Protein AF-A0A5Q4GFN0-F1 (afdb_monomer)

pLDDT: mean 84.77, std 15.65, range [33.22, 98.25]

Sequence (847 aa):
MNRRSSLGALFWKETRQILPLVWLQLVLGIVLQLLIMLNRHSPFTPQLLVIMVMPSLFALGVGAILVGQEREQRTLDWLRWMPVAPRDILRMKLVVGLVSLVVVWCLNLLIMVVFVLPQQSWRGMTAMDSLGFFDTGWEYHWPLQSLFLLAAGFATAWLFRSSLVSVLALIPLASLHTLLILMILGLLERTTSDGLQRIHWAPWIIGGTMVAFTLVLVVIGWRVGLQRLGAEAHGQPQRAWRLFLRNPWDDTPVWTGPAHSVGSMLVWQFLRQHRTPLLGIAAMMAGALVLIAAGGPVAAARGYGTFMAATSLILLVTSWLGVLAFQGDALHERIRFLAERGVSPGKVWATRHVVPLSLLTVVLVAVLALLGRTSGSLDVAPNFSSSPPVVLMMVFVLFFTYGISQFVGQIFRSATIAAIAAPVVAWTLLFYSVFLFTQVRAPYWLLAIFVFMPWLATWIMMRRWMDGRLGWGFWGTHTSLLAVGMLLPLGPAVMVIVSQPTMPAEVRRQLTLEAERYRSEYGTWAFSEPQELVPWTRDPDSDEPLPENRLIEGQIIRERWRNLLGSELEPLAMPASRRPVRFTPQWPRFLFGEATLARQALARDADSELQLQRYRETMDLIDTLIDRLRRSWRLFEQDGADLIEIWLVRELMHPEARQHLGDELYERLVRSLGDDAGRNAARRRALVMSWARYRNSLRTRSPANQLGGYWWIGEGGSGVYAVSPYSRRRAADYLVWLMLQRLEKHEGWNREARIRELAKYWDVPEMVYGVGLGGEFLRADDVHRFAMPVEGRWSRAPGSQWHAGWERLAEELADGKGSGVVFGQRPTTWNTLSPKTTPDPLRWSSR

Radius of gyration: 38.05 Å; Cα contacts (8 Å, |Δi|>4): 918; chains: 1; bounding box: 93×66×116 Å

Foldseek 3Di:
DPLVVVLVVLLVVLLVQLVVLLVLLLVLLLLLLVLVVLVVPPLDPCNLVSLLVSLLLSLLQLQLRNQQLCLLVVVLVVVLPDPDALLSNLVSSLVSSVVSSVVSNVSSVVVCVVRPVVVVCPVSCVSVVVVVCVLLVVSVCSSLSSLLSNLQLLLLSLVDSHSLLSSLVSVVVVVVLVVVLVVVLVVVVVVDPDPVVSSVCSNVSNSVSSVVSSVVSNVNSSVSSNVVSPDPPPPPPCPVVVVVVVPPDPCPPPCPDPPDDPLVVLLVVLCVLCVSVVVSLVVLLVVLLVLLLVCFPVCVVVDPVSVVVSVLSLLLSLLLLLLSLAQSCLSPLVLLVCVVVVPDLLSSNVSSVVVSVVVNVVSLVSSLVSLVVRLVPDPPDNCPSPPPVVSVVVVLLSLLLSLQLNLLSLLDSDSSSSSSSSSSRSVSVVSLLVCLCPQFVQDPVLLVQLSCLSVVLCSVCSSCSSNVNCDPVNVVSSVVSNVCSSCSSCVVLVVCLVPQAFFPPVVVVVLVVVLVVCCVVCPPQLPPDFAEPDDPPPPVPDPDDDPPDVVVVLVVVLVVLCCQCPPQPDPDPDRSVQTAHDDDLVVLVSLLVQLVVLVVVCVVPVPPVVSLVSNLSSLVSLLSNLNNLLSDLFLNSLVSSVLSLLSVLVQLLPLCNCVSNDVVSSLVSLVSLLPLVSSLVSNSSSLSSLLVVQVVCLVVPNRPCDRRQFRAQWQVPGSSSVSDSSSVNRLSRVLSVLVVCLSVVDPPDPPLVSLVVNCRGLVHDSLCLLPDPVVPQNEVLPSVSPDSDSDPPNSRHGPSHPPHNSSVSSNCVNVVVSNPPPVPDDPPPPPDPDDDDDDDPDDDDDD

Structure (mmCIF, N/CA/C/O backbone):
data_AF-A0A5Q4GFN0-F1
#
_entry.id   AF-A0A5Q4GFN0-F1
#
loop_
_atom_site.group_PDB
_atom_site.id
_atom_site.type_symbol
_atom_site.label_atom_id
_atom_site.label_alt_id
_atom_site.label_comp_id
_atom_site.label_asym_id
_atom_site.label_entity_id
_atom_site.label_seq_id
_atom_site.pdbx_PDB_ins_code
_atom_site.Cartn_x
_atom_site.Cartn_y
_atom_site.Cartn_z
_atom_site.occupancy
_atom_site.B_iso_or_equiv
_atom_site.auth_seq_id
_atom_site.auth_comp_id
_atom_site.auth_asym_id
_atom_site.auth_atom_id
_atom_site.pdbx_PDB_model_num
ATOM 1 N N . MET A 1 1 ? -23.616 -29.172 45.648 1.00 63.59 1 MET A N 1
ATOM 2 C CA . MET A 1 1 ? -23.195 -29.110 44.226 1.00 63.59 1 MET A CA 1
ATOM 3 C C . MET A 1 1 ? -21.747 -29.565 44.121 1.00 63.59 1 MET A C 1
ATOM 5 O O . MET A 1 1 ? -20.944 -29.143 44.943 1.00 63.59 1 MET A O 1
ATOM 9 N N . ASN A 1 2 ? -21.409 -30.435 43.167 1.00 89.44 2 ASN A N 1
ATOM 10 C CA . ASN A 1 2 ? -20.032 -30.898 42.985 1.00 89.44 2 ASN A CA 1
ATOM 11 C C . ASN A 1 2 ? -19.165 -29.724 42.491 1.00 89.44 2 ASN A C 1
ATOM 13 O O . ASN A 1 2 ? -19.463 -29.135 41.455 1.00 89.44 2 ASN A O 1
ATOM 17 N N . ARG A 1 3 ? -18.099 -29.363 43.216 1.00 89.81 3 ARG A N 1
ATOM 18 C CA . ARG A 1 3 ? -17.233 -28.215 42.871 1.00 89.81 3 ARG A CA 1
ATOM 19 C C . ARG A 1 3 ? -16.702 -28.296 41.434 1.00 89.81 3 ARG A C 1
ATOM 21 O O . ARG A 1 3 ? -16.509 -27.277 40.785 1.00 89.81 3 ARG A O 1
ATOM 28 N N . ARG A 1 4 ? -16.497 -29.509 40.911 1.00 90.44 4 ARG A N 1
ATOM 29 C CA . ARG A 1 4 ? -16.051 -29.716 39.526 1.00 90.44 4 ARG A CA 1
ATOM 30 C C . ARG A 1 4 ? -17.090 -29.266 38.496 1.00 90.44 4 ARG A C 1
ATOM 32 O O . ARG A 1 4 ? -16.717 -28.647 37.505 1.00 90.44 4 ARG A O 1
ATOM 39 N N . SER A 1 5 ? -18.379 -29.524 38.734 1.00 90.88 5 SER A N 1
ATOM 40 C CA . SER A 1 5 ? -19.430 -29.160 37.778 1.00 90.88 5 SER A CA 1
ATOM 41 C C . SER A 1 5 ? -19.683 -27.651 37.750 1.00 90.88 5 SER A C 1
ATOM 43 O O . SER A 1 5 ? -19.882 -27.092 36.673 1.00 90.88 5 SER A O 1
ATOM 45 N N . SER A 1 6 ? -19.602 -26.968 38.900 1.00 91.06 6 SER A N 1
ATOM 46 C CA . SER A 1 6 ? -19.737 -25.506 38.955 1.00 91.06 6 SER A CA 1
ATOM 47 C C . SER A 1 6 ? -18.573 -24.787 38.272 1.00 91.06 6 SER A C 1
ATOM 49 O O . SER A 1 6 ? -18.797 -23.827 37.537 1.00 91.06 6 SER A O 1
ATOM 51 N N . LEU A 1 7 ? -17.341 -25.277 38.451 1.00 93.75 7 LEU A N 1
ATOM 52 C CA . LEU A 1 7 ? -16.167 -24.736 37.763 1.00 93.75 7 LEU A CA 1
ATOM 53 C C . LEU A 1 7 ? -16.237 -24.960 36.247 1.00 93.75 7 LEU A C 1
ATOM 55 O O . LEU A 1 7 ? -15.930 -24.039 35.498 1.00 93.75 7 LEU A O 1
ATOM 59 N N . GLY A 1 8 ? -16.690 -26.130 35.788 1.00 95.19 8 GLY A N 1
ATOM 60 C CA . GLY A 1 8 ? -16.880 -26.395 34.357 1.00 95.19 8 GLY A CA 1
ATOM 61 C C . GLY A 1 8 ? -17.921 -25.471 33.714 1.00 95.19 8 GLY A C 1
ATOM 62 O O . GLY A 1 8 ? -17.674 -24.906 32.649 1.00 95.19 8 GLY A O 1
ATOM 63 N N . ALA A 1 9 ? -19.052 -25.248 34.391 1.00 94.25 9 ALA A N 1
ATOM 64 C CA . ALA A 1 9 ? -20.082 -24.322 33.922 1.00 94.25 9 ALA A CA 1
ATOM 65 C C . ALA A 1 9 ? -19.582 -22.867 33.877 1.00 94.25 9 ALA A C 1
ATOM 67 O O . ALA A 1 9 ? -19.861 -22.151 32.913 1.00 94.25 9 ALA A O 1
ATOM 68 N N . LEU A 1 10 ? -18.810 -22.442 34.887 1.00 95.12 10 LEU A N 1
ATOM 69 C CA . LEU A 1 10 ? -18.195 -21.116 34.903 1.00 95.12 10 LEU A CA 1
ATOM 70 C C . LEU A 1 10 ? -17.177 -20.971 33.766 1.00 95.12 10 LEU A C 1
ATOM 72 O O . LEU A 1 10 ? -17.254 -19.999 33.026 1.00 95.12 10 LEU A O 1
ATOM 76 N N . PHE A 1 11 ? -16.285 -21.947 33.573 1.00 96.94 11 PHE A N 1
ATOM 77 C CA . PHE A 1 11 ? -15.323 -21.945 32.468 1.00 96.94 11 PHE A CA 1
ATOM 78 C C . PHE A 1 11 ? -16.030 -21.769 31.120 1.00 96.94 11 PHE A C 1
ATOM 80 O O . PHE A 1 11 ? -15.726 -20.832 30.387 1.00 96.94 11 PHE A O 1
ATOM 87 N N . TRP A 1 12 ? -17.041 -22.598 30.837 1.00 97.25 12 TRP A N 1
ATOM 88 C CA . TRP A 1 12 ? -17.803 -22.532 29.588 1.00 97.25 12 TRP A CA 1
ATOM 89 C C . TRP A 1 12 ? -18.474 -21.172 29.365 1.00 97.25 12 TRP A C 1
ATOM 91 O O . TRP A 1 12 ? -18.435 -20.626 28.259 1.00 97.25 12 TRP A O 1
ATOM 101 N N . LYS A 1 13 ? -19.064 -20.600 30.420 1.00 96.00 13 LYS A N 1
ATOM 102 C CA . LYS A 1 13 ? -19.670 -19.267 30.377 1.00 96.00 13 LYS A CA 1
ATOM 103 C C . LYS A 1 13 ? -18.639 -18.200 29.988 1.00 96.00 13 LYS A C 1
ATOM 105 O O . LYS A 1 13 ? -18.887 -17.438 29.055 1.00 96.00 13 LYS A O 1
ATOM 110 N N . GLU A 1 14 ? -17.498 -18.152 30.674 1.00 97.12 14 GLU A N 1
ATOM 111 C CA . GLU A 1 14 ? -16.448 -17.154 30.418 1.00 97.12 14 GLU A CA 1
ATOM 112 C C . GLU A 1 14 ? -15.833 -17.338 29.015 1.00 97.12 14 GLU A C 1
ATOM 114 O O . GLU A 1 14 ? -15.613 -16.361 28.296 1.00 97.12 14 GLU A O 1
ATOM 119 N N . THR A 1 15 ? -15.641 -18.585 28.565 1.00 97.44 15 THR A N 1
ATOM 120 C CA . THR A 1 15 ? -15.193 -18.894 27.197 1.00 97.44 15 THR A CA 1
ATOM 121 C C . THR A 1 15 ? -16.176 -18.365 26.153 1.00 97.44 15 THR A C 1
ATOM 123 O O . THR A 1 15 ? -15.764 -17.700 25.200 1.00 97.44 15 THR A O 1
ATOM 126 N N . ARG A 1 16 ? -17.485 -18.596 26.335 1.00 96.94 16 ARG A N 1
ATOM 127 C CA . ARG A 1 16 ? -18.524 -18.101 25.415 1.00 96.94 16 ARG A CA 1
ATOM 128 C C . ARG A 1 16 ? -18.539 -16.573 25.328 1.00 96.94 16 ARG A C 1
ATOM 130 O O . ARG A 1 16 ? -18.854 -16.033 24.270 1.00 96.94 16 ARG A O 1
ATOM 137 N N . GLN A 1 17 ? -18.188 -15.884 26.411 1.00 95.31 17 GLN A N 1
ATOM 138 C CA . GLN A 1 17 ? -18.142 -14.424 26.466 1.00 95.31 17 GLN A CA 1
ATOM 139 C C . GLN A 1 17 ? -16.936 -13.830 25.720 1.00 95.31 17 GLN A C 1
ATOM 141 O O . GLN A 1 17 ? -17.069 -12.774 25.106 1.00 95.31 17 GLN A O 1
ATOM 146 N N . ILE A 1 18 ? -15.781 -14.506 25.728 1.00 96.69 18 ILE A N 1
ATOM 147 C CA . ILE A 1 18 ? -14.576 -14.079 24.990 1.00 96.69 18 ILE A CA 1
ATOM 148 C C . ILE A 1 18 ? -14.624 -14.456 23.506 1.00 96.69 18 ILE A C 1
ATOM 150 O O . ILE A 1 18 ? -14.015 -13.771 22.685 1.00 96.69 18 ILE A O 1
ATOM 154 N N . LEU A 1 19 ? -15.346 -15.517 23.140 1.00 95.75 19 LEU A N 1
ATOM 155 C CA . LEU A 1 19 ? -15.354 -16.060 21.779 1.00 95.75 19 LEU A CA 1
ATOM 156 C C . LEU A 1 19 ? -15.583 -15.010 20.665 1.00 95.75 19 LEU A C 1
ATOM 158 O O . LEU A 1 19 ? -14.861 -15.058 19.668 1.00 95.75 19 LEU A O 1
ATOM 162 N N . PRO A 1 20 ? -16.496 -14.023 20.800 1.00 93.81 20 PRO A N 1
ATOM 163 C CA . PRO A 1 20 ? -16.650 -12.968 19.796 1.00 93.81 20 PRO A CA 1
ATOM 164 C C . PRO A 1 20 ? -15.383 -12.130 19.579 1.00 93.81 20 PRO A C 1
ATOM 166 O O . PRO A 1 20 ? -15.120 -11.716 18.454 1.00 93.81 20 PRO A O 1
ATOM 169 N N . LEU A 1 21 ? -14.586 -11.898 20.628 1.00 94.19 21 LEU A N 1
ATOM 170 C CA . LEU A 1 21 ? -13.326 -11.158 20.533 1.00 94.19 21 LEU A CA 1
ATOM 171 C C . LEU A 1 21 ? -12.261 -11.968 19.776 1.00 94.19 21 LEU A C 1
ATOM 173 O O . LEU A 1 21 ? -11.548 -11.402 18.951 1.00 94.19 21 LEU A O 1
ATOM 177 N N . VAL A 1 22 ? -12.199 -13.288 19.998 1.00 95.56 22 VAL A N 1
ATOM 178 C CA . VAL A 1 22 ? -11.303 -14.196 19.252 1.00 95.56 22 VAL A CA 1
ATOM 179 C C . VAL A 1 22 ? -11.658 -14.199 17.764 1.00 95.56 22 VAL A C 1
ATOM 181 O O . VAL A 1 22 ? -10.779 -14.036 16.919 1.00 95.56 22 VAL A O 1
ATOM 184 N N . TRP A 1 23 ? -12.947 -14.322 17.429 1.00 94.56 23 TRP A N 1
ATOM 185 C CA . TRP A 1 23 ? -13.404 -14.278 16.035 1.00 94.56 23 TRP A CA 1
ATOM 186 C C . TRP A 1 23 ? -13.145 -12.933 15.374 1.00 94.56 23 TRP A C 1
ATOM 188 O O . TRP A 1 23 ? -12.665 -12.898 14.242 1.00 94.56 23 TRP A O 1
ATOM 198 N N . LEU A 1 24 ? -13.434 -11.835 16.077 1.00 91.56 24 LEU A N 1
ATOM 199 C CA . LEU A 1 24 ? -13.159 -10.491 15.586 1.00 91.56 24 LEU A CA 1
ATOM 200 C C . LEU A 1 24 ? -11.682 -10.351 15.212 1.00 91.56 24 LEU A C 1
ATOM 202 O O . LEU A 1 24 ? -11.371 -9.895 14.116 1.00 91.56 24 LEU A O 1
ATOM 206 N N . GLN A 1 25 ? -10.785 -10.777 16.099 1.00 92.62 25 GLN A N 1
ATOM 207 C CA . GLN A 1 25 ? -9.353 -10.714 15.856 1.00 92.62 25 GLN A CA 1
ATOM 208 C C . GLN A 1 25 ? -8.929 -11.588 14.671 1.00 92.62 25 GLN A C 1
ATOM 210 O O . GLN A 1 25 ? -8.156 -11.130 13.835 1.00 92.62 25 GLN A O 1
ATOM 215 N N . LEU A 1 26 ? -9.433 -12.822 14.577 1.00 93.69 26 LEU A N 1
ATOM 216 C CA . LEU A 1 26 ? -9.102 -13.727 13.477 1.00 93.69 26 LEU A CA 1
ATOM 217 C C . LEU A 1 26 ? -9.516 -13.134 12.125 1.00 93.69 26 LEU A C 1
ATOM 219 O O . LEU A 1 26 ? -8.703 -13.055 11.207 1.00 93.69 26 LEU A O 1
ATOM 223 N N . VAL A 1 27 ? -10.769 -12.682 12.015 1.00 92.44 27 VAL A N 1
ATOM 224 C CA . VAL A 1 27 ? -11.302 -12.080 10.785 1.00 92.44 27 VAL A CA 1
ATOM 225 C C . VAL A 1 27 ? -10.492 -10.845 10.407 1.00 92.44 27 VAL A C 1
ATOM 227 O O . VAL A 1 27 ? -10.096 -10.689 9.255 1.00 92.44 27 VAL A O 1
ATOM 230 N N . LEU A 1 28 ? -10.200 -9.986 11.378 1.00 89.69 28 LEU A N 1
ATOM 231 C CA . LEU A 1 28 ? -9.477 -8.744 11.148 1.00 89.69 28 LEU A CA 1
ATOM 232 C C . LEU A 1 28 ? -8.011 -8.973 10.773 1.00 89.69 28 LEU A C 1
ATOM 234 O O . LEU A 1 28 ? -7.513 -8.313 9.864 1.00 89.69 28 LEU A O 1
ATOM 238 N N . GLY A 1 29 ? -7.350 -9.942 11.408 1.00 90.94 29 GLY A N 1
ATOM 239 C CA . GLY A 1 29 ? -6.000 -10.376 11.056 1.00 90.94 29 GLY A CA 1
ATOM 240 C C . GLY A 1 29 ? -5.926 -10.911 9.625 1.00 90.94 29 GLY A C 1
ATOM 241 O O . GLY A 1 29 ? -5.039 -10.512 8.873 1.00 90.94 29 GLY A O 1
ATOM 242 N N . ILE A 1 30 ? -6.899 -11.733 9.208 1.00 93.00 30 ILE A N 1
ATOM 243 C CA . ILE A 1 30 ? -6.996 -12.229 7.825 1.00 93.00 30 ILE A CA 1
ATOM 244 C C . ILE A 1 30 ? -7.214 -11.069 6.846 1.00 93.00 30 ILE A C 1
ATOM 246 O O . ILE A 1 30 ? -6.500 -10.969 5.851 1.00 93.00 30 ILE A O 1
ATOM 250 N N . VAL A 1 31 ? -8.165 -10.172 7.120 1.00 90.31 31 VAL A N 1
ATOM 251 C CA . VAL A 1 31 ? -8.469 -9.032 6.237 1.00 90.31 31 VAL A CA 1
ATOM 252 C C . VAL A 1 31 ? -7.261 -8.108 6.082 1.00 90.31 31 VAL A C 1
ATOM 254 O O . VAL A 1 31 ? -6.925 -7.729 4.960 1.00 90.31 31 VAL A O 1
ATOM 257 N N . LEU A 1 32 ? -6.575 -7.776 7.177 1.00 88.31 32 LEU A N 1
ATOM 258 C CA . LEU A 1 32 ? -5.362 -6.959 7.136 1.00 88.31 32 LEU A CA 1
ATOM 259 C C . LEU A 1 32 ? -4.252 -7.635 6.337 1.00 88.31 32 LEU A C 1
ATOM 261 O O . LEU A 1 32 ? -3.632 -6.990 5.495 1.00 88.31 32 LEU A O 1
ATOM 265 N N . GLN A 1 33 ? -4.037 -8.933 6.542 1.00 89.12 33 GLN A N 1
ATOM 266 C CA . GLN A 1 33 ? -3.026 -9.675 5.799 1.00 89.12 33 GLN A CA 1
ATOM 267 C C . GLN A 1 33 ? -3.342 -9.714 4.297 1.00 89.12 33 GLN A C 1
ATOM 269 O O . GLN A 1 33 ? -2.450 -9.485 3.480 1.00 89.12 33 GLN A O 1
ATOM 274 N N . LEU A 1 34 ? -4.607 -9.921 3.921 1.00 87.81 34 LEU A N 1
ATOM 275 C CA . LEU A 1 34 ? -5.049 -9.864 2.526 1.00 87.81 34 LEU A CA 1
ATOM 276 C C . LEU A 1 34 ? -4.834 -8.472 1.915 1.00 87.81 34 LEU A C 1
ATOM 278 O O . LEU A 1 34 ? -4.331 -8.368 0.800 1.00 87.81 34 LEU A O 1
ATOM 282 N N . LEU A 1 35 ? -5.149 -7.397 2.643 1.00 84.06 35 LEU A N 1
ATOM 283 C CA . LEU A 1 35 ? -4.915 -6.025 2.177 1.00 84.06 35 LEU A CA 1
ATOM 284 C C . LEU A 1 35 ? -3.429 -5.716 1.999 1.00 84.06 35 LEU A C 1
ATOM 286 O O . LEU A 1 35 ? -3.039 -5.083 1.019 1.00 84.06 35 LEU A O 1
ATOM 290 N N . ILE A 1 36 ? -2.585 -6.192 2.910 1.00 83.25 36 ILE A N 1
ATOM 291 C CA . ILE A 1 36 ? -1.135 -6.047 2.791 1.00 83.25 36 ILE A CA 1
ATOM 292 C C . ILE A 1 36 ? -0.614 -6.816 1.572 1.00 83.25 36 ILE A C 1
ATOM 294 O O . ILE A 1 36 ? 0.244 -6.310 0.853 1.00 83.25 36 ILE A O 1
ATOM 298 N N . MET A 1 37 ? -1.159 -8.003 1.289 1.00 82.06 37 MET A N 1
ATOM 299 C CA . MET A 1 37 ? -0.813 -8.763 0.083 1.00 82.06 37 MET A CA 1
ATOM 300 C C . MET A 1 37 ? -1.180 -8.033 -1.213 1.00 82.06 37 MET A C 1
ATOM 302 O O . MET A 1 37 ? -0.486 -8.210 -2.216 1.00 82.06 37 MET A O 1
ATOM 306 N N . LEU A 1 38 ? -2.221 -7.194 -1.200 1.00 79.62 38 LEU A N 1
ATOM 307 C CA . LEU A 1 38 ? -2.558 -6.337 -2.340 1.00 79.62 38 LEU A CA 1
ATOM 308 C C . LEU A 1 38 ? -1.523 -5.218 -2.551 1.00 79.62 38 LEU A C 1
ATOM 310 O O . LEU A 1 38 ? -1.306 -4.803 -3.687 1.00 79.62 38 LEU A O 1
ATOM 314 N N . ASN A 1 39 ? -0.834 -4.767 -1.497 1.00 74.12 39 ASN A N 1
ATOM 315 C CA . ASN A 1 39 ? 0.167 -3.697 -1.554 1.00 74.12 39 ASN A CA 1
ATOM 316 C C . ASN A 1 39 ? 1.616 -4.229 -1.582 1.00 74.12 39 ASN A C 1
ATOM 318 O O . ASN A 1 39 ? 2.464 -3.843 -0.778 1.00 74.12 39 ASN A O 1
ATOM 322 N N . ARG A 1 40 ? 1.911 -5.130 -2.528 1.00 66.44 40 ARG A N 1
ATOM 323 C CA . ARG A 1 40 ? 3.196 -5.854 -2.618 1.00 66.44 40 ARG A CA 1
ATOM 324 C C . ARG A 1 40 ? 4.432 -4.965 -2.838 1.00 66.44 40 ARG A C 1
ATOM 326 O O . ARG A 1 40 ? 5.547 -5.423 -2.620 1.00 66.44 40 ARG A O 1
ATOM 333 N N . HIS A 1 41 ? 4.246 -3.730 -3.297 1.00 63.50 41 HIS A N 1
ATOM 334 C CA . HIS A 1 41 ? 5.333 -2.797 -3.606 1.00 63.50 41 HIS A CA 1
ATOM 335 C C . HIS A 1 41 ? 5.624 -1.789 -2.491 1.00 63.50 41 HIS A C 1
ATOM 337 O O . HIS A 1 41 ? 6.515 -0.957 -2.655 1.00 63.50 41 HIS A O 1
ATOM 343 N N . SER A 1 42 ? 4.909 -1.845 -1.363 1.00 60.94 42 SER A N 1
ATOM 344 C CA . SER A 1 42 ? 5.280 -1.018 -0.220 1.00 60.94 42 SER A CA 1
ATOM 345 C C . SER A 1 42 ? 6.602 -1.526 0.374 1.00 60.94 42 SER A C 1
ATOM 347 O O . SER A 1 42 ? 6.700 -2.715 0.675 1.00 60.94 42 SER A O 1
ATOM 349 N N . PRO A 1 43 ? 7.614 -0.658 0.559 1.00 53.25 43 PRO A N 1
ATOM 350 C CA . PRO A 1 43 ? 8.885 -1.034 1.185 1.00 53.25 43 PRO A CA 1
ATOM 351 C C . PRO A 1 43 ? 8.732 -1.383 2.673 1.00 53.25 43 PRO A C 1
ATOM 353 O O . PRO A 1 43 ? 9.643 -1.942 3.275 1.00 53.25 43 PRO A O 1
ATOM 356 N N . PHE A 1 44 ? 7.585 -1.066 3.278 1.00 56.56 44 PHE A N 1
ATOM 357 C CA . PHE A 1 44 ? 7.248 -1.509 4.622 1.00 56.56 44 PHE A CA 1
ATOM 358 C C . PHE A 1 44 ? 6.719 -2.934 4.570 1.00 56.56 44 PHE A C 1
ATOM 360 O O . PHE A 1 44 ? 5.774 -3.184 3.832 1.00 56.56 44 PHE A O 1
ATOM 367 N N . THR A 1 45 ? 7.268 -3.832 5.393 1.00 58.69 45 THR A N 1
ATOM 368 C CA . THR A 1 45 ? 6.793 -5.215 5.572 1.00 58.69 45 THR A CA 1
ATOM 369 C C . THR A 1 45 ? 5.779 -5.264 6.727 1.00 58.69 45 THR A C 1
ATOM 371 O O . THR A 1 45 ? 6.115 -5.686 7.835 1.00 58.69 45 THR A O 1
ATOM 374 N N . PRO A 1 46 ? 4.510 -4.850 6.542 1.00 66.44 46 PRO A N 1
ATOM 375 C CA . PRO A 1 46 ? 3.555 -4.644 7.630 1.00 66.44 46 PRO A CA 1
ATOM 376 C C . PRO A 1 46 ? 2.989 -5.984 8.139 1.00 66.44 46 PRO A C 1
ATOM 378 O O . PRO A 1 46 ? 2.239 -6.024 9.108 1.00 66.44 46 PRO A O 1
ATOM 381 N N . GLN A 1 47 ? 3.345 -7.094 7.483 1.00 76.38 47 GLN A N 1
ATOM 382 C CA . GLN A 1 47 ? 2.822 -8.435 7.741 1.00 76.38 47 GLN A CA 1
ATOM 383 C C . GLN A 1 47 ? 3.183 -8.920 9.152 1.00 76.38 47 GLN A C 1
ATOM 385 O O . GLN A 1 47 ? 2.333 -9.456 9.858 1.00 76.38 47 GLN A O 1
ATOM 390 N N . LEU A 1 48 ? 4.420 -8.670 9.600 1.00 75.19 48 LEU A N 1
ATOM 391 C CA . LEU A 1 48 ? 4.858 -9.024 10.954 1.00 75.19 48 LEU A CA 1
ATOM 392 C C . LEU A 1 48 ? 4.147 -8.186 12.022 1.00 75.19 48 LEU A C 1
ATOM 394 O O . LEU A 1 48 ? 3.784 -8.713 13.072 1.00 75.19 48 LEU A O 1
ATOM 398 N N . LEU A 1 49 ? 3.862 -6.913 11.730 1.00 80.38 49 LEU A N 1
ATOM 399 C CA . LEU A 1 49 ? 3.123 -6.048 12.651 1.00 80.38 49 LEU A CA 1
ATOM 400 C C . LEU A 1 49 ? 1.715 -6.584 12.913 1.00 80.38 49 LEU A C 1
ATOM 402 O O . LEU A 1 49 ? 1.277 -6.561 14.057 1.00 80.38 49 LEU A O 1
ATOM 406 N N . VAL A 1 50 ? 1.017 -7.121 11.904 1.00 85.00 50 VAL A N 1
ATOM 407 C CA . VAL A 1 50 ? -0.311 -7.731 12.111 1.00 85.00 50 VAL A CA 1
ATOM 408 C C . VAL A 1 50 ? -0.225 -8.885 13.110 1.00 85.00 50 VAL A C 1
ATOM 410 O O . VAL A 1 50 ? -1.010 -8.936 14.055 1.00 85.00 50 VAL A O 1
ATOM 413 N N . ILE A 1 51 ? 0.768 -9.762 12.957 1.00 85.06 51 ILE A N 1
ATOM 414 C CA . ILE A 1 51 ? 0.967 -10.927 13.832 1.00 85.06 51 ILE A CA 1
ATOM 415 C C . ILE A 1 51 ? 1.239 -10.501 15.282 1.00 85.06 51 ILE A C 1
ATOM 417 O O . ILE A 1 51 ? 0.752 -11.146 16.207 1.00 85.06 51 ILE A O 1
ATOM 421 N N . MET A 1 52 ? 1.962 -9.398 15.488 1.00 86.56 52 MET A N 1
ATOM 422 C CA . MET A 1 52 ? 2.325 -8.888 16.818 1.00 86.56 52 MET A CA 1
ATOM 423 C C . MET A 1 52 ? 1.206 -8.060 17.474 1.00 86.56 52 MET A C 1
ATOM 425 O O . MET A 1 52 ? 0.937 -8.170 18.676 1.00 86.56 52 MET A O 1
ATOM 429 N N . VAL A 1 53 ? 0.531 -7.217 16.690 1.00 89.75 53 VAL A N 1
ATOM 430 C CA . VAL A 1 53 ? -0.489 -6.278 17.175 1.00 89.75 53 VAL A CA 1
ATOM 431 C C . VAL A 1 53 ? -1.780 -7.010 17.532 1.00 89.75 53 VAL A C 1
ATOM 433 O O . VAL A 1 53 ? -2.420 -6.667 18.526 1.00 89.75 53 VAL A O 1
ATOM 436 N N . MET A 1 54 ? -2.157 -8.045 16.777 1.00 93.38 54 MET A N 1
ATOM 437 C CA . MET A 1 54 ? -3.425 -8.748 16.985 1.00 93.38 54 MET A CA 1
ATOM 438 C C . MET A 1 54 ? -3.536 -9.372 18.395 1.00 93.38 54 MET A C 1
ATOM 440 O O . MET A 1 54 ? -4.514 -9.073 19.087 1.00 93.38 54 MET A O 1
ATOM 444 N N . PRO A 1 55 ? -2.572 -10.178 18.889 1.00 95.69 55 PRO A N 1
ATOM 445 C CA . PRO A 1 55 ? -2.598 -10.696 20.260 1.00 95.69 55 PRO A CA 1
ATOM 446 C C . PRO A 1 55 ? -2.625 -9.608 21.333 1.00 95.69 55 PRO A C 1
ATOM 448 O O . PRO A 1 55 ? -3.291 -9.757 22.356 1.00 95.69 55 PRO A O 1
ATOM 451 N N . SER A 1 56 ? -1.929 -8.499 21.086 1.00 94.81 56 SER A N 1
ATOM 452 C CA . SER A 1 56 ? -1.878 -7.354 21.996 1.00 94.81 56 SER A CA 1
ATOM 453 C C . SER A 1 56 ? -3.243 -6.664 22.117 1.00 94.81 56 SER A C 1
ATOM 455 O O . SER A 1 56 ? -3.690 -6.357 23.222 1.00 94.81 56 SER A O 1
ATOM 457 N N . LEU A 1 57 ? -3.950 -6.486 20.996 1.00 92.81 57 LEU A N 1
ATOM 458 C CA . LEU A 1 57 ? -5.315 -5.946 20.967 1.00 92.81 57 LEU A CA 1
ATOM 459 C C . LEU A 1 57 ? -6.314 -6.862 21.677 1.00 92.81 57 LEU A C 1
ATOM 461 O O . LEU A 1 57 ? -7.190 -6.384 22.399 1.00 92.81 57 LEU A O 1
ATOM 465 N N . PHE A 1 58 ? -6.171 -8.175 21.494 1.00 96.50 58 PHE A N 1
ATOM 466 C CA . PHE A 1 58 ? -6.978 -9.155 22.208 1.00 96.50 58 PHE A CA 1
ATOM 467 C C . PHE A 1 58 ? -6.765 -9.051 23.713 1.00 96.50 58 PHE A C 1
ATOM 469 O O . PHE A 1 58 ? -7.728 -8.837 24.450 1.00 96.50 58 PHE A O 1
ATOM 476 N N . ALA A 1 59 ? -5.509 -9.123 24.158 1.00 96.94 59 ALA A N 1
ATOM 477 C CA . ALA A 1 59 ? -5.131 -9.041 25.563 1.00 96.94 59 ALA A CA 1
ATOM 478 C C . ALA A 1 59 ? -5.684 -7.783 26.253 1.00 96.94 59 ALA A C 1
ATOM 480 O O . ALA A 1 59 ? -6.228 -7.871 27.356 1.00 96.94 59 ALA A O 1
ATOM 481 N N . LEU A 1 60 ? -5.628 -6.639 25.564 1.00 94.44 60 LEU A N 1
ATOM 482 C CA . LEU A 1 60 ? -6.183 -5.362 26.016 1.00 94.44 60 LEU A CA 1
ATOM 483 C C . LEU A 1 60 ? -7.703 -5.425 26.270 1.00 94.44 60 LEU A C 1
ATOM 485 O O . LEU A 1 60 ? -8.208 -4.770 27.182 1.00 94.44 60 LEU A O 1
ATOM 489 N N . GLY A 1 61 ? -8.440 -6.230 25.500 1.00 94.19 61 GLY A N 1
ATOM 490 C CA . GLY A 1 61 ? -9.891 -6.371 25.623 1.00 94.19 61 GLY A CA 1
ATOM 491 C C . GLY A 1 61 ? -10.385 -7.402 26.624 1.00 94.19 61 GLY A C 1
ATOM 492 O O . GLY A 1 61 ? -11.476 -7.229 27.171 1.00 94.19 61 GLY A O 1
ATOM 493 N N . VAL A 1 62 ? -9.612 -8.460 26.885 1.00 97.19 62 VAL A N 1
ATOM 494 C CA . VAL A 1 62 ? -10.078 -9.603 27.689 1.00 97.19 62 VAL A CA 1
ATOM 495 C C . VAL A 1 62 ? -10.563 -9.173 29.072 1.00 97.19 62 VAL A C 1
ATOM 497 O O . VAL A 1 62 ? -11.678 -9.519 29.463 1.00 97.19 62 VAL A O 1
ATOM 500 N N . GLY A 1 63 ? -9.760 -8.399 29.810 1.00 96.44 63 GLY A N 1
ATOM 501 C CA . GLY A 1 63 ? -10.124 -7.954 31.159 1.00 96.44 63 GLY A CA 1
ATOM 502 C C . GLY A 1 63 ? -11.363 -7.054 31.164 1.00 96.44 63 GLY A C 1
ATOM 503 O O . GLY A 1 63 ? -12.264 -7.226 31.988 1.00 96.44 63 GLY A O 1
ATOM 504 N N . ALA A 1 64 ? -11.458 -6.145 30.193 1.00 95.25 64 ALA A N 1
ATOM 505 C CA . ALA A 1 64 ? -12.597 -5.248 30.051 1.00 95.25 64 ALA A CA 1
ATOM 506 C C . ALA A 1 64 ? -13.897 -6.000 29.711 1.00 95.25 64 ALA A C 1
ATOM 508 O O . ALA A 1 64 ? -14.947 -5.647 30.244 1.00 95.25 64 ALA A O 1
ATOM 509 N N . ILE A 1 65 ? -13.840 -7.067 28.906 1.00 95.88 65 ILE A N 1
ATOM 510 C CA . ILE A 1 65 ? -15.009 -7.904 28.596 1.00 95.88 65 ILE A CA 1
ATOM 511 C C . ILE A 1 65 ? -15.366 -8.816 29.774 1.00 95.88 65 ILE A C 1
ATOM 513 O O . ILE A 1 65 ? -16.521 -8.830 30.193 1.00 95.88 65 ILE A O 1
ATOM 517 N N . LEU A 1 66 ? -14.410 -9.574 30.319 1.00 96.94 66 LEU A N 1
ATOM 518 C CA . LEU A 1 66 ? -14.697 -10.566 31.361 1.00 96.94 66 LEU A CA 1
ATOM 519 C C . LEU A 1 66 ? -15.075 -9.950 32.707 1.00 96.94 66 LEU A C 1
ATOM 521 O O . LEU A 1 66 ? -15.823 -10.560 33.466 1.00 96.94 66 LEU A O 1
ATOM 525 N N . VAL A 1 67 ? -14.522 -8.787 33.044 1.00 96.94 67 VAL A N 1
ATOM 526 C CA . VAL A 1 67 ? -14.736 -8.145 34.348 1.00 96.94 67 VAL A CA 1
ATOM 527 C C . VAL A 1 67 ? -15.492 -6.836 34.177 1.00 96.94 67 VAL A C 1
ATOM 529 O O . VAL A 1 67 ? -16.519 -6.635 34.822 1.00 96.94 67 VAL A O 1
ATOM 532 N N . GLY A 1 68 ? -15.011 -5.951 33.301 1.00 94.06 68 GLY A N 1
ATOM 533 C CA . GLY A 1 68 ? -15.581 -4.613 33.131 1.00 94.06 68 GLY A CA 1
ATOM 534 C C . GLY A 1 68 ? -17.044 -4.644 32.684 1.00 94.06 68 GLY A C 1
ATOM 535 O O . GLY A 1 68 ? -17.887 -3.997 33.301 1.00 94.06 68 GLY A O 1
ATOM 536 N N . GLN A 1 69 ? -17.362 -5.434 31.656 1.00 93.19 69 GLN A N 1
ATOM 537 C CA . GLN A 1 69 ? -18.718 -5.534 31.117 1.00 93.19 69 GLN A CA 1
ATOM 538 C C . GLN A 1 69 ? -19.684 -6.175 32.121 1.00 93.19 69 GLN A C 1
ATOM 540 O O . GLN A 1 69 ? -20.793 -5.683 32.301 1.00 93.19 69 GLN A O 1
ATOM 545 N N . GLU A 1 70 ? -19.267 -7.235 32.819 1.00 94.56 70 GLU A N 1
ATOM 546 C CA . GLU A 1 70 ? -20.106 -7.867 33.848 1.00 94.56 70 GLU A CA 1
ATOM 547 C C . GLU A 1 70 ? -20.398 -6.936 35.019 1.00 94.56 70 GLU A C 1
ATOM 549 O O . GLU A 1 70 ? -21.485 -6.948 35.598 1.00 94.56 70 GLU A O 1
ATOM 554 N N . ARG A 1 71 ? -19.414 -6.114 35.378 1.00 93.31 71 ARG A N 1
ATOM 555 C CA . ARG A 1 71 ? -19.551 -5.127 36.439 1.00 93.31 71 ARG A CA 1
ATOM 556 C C . ARG A 1 71 ? -20.488 -3.996 36.036 1.00 93.31 71 ARG A C 1
ATOM 558 O O . ARG A 1 71 ? -21.302 -3.563 36.846 1.00 93.31 71 ARG A O 1
ATOM 565 N N . GLU A 1 72 ? -20.398 -3.547 34.790 1.00 89.50 72 GLU A N 1
ATOM 566 C CA . GLU A 1 72 ? -21.287 -2.536 34.220 1.00 89.50 72 GLU A CA 1
ATOM 567 C C . GLU A 1 72 ? -22.732 -3.050 34.118 1.00 89.50 72 GLU A C 1
ATOM 569 O O . GLU A 1 72 ? -23.667 -2.333 34.466 1.00 89.50 72 GLU A O 1
ATOM 574 N N . GLN A 1 73 ? -22.909 -4.327 33.768 1.00 90.19 73 GLN A N 1
ATOM 575 C CA . GLN A 1 73 ? -24.209 -5.009 33.707 1.00 90.19 73 GLN A CA 1
ATOM 576 C C . GLN A 1 73 ? -24.704 -5.536 35.066 1.00 90.19 73 GLN A C 1
ATOM 578 O O . GLN A 1 73 ? -25.785 -6.118 35.136 1.00 90.19 73 GLN A O 1
ATOM 583 N N . ARG A 1 74 ? -23.930 -5.357 36.147 1.00 90.25 74 ARG A N 1
ATOM 584 C CA . ARG A 1 74 ? -24.191 -5.895 37.501 1.00 90.25 74 ARG A CA 1
ATOM 585 C C . ARG A 1 74 ? -24.351 -7.422 37.574 1.00 90.25 74 ARG A C 1
ATOM 587 O O . ARG A 1 74 ? -24.770 -7.953 38.599 1.00 90.25 74 ARG A O 1
ATOM 594 N N . THR A 1 75 ? -23.964 -8.161 36.537 1.00 92.00 75 THR A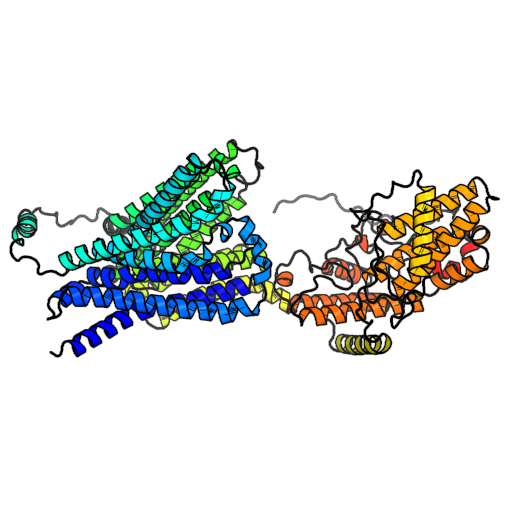 N 1
ATOM 595 C CA . THR A 1 75 ? -23.980 -9.633 36.552 1.00 92.00 75 THR A CA 1
ATOM 596 C C . THR A 1 75 ? -22.895 -10.196 37.468 1.00 92.00 75 THR A C 1
ATOM 598 O O . THR A 1 75 ? -23.049 -11.284 38.020 1.00 92.00 75 THR A O 1
ATOM 601 N N . LEU A 1 76 ? -21.829 -9.427 37.709 1.00 91.94 76 LEU A N 1
ATOM 602 C CA . LEU A 1 76 ? -20.789 -9.778 38.673 1.00 91.94 76 LEU A CA 1
ATOM 603 C C . LEU A 1 76 ? -21.330 -9.812 40.108 1.00 91.94 76 LEU A C 1
ATOM 605 O O . LEU A 1 76 ? -20.903 -10.650 40.897 1.00 91.94 76 LEU A O 1
ATOM 609 N N . ASP A 1 77 ? -22.303 -8.959 40.439 1.00 90.50 77 ASP A N 1
ATOM 610 C CA . ASP A 1 77 ? -22.945 -8.974 41.755 1.00 90.50 77 ASP A CA 1
ATOM 611 C C . ASP A 1 77 ? -23.779 -10.248 41.932 1.00 90.50 77 ASP A C 1
ATOM 613 O O . ASP A 1 77 ? -23.760 -10.839 43.005 1.00 90.50 77 ASP A O 1
ATOM 617 N N . TRP A 1 78 ? -24.402 -10.753 40.861 1.00 90.38 78 TRP A N 1
ATOM 618 C CA . TRP A 1 78 ? -25.080 -12.053 40.866 1.00 90.38 78 TRP A CA 1
ATOM 619 C C . TRP A 1 78 ? -24.115 -13.219 41.128 1.00 90.38 78 TRP A C 1
ATOM 621 O O . TRP A 1 78 ? -24.421 -14.106 41.924 1.00 90.38 78 TRP A O 1
ATOM 631 N N . LEU A 1 79 ? -22.909 -13.186 40.543 1.00 90.69 79 LEU A N 1
ATOM 632 C CA . LEU A 1 79 ? -21.871 -14.192 40.810 1.00 90.69 79 LEU A CA 1
ATOM 633 C C . LEU A 1 79 ? -21.463 -14.245 42.292 1.00 90.69 79 LEU A C 1
ATOM 635 O O . LEU A 1 79 ? -21.081 -15.315 42.762 1.00 90.69 79 LEU A O 1
ATOM 639 N N . ARG A 1 80 ? -21.551 -13.126 43.030 1.00 89.06 80 ARG A N 1
ATOM 640 C CA . ARG A 1 80 ? -21.218 -13.086 44.467 1.00 89.06 80 ARG A CA 1
ATOM 641 C C . ARG A 1 80 ? -22.206 -13.865 45.333 1.00 89.06 80 ARG A C 1
ATOM 643 O O . ARG A 1 80 ? -21.824 -14.316 46.406 1.00 89.06 80 ARG A O 1
ATOM 650 N N . TRP A 1 81 ? -23.449 -14.024 44.880 1.00 89.12 81 TRP A N 1
ATOM 651 C CA . TRP A 1 81 ? -24.481 -14.774 45.603 1.00 89.12 81 TRP A CA 1
ATOM 652 C C . TRP A 1 81 ? -24.409 -16.283 45.355 1.00 89.12 81 TRP A C 1
ATOM 654 O O . TRP A 1 81 ? -25.036 -17.057 46.076 1.00 89.12 81 TRP A O 1
ATOM 664 N N . MET A 1 82 ? -23.650 -16.726 44.348 1.00 89.50 82 MET A N 1
ATOM 665 C CA . MET A 1 82 ? -23.463 -18.151 44.102 1.00 89.50 82 MET A CA 1
ATOM 666 C C . MET A 1 82 ? -22.512 -18.780 45.132 1.00 89.50 82 MET A C 1
ATOM 668 O O . MET A 1 82 ? -21.567 -18.127 45.575 1.00 89.50 82 MET A O 1
ATOM 672 N N . PRO A 1 83 ? -22.688 -20.074 45.472 1.00 91.12 83 PRO A N 1
ATOM 673 C CA . PRO A 1 83 ? -21.827 -20.805 46.406 1.00 91.12 83 PRO A CA 1
ATOM 674 C C . PRO A 1 83 ? -20.477 -21.181 45.759 1.00 91.12 83 PRO A C 1
ATOM 676 O O . PRO A 1 83 ? -20.085 -22.348 45.707 1.00 91.12 83 PRO A O 1
ATOM 679 N N . VAL A 1 84 ? -19.772 -20.190 45.212 1.00 93.06 84 VAL A N 1
ATOM 680 C CA . VAL A 1 84 ? -18.454 -20.316 44.587 1.00 93.06 84 VAL A CA 1
ATOM 681 C C . VAL A 1 84 ? -17.511 -19.347 45.287 1.00 93.06 84 VAL A C 1
ATOM 683 O O . VAL A 1 84 ? -17.805 -18.163 45.426 1.00 93.06 84 VAL A O 1
ATOM 686 N N . ALA A 1 85 ? -16.355 -19.839 45.732 1.00 94.44 85 ALA A N 1
ATOM 687 C CA . ALA A 1 85 ? -15.386 -18.995 46.416 1.00 94.44 85 ALA A CA 1
ATOM 688 C C . ALA A 1 85 ? -14.894 -17.857 45.488 1.00 94.44 85 ALA A C 1
ATOM 690 O O . ALA A 1 85 ? -14.526 -18.134 44.343 1.00 94.44 85 ALA A O 1
ATOM 691 N N . PRO A 1 86 ? -14.764 -16.603 45.968 1.00 95.38 86 PRO A N 1
ATOM 692 C CA . PRO A 1 86 ? -14.247 -15.477 45.176 1.00 95.38 86 PRO A CA 1
ATOM 693 C C . PRO A 1 86 ? -12.914 -15.755 44.468 1.00 95.38 86 PRO A C 1
ATOM 695 O O . PRO A 1 86 ? -12.692 -15.336 43.332 1.00 95.38 86 PRO A O 1
ATOM 698 N N . ARG A 1 87 ? -12.031 -16.517 45.129 1.00 96.69 87 ARG A N 1
ATOM 699 C CA . ARG A 1 87 ? -10.737 -16.953 44.579 1.00 96.69 87 ARG A CA 1
ATOM 700 C C . ARG A 1 87 ? -10.899 -17.820 43.333 1.00 96.69 87 ARG A C 1
ATOM 702 O O . ARG A 1 87 ? -10.098 -17.698 42.412 1.00 96.69 87 ARG A O 1
ATOM 709 N N . ASP A 1 88 ? -11.911 -18.681 43.306 1.00 96.50 88 ASP A N 1
ATOM 710 C CA . ASP A 1 88 ? -12.167 -19.576 42.180 1.00 96.50 88 ASP A CA 1
ATOM 711 C C . ASP A 1 88 ? -12.714 -18.791 40.978 1.00 96.50 88 ASP A C 1
ATOM 713 O O . ASP A 1 88 ? -12.296 -19.048 39.852 1.00 96.50 88 ASP A O 1
ATOM 717 N N . ILE A 1 89 ? -13.545 -17.765 41.209 1.00 96.25 89 ILE A N 1
ATOM 718 C CA . ILE A 1 89 ? -14.037 -16.862 40.151 1.00 96.25 89 ILE A CA 1
ATOM 719 C C . ILE A 1 89 ? -12.874 -16.091 39.512 1.00 96.25 89 ILE A C 1
ATOM 721 O O . ILE A 1 89 ? -12.736 -16.072 38.288 1.00 96.25 89 ILE A O 1
ATOM 725 N N . LEU A 1 90 ? -12.004 -15.489 40.332 1.00 96.81 90 LEU A N 1
ATOM 726 C CA . LEU A 1 90 ? -10.824 -14.758 39.851 1.00 96.81 90 LEU A CA 1
ATOM 727 C C . LEU A 1 90 ? -9.863 -15.658 39.075 1.00 96.81 90 LEU A C 1
ATOM 729 O O . LEU A 1 90 ? -9.429 -15.288 37.984 1.00 96.81 90 LEU A O 1
ATOM 733 N N . ARG A 1 91 ? -9.555 -16.845 39.620 1.00 97.56 91 ARG A N 1
ATOM 734 C CA . ARG A 1 91 ? -8.727 -17.853 38.940 1.00 97.56 91 ARG A CA 1
ATOM 735 C C . ARG A 1 91 ? -9.322 -18.219 37.596 1.00 97.56 91 ARG A C 1
ATOM 737 O O . ARG A 1 91 ? -8.591 -18.221 36.616 1.00 97.56 91 ARG A O 1
ATOM 744 N N . MET A 1 92 ? -10.625 -18.487 37.543 1.00 97.19 92 MET A N 1
ATOM 745 C CA . MET A 1 92 ? -11.271 -18.907 36.307 1.00 97.19 92 MET A CA 1
ATOM 746 C C . MET A 1 92 ? -11.166 -17.834 35.223 1.00 97.19 92 MET A C 1
ATOM 748 O O . MET A 1 92 ? -10.763 -18.142 34.107 1.00 97.19 92 MET A O 1
ATOM 752 N N . LYS A 1 93 ? -11.428 -16.565 35.555 1.00 97.50 93 LYS A N 1
ATOM 753 C CA . LYS A 1 93 ? -11.304 -15.458 34.594 1.00 97.50 93 LYS A CA 1
ATOM 754 C C . LYS A 1 93 ? -9.871 -15.289 34.082 1.00 97.50 93 LYS A C 1
ATOM 756 O O . LYS A 1 93 ? -9.671 -15.148 32.878 1.00 97.50 93 LYS A O 1
ATOM 761 N N . LEU A 1 94 ? -8.879 -15.357 34.974 1.00 97.50 94 LEU A N 1
ATOM 762 C CA . LEU A 1 94 ? -7.467 -15.262 34.594 1.00 97.50 94 LEU A CA 1
ATOM 763 C C . LEU A 1 94 ? -7.038 -16.442 33.706 1.00 97.50 94 LEU A C 1
ATOM 765 O O . LEU A 1 94 ? -6.408 -16.229 32.674 1.00 97.50 94 LEU A O 1
ATOM 769 N N . VAL A 1 95 ? -7.412 -17.672 34.079 1.00 97.88 95 VAL A N 1
ATOM 770 C CA . VAL A 1 95 ? -7.096 -18.896 33.324 1.00 97.88 95 VAL A CA 1
ATOM 771 C C . VAL A 1 95 ? -7.746 -18.866 31.946 1.00 97.88 95 VAL A C 1
ATOM 773 O O . VAL A 1 95 ? -7.060 -19.098 30.957 1.00 97.88 95 VAL A O 1
ATOM 776 N N . VAL A 1 96 ? -9.036 -18.531 31.852 1.00 98.06 96 VAL A N 1
ATOM 777 C CA . VAL A 1 96 ? -9.738 -18.427 30.563 1.00 98.06 96 VAL A CA 1
ATOM 778 C C . VAL A 1 96 ? -9.093 -17.350 29.689 1.00 98.06 96 VAL A C 1
ATOM 780 O O . VAL A 1 96 ? -8.885 -17.585 28.499 1.00 98.06 96 VAL A O 1
ATOM 783 N N . GLY A 1 97 ? -8.723 -16.199 30.261 1.00 97.81 97 GLY A N 1
ATOM 784 C CA . GLY A 1 97 ? -8.018 -15.144 29.534 1.00 97.81 97 GLY A CA 1
ATOM 785 C C . GLY A 1 97 ? -6.658 -15.590 28.991 1.00 97.81 97 GLY A C 1
ATOM 786 O O . GLY A 1 97 ? -6.363 -15.354 27.822 1.00 97.81 97 GLY A O 1
ATOM 787 N N . LEU A 1 98 ? -5.862 -16.288 29.807 1.00 98.19 98 LEU A N 1
ATOM 788 C CA . LEU A 1 98 ? -4.540 -16.791 29.423 1.00 98.19 98 LEU A CA 1
ATOM 789 C C . LEU A 1 98 ? -4.629 -17.905 28.371 1.00 98.19 98 LEU A C 1
ATOM 791 O O . LEU A 1 98 ? -3.931 -17.845 27.364 1.00 98.19 98 LEU A O 1
ATOM 795 N N . VAL A 1 99 ? -5.525 -18.880 28.552 1.00 98.00 99 VAL A N 1
ATOM 796 C CA . VAL A 1 99 ? -5.758 -19.953 27.567 1.00 98.00 99 VAL A CA 1
ATOM 797 C C . VAL A 1 99 ? -6.226 -19.367 26.236 1.00 98.00 99 VAL A C 1
ATOM 799 O O . VAL A 1 99 ? -5.722 -19.752 25.184 1.00 98.00 99 VAL A O 1
ATOM 802 N N . SER A 1 100 ? -7.143 -18.398 26.265 1.00 97.75 100 SER A N 1
ATOM 803 C CA . SER A 1 100 ? -7.625 -17.750 25.041 1.00 97.75 100 SER A CA 1
ATOM 804 C C . SER A 1 100 ? -6.521 -16.953 24.339 1.00 97.75 100 SER A C 1
ATOM 806 O O . SER A 1 100 ? -6.460 -16.967 23.113 1.00 97.75 100 SER A O 1
ATOM 808 N N . LEU A 1 101 ? -5.615 -16.312 25.090 1.00 97.88 101 LEU A N 1
ATOM 809 C CA . LEU A 1 101 ? -4.450 -15.627 24.523 1.00 97.88 101 LEU A CA 1
ATOM 810 C C . LEU A 1 101 ? -3.498 -16.611 23.822 1.00 97.88 101 LEU A C 1
ATOM 812 O O . LEU A 1 101 ? -3.036 -16.322 22.721 1.00 97.88 101 LEU A O 1
ATOM 816 N N . VAL A 1 102 ? -3.262 -17.791 24.402 1.00 97.94 102 VAL A N 1
ATOM 817 C CA . VAL A 1 102 ? -2.458 -18.851 23.764 1.00 97.94 102 VAL A CA 1
ATOM 818 C C . VAL A 1 102 ? -3.117 -19.344 22.473 1.00 97.94 102 VAL A C 1
ATOM 820 O O . VAL A 1 102 ? -2.447 -19.447 21.448 1.00 97.94 102 VAL A O 1
ATOM 823 N N . VAL A 1 103 ? -4.434 -19.583 22.479 1.00 97.38 103 VAL A N 1
ATOM 824 C CA . VAL A 1 103 ? -5.183 -19.944 21.258 1.00 97.38 103 VAL A CA 1
ATOM 825 C C . VAL A 1 103 ? -5.002 -18.873 20.183 1.00 97.38 103 VAL A C 1
ATOM 827 O O . VAL A 1 103 ? -4.728 -19.176 19.024 1.00 97.38 103 VAL A O 1
ATOM 830 N N . VAL A 1 104 ? -5.098 -17.609 20.579 1.00 96.94 104 VAL A N 1
ATOM 831 C CA . VAL A 1 104 ? -4.876 -16.460 19.709 1.00 96.94 104 VAL A CA 1
ATOM 832 C C . VAL A 1 104 ? -3.446 -16.418 19.150 1.00 96.94 104 VAL A C 1
ATOM 834 O O . VAL A 1 104 ? -3.271 -16.118 17.967 1.00 96.94 104 VAL A O 1
ATOM 837 N N . TRP A 1 105 ? -2.421 -16.735 19.943 1.00 96.81 105 TRP A N 1
ATOM 838 C CA . TRP A 1 105 ? -1.048 -16.866 19.444 1.00 96.81 105 TRP A CA 1
ATOM 839 C C . TRP A 1 105 ? -0.953 -17.943 18.366 1.00 96.81 105 TRP A C 1
ATOM 841 O O . TRP A 1 105 ? -0.448 -17.668 17.279 1.00 96.81 105 TRP A O 1
ATOM 851 N N . CYS A 1 106 ? -1.511 -19.130 18.617 1.00 97.00 106 CYS A N 1
ATOM 852 C CA . CYS A 1 106 ? -1.532 -20.221 17.643 1.00 97.00 106 CYS A CA 1
ATOM 853 C C . CYS A 1 106 ? -2.239 -19.822 16.338 1.00 97.00 106 CYS A C 1
ATOM 855 O O . CYS A 1 106 ? -1.738 -20.123 15.257 1.00 97.00 106 CYS A O 1
ATOM 857 N N . LEU A 1 107 ? -3.363 -19.104 16.418 1.00 95.56 107 LEU A N 1
ATOM 858 C CA . LEU A 1 107 ? -4.085 -18.622 15.236 1.00 95.56 107 LEU A CA 1
ATOM 859 C C . LEU A 1 107 ? -3.276 -17.594 14.432 1.00 95.56 107 LEU A C 1
ATOM 861 O O . LEU A 1 107 ? -3.247 -17.672 13.206 1.00 95.56 107 LEU A O 1
ATOM 865 N N . ASN A 1 108 ? -2.585 -16.656 15.087 1.00 93.69 108 ASN A N 1
ATOM 866 C CA . ASN A 1 108 ? -1.739 -15.687 14.376 1.00 93.69 108 ASN A CA 1
ATOM 867 C C . ASN A 1 108 ? -0.496 -16.345 13.764 1.00 93.69 108 ASN A C 1
ATOM 869 O O . ASN A 1 108 ? -0.115 -15.994 12.648 1.00 93.69 108 ASN A O 1
ATOM 873 N N . LEU A 1 109 ? 0.094 -17.336 14.437 1.00 93.12 109 LEU A N 1
ATOM 874 C CA . LEU A 1 109 ? 1.163 -18.153 13.860 1.00 93.12 109 LEU A CA 1
ATOM 875 C C . LEU A 1 109 ? 0.665 -18.945 12.645 1.00 93.12 109 LEU A C 1
ATOM 877 O O . LEU A 1 109 ? 1.365 -19.020 11.640 1.00 93.12 109 LEU A O 1
ATOM 881 N N . LEU A 1 110 ? -0.564 -19.467 12.678 1.00 94.75 110 LEU A N 1
ATOM 882 C CA . LEU A 1 110 ? -1.168 -20.110 11.511 1.00 94.75 110 LEU A CA 1
ATOM 883 C C . LEU A 1 110 ? -1.350 -19.119 10.348 1.00 94.75 110 LEU A C 1
ATOM 885 O O . LEU A 1 110 ? -0.985 -19.440 9.219 1.00 94.75 110 LEU A O 1
ATOM 889 N N . ILE A 1 111 ? -1.843 -17.901 10.610 1.00 92.31 111 ILE A N 1
ATOM 890 C CA . ILE A 1 111 ? -1.921 -16.829 9.598 1.00 92.31 111 ILE A CA 1
ATOM 891 C C . ILE A 1 111 ? -0.527 -16.544 9.017 1.00 92.31 111 ILE A C 1
ATOM 893 O O . ILE A 1 111 ? -0.375 -16.446 7.800 1.00 92.31 111 ILE A O 1
ATOM 897 N N . MET A 1 112 ? 0.503 -16.461 9.860 1.00 89.38 112 MET A N 1
ATOM 898 C CA . MET A 1 112 ? 1.885 -16.263 9.423 1.00 89.38 112 MET A CA 1
ATOM 899 C C . MET A 1 112 ? 2.360 -17.385 8.493 1.00 89.38 112 MET A C 1
ATOM 901 O O . MET A 1 112 ? 2.899 -17.114 7.418 1.00 89.38 112 MET A O 1
ATOM 905 N N . VAL A 1 113 ? 2.131 -18.641 8.875 1.00 91.56 113 VAL A N 1
ATOM 906 C CA . VAL A 1 113 ? 2.523 -19.811 8.080 1.00 91.56 113 VAL A CA 1
ATOM 907 C C . VAL A 1 113 ? 1.820 -19.821 6.724 1.00 91.56 113 VAL A C 1
ATOM 909 O O . VAL A 1 113 ? 2.455 -20.096 5.710 1.00 91.56 113 VAL A O 1
ATOM 912 N N . VAL A 1 114 ? 0.531 -19.480 6.685 1.00 92.19 114 VAL A N 1
ATOM 913 C CA . VAL A 1 114 ? -0.274 -19.517 5.456 1.00 92.19 114 VAL A CA 1
ATOM 914 C C . VAL A 1 114 ? 0.040 -18.347 4.523 1.00 92.19 114 VAL A C 1
ATOM 916 O O . VAL A 1 114 ? 0.137 -18.540 3.312 1.00 92.19 114 VAL A O 1
ATOM 919 N N . PHE A 1 115 ? 0.193 -17.133 5.052 1.00 87.69 115 PHE A N 1
ATOM 920 C CA . PHE A 1 115 ? 0.252 -15.929 4.220 1.00 87.69 115 PHE A CA 1
ATOM 921 C C . PHE A 1 115 ? 1.646 -15.319 4.079 1.00 87.69 115 PHE A C 1
ATOM 923 O O . PHE A 1 115 ? 1.909 -14.687 3.055 1.00 87.69 115 PHE A O 1
ATOM 930 N N . VAL A 1 116 ? 2.524 -15.471 5.076 1.00 83.62 116 VAL A N 1
ATOM 931 C CA . VAL A 1 116 ? 3.831 -14.792 5.123 1.00 83.62 116 VAL A CA 1
ATOM 932 C C . VAL A 1 116 ? 4.945 -15.706 4.618 1.00 83.62 116 VAL A C 1
ATOM 934 O O . VAL A 1 116 ? 5.671 -15.330 3.698 1.00 83.62 116 VAL A O 1
ATOM 937 N N . LEU A 1 117 ? 5.065 -16.922 5.164 1.00 84.06 117 LEU A N 1
ATOM 938 C CA . LEU A 1 117 ? 6.158 -17.844 4.812 1.00 84.06 117 LEU A CA 1
ATOM 939 C C . LEU A 1 117 ? 6.259 -18.165 3.304 1.00 84.06 117 LEU A C 1
ATOM 941 O O . LEU A 1 117 ? 7.375 -18.156 2.777 1.00 84.06 117 LEU A O 1
ATOM 945 N N . PRO A 1 118 ? 5.157 -18.371 2.551 1.00 84.75 118 PRO A N 1
ATOM 946 C CA . PRO A 1 118 ? 5.244 -18.716 1.129 1.00 84.75 118 PRO A CA 1
ATOM 947 C C . PRO A 1 118 ? 5.781 -17.596 0.229 1.00 84.75 118 PRO A C 1
ATOM 949 O O . PRO A 1 118 ? 6.045 -17.833 -0.951 1.00 84.75 118 PRO A O 1
ATOM 952 N N . GLN A 1 119 ? 5.898 -16.365 0.734 1.00 72.69 119 GLN A N 1
ATOM 953 C CA . GLN A 1 119 ? 6.269 -15.214 -0.088 1.00 72.69 119 GLN A CA 1
ATOM 954 C C . GLN A 1 119 ? 7.780 -15.072 -0.306 1.00 72.69 119 GLN A C 1
ATOM 956 O O . GLN A 1 119 ? 8.169 -14.238 -1.119 1.00 72.69 119 GLN A O 1
ATOM 961 N N . GLN A 1 120 ? 8.627 -15.852 0.388 1.00 65.94 120 GLN A N 1
ATOM 962 C CA . GLN A 1 120 ? 10.104 -15.737 0.386 1.00 65.94 120 GLN A CA 1
ATOM 963 C C . GLN A 1 120 ? 10.645 -14.311 0.661 1.00 65.94 120 GLN A C 1
ATOM 965 O O . GLN A 1 120 ? 11.848 -14.069 0.592 1.00 65.94 120 GLN A O 1
ATOM 970 N N . SER A 1 121 ? 9.775 -13.369 1.038 1.00 58.91 121 SER A N 1
ATOM 971 C CA . SER A 1 121 ? 10.069 -11.955 1.290 1.00 58.91 121 SER A CA 1
ATOM 972 C C . SER A 1 121 ? 10.807 -11.714 2.606 1.00 58.91 121 SER A C 1
ATOM 974 O O . SER A 1 121 ? 11.192 -10.585 2.891 1.00 58.91 121 SER A O 1
ATOM 976 N N . TRP A 1 122 ? 11.070 -12.770 3.380 1.00 57.91 122 TRP A N 1
ATOM 977 C CA . TRP A 1 122 ? 11.878 -12.713 4.600 1.00 57.91 122 TRP A CA 1
ATOM 978 C C . TRP A 1 122 ? 13.282 -12.151 4.360 1.00 57.91 122 TRP A C 1
ATOM 980 O O . TRP A 1 122 ? 13.836 -11.509 5.241 1.00 57.91 122 TRP A O 1
ATOM 990 N N . ARG A 1 123 ? 13.839 -12.317 3.152 1.00 54.34 123 ARG A N 1
ATOM 991 C CA . ARG A 1 123 ? 15.162 -11.774 2.802 1.00 54.34 123 ARG A CA 1
ATOM 992 C C . ARG A 1 123 ? 15.195 -10.243 2.662 1.00 54.34 123 ARG A C 1
ATOM 994 O O . ARG A 1 123 ? 16.278 -9.680 2.612 1.00 54.34 123 ARG A O 1
ATOM 1001 N N . GLY A 1 124 ? 14.041 -9.571 2.612 1.00 52.44 124 GLY A N 1
ATOM 1002 C CA . GLY A 1 124 ? 13.936 -8.109 2.518 1.00 52.44 124 GLY A CA 1
ATOM 1003 C C . GLY A 1 124 ? 13.858 -7.372 3.864 1.00 52.44 124 GLY A C 1
ATOM 1004 O O . GLY A 1 124 ? 13.467 -6.209 3.873 1.00 52.44 124 GLY A O 1
ATOM 1005 N N . MET A 1 125 ? 14.171 -8.020 4.997 1.00 53.00 125 MET A N 1
ATOM 1006 C CA . MET A 1 125 ? 14.088 -7.409 6.342 1.00 53.00 125 MET A CA 1
ATOM 1007 C C . MET A 1 125 ? 14.988 -6.176 6.547 1.00 53.00 125 MET A C 1
ATOM 1009 O O . MET A 1 125 ? 14.718 -5.388 7.450 1.00 53.00 125 MET A O 1
ATOM 1013 N N . THR A 1 126 ? 15.943 -5.927 5.646 1.00 53.03 126 THR A N 1
ATOM 1014 C CA . THR A 1 126 ? 16.869 -4.783 5.688 1.00 53.03 126 THR A CA 1
ATOM 1015 C C . THR A 1 126 ? 16.182 -3.413 5.770 1.00 53.03 126 THR A C 1
ATOM 1017 O O . THR A 1 126 ? 16.749 -2.460 6.299 1.00 53.03 126 THR A O 1
ATOM 1020 N N . ALA A 1 127 ? 14.939 -3.282 5.291 1.00 50.88 127 ALA A N 1
ATOM 1021 C CA . ALA A 1 127 ? 14.198 -2.023 5.379 1.00 50.88 127 ALA A CA 1
ATOM 1022 C C . ALA A 1 127 ? 13.731 -1.688 6.809 1.00 50.88 127 ALA A C 1
ATOM 1024 O O . ALA A 1 127 ? 13.655 -0.514 7.161 1.00 50.88 127 ALA A O 1
ATOM 1025 N N . MET A 1 128 ? 13.435 -2.680 7.653 1.00 49.84 128 MET A N 1
ATOM 1026 C CA . MET A 1 128 ? 13.070 -2.418 9.052 1.00 49.84 128 MET A CA 1
ATOM 1027 C C . MET A 1 128 ? 14.288 -2.285 9.972 1.00 49.84 128 MET A C 1
ATOM 1029 O O . MET A 1 128 ? 14.175 -1.612 10.998 1.00 49.84 128 MET A O 1
ATOM 1033 N N . ASP A 1 129 ? 15.445 -2.825 9.578 1.00 53.69 129 ASP A N 1
ATOM 1034 C CA . ASP A 1 129 ? 16.731 -2.517 10.221 1.00 53.69 129 ASP A CA 1
ATOM 1035 C C . ASP A 1 129 ? 17.000 -1.004 10.173 1.00 53.69 129 ASP A C 1
ATOM 1037 O O . ASP A 1 129 ? 17.415 -0.409 11.161 1.00 53.69 129 ASP A O 1
ATOM 1041 N N . SER A 1 130 ? 16.610 -0.328 9.082 1.00 50.75 130 SER A N 1
ATOM 1042 C CA . SER A 1 130 ? 16.737 1.136 8.968 1.00 50.75 130 SER A CA 1
ATOM 1043 C C . SER A 1 130 ? 15.879 1.940 9.963 1.00 50.75 130 SER A C 1
ATOM 1045 O O . SER A 1 130 ? 16.170 3.106 10.225 1.00 50.75 130 SER A O 1
ATOM 1047 N N . LEU A 1 131 ? 14.834 1.332 10.541 1.00 53.66 131 LEU A N 1
ATOM 1048 C CA . LEU A 1 131 ? 14.012 1.941 11.594 1.00 53.66 131 LEU A CA 1
ATOM 1049 C C . LEU A 1 131 ? 14.503 1.577 13.006 1.00 53.66 131 LEU A C 1
ATOM 1051 O O . LEU A 1 131 ? 13.898 2.022 13.981 1.00 53.66 131 LEU A O 1
ATOM 1055 N N . GLY A 1 132 ? 15.556 0.757 13.127 1.00 55.66 132 GLY A N 1
ATOM 1056 C CA . GLY A 1 132 ? 16.145 0.330 14.399 1.00 55.66 132 GLY A CA 1
ATOM 1057 C C . GLY A 1 132 ? 15.249 -0.578 15.250 1.00 55.66 132 GLY A C 1
ATOM 1058 O O . GLY A 1 132 ? 15.543 -0.795 16.423 1.00 55.66 132 GLY A O 1
ATOM 1059 N N . PHE A 1 133 ? 14.139 -1.098 14.708 1.00 55.41 133 PHE A N 1
ATOM 1060 C CA . PHE A 1 133 ? 13.215 -1.945 15.476 1.00 55.41 133 PHE A CA 1
ATOM 1061 C C . PHE A 1 133 ? 13.804 -3.332 15.771 1.00 55.41 133 PHE A C 1
ATOM 1063 O O . PHE A 1 133 ? 13.641 -3.829 16.885 1.00 55.41 133 PHE A O 1
ATOM 1070 N N . PHE A 1 134 ? 14.505 -3.937 14.809 1.00 54.56 134 PHE A N 1
ATOM 1071 C CA . PHE A 1 134 ? 15.058 -5.292 14.942 1.00 54.56 134 PHE A CA 1
ATOM 1072 C C . PHE A 1 134 ? 16.355 -5.337 15.761 1.00 54.56 134 PHE A C 1
ATOM 1074 O O . PHE A 1 134 ? 16.546 -6.269 16.538 1.00 54.56 134 PHE A O 1
ATOM 1081 N N . ASP A 1 135 ? 17.167 -4.274 15.741 1.00 57.66 135 ASP A N 1
ATOM 1082 C CA . ASP A 1 135 ? 18.363 -4.171 16.597 1.00 57.66 135 ASP A CA 1
ATOM 1083 C C . ASP A 1 135 ? 18.037 -4.236 18.102 1.00 57.66 135 ASP A C 1
ATOM 1085 O O . ASP A 1 135 ? 18.899 -4.540 18.924 1.00 57.66 135 ASP A O 1
ATOM 1089 N N . THR A 1 136 ? 16.779 -3.983 18.486 1.00 60.66 136 THR A N 1
ATOM 1090 C CA . THR A 1 136 ? 16.318 -4.059 19.883 1.00 60.66 136 THR A CA 1
ATOM 1091 C C . THR A 1 136 ? 15.730 -5.415 20.288 1.00 60.66 136 THR A C 1
ATOM 1093 O O . THR A 1 136 ? 15.231 -5.540 21.408 1.00 60.66 136 THR A O 1
ATOM 1096 N N . GLY A 1 137 ? 15.764 -6.435 19.416 1.00 65.94 137 GLY A N 1
ATOM 1097 C CA . GLY A 1 137 ? 15.235 -7.778 19.704 1.00 65.94 137 GLY A CA 1
ATOM 1098 C C . GLY A 1 137 ? 13.725 -7.806 19.978 1.00 65.94 137 GLY A C 1
ATOM 1099 O O . GLY A 1 137 ? 13.215 -8.706 20.654 1.00 65.94 137 GLY A O 1
ATOM 1100 N N . TRP A 1 138 ? 12.993 -6.802 19.490 1.00 67.81 138 TRP A N 1
ATOM 1101 C CA . TRP A 1 138 ? 11.569 -6.618 19.770 1.00 67.81 138 TRP A CA 1
ATOM 1102 C C . TRP A 1 138 ? 10.710 -7.794 19.278 1.00 67.81 138 TRP A C 1
ATOM 1104 O O . TRP A 1 138 ? 9.678 -8.111 19.880 1.00 67.81 138 TRP A O 1
ATOM 1114 N N . GLU A 1 139 ? 11.147 -8.499 18.231 1.00 71.06 139 GLU A N 1
ATOM 1115 C CA . GLU A 1 139 ? 10.479 -9.688 17.695 1.00 71.06 139 GLU A CA 1
ATOM 1116 C C . GLU A 1 139 ? 10.331 -10.833 18.709 1.00 71.06 139 GLU A C 1
ATOM 1118 O O . GLU A 1 139 ? 9.448 -11.676 18.543 1.00 71.06 139 GLU A O 1
ATOM 1123 N N . TYR A 1 140 ? 11.112 -10.842 19.791 1.00 79.19 140 TYR A N 1
ATOM 1124 C CA . TYR A 1 140 ? 11.002 -11.839 20.860 1.00 79.19 140 TYR A CA 1
ATOM 1125 C C . TYR A 1 140 ? 10.093 -11.390 22.014 1.00 79.19 140 TYR A C 1
ATOM 1127 O O . TYR A 1 140 ? 9.721 -12.198 22.867 1.00 79.19 140 TYR A O 1
ATOM 1135 N N . HIS A 1 141 ? 9.707 -10.112 22.066 1.00 87.25 141 HIS A N 1
ATOM 1136 C CA . HIS A 1 141 ? 9.008 -9.528 23.216 1.00 87.25 141 HIS A CA 1
ATOM 1137 C C . HIS A 1 141 ? 7.495 -9.405 23.041 1.00 87.25 141 HIS A C 1
ATOM 1139 O O . HIS A 1 141 ? 6.791 -9.193 24.028 1.00 87.25 141 HIS A O 1
ATOM 1145 N N . TRP A 1 142 ? 6.954 -9.603 21.837 1.00 90.06 142 TRP A N 1
ATOM 1146 C CA . TRP A 1 142 ? 5.508 -9.492 21.608 1.00 90.06 142 TRP A CA 1
ATOM 1147 C C . TRP A 1 142 ? 4.647 -10.433 22.490 1.00 90.06 142 TRP A C 1
ATOM 1149 O O . TRP A 1 142 ? 3.586 -9.982 22.943 1.00 90.06 142 TRP A O 1
ATOM 1159 N N . PRO A 1 143 ? 5.053 -11.679 22.846 1.00 94.31 143 PRO A N 1
ATOM 1160 C CA . PRO A 1 143 ? 4.265 -12.500 23.766 1.00 94.31 143 PRO A CA 1
ATOM 1161 C C . PRO A 1 143 ? 4.251 -11.892 25.171 1.00 94.31 143 PRO A C 1
ATOM 1163 O O . PRO A 1 143 ? 3.186 -11.786 25.781 1.00 94.31 143 PRO A O 1
ATOM 1166 N N . LEU A 1 144 ? 5.406 -11.412 25.651 1.00 94.56 144 LEU A N 1
ATOM 1167 C CA . LEU A 1 144 ? 5.538 -10.733 26.946 1.00 94.56 144 LEU A CA 1
ATOM 1168 C C . LEU A 1 144 ? 4.709 -9.448 26.992 1.00 94.56 144 LEU A C 1
ATOM 1170 O O . LEU A 1 144 ? 4.003 -9.215 27.971 1.00 94.56 144 LEU A O 1
ATOM 1174 N N . GLN A 1 145 ? 4.717 -8.659 25.916 1.00 93.56 145 GLN A N 1
ATOM 1175 C CA . GLN A 1 145 ? 3.891 -7.462 25.797 1.00 93.56 145 GLN A CA 1
ATOM 1176 C C . GLN A 1 145 ? 2.398 -7.804 25.876 1.00 93.56 145 GLN A C 1
ATOM 1178 O O . GLN A 1 145 ? 1.652 -7.147 26.603 1.00 93.56 145 GLN A O 1
ATOM 1183 N N . SER A 1 146 ? 1.945 -8.847 25.174 1.00 96.31 146 SER A N 1
ATOM 1184 C CA . SER A 1 146 ? 0.540 -9.266 25.240 1.00 96.31 146 SER A CA 1
ATOM 1185 C C . SER A 1 146 ? 0.154 -9.819 26.624 1.00 96.31 146 SER A C 1
ATOM 1187 O O . SER A 1 146 ? -0.943 -9.540 27.100 1.00 96.31 146 SER A O 1
ATOM 1189 N N . LEU A 1 147 ? 1.061 -10.500 27.337 1.00 97.44 147 LEU A N 1
ATOM 1190 C CA . LEU A 1 147 ? 0.849 -10.908 28.734 1.00 97.44 147 LEU A CA 1
ATOM 1191 C C . LEU A 1 147 ? 0.765 -9.707 29.685 1.00 97.44 147 LEU A C 1
ATOM 1193 O O . LEU A 1 147 ? -0.126 -9.658 30.537 1.00 97.44 147 LEU A O 1
ATOM 1197 N N . PHE A 1 148 ? 1.649 -8.723 29.513 1.00 97.06 148 PHE A N 1
ATOM 1198 C CA . PHE A 1 148 ? 1.607 -7.464 30.250 1.00 97.06 148 PHE A CA 1
ATOM 1199 C C . PHE A 1 148 ? 0.267 -6.751 30.041 1.00 97.06 148 PHE A C 1
ATOM 1201 O O . PHE A 1 148 ? -0.391 -6.383 31.015 1.00 97.06 148 PHE A O 1
ATOM 1208 N N . LEU A 1 149 ? -0.185 -6.622 28.789 1.00 96.62 149 LEU A N 1
ATOM 1209 C CA . LEU A 1 149 ? -1.469 -6.000 28.457 1.00 96.62 149 LEU A CA 1
ATOM 1210 C C . LEU A 1 149 ? -2.663 -6.784 29.013 1.00 96.62 149 LEU A C 1
ATOM 1212 O O . LEU A 1 149 ? -3.631 -6.167 29.452 1.00 96.62 149 LEU A O 1
ATOM 1216 N N . LEU A 1 150 ? -2.590 -8.118 29.056 1.00 97.88 150 LEU A N 1
ATOM 1217 C CA . LEU A 1 150 ? -3.621 -8.960 29.664 1.00 97.88 150 LEU A CA 1
ATOM 1218 C C . LEU A 1 150 ? -3.731 -8.682 31.171 1.00 97.88 150 LEU A C 1
ATOM 1220 O O . LEU A 1 150 ? -4.825 -8.437 31.685 1.00 97.88 150 LEU A O 1
ATOM 1224 N N . ALA A 1 151 ? -2.597 -8.685 31.878 1.00 97.94 151 ALA A N 1
ATOM 1225 C CA . ALA A 1 151 ? -2.540 -8.398 33.310 1.00 97.94 151 ALA A CA 1
ATOM 1226 C C . ALA A 1 151 ? -3.004 -6.969 33.625 1.00 97.94 151 ALA A C 1
ATOM 1228 O O . ALA A 1 151 ? -3.813 -6.765 34.534 1.00 97.94 151 ALA A O 1
ATOM 1229 N N . ALA A 1 152 ? -2.543 -5.996 32.837 1.00 97.25 152 ALA A N 1
ATOM 1230 C CA . ALA A 1 152 ? -2.985 -4.611 32.904 1.00 97.25 152 ALA A CA 1
ATOM 1231 C C . ALA A 1 152 ? -4.503 -4.508 32.705 1.00 97.25 152 ALA A C 1
ATOM 1233 O O . ALA A 1 152 ? -5.178 -3.889 33.526 1.00 97.25 152 ALA A O 1
ATOM 1234 N N . GLY A 1 153 ? -5.044 -5.169 31.675 1.00 96.56 153 GLY A N 1
ATOM 1235 C CA . GLY A 1 153 ? -6.472 -5.207 31.350 1.00 96.56 153 GLY A CA 1
ATOM 1236 C C . GLY A 1 153 ? -7.327 -5.722 32.502 1.00 96.56 153 GLY A C 1
ATOM 1237 O O . GLY A 1 153 ? -8.354 -5.128 32.834 1.00 96.56 153 GLY A O 1
ATOM 1238 N N . PHE A 1 154 ? -6.899 -6.800 33.162 1.00 97.88 154 PHE A N 1
ATOM 1239 C CA . PHE A 1 154 ? -7.578 -7.289 34.362 1.00 97.88 154 PHE A CA 1
ATOM 1240 C C . PHE A 1 154 ? -7.466 -6.308 35.529 1.00 97.88 154 PHE A C 1
ATOM 1242 O O . PHE A 1 154 ? -8.469 -6.033 36.190 1.00 97.88 154 PHE A O 1
ATOM 1249 N N . ALA A 1 155 ? -6.274 -5.767 35.791 1.00 97.38 155 ALA A N 1
ATOM 1250 C CA . ALA A 1 155 ? -6.061 -4.832 36.889 1.00 97.38 155 ALA A CA 1
ATOM 1251 C C . ALA A 1 155 ? -6.945 -3.582 36.745 1.00 97.38 155 ALA A C 1
ATOM 1253 O O . ALA A 1 155 ? -7.660 -3.223 37.685 1.00 97.38 155 ALA A O 1
ATOM 1254 N N . THR A 1 156 ? -6.974 -2.955 35.565 1.00 96.81 156 THR A N 1
ATOM 1255 C CA . THR A 1 156 ? -7.809 -1.770 35.321 1.00 96.81 156 THR A CA 1
ATOM 1256 C C . THR A 1 156 ? -9.300 -2.105 35.357 1.00 96.81 156 THR A C 1
ATOM 1258 O O . THR A 1 156 ? -10.074 -1.332 35.925 1.00 96.81 156 THR A O 1
ATOM 1261 N N . ALA A 1 157 ? -9.726 -3.265 34.849 1.00 96.81 157 ALA A N 1
ATOM 1262 C CA . ALA A 1 157 ? -11.129 -3.683 34.910 1.00 96.81 157 ALA A CA 1
ATOM 1263 C C . ALA A 1 157 ? -11.624 -3.929 36.350 1.00 96.81 157 ALA A C 1
ATOM 1265 O O . ALA A 1 157 ? -12.778 -3.640 36.675 1.00 96.81 157 ALA A O 1
ATOM 1266 N N . TRP A 1 158 ? -10.754 -4.391 37.256 1.00 96.81 158 TRP A N 1
ATOM 1267 C CA . TRP A 1 158 ? -11.081 -4.496 38.684 1.00 96.81 158 TRP A CA 1
ATOM 1268 C C . TRP A 1 158 ? -11.085 -3.142 39.404 1.00 96.81 158 TRP A C 1
ATOM 1270 O O . TRP A 1 158 ? -11.881 -2.926 40.329 1.00 96.81 158 TRP A O 1
ATOM 1280 N N . LEU A 1 159 ? -10.251 -2.196 38.971 1.00 95.88 159 LEU A N 1
ATOM 1281 C CA . LEU A 1 159 ? -10.205 -0.847 39.537 1.00 95.88 159 LEU A CA 1
ATOM 1282 C C . LEU A 1 159 ? -11.445 -0.026 39.151 1.00 95.88 159 LEU A C 1
ATOM 1284 O O . LEU A 1 159 ? -12.108 0.536 40.031 1.00 95.88 159 LEU A O 1
ATOM 1288 N N . PHE A 1 160 ? -11.820 -0.019 37.871 1.00 94.69 160 PHE A N 1
ATOM 1289 C CA . PHE A 1 160 ? -12.882 0.837 37.337 1.00 94.69 160 PHE A CA 1
ATOM 1290 C C . PHE A 1 160 ? -14.220 0.109 37.162 1.00 94.69 160 PHE A C 1
ATOM 1292 O O . PHE A 1 160 ? -14.279 -1.077 36.859 1.00 94.69 160 PHE A O 1
ATOM 1299 N N . ARG A 1 161 ? -15.333 0.827 37.373 1.00 90.06 161 ARG A N 1
ATOM 1300 C CA . ARG A 1 161 ? -16.691 0.268 37.212 1.00 90.06 161 ARG A CA 1
ATOM 1301 C C . ARG A 1 161 ? -17.138 0.158 35.753 1.00 90.06 161 ARG A C 1
ATOM 1303 O O . ARG A 1 161 ? -17.912 -0.736 35.450 1.00 90.06 161 ARG A O 1
ATOM 1310 N N . SER A 1 162 ? -16.689 1.072 34.894 1.00 90.31 162 SER A N 1
ATOM 1311 C CA . SER A 1 162 ? -17.056 1.105 33.475 1.00 90.31 162 SER A CA 1
ATOM 1312 C C . SER A 1 162 ? -15.998 0.400 32.638 1.00 90.31 162 SER A C 1
ATOM 1314 O O . SER A 1 162 ? -14.799 0.655 32.801 1.00 90.31 162 SER A O 1
ATOM 1316 N N . SER A 1 163 ? -16.454 -0.447 31.718 1.00 91.25 163 SER A N 1
ATOM 1317 C CA . SER A 1 163 ? -15.590 -1.193 30.807 1.00 91.25 163 SER A CA 1
ATOM 1318 C C . SER A 1 163 ? -14.760 -0.264 29.909 1.00 91.25 163 SER A C 1
ATOM 1320 O O . SER A 1 163 ? -13.546 -0.431 29.797 1.00 91.25 163 SER A O 1
ATOM 1322 N N . LEU A 1 164 ? -15.364 0.791 29.358 1.00 89.12 164 LEU A N 1
ATOM 1323 C CA . LEU A 1 164 ? -14.670 1.765 28.512 1.00 89.12 164 LEU A CA 1
ATOM 1324 C C . LEU A 1 164 ? -13.584 2.529 29.283 1.00 89.12 164 LEU A C 1
ATOM 1326 O O . LEU A 1 164 ? -12.473 2.700 28.787 1.00 89.12 164 LEU A O 1
ATOM 1330 N N . VAL A 1 165 ? -13.882 2.952 30.516 1.00 90.69 165 VAL A N 1
ATOM 1331 C CA . VAL A 1 165 ? -12.905 3.645 31.375 1.00 90.69 165 VAL A CA 1
ATOM 1332 C C . VAL A 1 165 ? -11.731 2.726 31.714 1.00 90.69 165 VAL A C 1
ATOM 1334 O O . VAL A 1 165 ? -10.595 3.189 31.754 1.00 90.69 165 VAL A O 1
ATOM 1337 N N . SER A 1 166 ? -11.980 1.425 31.906 1.00 93.31 166 SER A N 1
ATOM 1338 C CA . SER A 1 166 ? -10.902 0.459 32.140 1.00 93.31 166 SER A CA 1
ATOM 1339 C C . SER A 1 166 ? -9.945 0.346 30.952 1.00 93.31 166 SER A C 1
ATOM 1341 O O . SER A 1 166 ? -8.737 0.296 31.168 1.00 93.31 166 SER A O 1
ATOM 1343 N N . VAL A 1 167 ? -10.464 0.398 29.718 1.00 91.75 167 VAL A N 1
ATOM 1344 C CA . VAL A 1 167 ? -9.654 0.399 28.490 1.00 91.75 167 VAL A CA 1
ATOM 1345 C C . VAL A 1 167 ? -8.887 1.714 28.336 1.00 91.75 167 VAL A C 1
ATOM 1347 O O . VAL A 1 167 ? -7.688 1.695 28.077 1.00 91.75 167 VAL A O 1
ATOM 1350 N N . LEU A 1 168 ? -9.541 2.858 28.566 1.00 90.00 168 LEU A N 1
ATOM 1351 C CA . LEU A 1 168 ? -8.898 4.180 28.566 1.00 90.00 168 LEU A CA 1
ATOM 1352 C C . LEU A 1 168 ? -7.727 4.247 29.556 1.00 90.00 168 LEU A C 1
ATOM 1354 O O . LEU A 1 168 ? -6.671 4.780 29.228 1.00 90.00 168 LEU A O 1
ATOM 1358 N N . ALA A 1 169 ? -7.895 3.672 30.749 1.00 92.44 169 ALA A N 1
ATOM 1359 C CA . ALA A 1 169 ? -6.870 3.647 31.788 1.00 92.44 169 ALA A CA 1
ATOM 1360 C C . ALA A 1 169 ? -5.662 2.751 31.453 1.00 92.44 169 ALA A C 1
ATOM 1362 O O . ALA A 1 169 ? -4.623 2.880 32.101 1.00 92.44 169 ALA A O 1
ATOM 1363 N N . LEU A 1 170 ? -5.756 1.877 30.443 1.00 92.56 170 LEU A N 1
ATOM 1364 C CA . LEU A 1 170 ? -4.619 1.059 30.011 1.00 92.56 170 LEU A CA 1
ATOM 1365 C C . LEU A 1 170 ? -3.542 1.873 29.315 1.00 92.56 170 LEU A C 1
ATOM 1367 O O . LEU A 1 170 ? -2.371 1.543 29.446 1.00 92.56 170 LEU A O 1
ATOM 1371 N N . ILE A 1 171 ? -3.910 2.940 28.611 1.00 89.31 171 ILE A N 1
ATOM 1372 C CA . ILE A 1 171 ? -2.941 3.770 27.893 1.00 89.31 171 ILE A CA 1
ATOM 1373 C C . ILE A 1 171 ? -1.971 4.467 28.839 1.00 89.31 171 ILE A C 1
ATOM 1375 O O . ILE A 1 171 ? -0.778 4.260 28.662 1.00 89.31 171 ILE A O 1
ATOM 1379 N N . PRO A 1 172 ? -2.401 5.241 29.856 1.00 89.12 172 PRO A N 1
ATOM 1380 C CA . PRO A 1 172 ? -1.447 5.854 30.773 1.00 89.12 172 PRO A CA 1
ATOM 1381 C C . PRO A 1 172 ? -0.616 4.803 31.518 1.00 89.12 172 PRO A C 1
ATOM 1383 O O . PRO A 1 172 ? 0.550 5.053 31.801 1.00 89.12 172 PRO A O 1
ATOM 1386 N N . LEU A 1 173 ? -1.171 3.615 31.783 1.00 91.75 173 LEU A N 1
ATOM 1387 C CA . LEU A 1 173 ? -0.433 2.515 32.403 1.00 91.75 173 LEU A CA 1
ATOM 1388 C C . LEU A 1 173 ? 0.641 1.926 31.469 1.00 91.75 173 LEU A C 1
ATOM 1390 O O . LEU A 1 173 ? 1.764 1.677 31.906 1.00 91.75 173 LEU A O 1
ATOM 1394 N N . ALA A 1 174 ? 0.324 1.740 30.188 1.00 89.69 174 ALA A N 1
ATOM 1395 C CA . ALA A 1 174 ? 1.279 1.308 29.172 1.00 89.69 174 ALA A CA 1
ATOM 1396 C C . ALA A 1 174 ? 2.348 2.385 28.921 1.00 89.69 174 ALA A C 1
ATOM 1398 O O . ALA A 1 174 ? 3.536 2.076 28.912 1.00 89.69 174 ALA A O 1
ATOM 1399 N N . SER A 1 175 ? 1.946 3.655 28.819 1.00 85.38 175 SER A N 1
ATOM 1400 C CA . SER A 1 175 ? 2.860 4.791 28.687 1.00 85.38 175 SER A CA 1
ATOM 1401 C C . SER A 1 175 ? 3.793 4.916 29.887 1.00 85.38 175 SER A C 1
ATOM 1403 O O . SER A 1 175 ? 4.968 5.200 29.699 1.00 85.38 175 SER A O 1
ATOM 1405 N N . LEU A 1 176 ? 3.313 4.673 31.112 1.00 89.06 176 LEU A N 1
ATOM 1406 C CA . LEU A 1 176 ? 4.152 4.669 32.313 1.00 89.06 176 LEU A CA 1
ATOM 1407 C C . LEU A 1 176 ? 5.252 3.607 32.220 1.00 89.06 176 LEU A C 1
ATOM 1409 O O . LEU A 1 176 ? 6.404 3.886 32.543 1.00 89.06 176 LEU A O 1
ATOM 1413 N N . HIS A 1 177 ? 4.908 2.409 31.748 1.00 90.88 177 HIS A N 1
ATOM 1414 C CA . HIS A 1 177 ? 5.882 1.349 31.518 1.00 90.88 177 HIS A CA 1
ATOM 1415 C C . HIS A 1 177 ? 6.912 1.747 30.446 1.00 90.88 177 HIS A C 1
ATOM 1417 O O . HIS A 1 177 ? 8.114 1.613 30.671 1.00 90.88 177 HIS A O 1
ATOM 1423 N N . THR A 1 178 ? 6.471 2.322 29.323 1.00 85.50 178 THR A N 1
ATOM 1424 C CA . THR A 1 178 ? 7.381 2.829 28.283 1.00 85.50 178 THR A CA 1
ATOM 1425 C C . THR A 1 178 ? 8.282 3.954 28.798 1.00 85.50 178 THR A C 1
ATOM 1427 O O . THR A 1 178 ? 9.480 3.940 28.537 1.00 85.50 178 THR A O 1
ATOM 1430 N N . LEU A 1 179 ? 7.747 4.907 29.567 1.00 85.25 179 LEU A N 1
ATOM 1431 C CA . LEU A 1 179 ? 8.527 5.988 30.178 1.00 85.25 179 LEU A CA 1
ATOM 1432 C C . LEU A 1 179 ? 9.578 5.446 31.144 1.00 85.25 179 LEU A C 1
ATOM 1434 O O . LEU A 1 179 ? 10.700 5.944 31.157 1.00 85.25 179 LEU A O 1
ATOM 1438 N N . LEU A 1 180 ? 9.243 4.410 31.916 1.00 88.50 180 LEU A N 1
ATOM 1439 C CA . LEU A 1 180 ? 10.198 3.745 32.794 1.00 88.50 180 LEU A CA 1
ATOM 1440 C C . LEU A 1 180 ? 11.330 3.086 31.997 1.00 88.50 180 LEU A C 1
ATOM 1442 O O . LEU A 1 180 ? 12.490 3.259 32.359 1.00 88.50 180 LEU A O 1
ATOM 1446 N N . ILE A 1 181 ? 11.013 2.383 30.905 1.00 86.12 181 ILE A N 1
ATOM 1447 C CA . ILE A 1 181 ? 12.027 1.811 30.006 1.00 86.12 181 ILE A CA 1
ATOM 1448 C C . ILE A 1 181 ? 12.938 2.916 29.470 1.00 86.12 181 ILE A C 1
ATOM 1450 O O . ILE A 1 181 ? 14.157 2.807 29.577 1.00 86.12 181 ILE A O 1
ATOM 1454 N N . LEU A 1 182 ? 12.363 4.000 28.942 1.00 84.12 182 LEU A N 1
ATOM 1455 C CA . LEU A 1 182 ? 13.130 5.128 28.409 1.00 84.12 182 LEU A CA 1
ATOM 1456 C C . LEU A 1 182 ? 14.006 5.784 29.483 1.00 84.12 182 LEU A C 1
ATOM 1458 O O . LEU A 1 182 ? 15.142 6.153 29.200 1.00 84.12 182 LEU A O 1
ATOM 1462 N N . MET A 1 183 ? 13.511 5.894 30.717 1.00 87.06 183 MET A N 1
ATOM 1463 C CA . MET A 1 183 ? 14.280 6.416 31.844 1.00 87.06 183 MET A CA 1
ATOM 1464 C C . MET A 1 183 ? 15.448 5.492 32.206 1.00 87.06 183 MET A C 1
ATOM 1466 O O . MET A 1 183 ? 16.558 5.981 32.381 1.00 87.06 183 MET A O 1
ATOM 1470 N N . ILE A 1 184 ? 15.231 4.174 32.285 1.00 88.06 184 ILE A N 1
ATOM 1471 C CA . ILE A 1 184 ? 16.289 3.196 32.592 1.00 88.06 184 ILE A CA 1
ATOM 1472 C C . ILE A 1 184 ? 17.350 3.193 31.490 1.00 88.06 184 ILE A C 1
ATOM 1474 O O . ILE A 1 184 ? 18.538 3.279 31.790 1.00 88.06 184 ILE A O 1
ATOM 1478 N N . LEU A 1 185 ? 16.932 3.150 30.223 1.00 85.00 185 LEU A N 1
ATOM 1479 C CA . LEU A 1 185 ? 17.849 3.198 29.085 1.00 85.00 185 LEU A CA 1
ATOM 1480 C C . LEU A 1 185 ? 18.627 4.517 29.048 1.00 85.00 185 LEU A C 1
ATOM 1482 O O . LEU A 1 185 ? 19.833 4.501 28.830 1.00 85.00 185 LEU A O 1
ATOM 1486 N N . GLY A 1 186 ? 17.970 5.646 29.326 1.00 84.56 186 GLY A N 1
ATOM 1487 C CA . GLY A 1 186 ? 18.625 6.951 29.398 1.00 84.56 186 GLY A CA 1
ATOM 1488 C C . GLY A 1 186 ? 19.595 7.087 30.577 1.00 84.56 186 GLY A C 1
ATOM 1489 O O . GLY A 1 186 ? 20.616 7.760 30.453 1.00 84.56 186 GLY A O 1
ATOM 1490 N N . LEU A 1 187 ? 19.312 6.446 31.716 1.00 88.19 187 LEU A N 1
ATOM 1491 C CA . LEU A 1 187 ? 20.244 6.373 32.845 1.00 88.19 187 LEU A CA 1
ATOM 1492 C C . LEU A 1 187 ? 21.467 5.522 32.493 1.00 88.19 187 LEU A C 1
ATOM 1494 O O . LEU A 1 187 ? 22.587 5.956 32.742 1.00 88.19 187 LEU A O 1
ATOM 1498 N N . LEU A 1 188 ? 21.262 4.366 31.857 1.00 85.62 188 LEU A N 1
ATOM 1499 C CA . LEU A 1 188 ? 22.350 3.489 31.417 1.00 85.62 188 LEU A CA 1
ATOM 1500 C C . LEU A 1 188 ? 23.241 4.152 30.364 1.00 85.62 188 LEU A C 1
ATOM 1502 O O . LEU A 1 188 ? 24.466 4.051 30.448 1.00 85.62 188 LEU A O 1
ATOM 1506 N N . GLU A 1 189 ? 22.636 4.887 29.428 1.00 82.88 189 GLU A N 1
ATOM 1507 C CA . GLU A 1 189 ? 23.338 5.672 28.406 1.00 82.88 189 GLU A CA 1
ATOM 1508 C C . GLU A 1 189 ? 24.237 6.748 29.027 1.00 82.88 189 GLU A C 1
ATOM 1510 O O . GLU A 1 189 ? 25.319 7.013 28.521 1.00 82.88 189 GLU A O 1
ATOM 1515 N N . ARG A 1 190 ? 23.843 7.337 30.162 1.00 85.31 190 ARG A N 1
ATOM 1516 C CA . ARG A 1 190 ? 24.706 8.285 30.886 1.00 85.31 190 ARG A CA 1
ATOM 1517 C C . ARG A 1 190 ? 25.864 7.610 31.618 1.00 85.31 190 ARG A C 1
ATOM 1519 O O . ARG A 1 190 ? 26.852 8.277 31.902 1.00 85.31 190 ARG A O 1
ATOM 1526 N N . THR A 1 191 ? 25.732 6.331 31.961 1.00 85.19 191 THR A N 1
ATOM 1527 C CA . THR A 1 191 ? 26.732 5.596 32.752 1.00 85.19 191 THR A CA 1
ATOM 1528 C C . THR A 1 191 ? 27.713 4.775 31.920 1.00 85.19 19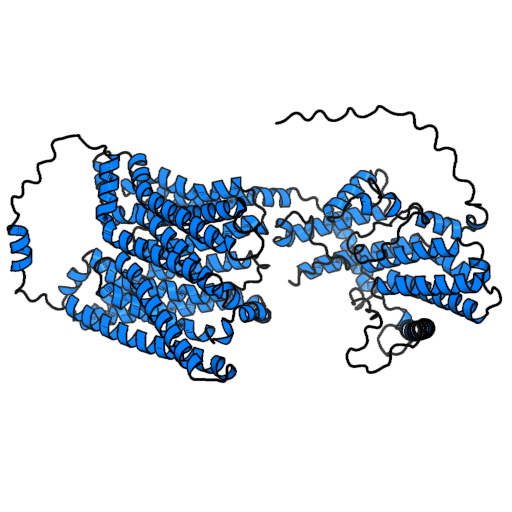1 THR A C 1
ATOM 1530 O O . THR A 1 191 ? 28.774 4.428 32.425 1.00 85.19 191 THR A O 1
ATOM 1533 N N . THR A 1 192 ? 27.383 4.451 30.668 1.00 81.38 192 THR A N 1
ATOM 1534 C CA . THR A 1 192 ? 28.215 3.613 29.791 1.00 81.38 192 THR A CA 1
ATOM 1535 C C . THR A 1 192 ? 28.760 4.452 28.636 1.00 81.38 192 THR A C 1
ATOM 1537 O O . THR A 1 192 ? 27.995 4.986 27.841 1.00 81.38 192 THR A O 1
ATOM 1540 N N . SER A 1 193 ? 30.087 4.602 28.550 1.00 77.44 193 SER A N 1
ATOM 1541 C CA . SER A 1 193 ? 30.752 5.365 27.478 1.00 77.44 193 SER A CA 1
ATOM 1542 C C . SER A 1 193 ? 30.725 4.651 26.123 1.00 77.44 193 SER A C 1
ATOM 1544 O O . SER A 1 193 ? 30.881 5.292 25.085 1.00 77.44 193 SER A O 1
ATOM 1546 N N . ASP A 1 194 ? 30.499 3.335 26.122 1.00 75.88 194 ASP A N 1
ATOM 1547 C CA . ASP A 1 194 ? 30.623 2.498 24.932 1.00 75.88 194 ASP A CA 1
ATOM 1548 C C . ASP A 1 194 ? 29.258 2.253 24.283 1.00 75.88 194 ASP A C 1
ATOM 1550 O O . ASP A 1 194 ? 28.484 1.384 24.695 1.00 75.88 194 ASP A O 1
ATOM 1554 N N . GLY A 1 195 ? 28.981 2.985 23.200 1.00 64.50 195 GLY A N 1
ATOM 1555 C CA . GLY A 1 195 ? 27.742 2.866 22.421 1.00 64.50 195 GLY A CA 1
ATOM 1556 C C . GLY A 1 195 ? 27.460 1.461 21.863 1.00 64.50 195 GLY A C 1
ATOM 1557 O O . GLY A 1 195 ? 26.305 1.143 21.595 1.00 64.50 195 GLY A O 1
ATOM 1558 N N . LEU A 1 196 ? 28.474 0.594 21.748 1.00 60.97 196 LEU A N 1
ATOM 1559 C CA . LEU A 1 196 ? 28.326 -0.800 21.308 1.00 60.97 196 LEU A CA 1
ATOM 1560 C C . LEU A 1 196 ? 27.683 -1.703 22.371 1.00 60.97 196 LEU A C 1
ATOM 1562 O O . LEU A 1 196 ? 26.932 -2.613 22.025 1.00 60.97 196 LEU A O 1
ATOM 1566 N N . GLN A 1 197 ? 27.889 -1.434 23.666 1.00 61.69 197 GLN A N 1
ATOM 1567 C CA . GLN A 1 197 ? 27.217 -2.215 24.711 1.00 61.69 197 GLN A CA 1
ATOM 1568 C C . GLN A 1 197 ? 25.702 -1.942 24.734 1.00 61.69 197 GLN A C 1
ATOM 1570 O O . GLN A 1 197 ? 24.927 -2.824 25.099 1.00 61.69 197 GLN A O 1
ATOM 1575 N N . ARG A 1 198 ? 25.253 -0.768 24.267 1.00 61.16 198 ARG A N 1
ATOM 1576 C CA . ARG A 1 198 ? 23.839 -0.344 24.237 1.00 61.16 198 ARG A CA 1
ATOM 1577 C C . ARG A 1 198 ? 22.907 -1.361 23.572 1.00 61.16 198 ARG A C 1
ATOM 1579 O O . ARG A 1 198 ? 21.804 -1.590 24.068 1.00 61.16 198 ARG A O 1
ATOM 1586 N N . ILE A 1 199 ? 23.345 -1.950 22.461 1.00 65.25 199 ILE A N 1
ATOM 1587 C CA . ILE A 1 199 ? 22.517 -2.818 21.613 1.00 65.25 199 ILE A CA 1
ATOM 1588 C C . ILE A 1 199 ? 22.213 -4.147 22.327 1.00 65.25 199 ILE A C 1
ATOM 1590 O O . ILE A 1 199 ? 21.113 -4.679 22.215 1.00 65.25 199 ILE A O 1
ATOM 1594 N N . HIS A 1 200 ? 23.131 -4.642 23.162 1.00 76.81 200 HIS A N 1
ATOM 1595 C CA . HIS A 1 200 ? 22.989 -5.961 23.781 1.00 76.81 200 HIS A CA 1
ATOM 1596 C C . HIS A 1 200 ? 22.086 -5.996 25.027 1.00 76.81 200 HIS A C 1
ATOM 1598 O O . HIS A 1 200 ? 21.447 -7.018 25.276 1.00 76.81 200 HIS A O 1
ATOM 1604 N N . TRP A 1 201 ? 21.999 -4.916 25.817 1.00 82.12 201 TRP A N 1
ATOM 1605 C CA . TRP A 1 201 ? 21.246 -4.923 27.089 1.00 82.12 201 TRP A CA 1
ATOM 1606 C C . TRP A 1 201 ? 19.782 -4.489 26.960 1.00 82.12 201 TRP A C 1
ATOM 1608 O O . TRP A 1 201 ? 18.952 -4.885 27.783 1.00 82.12 201 TRP A O 1
ATOM 1618 N N . ALA A 1 202 ? 19.445 -3.688 25.945 1.00 83.00 202 ALA A N 1
ATOM 1619 C CA . ALA A 1 202 ? 18.098 -3.140 25.781 1.00 83.00 202 ALA A CA 1
ATOM 1620 C C . ALA A 1 202 ? 16.978 -4.208 25.753 1.00 83.00 202 ALA A C 1
ATOM 1622 O O . ALA A 1 202 ? 16.008 -4.030 26.499 1.00 83.00 202 ALA A O 1
ATOM 1623 N N . PRO A 1 203 ? 17.104 -5.336 25.021 1.00 85.94 203 PRO A N 1
ATOM 1624 C CA . PRO A 1 203 ? 16.064 -6.369 24.998 1.00 85.94 203 PRO A CA 1
ATOM 1625 C C . PRO A 1 203 ? 15.806 -6.969 26.392 1.00 85.94 203 PRO A C 1
ATOM 1627 O O . PRO A 1 203 ? 14.667 -7.126 26.834 1.00 85.94 203 PRO A O 1
ATOM 1630 N N . TRP A 1 204 ? 16.869 -7.241 27.155 1.00 88.44 204 TRP A N 1
ATOM 1631 C CA . TRP A 1 204 ? 16.762 -7.822 28.498 1.00 88.44 204 TRP A CA 1
ATOM 1632 C C . TRP A 1 204 ? 16.103 -6.876 29.498 1.00 88.44 204 TRP A C 1
ATOM 1634 O O . TRP A 1 204 ? 15.308 -7.315 30.329 1.00 88.44 204 TRP A O 1
ATOM 1644 N N . ILE A 1 205 ? 16.387 -5.576 29.405 1.00 89.56 205 ILE A N 1
ATOM 1645 C CA . ILE A 1 205 ? 15.755 -4.555 30.249 1.00 89.56 205 ILE A CA 1
ATOM 1646 C C . ILE A 1 205 ? 14.268 -4.439 29.916 1.00 89.56 205 ILE A C 1
ATOM 1648 O O . ILE A 1 205 ? 13.433 -4.405 30.823 1.00 89.56 205 ILE A O 1
ATOM 1652 N N . ILE A 1 206 ? 13.921 -4.416 28.627 1.00 89.31 206 ILE A N 1
ATOM 1653 C CA . ILE A 1 206 ? 12.526 -4.379 28.173 1.00 89.31 206 ILE A CA 1
ATOM 1654 C C . ILE A 1 206 ? 11.789 -5.627 28.673 1.00 89.31 206 ILE A C 1
ATOM 1656 O O . ILE A 1 206 ? 10.785 -5.509 29.377 1.00 89.31 206 ILE A O 1
ATOM 1660 N N . GLY A 1 207 ? 12.321 -6.822 28.407 1.00 91.69 207 GLY A N 1
ATOM 1661 C CA . GLY A 1 207 ? 11.734 -8.082 28.864 1.00 91.69 207 GLY A CA 1
ATOM 1662 C C . GLY A 1 207 ? 11.614 -8.167 30.390 1.00 91.69 207 GLY A C 1
ATOM 1663 O O . GLY A 1 207 ? 10.547 -8.495 30.913 1.00 91.69 207 GLY A O 1
ATOM 1664 N N . GLY A 1 208 ? 12.671 -7.809 31.123 1.00 94.12 208 GLY A N 1
ATOM 1665 C CA . GLY A 1 208 ? 12.700 -7.836 32.587 1.00 94.12 208 GLY A CA 1
ATOM 1666 C C . GLY A 1 208 ? 11.694 -6.874 33.219 1.00 94.12 208 GLY A C 1
ATOM 1667 O O . GLY A 1 208 ? 10.941 -7.259 34.118 1.00 94.12 208 GLY A O 1
ATOM 1668 N N . THR A 1 209 ? 11.612 -5.639 32.716 1.00 93.69 209 THR A N 1
ATOM 1669 C CA . THR A 1 209 ? 10.627 -4.654 33.194 1.00 93.69 209 THR A CA 1
ATOM 1670 C C . THR A 1 209 ? 9.195 -5.065 32.849 1.00 93.69 209 THR A C 1
ATOM 1672 O O . THR A 1 209 ? 8.311 -4.891 33.690 1.00 93.69 209 THR A O 1
ATOM 1675 N N . MET A 1 210 ? 8.950 -5.661 31.673 1.00 94.00 210 MET A N 1
ATOM 1676 C CA . MET A 1 210 ? 7.635 -6.202 31.298 1.00 94.00 210 MET A CA 1
ATOM 1677 C C . MET A 1 210 ? 7.192 -7.317 32.249 1.00 94.00 210 MET A C 1
ATOM 1679 O O . MET A 1 210 ? 6.060 -7.289 32.741 1.00 94.00 210 MET A O 1
ATOM 1683 N N . VAL A 1 211 ? 8.074 -8.272 32.562 1.00 96.06 211 VAL A N 1
ATOM 1684 C CA . VAL A 1 211 ? 7.782 -9.357 33.516 1.00 96.06 211 VAL A CA 1
ATOM 1685 C C . VAL A 1 211 ? 7.490 -8.790 34.906 1.00 96.06 211 VAL A C 1
ATOM 1687 O O . VAL A 1 211 ? 6.464 -9.130 35.501 1.00 96.06 211 VAL A O 1
ATOM 1690 N N . ALA A 1 212 ? 8.328 -7.875 35.403 1.00 96.44 212 ALA A N 1
ATOM 1691 C CA . ALA A 1 212 ? 8.138 -7.250 36.711 1.00 96.44 212 ALA A CA 1
ATOM 1692 C C . ALA A 1 212 ? 6.791 -6.508 36.809 1.00 96.44 212 ALA A C 1
ATOM 1694 O O . ALA A 1 212 ? 6.029 -6.726 37.754 1.00 96.44 212 ALA A O 1
ATOM 1695 N N . PHE A 1 213 ? 6.448 -5.688 35.809 1.00 95.56 213 PHE A N 1
ATOM 1696 C CA . PHE A 1 213 ? 5.164 -4.981 35.765 1.00 95.56 213 PHE A CA 1
ATOM 1697 C C . PHE A 1 213 ? 3.976 -5.937 35.678 1.00 95.56 213 PHE A C 1
ATOM 1699 O O . PHE A 1 213 ? 2.974 -5.734 36.364 1.00 95.56 213 PHE A O 1
ATOM 1706 N N . THR A 1 214 ? 4.091 -6.994 34.873 1.00 97.12 214 THR A N 1
ATOM 1707 C CA . THR A 1 214 ? 3.056 -8.029 34.756 1.00 97.12 214 THR A CA 1
ATOM 1708 C C . THR A 1 214 ? 2.765 -8.651 36.121 1.00 97.12 214 THR A C 1
ATOM 1710 O O . THR A 1 214 ? 1.604 -8.711 36.528 1.00 97.12 214 THR A O 1
ATOM 1713 N N . LEU A 1 215 ? 3.799 -9.041 36.876 1.00 97.69 215 LEU A N 1
ATOM 1714 C CA . LEU A 1 215 ? 3.645 -9.620 38.216 1.00 97.69 215 LEU A CA 1
ATOM 1715 C C . LEU A 1 215 ? 2.975 -8.643 39.190 1.00 97.69 215 LEU A C 1
ATOM 1717 O O . LEU A 1 215 ? 2.022 -9.016 39.880 1.00 97.69 215 LEU A O 1
ATOM 1721 N N . VAL A 1 216 ? 3.419 -7.383 39.211 1.00 97.44 216 VAL A N 1
ATOM 1722 C CA . VAL A 1 216 ? 2.827 -6.335 40.058 1.00 97.44 216 VAL A CA 1
ATOM 1723 C C . VAL A 1 216 ? 1.344 -6.138 39.730 1.00 97.44 216 VAL A C 1
ATOM 1725 O O . VAL A 1 216 ? 0.509 -6.111 40.636 1.00 97.44 216 VAL A O 1
ATOM 1728 N N . LEU A 1 217 ? 0.988 -6.062 38.447 1.00 97.19 217 LEU A N 1
ATOM 1729 C CA . LEU A 1 217 ? -0.393 -5.860 38.005 1.00 97.19 217 LEU A CA 1
ATOM 1730 C C . LEU A 1 217 ? -1.291 -7.062 38.301 1.00 97.19 217 LEU A C 1
ATOM 1732 O O . LEU A 1 217 ? -2.428 -6.865 38.731 1.00 97.19 217 LEU A O 1
ATOM 1736 N N . VAL A 1 218 ? -0.785 -8.291 38.159 1.00 97.81 218 VAL A N 1
ATOM 1737 C CA . VAL A 1 218 ? -1.512 -9.499 38.581 1.00 97.81 218 VAL A CA 1
ATOM 1738 C C . VAL A 1 218 ? -1.793 -9.452 40.082 1.00 97.81 218 VAL A C 1
ATOM 1740 O O . VAL A 1 218 ? -2.928 -9.694 40.491 1.00 97.81 218 VAL A O 1
ATOM 1743 N N . VAL A 1 219 ? -0.809 -9.086 40.912 1.00 97.94 219 VAL A N 1
ATOM 1744 C CA . VAL A 1 219 ? -0.992 -8.978 42.371 1.00 97.94 219 VAL A CA 1
ATOM 1745 C C . VAL A 1 219 ? -2.008 -7.891 42.730 1.00 97.94 219 VAL A C 1
ATOM 1747 O O . VAL A 1 219 ? -2.893 -8.135 43.555 1.00 97.94 219 VAL A O 1
ATOM 1750 N N . ILE A 1 220 ? -1.923 -6.711 42.107 1.00 97.38 220 ILE A N 1
ATOM 1751 C CA . ILE A 1 220 ? -2.874 -5.610 42.325 1.00 97.38 220 ILE A CA 1
ATOM 1752 C C . ILE A 1 220 ? -4.283 -6.038 41.904 1.00 97.38 220 ILE A C 1
ATOM 1754 O O . ILE A 1 220 ? -5.213 -5.948 42.707 1.00 97.38 220 ILE A O 1
ATOM 1758 N N . GLY A 1 221 ? -4.443 -6.551 40.681 1.00 96.56 221 GLY A N 1
ATOM 1759 C CA . GLY A 1 221 ? -5.727 -7.012 40.155 1.00 96.56 221 GLY A CA 1
ATOM 1760 C C . GLY A 1 221 ? -6.338 -8.124 41.007 1.00 96.56 221 GLY A C 1
ATOM 1761 O O . GLY A 1 221 ? -7.529 -8.087 41.306 1.00 96.56 221 GLY A O 1
ATOM 1762 N N . TRP A 1 222 ? -5.517 -9.061 41.486 1.00 97.75 222 TRP A N 1
ATOM 1763 C CA . TRP A 1 222 ? -5.938 -10.134 42.384 1.00 97.75 222 TRP A CA 1
ATOM 1764 C C . TRP A 1 222 ? -6.432 -9.605 43.737 1.00 97.75 222 TRP A C 1
ATOM 1766 O O . TRP A 1 222 ? -7.514 -9.983 44.193 1.00 97.75 222 TRP A O 1
ATOM 1776 N N . ARG A 1 223 ? -5.675 -8.700 44.376 1.00 97.25 223 ARG A N 1
ATOM 1777 C CA . ARG A 1 223 ? -6.052 -8.097 45.668 1.00 97.25 223 ARG A CA 1
ATOM 1778 C C . ARG A 1 223 ? -7.330 -7.271 45.554 1.00 97.25 223 ARG A C 1
ATOM 1780 O O . ARG A 1 223 ? -8.249 -7.470 46.346 1.00 97.25 223 ARG A O 1
ATOM 1787 N N . VAL A 1 224 ? -7.409 -6.387 44.558 1.00 96.25 224 VAL A N 1
ATOM 1788 C CA . VAL A 1 224 ? -8.596 -5.551 44.322 1.00 96.25 224 VAL A CA 1
ATOM 1789 C C . VAL A 1 224 ? -9.796 -6.425 43.963 1.00 96.25 224 VAL A C 1
ATOM 1791 O O . VAL A 1 224 ? -10.882 -6.217 44.494 1.00 96.25 224 VAL A O 1
ATOM 1794 N N . GLY A 1 225 ? -9.609 -7.443 43.123 1.00 95.81 225 GLY A N 1
ATOM 1795 C CA . GLY A 1 225 ? -10.661 -8.389 42.764 1.00 95.81 225 GLY A CA 1
ATOM 1796 C C . GLY A 1 225 ? -11.234 -9.131 43.971 1.00 95.81 225 GLY A C 1
ATOM 1797 O O . GLY A 1 225 ? -12.452 -9.198 44.122 1.00 95.81 225 GLY A O 1
ATOM 1798 N N . LEU A 1 226 ? -10.380 -9.618 44.881 1.00 95.81 226 LEU A N 1
ATOM 1799 C CA . LEU A 1 226 ? -10.828 -10.272 46.117 1.00 95.81 226 LEU A CA 1
ATOM 1800 C C . LEU A 1 226 ? -11.580 -9.317 47.039 1.00 95.81 226 LEU A C 1
ATOM 1802 O O . LEU A 1 226 ? -12.600 -9.704 47.601 1.00 95.81 226 LEU A O 1
ATOM 1806 N N . GLN A 1 227 ? -11.111 -8.075 47.174 1.00 93.38 227 GLN A N 1
ATOM 1807 C CA . GLN A 1 227 ? -11.808 -7.054 47.961 1.00 93.38 227 GLN A CA 1
ATOM 1808 C C . GLN A 1 227 ? -13.185 -6.724 47.377 1.00 93.38 227 GLN A C 1
ATOM 1810 O O . GLN A 1 227 ? -14.129 -6.492 48.124 1.00 93.38 227 GLN A O 1
ATOM 1815 N N . ARG A 1 228 ? -13.315 -6.707 46.044 1.00 91.44 228 ARG A N 1
ATOM 1816 C CA . ARG A 1 228 ? -14.581 -6.410 45.359 1.00 91.44 228 ARG A CA 1
ATOM 1817 C C . ARG A 1 228 ? -15.557 -7.581 45.369 1.00 91.44 228 ARG A C 1
ATOM 1819 O O . ARG A 1 228 ? -16.751 -7.333 45.408 1.00 91.44 228 ARG A O 1
ATOM 1826 N N . LEU A 1 229 ? -15.071 -8.819 45.299 1.00 92.00 229 LEU A N 1
ATOM 1827 C CA . LEU A 1 229 ? -15.901 -10.029 45.348 1.00 92.00 229 LEU A CA 1
ATOM 1828 C C . LEU A 1 229 ? -16.185 -10.515 46.774 1.00 92.00 229 LEU A C 1
ATOM 1830 O O . LEU A 1 229 ? -17.065 -11.353 46.957 1.00 92.00 229 LEU A O 1
ATOM 1834 N N . GLY A 1 230 ? -15.429 -10.044 47.768 1.00 87.56 230 GLY A N 1
ATOM 1835 C CA . GLY A 1 230 ? -15.671 -10.345 49.173 1.00 87.56 230 GLY A CA 1
ATOM 1836 C C . GLY A 1 230 ? -17.063 -9.895 49.612 1.00 87.56 230 GLY A C 1
ATOM 1837 O O . GLY A 1 230 ? -17.652 -8.994 49.011 1.00 87.56 230 GLY A O 1
ATOM 1838 N N . ALA A 1 231 ? -17.590 -10.535 50.660 1.00 73.00 231 ALA A N 1
ATOM 1839 C CA . ALA A 1 231 ? -18.861 -10.142 51.249 1.00 73.00 231 ALA A CA 1
ATOM 1840 C C . ALA A 1 231 ? -18.806 -8.648 51.587 1.00 73.00 231 ALA A C 1
ATOM 1842 O O . ALA A 1 231 ? -17.916 -8.212 52.322 1.00 73.00 231 ALA A O 1
ATOM 1843 N N . GLU A 1 232 ? -19.727 -7.860 51.025 1.00 66.38 232 GLU A N 1
ATOM 1844 C CA . GLU A 1 232 ? -19.900 -6.480 51.460 1.00 66.38 232 GLU A CA 1
ATOM 1845 C C . GLU A 1 232 ? -20.224 -6.548 52.948 1.00 66.38 232 GLU A C 1
ATOM 1847 O O . GLU A 1 232 ? -21.270 -7.074 53.343 1.00 66.38 232 GLU A O 1
ATOM 1852 N N . ALA A 1 233 ? -19.271 -6.108 53.777 1.00 56.03 233 ALA A N 1
ATOM 1853 C CA . ALA A 1 233 ? -19.458 -6.049 55.212 1.00 56.03 233 ALA A CA 1
ATOM 1854 C C . ALA A 1 233 ? -20.766 -5.289 55.441 1.00 56.03 233 ALA A C 1
ATOM 1856 O O . ALA A 1 233 ? -20.862 -4.107 55.106 1.00 56.03 233 ALA A O 1
ATOM 1857 N N . HIS A 1 234 ? -21.779 -5.982 55.967 1.00 50.09 234 HIS A N 1
ATOM 1858 C CA . HIS A 1 234 ? -23.159 -5.508 56.132 1.00 50.09 234 HIS A CA 1
ATOM 1859 C C . HIS A 1 234 ? -23.295 -4.257 57.039 1.00 50.09 234 HIS A C 1
ATOM 1861 O O . HIS A 1 234 ? -24.396 -3.864 57.404 1.00 50.09 234 HIS A O 1
ATOM 1867 N N . GLY A 1 235 ? -22.192 -3.590 57.393 1.00 49.81 235 GLY A N 1
ATOM 1868 C CA . GLY A 1 235 ? -22.129 -2.437 58.286 1.00 49.81 235 GLY A CA 1
ATOM 1869 C C . GLY A 1 235 ? -22.050 -1.054 57.625 1.00 49.81 235 GLY A C 1
ATOM 1870 O O . GLY A 1 235 ? -22.002 -0.070 58.354 1.00 49.81 235 GLY A O 1
ATOM 1871 N N . GLN A 1 236 ? -22.042 -0.913 56.289 1.00 49.16 236 GLN A N 1
ATOM 1872 C CA . GLN A 1 236 ? -22.004 0.416 55.635 1.00 49.16 236 GLN A CA 1
ATOM 1873 C C . GLN A 1 236 ? -23.226 0.864 54.796 1.00 49.16 236 GLN A C 1
ATOM 1875 O O . GLN A 1 236 ? -23.072 1.806 54.011 1.00 49.16 236 GLN A O 1
ATOM 1880 N N . PRO A 1 237 ? -24.469 0.362 54.974 1.00 49.44 237 PRO A N 1
ATOM 1881 C CA . PRO A 1 237 ? -25.595 0.942 54.240 1.00 49.44 237 PRO A CA 1
ATOM 1882 C C . PRO A 1 237 ? -25.920 2.377 54.696 1.00 49.44 237 PRO A C 1
ATOM 1884 O O . PRO A 1 237 ? -26.593 3.110 53.986 1.00 49.44 237 PRO A O 1
ATOM 1887 N N . GLN A 1 238 ? -25.413 2.856 55.835 1.00 51.59 238 GLN A N 1
ATOM 1888 C CA . GLN A 1 238 ? -25.909 4.110 56.400 1.00 51.59 238 GLN A CA 1
ATOM 1889 C C . GLN A 1 238 ? -25.303 5.400 55.830 1.00 51.59 238 GLN A C 1
ATOM 1891 O O . GLN A 1 238 ? -25.993 6.405 55.875 1.00 51.59 238 GLN A O 1
ATOM 1896 N N . ARG A 1 239 ? -24.089 5.461 55.261 1.00 54.12 239 ARG A N 1
ATOM 1897 C CA . ARG A 1 239 ? -23.555 6.766 54.785 1.00 54.12 239 ARG A CA 1
ATOM 1898 C C . ARG A 1 239 ? -24.101 7.191 53.424 1.00 54.12 239 ARG A C 1
ATOM 1900 O O . ARG A 1 239 ? -24.467 8.350 53.263 1.00 54.12 239 ARG A O 1
ATOM 1907 N N . ALA A 1 240 ? -24.197 6.262 52.474 1.00 53.91 240 ALA A N 1
ATOM 1908 C CA . ALA A 1 240 ? -24.782 6.546 51.167 1.00 53.91 240 ALA A CA 1
ATOM 1909 C C . ALA A 1 240 ? -26.299 6.731 51.275 1.00 53.91 240 ALA A C 1
ATOM 1911 O O . ALA A 1 240 ? -26.819 7.679 50.705 1.00 53.91 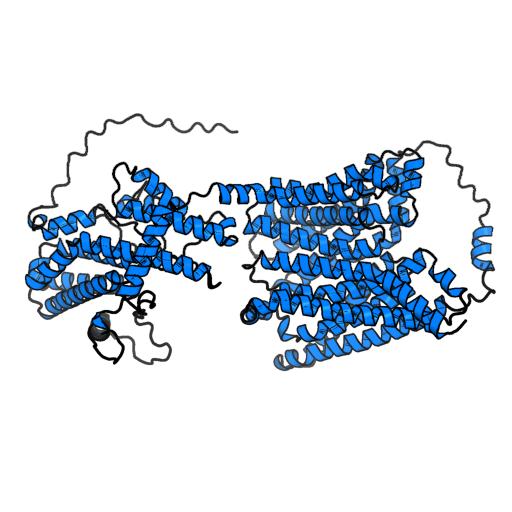240 ALA A O 1
ATOM 1912 N N . TRP A 1 241 ? -26.984 5.906 52.077 1.00 51.97 241 TRP A N 1
ATOM 1913 C CA . TRP A 1 241 ? -28.417 6.066 52.324 1.00 51.97 241 TRP A CA 1
ATOM 1914 C C . TRP A 1 241 ? -28.724 7.293 53.180 1.00 51.97 241 TRP A C 1
ATOM 1916 O O . TRP A 1 241 ? -29.676 7.981 52.862 1.00 51.97 241 TRP A O 1
ATOM 1926 N N . ARG A 1 242 ? -27.891 7.685 54.160 1.00 54.53 242 ARG A N 1
ATOM 1927 C CA . ARG A 1 242 ? -28.052 8.986 54.844 1.00 54.53 242 ARG A CA 1
ATOM 1928 C C . ARG A 1 242 ? -27.734 10.177 53.943 1.00 54.53 242 ARG A C 1
ATOM 1930 O O . ARG A 1 242 ? -28.339 11.204 54.163 1.00 54.53 242 ARG A O 1
ATOM 1937 N N . LEU A 1 243 ? -26.843 10.087 52.950 1.00 57.53 243 LEU A N 1
ATOM 1938 C CA . LEU A 1 243 ? -26.647 11.168 51.964 1.00 57.53 243 LEU A CA 1
ATOM 1939 C C . LEU A 1 243 ? -27.787 11.229 50.936 1.00 57.53 243 LEU A C 1
ATOM 1941 O O . LEU A 1 243 ? -28.201 12.322 50.571 1.00 57.53 243 LEU A O 1
ATOM 1945 N N . PHE A 1 244 ? -28.337 10.081 50.529 1.00 49.59 244 PHE A N 1
ATOM 1946 C CA . PHE A 1 244 ? -29.531 10.003 49.678 1.00 49.59 244 PHE A CA 1
ATOM 1947 C C . PHE A 1 244 ? -30.797 10.468 50.422 1.00 49.59 244 PHE A C 1
ATOM 1949 O O . PHE A 1 244 ? -31.624 11.170 49.857 1.00 49.59 244 PHE A O 1
ATOM 1956 N N . LEU A 1 245 ? -30.914 10.148 51.715 1.00 53.75 245 LEU A N 1
ATOM 1957 C CA . LEU A 1 245 ? -31.988 10.593 52.613 1.00 53.75 245 LEU A CA 1
ATOM 1958 C C . LEU A 1 245 ? -31.760 12.003 53.180 1.00 53.75 245 LEU A C 1
ATOM 1960 O O . LEU A 1 245 ? -32.663 12.538 53.810 1.00 53.75 245 LEU A O 1
ATOM 1964 N N . ARG A 1 246 ? -30.587 12.624 52.982 1.00 49.66 246 ARG A N 1
ATOM 1965 C CA . ARG A 1 246 ? -30.354 14.038 53.340 1.00 49.66 246 ARG A CA 1
ATOM 1966 C C . ARG A 1 246 ? -30.748 14.996 52.217 1.00 49.66 246 ARG A C 1
ATOM 1968 O O . ARG A 1 246 ? -30.669 16.194 52.428 1.00 49.66 246 ARG A O 1
ATOM 1975 N N . ASN A 1 247 ? -31.214 14.476 51.080 1.00 47.50 247 ASN A N 1
ATOM 1976 C CA . ASN A 1 247 ? -31.891 15.267 50.057 1.00 47.50 247 ASN A CA 1
ATOM 1977 C C . ASN A 1 247 ? -33.126 14.533 49.493 1.00 47.50 247 ASN A C 1
ATOM 1979 O O . ASN A 1 247 ? -33.161 14.212 48.307 1.00 47.50 247 ASN A O 1
ATOM 1983 N N . PRO A 1 248 ? -34.156 14.225 50.309 1.00 44.72 248 PRO A N 1
ATOM 1984 C CA . PRO A 1 248 ? -35.388 13.656 49.776 1.00 44.72 248 PRO A CA 1
ATOM 1985 C C . PRO A 1 248 ? -36.293 14.723 49.127 1.00 44.72 248 PRO A C 1
ATOM 1987 O O . PRO A 1 248 ? -37.269 14.353 48.487 1.00 44.72 248 PRO A O 1
ATOM 1990 N N . TRP A 1 249 ? -35.964 16.016 49.278 1.00 43.78 249 TRP A N 1
ATOM 1991 C CA . TRP A 1 249 ? -36.802 17.160 48.897 1.00 43.78 249 TRP A CA 1
ATOM 1992 C C . TRP A 1 249 ? -35.979 18.426 48.595 1.00 43.78 249 TRP A C 1
ATOM 1994 O O . TRP A 1 249 ? -36.391 19.524 48.952 1.00 43.78 249 TRP A O 1
ATOM 2004 N N . ASP A 1 250 ? -34.812 18.313 47.953 1.00 42.16 250 ASP A N 1
ATOM 2005 C CA . ASP A 1 250 ? -34.450 19.436 47.080 1.00 42.16 250 ASP A CA 1
ATOM 2006 C C . ASP A 1 250 ? -35.419 19.293 45.916 1.00 42.16 250 ASP A C 1
ATOM 2008 O O . ASP A 1 250 ? -35.249 18.402 45.077 1.00 42.16 250 ASP A O 1
ATOM 2012 N N . ASP A 1 251 ? -36.486 20.090 45.952 1.00 45.03 251 ASP A N 1
ATOM 2013 C CA . ASP A 1 251 ? -37.356 20.364 44.824 1.00 45.03 251 ASP A CA 1
ATOM 2014 C C . ASP A 1 251 ? -36.452 20.670 43.628 1.00 45.03 251 ASP A C 1
ATOM 2016 O O . ASP A 1 251 ? -36.089 21.816 43.375 1.00 45.03 251 ASP A O 1
ATOM 2020 N N . THR A 1 252 ? -36.040 19.654 42.864 1.00 51.72 252 THR A N 1
ATOM 2021 C CA . THR A 1 252 ? -35.728 19.888 41.465 1.00 51.72 252 THR A CA 1
ATOM 2022 C C . THR A 1 252 ? -37.055 20.387 40.940 1.00 51.72 252 THR A C 1
ATOM 2024 O O . THR A 1 252 ? -37.977 19.563 40.883 1.00 51.72 252 THR A O 1
ATOM 2027 N N . PRO A 1 253 ? -37.207 21.700 40.662 1.00 52.09 253 PRO A N 1
ATOM 2028 C CA . PRO A 1 253 ? -38.475 22.214 40.194 1.00 52.09 253 PRO A CA 1
ATOM 2029 C C . PRO A 1 253 ? -38.850 21.303 39.043 1.00 52.09 253 PRO A C 1
ATOM 2031 O O . PRO A 1 253 ? -38.016 21.064 38.161 1.00 52.09 253 PRO A O 1
ATOM 2034 N N . VAL A 1 254 ? -40.037 20.696 39.108 1.00 49.50 254 VAL A N 1
ATOM 2035 C CA . VAL A 1 254 ? -40.612 20.040 37.940 1.00 49.50 254 VAL A CA 1
ATOM 2036 C C . VAL A 1 254 ? -40.487 21.099 36.858 1.00 49.50 254 VAL A C 1
ATOM 2038 O O . VAL A 1 254 ? -41.099 22.158 36.969 1.00 49.50 254 VAL A O 1
ATOM 2041 N N . TRP A 1 255 ? -39.543 20.898 35.934 1.00 51.62 255 TRP A N 1
ATOM 2042 C CA . TRP A 1 255 ? -39.124 21.899 34.960 1.00 51.62 255 TRP A CA 1
ATOM 2043 C C . TRP A 1 255 ? -40.303 22.054 33.997 1.00 51.62 255 TRP A C 1
ATOM 2045 O O . TRP A 1 255 ? -40.387 21.383 32.974 1.00 51.62 255 TRP A O 1
ATOM 2055 N N . THR A 1 256 ? -41.279 22.869 34.389 1.00 51.94 256 THR A N 1
ATOM 2056 C CA . THR A 1 256 ? -42.539 23.106 33.676 1.00 51.94 256 THR A CA 1
ATOM 2057 C C . THR A 1 256 ? -42.378 24.157 32.577 1.00 51.94 256 THR A C 1
ATOM 2059 O O . THR A 1 256 ? -43.326 24.442 31.854 1.00 51.94 256 THR A O 1
ATOM 2062 N N . GLY A 1 257 ? -41.172 24.707 32.395 1.00 51.69 257 GLY A N 1
ATOM 2063 C CA . GLY A 1 257 ? -40.871 25.696 31.363 1.00 51.69 257 GLY A CA 1
ATOM 2064 C C . GLY A 1 257 ? -40.267 25.089 30.086 1.00 51.69 257 GLY A C 1
ATOM 2065 O O . GLY A 1 257 ? -39.206 24.460 30.155 1.00 51.69 257 GLY A O 1
ATOM 2066 N N . PRO A 1 258 ? -40.839 25.340 28.893 1.00 56.78 258 PRO A N 1
ATOM 2067 C CA . PRO A 1 258 ? -40.235 24.995 27.610 1.00 56.78 258 PRO A CA 1
ATOM 2068 C C . PRO A 1 258 ? -39.205 26.065 27.201 1.00 56.78 258 PRO A C 1
ATOM 2070 O O . PRO A 1 258 ? -39.374 26.746 26.197 1.00 56.78 258 PRO A O 1
ATOM 2073 N N . ALA A 1 259 ? -38.139 26.265 27.982 1.00 60.91 259 ALA A N 1
ATOM 2074 C CA . ALA A 1 259 ? -37.148 27.316 27.691 1.00 60.91 259 ALA A CA 1
ATOM 2075 C C . ALA A 1 259 ? -35.936 26.830 26.873 1.00 60.91 259 ALA A C 1
ATOM 2077 O O . ALA A 1 259 ? -35.112 27.632 26.431 1.00 60.91 259 ALA A O 1
ATOM 2078 N N . HIS A 1 260 ? -35.780 25.520 26.664 1.00 73.69 260 HIS A N 1
ATOM 2079 C CA . HIS A 1 260 ? -34.621 24.973 25.961 1.00 73.69 260 HIS A CA 1
ATOM 2080 C C . HIS A 1 260 ? -35.025 24.135 24.759 1.00 73.69 260 HIS A C 1
ATOM 2082 O O . HIS A 1 260 ? -35.899 23.273 24.829 1.00 73.69 260 HIS A O 1
ATOM 2088 N N . SER A 1 261 ? -34.334 24.368 23.643 1.00 89.88 261 SER A N 1
ATOM 2089 C CA . SER A 1 261 ? -34.463 23.524 22.464 1.00 89.88 261 SER A CA 1
ATOM 2090 C C . SER A 1 261 ? -34.137 22.068 22.831 1.00 89.88 261 SER A C 1
ATOM 2092 O O . SER A 1 261 ? -33.160 21.790 23.524 1.00 89.88 261 SER A O 1
ATOM 2094 N N . VAL A 1 262 ? -34.903 21.106 22.312 1.00 90.31 262 VAL A N 1
ATOM 2095 C CA . VAL A 1 262 ? -34.612 19.671 22.522 1.00 90.31 262 VAL A CA 1
ATOM 2096 C C . VAL A 1 262 ? -33.167 19.320 22.121 1.00 90.31 262 VAL A C 1
ATOM 2098 O O . VAL A 1 262 ? -32.550 18.443 22.712 1.00 90.31 262 VAL A O 1
ATOM 2101 N N . GLY A 1 263 ? -32.594 20.035 21.143 1.00 93.88 263 GLY A N 1
ATOM 2102 C CA . GLY A 1 263 ? -31.210 19.829 20.714 1.00 93.88 263 GLY A CA 1
ATOM 2103 C C . GLY A 1 263 ? -30.186 20.158 21.804 1.00 93.88 263 GLY A C 1
ATOM 2104 O O . GLY A 1 263 ? -29.306 19.343 22.074 1.00 93.88 263 GLY A O 1
ATOM 2105 N N . SER A 1 264 ? -30.324 21.306 22.475 1.00 93.00 264 SER A N 1
ATOM 2106 C CA . SER A 1 264 ? -29.407 21.706 23.550 1.00 93.00 264 SER A CA 1
ATOM 2107 C C . SER A 1 264 ? -29.502 20.780 24.764 1.00 93.00 264 SER A C 1
ATOM 2109 O O . SER A 1 264 ? -28.471 20.427 25.336 1.00 93.00 264 SER A O 1
ATOM 2111 N N . MET A 1 265 ? -30.706 20.303 25.104 1.00 91.62 265 MET A N 1
ATOM 2112 C CA . MET A 1 265 ? -30.886 19.299 26.160 1.00 91.62 265 MET A CA 1
ATOM 2113 C C . MET A 1 265 ? -30.168 17.982 25.833 1.00 91.62 265 MET A C 1
ATOM 2115 O O . MET A 1 265 ? -29.481 17.430 26.691 1.00 91.62 265 MET A O 1
ATOM 2119 N N . LEU A 1 266 ? -30.269 17.495 24.590 1.00 94.62 266 LEU A N 1
ATOM 2120 C CA . LEU A 1 266 ? -29.594 16.265 24.160 1.00 94.62 266 LEU A CA 1
ATOM 2121 C C . LEU A 1 266 ? -28.066 16.403 24.177 1.00 94.62 266 LEU A C 1
ATOM 2123 O O . LEU A 1 266 ? -27.379 15.470 24.601 1.00 94.62 266 LEU A O 1
ATOM 2127 N N . VAL A 1 267 ? -27.534 17.558 23.764 1.00 96.44 267 VAL A N 1
ATOM 2128 C CA . VAL A 1 267 ? -26.092 17.863 23.827 1.00 96.44 267 VAL A CA 1
ATOM 2129 C C . VAL A 1 267 ? -25.609 17.924 25.277 1.00 96.44 267 VAL A C 1
ATOM 2131 O O . VAL A 1 267 ? -24.608 17.296 25.624 1.00 96.44 267 VAL A O 1
ATOM 2134 N N . TRP A 1 268 ? -26.343 18.615 26.152 1.00 94.69 268 TRP A N 1
ATOM 2135 C CA . TRP A 1 268 ? -26.029 18.665 27.581 1.00 94.69 268 TRP A CA 1
ATOM 2136 C C . TRP A 1 268 ? -26.064 17.270 28.217 1.00 94.69 268 TRP A C 1
ATOM 2138 O O . TRP A 1 268 ? -25.159 16.893 28.967 1.00 94.69 268 TRP A O 1
ATOM 2148 N N . GLN A 1 269 ? -27.073 16.470 27.867 1.00 93.12 269 GLN A N 1
ATOM 2149 C CA . GLN A 1 269 ? -27.195 15.091 28.321 1.00 93.12 269 GLN A CA 1
ATOM 2150 C C . GLN A 1 269 ? -25.976 14.270 27.888 1.00 93.12 269 GLN A C 1
ATOM 2152 O O . GLN A 1 269 ? -25.420 13.548 28.716 1.00 93.12 269 GLN A O 1
ATOM 2157 N N . PHE A 1 270 ? -25.530 14.404 26.635 1.00 95.00 270 PHE A N 1
ATOM 2158 C CA . PHE A 1 270 ? -24.331 13.726 26.137 1.00 95.00 270 PHE A CA 1
ATOM 2159 C C . PHE A 1 270 ? -23.096 14.081 26.973 1.00 95.00 270 PHE A C 1
ATOM 2161 O O . PHE A 1 270 ? -22.418 13.192 27.488 1.00 95.00 270 PHE A O 1
ATOM 2168 N N . LEU A 1 271 ? -22.843 15.379 27.176 1.00 95.25 271 LEU A N 1
A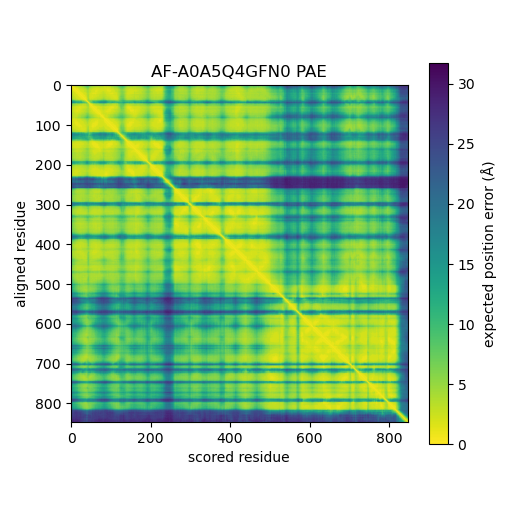TOM 2169 C CA . LEU A 1 271 ? -21.700 15.871 27.954 1.00 95.25 271 LEU A CA 1
ATOM 2170 C C . LEU A 1 271 ? -21.691 15.311 29.375 1.00 95.25 271 LEU A C 1
ATOM 2172 O O . LEU A 1 271 ? -20.664 14.821 29.848 1.00 95.25 271 LEU A O 1
ATOM 2176 N N . ARG A 1 272 ? -22.839 15.353 30.060 1.00 93.81 272 ARG A N 1
ATOM 2177 C CA . ARG A 1 272 ? -22.936 14.877 31.443 1.00 93.81 272 ARG A CA 1
ATOM 2178 C C . ARG A 1 272 ? -22.740 13.366 31.533 1.00 93.81 272 ARG A C 1
ATOM 2180 O O . ARG A 1 272 ? -22.071 12.898 32.452 1.00 93.81 272 ARG A O 1
ATOM 2187 N N . GLN A 1 273 ? -23.300 12.613 30.588 1.00 90.44 273 GLN A N 1
ATOM 2188 C CA . GLN A 1 273 ? -23.194 11.153 30.564 1.00 90.44 273 GLN A CA 1
ATOM 2189 C C . GLN A 1 273 ? -21.775 10.680 30.241 1.00 90.44 273 GLN A C 1
ATOM 2191 O O . GLN A 1 273 ? -21.321 9.685 30.802 1.00 90.44 273 GLN A O 1
ATOM 2196 N N . HIS A 1 274 ? -21.056 11.426 29.404 1.00 92.94 274 HIS A N 1
ATOM 2197 C CA . HIS A 1 274 ? -19.717 11.074 28.940 1.00 92.94 274 HIS A CA 1
ATOM 2198 C C . HIS A 1 274 ? -18.592 11.870 29.593 1.00 92.94 274 HIS A C 1
ATOM 2200 O O . HIS A 1 274 ? -17.466 11.836 29.107 1.00 92.94 274 HIS A O 1
ATOM 2206 N N . ARG A 1 275 ? -18.840 12.553 30.715 1.00 94.06 275 ARG A N 1
ATOM 2207 C CA . ARG A 1 275 ? -17.831 13.415 31.347 1.00 94.06 275 ARG A CA 1
ATOM 2208 C C . ARG A 1 275 ? -16.504 12.693 31.599 1.00 94.06 275 ARG A C 1
ATOM 2210 O O . ARG A 1 275 ? -15.450 13.242 31.308 1.00 94.06 275 ARG A O 1
ATOM 2217 N N . THR A 1 276 ? -16.542 11.470 32.127 1.00 91.75 276 THR A N 1
ATOM 2218 C CA . THR A 1 276 ? -15.325 10.710 32.447 1.00 91.75 276 THR A CA 1
ATOM 2219 C C . THR A 1 276 ? -14.549 10.246 31.208 1.00 91.75 276 THR A C 1
ATOM 2221 O O . THR A 1 276 ? -13.354 10.542 31.154 1.00 91.75 276 THR A O 1
ATOM 2224 N N . PRO A 1 277 ? -15.147 9.589 30.189 1.00 91.94 277 PRO A N 1
ATOM 2225 C CA . PRO A 1 277 ? -14.401 9.238 28.985 1.00 91.94 277 PRO A CA 1
ATOM 2226 C C . PRO A 1 277 ? -13.965 10.468 28.179 1.00 91.94 277 PRO A C 1
ATOM 2228 O O . PRO A 1 277 ? -12.866 10.449 27.634 1.00 91.94 277 PRO A O 1
ATOM 2231 N N . LEU A 1 278 ? -14.751 11.554 28.153 1.00 94.06 278 LEU A N 1
ATOM 2232 C CA . LEU A 1 278 ? -14.358 12.802 27.487 1.00 94.06 278 LEU A CA 1
ATOM 2233 C C . LEU A 1 278 ? -13.140 13.452 28.153 1.00 94.06 278 LEU A C 1
ATOM 2235 O O . LEU A 1 278 ? -12.246 13.901 27.446 1.00 94.06 278 LEU A O 1
ATOM 2239 N N . LEU A 1 279 ? -13.063 13.461 29.489 1.00 93.31 279 LEU A N 1
ATOM 2240 C CA . LEU A 1 279 ? -11.874 13.940 30.205 1.00 93.31 279 LEU A CA 1
ATOM 2241 C C . LEU A 1 279 ? -10.643 13.075 29.910 1.00 93.31 279 LEU A C 1
ATOM 2243 O O . LEU A 1 279 ? -9.564 13.615 29.682 1.00 93.31 279 LEU A O 1
ATOM 2247 N N . GLY A 1 280 ? -10.804 11.747 29.872 1.00 91.44 280 GLY A N 1
ATOM 2248 C CA . GLY A 1 280 ? -9.720 10.832 29.498 1.00 91.44 280 GLY A CA 1
ATOM 2249 C C . GLY A 1 280 ? -9.219 11.080 28.073 1.00 91.44 280 GLY A C 1
ATOM 2250 O O . GLY A 1 280 ? -8.017 11.194 27.847 1.00 91.44 280 GLY A O 1
ATOM 2251 N N . ILE A 1 281 ? -10.143 11.253 27.128 1.00 93.25 281 ILE A N 1
ATOM 2252 C CA . ILE A 1 281 ? -9.840 11.612 25.740 1.00 93.25 281 ILE A CA 1
ATOM 2253 C C . ILE A 1 281 ? -9.130 12.966 25.655 1.00 93.25 281 ILE A C 1
ATOM 2255 O O . ILE A 1 281 ? -8.097 13.060 24.998 1.00 93.25 281 ILE A O 1
ATOM 2259 N N . ALA A 1 282 ? -9.628 13.995 26.342 1.00 93.38 282 ALA A N 1
ATOM 2260 C CA . ALA A 1 282 ? -9.004 15.315 26.351 1.00 93.38 282 ALA A CA 1
ATOM 2261 C C . ALA A 1 282 ? -7.574 15.267 26.919 1.00 93.38 282 ALA A C 1
ATOM 2263 O O . ALA A 1 282 ? -6.673 15.897 26.368 1.00 93.38 282 ALA A O 1
ATOM 2264 N N . ALA A 1 283 ? -7.336 14.469 27.967 1.00 92.75 283 ALA A N 1
ATOM 2265 C CA . ALA A 1 283 ? -5.998 14.258 28.516 1.00 92.75 283 ALA A CA 1
ATOM 2266 C C . ALA A 1 283 ? -5.060 13.560 27.514 1.00 92.75 283 ALA A C 1
ATOM 2268 O O . ALA A 1 283 ? -3.908 13.965 27.368 1.00 92.75 283 ALA A O 1
ATOM 2269 N N . MET A 1 284 ? -5.548 12.556 26.777 1.00 92.44 284 MET A N 1
ATOM 2270 C CA . MET A 1 284 ? -4.775 11.905 25.712 1.00 92.44 284 MET A CA 1
ATOM 2271 C C . MET A 1 284 ? -4.460 12.861 24.555 1.00 92.44 284 MET A C 1
ATOM 2273 O O . MET A 1 284 ? -3.341 12.847 24.050 1.00 92.44 284 MET A O 1
ATOM 2277 N N . MET A 1 285 ? -5.413 13.713 24.160 1.00 92.44 285 MET A N 1
ATOM 2278 C CA . MET A 1 285 ? -5.187 14.757 23.152 1.00 92.44 285 MET A CA 1
ATOM 2279 C C . MET A 1 285 ? -4.102 15.727 23.604 1.00 92.44 285 MET A C 1
ATOM 2281 O O . MET A 1 285 ? -3.170 15.988 22.851 1.00 92.44 285 MET A O 1
ATOM 2285 N N . ALA A 1 286 ? -4.191 16.219 24.842 1.00 93.19 286 ALA A N 1
ATOM 2286 C CA . ALA A 1 286 ? -3.174 17.089 25.417 1.00 93.19 286 ALA A CA 1
ATOM 2287 C C . ALA A 1 286 ? -1.799 16.403 25.426 1.00 93.19 286 ALA A C 1
ATOM 2289 O O . ALA A 1 286 ? -0.820 17.005 25.000 1.00 93.19 286 ALA A O 1
ATOM 2290 N N . GLY A 1 287 ? -1.733 15.124 25.813 1.00 91.38 287 GLY A N 1
ATOM 2291 C CA . GLY A 1 287 ? -0.509 14.324 25.738 1.00 91.38 287 GLY A CA 1
ATOM 2292 C C . GLY A 1 287 ? 0.061 14.228 24.320 1.00 91.38 287 GLY A C 1
ATOM 2293 O O . GLY A 1 287 ? 1.259 14.417 24.132 1.00 91.38 287 GLY A O 1
ATOM 2294 N N . ALA A 1 288 ? -0.782 14.008 23.307 1.00 91.88 288 ALA A N 1
ATOM 2295 C CA . ALA A 1 288 ? -0.344 13.979 21.911 1.00 91.88 288 ALA A CA 1
ATOM 2296 C C . ALA A 1 288 ? 0.184 15.341 21.434 1.00 91.88 288 ALA A C 1
ATOM 2298 O O . ALA A 1 288 ? 1.219 15.402 20.775 1.00 91.88 288 ALA A O 1
ATOM 2299 N N . LEU A 1 289 ? -0.489 16.436 21.801 1.00 92.44 289 LEU A N 1
ATOM 2300 C CA . LEU A 1 289 ? -0.043 17.796 21.486 1.00 92.44 289 LEU A CA 1
ATOM 2301 C C . LEU A 1 289 ? 1.293 18.119 22.168 1.00 92.44 289 LEU A C 1
ATOM 2303 O O . LEU A 1 289 ? 2.166 18.710 21.537 1.00 92.44 289 LEU A O 1
ATOM 2307 N N . VAL A 1 290 ? 1.487 17.679 23.417 1.00 91.38 290 VAL A N 1
ATOM 2308 C CA . VAL A 1 290 ? 2.772 17.790 24.125 1.00 91.38 290 VAL A CA 1
ATOM 2309 C C . VAL A 1 290 ? 3.856 16.987 23.411 1.00 91.38 290 VAL A C 1
ATOM 2311 O O . VAL A 1 290 ? 4.955 17.502 23.249 1.00 91.38 290 VAL A O 1
ATOM 2314 N N . LEU A 1 291 ? 3.566 15.773 22.931 1.00 87.62 291 LEU A N 1
ATOM 2315 C CA . LEU A 1 291 ? 4.528 14.980 22.157 1.00 87.62 291 LEU A CA 1
ATOM 2316 C C . LEU A 1 291 ? 4.925 15.665 20.840 1.00 87.62 291 LEU A C 1
ATOM 2318 O O . LEU A 1 291 ? 6.103 15.647 20.494 1.00 87.62 291 LEU A O 1
ATOM 2322 N N . ILE A 1 292 ? 3.982 16.299 20.132 1.00 87.31 292 ILE A N 1
ATOM 2323 C CA . ILE A 1 292 ? 4.275 17.080 18.915 1.00 87.31 292 ILE A CA 1
ATOM 2324 C C . ILE A 1 292 ? 5.127 18.305 19.259 1.00 87.31 292 ILE A C 1
ATOM 2326 O O . ILE A 1 292 ? 6.134 18.553 18.604 1.00 87.31 292 ILE A O 1
ATOM 2330 N N . ALA A 1 293 ? 4.753 19.051 20.301 1.00 88.06 293 ALA A N 1
ATOM 2331 C CA . ALA A 1 293 ? 5.474 20.250 20.719 1.00 88.06 293 ALA A CA 1
ATOM 2332 C C . ALA A 1 293 ? 6.893 19.935 21.231 1.00 88.06 293 ALA A C 1
ATOM 2334 O O . ALA A 1 293 ? 7.836 20.662 20.924 1.00 88.06 293 ALA A O 1
ATOM 2335 N N . ALA A 1 294 ? 7.053 18.846 21.990 1.00 84.25 294 ALA A N 1
ATOM 2336 C CA . ALA A 1 294 ? 8.341 18.379 22.501 1.00 84.25 294 ALA A CA 1
ATOM 2337 C C . ALA A 1 294 ? 9.208 17.747 21.401 1.00 84.25 294 ALA A C 1
ATOM 2339 O O . ALA A 1 294 ? 10.433 17.836 21.448 1.00 84.25 294 ALA A O 1
ATOM 2340 N N . GLY A 1 295 ? 8.580 17.138 20.393 1.00 74.56 295 GLY A N 1
ATOM 2341 C CA . GLY A 1 295 ? 9.226 16.529 19.234 1.00 74.56 295 GLY A CA 1
ATOM 2342 C C . GLY A 1 295 ? 9.710 17.520 18.172 1.00 74.56 295 GLY A C 1
ATOM 2343 O O . GLY A 1 295 ? 9.766 17.132 17.016 1.00 74.56 295 GLY A O 1
ATOM 2344 N N . GLY A 1 296 ? 10.025 18.772 18.530 1.00 68.12 296 GLY A N 1
ATOM 2345 C CA . GLY A 1 296 ? 10.529 19.815 17.624 1.00 68.12 296 GLY A CA 1
ATOM 2346 C C . GLY A 1 296 ? 11.914 19.509 17.003 1.00 68.12 296 GLY A C 1
ATOM 2347 O O . GLY A 1 296 ? 12.190 18.363 16.662 1.00 68.12 296 GLY A O 1
ATOM 2348 N N . PRO A 1 297 ? 12.836 20.485 16.856 1.00 57.66 297 PRO A N 1
ATOM 2349 C CA . PRO A 1 297 ? 14.103 20.318 16.113 1.00 57.66 297 PRO A CA 1
ATOM 2350 C C . PRO A 1 297 ? 14.948 19.091 16.509 1.00 57.66 297 PRO A C 1
ATOM 2352 O O . PRO A 1 297 ? 15.678 18.536 15.695 1.00 57.66 297 PRO A O 1
ATOM 2355 N N . VAL A 1 298 ? 14.804 18.614 17.749 1.00 51.41 298 VAL A N 1
ATOM 2356 C CA . VAL A 1 298 ? 15.487 17.422 18.277 1.00 51.41 298 VAL A CA 1
ATOM 2357 C C . VAL A 1 298 ? 15.026 16.116 17.599 1.00 51.41 298 VAL A C 1
ATOM 2359 O O . VAL A 1 298 ? 15.798 15.160 17.529 1.00 51.41 298 VAL A O 1
ATOM 2362 N N . ALA A 1 299 ? 13.807 16.051 17.049 1.00 51.22 299 ALA A N 1
ATOM 2363 C CA . ALA A 1 299 ? 13.292 14.867 16.353 1.00 51.22 299 ALA A CA 1
ATOM 2364 C C . ALA A 1 299 ? 13.920 14.650 14.967 1.00 51.22 299 ALA A C 1
ATOM 2366 O O . ALA A 1 299 ? 14.035 13.502 14.540 1.00 51.22 299 ALA A O 1
ATOM 2367 N N . ALA A 1 300 ? 14.412 15.708 14.309 1.00 55.19 300 ALA A N 1
ATOM 2368 C CA . ALA A 1 300 ? 15.196 15.560 13.080 1.00 55.19 300 ALA A CA 1
ATOM 2369 C C . ALA A 1 300 ? 16.482 14.745 13.325 1.00 55.19 300 ALA A C 1
ATOM 2371 O O . ALA A 1 300 ? 16.932 14.027 12.439 1.00 55.19 300 ALA A O 1
ATOM 2372 N N . ALA A 1 301 ? 17.024 14.797 14.550 1.00 53.34 301 ALA A N 1
ATOM 2373 C CA . ALA A 1 301 ? 18.225 14.067 14.951 1.00 53.34 301 ALA A CA 1
ATOM 2374 C C . ALA A 1 301 ? 17.950 12.707 15.628 1.00 53.34 301 ALA A C 1
ATOM 2376 O O . ALA A 1 301 ? 18.828 11.850 15.634 1.00 53.34 301 ALA A O 1
ATOM 2377 N N . ARG A 1 302 ? 16.766 12.494 16.228 1.00 53.72 302 ARG A N 1
ATOM 2378 C CA . ARG A 1 302 ? 16.443 11.285 17.027 1.00 53.72 302 ARG A CA 1
ATOM 2379 C C . ARG A 1 302 ? 15.334 10.390 16.452 1.00 53.72 302 ARG A C 1
ATOM 2381 O O . ARG A 1 302 ? 14.931 9.431 17.105 1.00 53.72 302 ARG A O 1
ATOM 2388 N N . GLY A 1 303 ? 14.881 10.659 15.228 1.00 56.97 303 GLY A N 1
ATOM 2389 C CA . GLY A 1 303 ? 14.046 9.750 14.442 1.00 56.97 303 GLY A CA 1
ATOM 2390 C C . GLY A 1 303 ? 12.538 10.018 14.508 1.00 56.97 303 GLY A C 1
ATOM 2391 O O . GLY A 1 303 ? 12.006 10.621 15.438 1.00 56.97 303 GLY A O 1
ATOM 2392 N N . TYR A 1 304 ? 11.830 9.508 13.497 1.00 70.25 304 TYR A N 1
ATOM 2393 C CA . TYR A 1 304 ? 10.391 9.687 13.243 1.00 70.25 304 TYR A CA 1
ATOM 2394 C C . TYR A 1 304 ? 9.447 9.120 14.331 1.00 70.25 304 TYR A C 1
ATOM 2396 O O . TYR A 1 304 ? 8.228 9.275 14.236 1.00 70.25 304 TYR A O 1
ATOM 2404 N N . GLY A 1 305 ? 9.972 8.469 15.373 1.00 73.88 305 GLY A N 1
ATOM 2405 C CA . GLY A 1 305 ? 9.187 7.713 16.354 1.00 73.88 305 GLY A CA 1
ATOM 2406 C C . GLY A 1 305 ? 8.223 8.553 17.201 1.00 73.88 305 GLY A C 1
ATOM 2407 O O . GLY A 1 305 ? 7.065 8.171 17.363 1.00 73.88 305 GLY A O 1
ATOM 2408 N N . THR A 1 306 ? 8.650 9.714 17.713 1.00 79.50 306 THR A N 1
ATOM 2409 C CA . THR A 1 306 ? 7.804 10.574 18.572 1.00 79.50 306 THR A CA 1
ATOM 2410 C C . THR A 1 306 ? 6.615 11.154 17.811 1.00 79.50 306 THR A C 1
ATOM 2412 O O . THR A 1 306 ? 5.487 11.130 18.308 1.00 79.50 306 THR A O 1
ATOM 2415 N N . PHE A 1 307 ? 6.843 11.608 16.578 1.00 80.94 307 PHE A N 1
ATOM 2416 C CA . PHE A 1 307 ? 5.793 12.103 15.691 1.00 80.94 307 PHE A CA 1
ATOM 2417 C C . PHE A 1 307 ? 4.797 10.996 15.315 1.00 80.94 307 PHE A C 1
ATOM 2419 O O . PHE A 1 307 ? 3.582 11.211 15.354 1.00 80.94 307 PHE A O 1
ATOM 2426 N N . MET A 1 308 ? 5.290 9.788 15.016 1.00 82.06 308 MET A N 1
ATOM 2427 C CA . MET A 1 308 ? 4.437 8.627 14.736 1.00 82.06 308 MET A CA 1
ATOM 2428 C C . MET A 1 308 ? 3.601 8.222 15.954 1.00 82.06 308 MET A C 1
ATOM 2430 O O . MET A 1 308 ? 2.411 7.934 15.807 1.00 82.06 308 MET A O 1
ATOM 2434 N N . ALA A 1 309 ? 4.175 8.261 17.160 1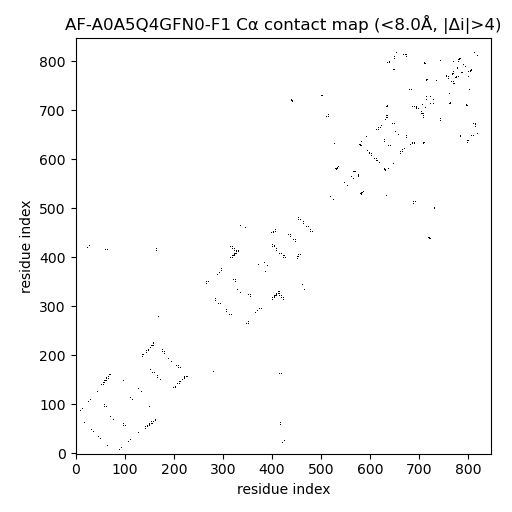.00 83.44 309 ALA A N 1
ATOM 2435 C CA . ALA A 1 309 ? 3.452 7.995 18.401 1.00 83.44 309 ALA A CA 1
ATOM 2436 C C . ALA A 1 309 ? 2.348 9.035 18.654 1.00 83.44 309 ALA A C 1
ATOM 2438 O O . ALA A 1 309 ? 1.210 8.664 18.945 1.00 83.44 309 ALA A O 1
ATOM 2439 N N . ALA A 1 310 ? 2.648 10.326 18.479 1.00 89.50 310 ALA A N 1
ATOM 2440 C CA . ALA A 1 310 ? 1.661 11.390 18.641 1.00 89.50 310 ALA A CA 1
ATOM 2441 C C . ALA A 1 310 ? 0.528 11.292 17.609 1.00 89.50 310 ALA A C 1
ATOM 2443 O O . ALA A 1 310 ? -0.647 11.379 17.966 1.00 89.50 310 ALA A O 1
ATOM 2444 N N . THR A 1 311 ? 0.867 11.033 16.344 1.00 89.69 311 THR A N 1
ATOM 2445 C CA . THR A 1 311 ? -0.113 10.834 15.266 1.00 89.69 311 THR A CA 1
ATOM 2446 C C . THR A 1 311 ? -0.997 9.618 15.548 1.00 89.69 311 THR A C 1
ATOM 2448 O O . THR A 1 311 ? -2.221 9.707 15.465 1.00 89.69 311 THR A O 1
ATOM 2451 N N . SER A 1 312 ? -0.402 8.500 15.973 1.00 89.69 312 SER A N 1
ATOM 2452 C CA . SER A 1 312 ? -1.139 7.289 16.353 1.00 89.69 312 SER A CA 1
ATOM 2453 C C . SER A 1 312 ? -2.087 7.541 17.526 1.00 89.69 312 SER A C 1
ATOM 2455 O O . SER A 1 312 ? -3.225 7.071 17.511 1.00 89.69 312 SER A O 1
ATOM 2457 N N . LEU A 1 313 ? -1.652 8.327 18.517 1.00 91.69 313 LEU A N 1
ATOM 2458 C CA . LEU A 1 313 ? -2.470 8.712 19.663 1.00 91.69 313 LEU A CA 1
ATOM 2459 C C . LEU A 1 313 ? -3.649 9.604 19.248 1.00 91.69 313 LEU A C 1
ATOM 2461 O O . LEU A 1 313 ? -4.772 9.354 19.682 1.00 91.69 313 LEU A O 1
ATOM 2465 N N . ILE A 1 314 ? -3.436 10.588 18.366 1.00 94.50 314 ILE A N 1
ATOM 2466 C CA . ILE A 1 314 ? -4.512 11.435 17.818 1.00 94.50 314 ILE A CA 1
ATOM 2467 C C . ILE A 1 314 ? -5.541 10.587 17.066 1.00 94.50 314 ILE A C 1
ATOM 2469 O O . ILE A 1 314 ? -6.747 10.771 17.253 1.00 94.50 314 ILE A O 1
ATOM 2473 N N . LEU A 1 315 ? -5.095 9.635 16.244 1.00 95.19 315 LEU A N 1
ATOM 2474 C CA . LEU A 1 315 ? -5.992 8.755 15.490 1.00 95.19 315 LEU A CA 1
ATOM 2475 C C . LEU A 1 315 ? -6.767 7.806 16.406 1.00 95.19 315 LEU A C 1
ATOM 2477 O O . LEU A 1 315 ? -7.970 7.618 16.219 1.00 95.19 315 LEU A O 1
ATOM 2481 N N . LEU A 1 316 ? -6.122 7.276 17.448 1.00 94.44 316 LEU A N 1
ATOM 2482 C CA . LEU A 1 316 ? -6.787 6.468 18.468 1.00 94.44 316 LEU A CA 1
ATOM 2483 C C . LEU A 1 316 ? -7.868 7.267 19.203 1.00 94.44 316 LEU A C 1
ATOM 2485 O O . LEU A 1 316 ? -9.000 6.802 19.332 1.00 94.44 316 LEU A O 1
ATOM 2489 N N . VAL A 1 317 ? -7.546 8.490 19.630 1.00 95.56 317 VAL A N 1
ATOM 2490 C CA . VAL A 1 317 ? -8.520 9.385 20.258 1.00 95.56 317 VAL A CA 1
ATOM 2491 C C . VAL A 1 317 ? -9.693 9.669 19.320 1.00 95.56 317 VAL A C 1
ATOM 2493 O O . VAL A 1 317 ? -10.851 9.588 19.729 1.00 95.56 317 VAL A O 1
ATOM 2496 N N . THR A 1 318 ? -9.397 10.009 18.068 1.00 97.12 318 THR A N 1
ATOM 2497 C CA . THR A 1 318 ? -10.406 10.330 17.053 1.00 97.12 318 THR A CA 1
ATOM 2498 C C . THR A 1 318 ? -11.346 9.149 16.835 1.00 97.12 318 THR A C 1
ATOM 2500 O O . THR A 1 318 ? -12.565 9.315 16.771 1.00 97.12 318 THR A O 1
ATOM 2503 N N . SER A 1 319 ? -10.791 7.938 16.817 1.00 97.31 319 SER A N 1
ATOM 2504 C CA . SER A 1 319 ? -11.567 6.708 16.754 1.00 97.31 319 SER A CA 1
ATOM 2505 C C . SER A 1 319 ? -12.493 6.551 17.967 1.00 97.31 319 SER A C 1
ATOM 2507 O O . SER A 1 319 ? -13.690 6.306 17.815 1.00 97.31 319 SER A O 1
ATOM 2509 N N . TRP A 1 320 ? -11.992 6.759 19.184 1.00 96.44 320 TRP A N 1
ATOM 2510 C CA . TRP A 1 320 ? -12.807 6.642 20.396 1.00 96.44 320 TRP A CA 1
ATOM 2511 C C . TRP A 1 320 ? -13.880 7.720 20.527 1.00 96.44 320 TRP A C 1
ATOM 2513 O O . TRP A 1 320 ? -14.978 7.422 20.997 1.00 96.44 320 TRP A O 1
ATOM 2523 N N . LEU A 1 321 ? -13.621 8.934 20.043 1.00 96.88 321 LEU A N 1
ATOM 2524 C CA . LEU A 1 321 ? -14.650 9.959 19.885 1.00 96.88 321 LEU A CA 1
ATOM 2525 C C . LEU A 1 321 ? -15.772 9.508 18.940 1.00 96.88 321 LEU A C 1
ATOM 2527 O O . LEU A 1 321 ? -16.941 9.767 19.227 1.00 96.88 321 LEU A O 1
ATOM 2531 N N . GLY A 1 322 ? -15.433 8.813 17.850 1.00 97.25 322 GLY A N 1
ATOM 2532 C CA . GLY A 1 322 ? -16.414 8.207 16.947 1.00 97.25 322 GLY A CA 1
ATOM 2533 C C . GLY A 1 322 ? -17.263 7.150 17.653 1.00 97.25 322 GLY A C 1
ATOM 2534 O O . GLY A 1 322 ? -18.489 7.222 17.628 1.00 97.25 322 GLY A O 1
ATOM 2535 N N . VAL A 1 323 ? -16.627 6.217 18.367 1.00 97.06 323 VAL A N 1
ATOM 2536 C CA . VAL A 1 323 ? -17.324 5.164 19.132 1.00 97.06 323 VAL A CA 1
ATOM 2537 C C . VAL A 1 323 ? -18.270 5.753 20.185 1.00 97.06 323 VAL A C 1
ATOM 2539 O O . VAL A 1 323 ? -19.403 5.290 20.345 1.00 97.06 323 VAL A O 1
ATOM 2542 N N . LEU A 1 324 ? -17.828 6.799 20.889 1.00 95.88 324 LEU A N 1
ATOM 2543 C CA . LEU A 1 324 ? -18.617 7.471 21.920 1.00 95.88 324 LEU A CA 1
ATOM 2544 C C . LEU A 1 324 ? -19.900 8.116 21.395 1.00 95.88 324 LEU A C 1
ATOM 2546 O O . LEU A 1 324 ? -20.831 8.261 22.183 1.00 95.88 324 LEU A O 1
ATOM 2550 N N . ALA A 1 325 ? -19.975 8.463 20.105 1.00 96.25 325 ALA A N 1
ATOM 2551 C CA . ALA A 1 325 ? -21.157 9.098 19.525 1.00 96.25 325 ALA A CA 1
ATOM 2552 C C . ALA A 1 325 ? -22.439 8.271 19.752 1.00 96.25 325 ALA A C 1
ATOM 2554 O O . ALA A 1 325 ? -23.497 8.847 19.994 1.00 96.25 325 ALA A O 1
ATOM 2555 N N . PHE A 1 326 ? -22.346 6.933 19.753 1.00 95.62 326 PHE A N 1
ATOM 2556 C CA . PHE A 1 326 ? -23.512 6.051 19.920 1.00 95.62 326 PHE A CA 1
ATOM 2557 C C . PHE A 1 326 ? -23.449 5.123 21.138 1.00 95.62 326 PHE A C 1
ATOM 2559 O O . PHE A 1 326 ? -24.491 4.787 21.705 1.00 95.62 326 PHE A O 1
ATOM 2566 N N . GLN A 1 327 ? -22.261 4.715 21.595 1.00 92.44 327 GLN A N 1
ATOM 2567 C CA . GLN A 1 327 ? -22.151 3.685 22.640 1.00 92.44 327 GLN A CA 1
ATOM 2568 C C . GLN A 1 327 ? -22.746 4.084 23.997 1.00 92.44 327 GLN A C 1
ATOM 2570 O O . GLN A 1 327 ? -23.233 3.224 24.731 1.00 92.44 327 GLN A O 1
ATOM 2575 N N . GLY A 1 328 ? -22.753 5.374 24.340 1.00 84.88 328 GLY A N 1
ATOM 2576 C CA . GLY A 1 328 ? -23.339 5.833 25.603 1.00 84.88 328 GLY A CA 1
ATOM 2577 C C . GLY A 1 328 ? -24.818 5.550 25.758 1.00 84.88 328 GLY A C 1
ATOM 2578 O O . GLY A 1 328 ? -25.274 5.177 26.841 1.00 84.88 328 GLY A O 1
ATOM 2579 N N . ASP A 1 329 ? -25.557 5.707 24.664 1.00 89.75 329 ASP A N 1
ATOM 2580 C CA . ASP A 1 329 ? -26.998 5.503 24.664 1.00 89.75 329 ASP A CA 1
ATOM 2581 C C . ASP A 1 329 ? -27.373 4.021 24.545 1.00 89.75 329 ASP A C 1
ATOM 2583 O O . ASP A 1 329 ? -28.445 3.626 25.013 1.00 89.75 329 ASP A O 1
ATOM 2587 N N . ALA A 1 330 ? -26.485 3.196 23.973 1.00 86.94 330 ALA A N 1
ATOM 2588 C CA . ALA A 1 330 ? -26.692 1.758 23.808 1.00 86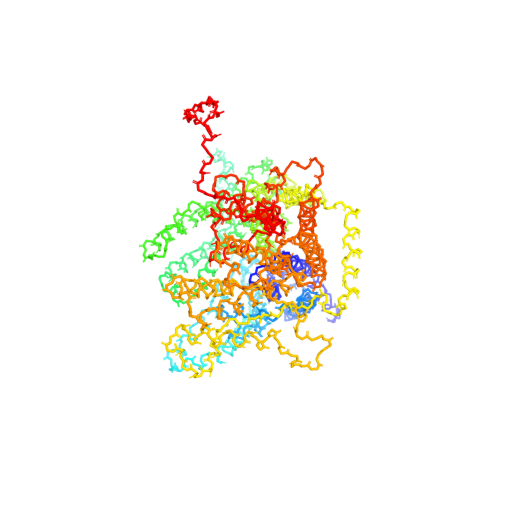.94 330 ALA A CA 1
ATOM 2589 C C . ALA A 1 330 ? -26.672 0.992 25.141 1.00 86.94 330 ALA A C 1
ATOM 2591 O O . ALA A 1 330 ? -27.492 0.100 25.348 1.00 86.94 330 ALA A O 1
ATOM 2592 N N . LEU A 1 331 ? -25.770 1.352 26.063 1.00 79.25 331 LEU A N 1
ATOM 2593 C CA . LEU A 1 331 ? -25.501 0.586 27.292 1.00 79.25 331 LEU A CA 1
ATOM 2594 C C . LEU A 1 331 ? -26.679 0.504 28.283 1.00 79.25 331 LEU A C 1
ATOM 2596 O O . LEU A 1 331 ? -26.659 -0.338 29.174 1.00 79.25 331 LEU A O 1
ATOM 2600 N N . HIS A 1 332 ? -27.689 1.365 28.152 1.00 80.62 332 HIS A N 1
ATOM 2601 C CA . HIS A 1 332 ? -28.800 1.468 29.109 1.00 80.62 332 HIS A CA 1
ATOM 2602 C C . HIS A 1 332 ? -30.175 1.559 28.433 1.00 80.62 332 HIS A C 1
ATOM 2604 O O . HIS A 1 332 ? -31.104 2.096 29.030 1.00 80.62 332 HIS A O 1
ATOM 2610 N N . GLU A 1 333 ? -30.284 1.145 27.165 1.00 85.19 333 GLU A N 1
ATOM 2611 C CA . GLU A 1 333 ? -31.509 1.278 26.353 1.00 85.19 333 GLU A CA 1
ATOM 2612 C C . GLU A 1 333 ? -32.086 2.711 26.317 1.00 85.19 333 GLU A C 1
ATOM 2614 O O . GLU A 1 333 ? -33.237 2.942 25.952 1.00 85.19 333 GLU A O 1
ATOM 2619 N N . ARG A 1 334 ? -31.267 3.719 26.641 1.00 87.25 334 ARG A N 1
ATOM 2620 C CA . ARG A 1 334 ? -31.679 5.133 26.691 1.00 87.25 334 ARG A CA 1
ATOM 2621 C C . ARG A 1 334 ? -32.075 5.639 25.317 1.00 87.25 334 ARG A C 1
ATOM 2623 O O . ARG A 1 334 ? -32.927 6.514 25.201 1.00 87.25 334 ARG A O 1
ATOM 2630 N N . ILE A 1 335 ? -31.467 5.070 24.281 1.00 90.88 335 ILE A N 1
ATOM 2631 C CA . ILE A 1 335 ? -31.826 5.383 22.907 1.00 90.88 335 ILE A CA 1
ATOM 2632 C C . ILE A 1 335 ? -33.290 5.034 22.605 1.00 90.88 335 ILE A C 1
ATOM 2634 O O . ILE A 1 335 ? -33.989 5.805 21.950 1.00 90.88 335 ILE A O 1
ATOM 2638 N N . ARG A 1 336 ? -33.774 3.916 23.156 1.00 93.31 336 ARG A N 1
ATOM 2639 C CA . ARG A 1 336 ? -35.155 3.466 22.998 1.00 93.31 336 ARG A CA 1
ATOM 2640 C C . ARG A 1 336 ? -36.112 4.388 23.739 1.00 93.31 336 ARG A C 1
ATOM 2642 O O . ARG A 1 336 ? -37.140 4.758 23.187 1.00 93.31 336 ARG A O 1
ATOM 2649 N N . PHE A 1 337 ? -35.722 4.858 24.923 1.00 93.31 337 PHE A N 1
ATOM 2650 C CA . PHE A 1 337 ? -36.478 5.882 25.644 1.00 93.31 337 PHE A CA 1
ATOM 2651 C C . PHE A 1 337 ? -36.668 7.165 24.810 1.00 93.31 337 PHE A C 1
ATOM 2653 O O . PHE A 1 337 ? -37.760 7.729 24.785 1.00 93.31 337 PHE A O 1
ATOM 2660 N N . LEU A 1 338 ? -35.641 7.620 24.079 1.00 93.56 338 LEU A N 1
ATOM 2661 C CA . LEU A 1 338 ? -35.771 8.775 23.176 1.00 93.56 338 LEU A CA 1
ATOM 2662 C C . LEU A 1 338 ? -36.714 8.490 21.995 1.00 93.56 338 LEU A C 1
ATOM 2664 O O . LEU A 1 338 ? -37.456 9.383 21.579 1.00 93.56 338 LEU A O 1
ATOM 2668 N N . ALA A 1 339 ? -36.708 7.258 21.480 1.00 94.88 339 ALA A N 1
ATOM 2669 C CA . ALA A 1 339 ? -37.617 6.813 20.424 1.00 94.88 339 ALA A CA 1
ATOM 2670 C C . ALA A 1 339 ? -39.080 6.809 20.893 1.00 94.88 339 ALA A C 1
ATOM 2672 O O . ALA A 1 339 ? -39.950 7.349 20.214 1.00 94.88 339 ALA A O 1
ATOM 2673 N N . GLU A 1 340 ? -39.336 6.277 22.092 1.00 95.62 340 GLU A N 1
ATOM 2674 C CA . GLU A 1 340 ? -40.665 6.216 22.718 1.00 95.62 340 GLU A CA 1
ATOM 2675 C C . GLU A 1 340 ? -41.237 7.611 23.016 1.00 95.62 340 GLU A C 1
ATOM 2677 O O . GLU A 1 340 ? -42.451 7.801 23.028 1.00 95.62 340 GLU A O 1
ATOM 2682 N N . ARG A 1 341 ? -40.370 8.616 23.189 1.00 94.06 341 ARG A N 1
ATOM 2683 C CA . ARG A 1 341 ? -40.751 10.031 23.345 1.00 94.06 341 ARG A CA 1
ATOM 2684 C C . ARG A 1 341 ? -40.891 10.788 22.021 1.00 94.06 341 ARG A C 1
ATOM 2686 O O . ARG A 1 341 ? -41.092 12.000 22.041 1.00 94.06 341 ARG A O 1
ATOM 2693 N N . GLY A 1 342 ? -40.786 10.104 20.881 1.00 95.31 342 GLY A N 1
ATOM 2694 C CA . GLY A 1 342 ? -41.003 10.693 19.559 1.00 95.31 342 GLY A CA 1
ATOM 2695 C C . GLY A 1 342 ? -39.908 11.665 19.107 1.00 95.31 342 GLY A C 1
ATOM 2696 O O . GLY A 1 342 ? -40.151 12.495 18.230 1.00 95.31 342 GLY A O 1
ATOM 2697 N N . VAL A 1 343 ? -38.700 11.598 19.682 1.00 96.31 343 VAL A N 1
ATOM 2698 C CA . VAL A 1 343 ? -37.584 12.445 19.233 1.00 96.31 343 VAL A CA 1
ATOM 2699 C C . VAL A 1 343 ? -37.145 11.998 17.839 1.00 96.31 343 VAL A C 1
ATOM 2701 O O . VAL A 1 343 ? -36.893 10.817 17.604 1.00 96.31 343 VAL A O 1
ATOM 2704 N N . SER A 1 344 ? -37.032 12.939 16.897 1.00 97.12 344 SER A N 1
ATOM 2705 C CA . SER A 1 344 ? -36.705 12.589 15.514 1.00 97.12 344 SER A CA 1
ATOM 2706 C C . SER A 1 344 ? -35.297 11.969 15.392 1.00 97.12 344 SER A C 1
ATOM 2708 O O . SER A 1 344 ? -34.332 12.523 15.931 1.00 97.12 344 SER A O 1
ATOM 2710 N N . PRO A 1 345 ? -35.133 10.861 14.638 1.00 97.62 345 PRO A N 1
ATOM 2711 C CA . PRO A 1 345 ? -33.848 10.172 14.504 1.00 97.62 345 PRO A CA 1
ATOM 2712 C C . PRO A 1 345 ? -32.713 11.060 13.992 1.00 97.62 345 PRO A C 1
ATOM 2714 O O . PRO A 1 345 ? -31.611 11.028 14.532 1.00 97.62 345 PRO A O 1
ATOM 2717 N N . GLY A 1 346 ? -32.990 11.910 12.997 1.00 97.81 346 GLY A N 1
ATOM 2718 C CA . GLY A 1 346 ? -31.995 12.840 12.455 1.00 97.81 346 GLY A CA 1
ATOM 2719 C C . GLY A 1 346 ? -31.510 13.866 13.484 1.00 97.81 346 GLY A C 1
ATOM 2720 O O . GLY A 1 346 ? -30.335 14.224 13.490 1.00 97.81 346 GLY A O 1
ATOM 2721 N N . LYS A 1 347 ? -32.380 14.293 14.410 1.00 97.31 347 LYS A N 1
ATOM 2722 C CA . LYS A 1 347 ? -32.007 15.224 15.481 1.00 97.31 347 LYS A CA 1
ATOM 2723 C C . LYS A 1 347 ? -31.141 14.542 16.533 1.00 97.31 347 LYS A C 1
ATOM 2725 O O . LYS A 1 347 ? -30.136 15.120 16.939 1.00 97.31 347 LYS A O 1
ATOM 2730 N N . VAL A 1 348 ? -31.484 13.312 16.931 1.00 97.25 348 VAL A N 1
ATOM 2731 C CA . VAL A 1 348 ? -30.625 12.507 17.817 1.00 97.25 348 VAL A CA 1
ATOM 2732 C C . VAL A 1 348 ? -29.254 12.325 17.171 1.00 97.25 348 VAL A C 1
ATOM 2734 O O . VAL A 1 348 ? -28.256 12.691 17.784 1.00 97.25 348 VAL A O 1
ATOM 2737 N N . TRP A 1 349 ? -29.208 11.887 15.910 1.00 97.88 349 TRP A N 1
ATOM 2738 C CA . TRP A 1 349 ? -27.966 11.708 15.152 1.00 97.88 349 TRP A CA 1
ATOM 2739 C C . TRP A 1 349 ? -27.113 12.981 15.141 1.00 97.88 349 TRP A C 1
ATOM 2741 O O . TRP A 1 349 ? -25.984 12.964 15.624 1.00 97.88 349 TRP A O 1
ATOM 2751 N N . ALA A 1 350 ? -27.680 14.117 14.726 1.00 97.88 350 ALA A N 1
ATOM 2752 C CA . ALA A 1 350 ? -26.948 15.380 14.665 1.00 97.88 350 ALA A CA 1
ATOM 2753 C C . ALA A 1 350 ? -26.400 15.801 16.040 1.00 97.88 350 ALA A C 1
ATOM 2755 O O . ALA A 1 350 ? -25.223 16.136 16.162 1.00 97.88 350 ALA A O 1
ATOM 2756 N N . THR A 1 351 ? -27.221 15.732 17.097 1.00 97.25 351 THR A N 1
ATOM 2757 C CA . THR A 1 351 ? -26.811 16.162 18.450 1.00 97.25 351 THR A CA 1
ATOM 2758 C C . THR A 1 351 ? -25.683 15.321 19.048 1.00 97.25 351 THR A C 1
ATOM 2760 O O . THR A 1 351 ? -24.905 15.840 19.849 1.00 97.25 351 THR A O 1
ATOM 2763 N N . ARG A 1 352 ? -25.547 14.050 18.650 1.00 96.50 352 ARG A N 1
ATOM 2764 C CA . ARG A 1 352 ? -24.461 13.165 19.102 1.00 96.50 352 ARG A CA 1
ATOM 2765 C C . ARG A 1 352 ? -23.118 13.440 18.435 1.00 96.50 352 ARG A C 1
ATOM 2767 O O . ARG A 1 352 ? -22.084 13.127 19.021 1.00 96.50 352 ARG A O 1
ATOM 2774 N N . HIS A 1 353 ? -23.116 14.088 17.274 1.00 97.31 353 HIS A N 1
ATOM 2775 C CA . HIS A 1 353 ? -21.887 14.466 16.578 1.00 97.31 353 HIS A CA 1
ATOM 2776 C C . HIS A 1 353 ? -21.345 15.840 16.987 1.00 97.31 353 HIS A C 1
ATOM 2778 O O . HIS A 1 353 ? -20.145 16.061 16.849 1.00 97.31 353 HIS A O 1
ATOM 2784 N N . VAL A 1 354 ? -22.175 16.733 17.547 1.00 97.06 354 VAL A N 1
ATOM 2785 C CA . VAL A 1 354 ? -21.762 18.105 17.916 1.00 97.06 354 VAL A CA 1
ATOM 2786 C C . VAL A 1 354 ? -20.525 18.102 18.817 1.00 97.06 354 VAL A C 1
ATOM 2788 O O . VAL A 1 354 ? -19.503 18.672 18.455 1.00 97.06 354 VAL A O 1
ATOM 2791 N N . VAL A 1 355 ? -20.586 17.427 19.969 1.00 96.50 355 VAL A N 1
ATOM 2792 C CA . VAL A 1 355 ? -19.494 17.457 20.959 1.00 96.50 355 VAL A CA 1
ATOM 2793 C C . VAL A 1 355 ? -18.208 16.810 20.426 1.00 96.50 355 VAL A C 1
ATOM 2795 O O . VAL A 1 355 ? -17.159 17.454 20.507 1.00 96.50 355 VAL A O 1
ATOM 2798 N N . PRO A 1 356 ? -18.235 15.584 19.861 1.00 96.50 356 PRO A N 1
ATOM 2799 C CA . PRO A 1 356 ? -17.024 14.979 19.316 1.00 96.50 356 PRO A CA 1
ATOM 2800 C C . PRO A 1 356 ? -16.400 15.781 18.169 1.00 96.50 356 PRO A C 1
ATOM 2802 O O . PRO A 1 356 ? -15.178 15.917 18.131 1.00 96.50 356 PRO A O 1
ATOM 2805 N N . LEU A 1 357 ? -17.210 16.343 17.262 1.00 96.12 357 LEU A N 1
ATOM 2806 C CA . LEU A 1 357 ? -16.697 17.143 16.149 1.00 96.12 357 LEU A CA 1
ATOM 2807 C C . LEU A 1 357 ? -16.106 18.470 16.620 1.00 96.12 357 LEU A C 1
ATOM 2809 O O . LEU A 1 357 ? -15.056 18.857 16.121 1.00 96.12 357 LEU A O 1
ATOM 2813 N N . SER A 1 358 ? -16.699 19.137 17.616 1.00 96.69 358 SER A N 1
ATOM 2814 C CA . SER A 1 358 ? -16.094 20.339 18.206 1.00 96.69 358 SER A CA 1
ATOM 2815 C C . SER A 1 358 ? -14.713 20.048 18.800 1.00 96.69 358 SER A C 1
ATOM 2817 O O . SER A 1 358 ? -13.775 20.800 18.547 1.00 96.69 358 SER A O 1
ATOM 2819 N N . LEU A 1 359 ? -14.561 18.942 19.539 1.00 95.25 359 LEU A N 1
ATOM 2820 C CA . LEU A 1 359 ? -13.260 18.529 20.082 1.00 95.25 359 LEU A CA 1
ATOM 2821 C C . 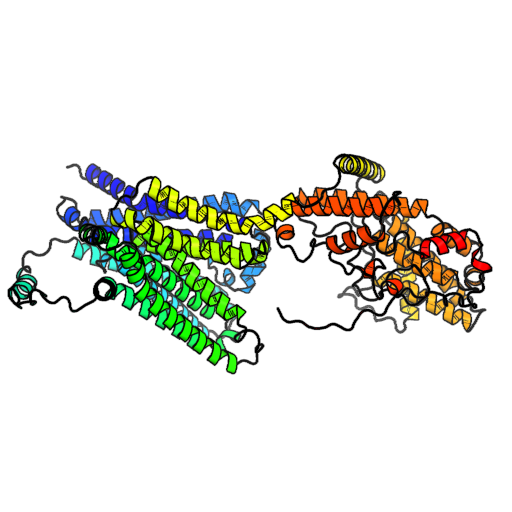LEU A 1 359 ? -12.253 18.205 18.972 1.00 95.25 359 LEU A C 1
ATOM 2823 O O . LEU A 1 359 ? -11.097 18.615 19.058 1.00 95.25 359 LEU A O 1
ATOM 2827 N N . LEU A 1 360 ? -12.689 17.512 17.917 1.00 94.75 360 LEU A N 1
ATOM 2828 C CA . LEU A 1 360 ? -11.836 17.186 16.776 1.00 94.75 360 LEU A CA 1
ATOM 2829 C C . LEU A 1 360 ? -11.349 18.447 16.049 1.00 94.75 360 LEU A C 1
ATOM 2831 O O . LEU A 1 360 ? -10.169 18.541 15.720 1.00 94.75 360 LEU A O 1
ATOM 2835 N N . THR A 1 361 ? -12.227 19.435 15.855 1.00 95.44 361 THR A N 1
ATOM 2836 C CA . THR A 1 361 ? -11.872 20.730 15.259 1.00 95.44 361 THR A CA 1
ATOM 2837 C C . THR A 1 361 ? -10.852 21.478 16.112 1.00 95.44 361 THR A C 1
ATOM 2839 O O . THR A 1 361 ? -9.876 21.991 15.571 1.00 95.44 361 THR A O 1
ATOM 2842 N N . VAL A 1 362 ? -11.020 21.502 17.440 1.00 95.31 362 VAL A N 1
ATOM 2843 C CA . VAL A 1 362 ? -10.042 22.123 18.353 1.00 95.31 362 VAL A CA 1
ATOM 2844 C C . VAL A 1 362 ? -8.673 21.452 18.228 1.00 95.31 362 VAL A C 1
ATOM 2846 O O . VAL A 1 362 ? -7.663 22.146 18.120 1.00 95.31 362 VAL A O 1
ATOM 2849 N N . VAL A 1 363 ? -8.625 20.117 18.189 1.00 91.38 363 VAL A N 1
ATOM 2850 C CA . VAL A 1 363 ? -7.367 19.376 18.005 1.00 91.38 363 VAL A CA 1
ATOM 2851 C C . VAL A 1 363 ? -6.737 19.677 16.656 1.00 91.38 363 VAL A C 1
ATOM 2853 O O . VAL A 1 363 ? -5.540 19.938 16.602 1.00 91.38 363 VAL A O 1
ATOM 2856 N N . LEU A 1 364 ? -7.519 19.673 15.579 1.00 92.31 364 LEU A N 1
ATOM 2857 C CA . LEU A 1 364 ? -7.018 19.985 14.246 1.00 92.31 364 LEU A CA 1
ATOM 2858 C C . LEU A 1 364 ? -6.388 21.383 14.209 1.00 92.31 364 LEU A C 1
ATOM 2860 O O . LEU A 1 364 ? -5.257 21.523 13.757 1.00 92.31 364 LEU A O 1
ATOM 2864 N N . VAL A 1 365 ? -7.078 22.399 14.735 1.00 94.44 365 VAL A N 1
ATOM 2865 C CA . VAL A 1 365 ? -6.552 23.772 14.807 1.00 94.44 365 VAL A CA 1
ATOM 2866 C C . VAL A 1 365 ? -5.270 23.827 15.642 1.00 94.44 365 VAL A C 1
ATOM 2868 O O . VAL A 1 365 ? -4.298 24.449 15.218 1.00 94.44 365 VAL A O 1
ATOM 2871 N N . ALA A 1 366 ? -5.224 23.140 16.788 1.00 93.06 366 ALA A N 1
ATOM 2872 C CA . ALA A 1 366 ? -4.034 23.090 17.635 1.00 93.06 366 ALA A CA 1
ATOM 2873 C C . ALA A 1 366 ? -2.844 22.410 16.937 1.00 93.06 366 ALA A C 1
ATOM 2875 O O . ALA A 1 366 ? -1.725 22.917 16.998 1.00 93.06 366 ALA A O 1
ATOM 2876 N N . VAL A 1 367 ? -3.076 21.295 16.240 1.00 90.31 367 VAL A N 1
ATOM 2877 C CA . VAL A 1 367 ? -2.043 20.593 15.468 1.00 90.31 367 VAL A CA 1
ATOM 2878 C C . VAL A 1 367 ? -1.531 21.473 14.329 1.00 90.31 367 VAL A C 1
ATOM 2880 O O . VAL A 1 367 ? -0.321 21.592 14.168 1.00 90.31 367 VAL A O 1
ATOM 2883 N N . LEU A 1 368 ? -2.417 22.137 13.582 1.00 90.31 368 LEU A N 1
ATOM 2884 C CA . LEU A 1 368 ? -2.023 23.055 12.509 1.00 90.31 368 LEU A CA 1
ATOM 2885 C C . LEU A 1 368 ? -1.215 24.246 13.041 1.00 90.31 368 LEU A C 1
ATOM 2887 O O . LEU A 1 368 ? -0.201 24.608 12.448 1.00 90.31 368 LEU A O 1
ATOM 2891 N N . ALA A 1 369 ? -1.608 24.814 14.184 1.00 90.69 369 ALA A N 1
ATOM 2892 C CA . ALA A 1 369 ? -0.865 25.892 14.832 1.00 90.69 369 ALA A CA 1
ATOM 2893 C C . ALA A 1 369 ? 0.534 25.441 15.294 1.00 90.69 369 ALA A C 1
ATOM 2895 O O . ALA A 1 369 ? 1.515 26.159 15.091 1.00 90.69 369 ALA A O 1
ATOM 2896 N N . LEU A 1 370 ? 0.646 24.241 15.879 1.00 88.69 370 LEU A N 1
ATOM 2897 C CA . LEU A 1 370 ? 1.931 23.662 16.287 1.00 88.69 370 LEU A CA 1
ATOM 2898 C C . LEU A 1 370 ? 2.828 23.369 15.081 1.00 88.69 370 LEU A C 1
ATOM 2900 O O . LEU A 1 370 ? 3.999 23.746 15.097 1.00 88.69 370 LEU A O 1
ATOM 2904 N N . LEU A 1 371 ? 2.277 22.761 14.026 1.00 84.00 371 LEU A N 1
ATOM 2905 C CA . LEU A 1 371 ? 3.011 22.472 12.794 1.00 84.00 371 LEU A CA 1
ATOM 2906 C C . LEU A 1 371 ? 3.517 23.758 12.134 1.00 84.00 371 LEU A C 1
ATOM 2908 O O . LEU A 1 371 ? 4.703 23.840 11.814 1.00 84.00 371 LEU A O 1
ATOM 2912 N N . GLY A 1 372 ? 2.664 24.782 12.022 1.00 84.44 372 GLY A N 1
ATOM 2913 C CA . GLY A 1 372 ? 3.038 26.093 11.486 1.00 84.44 372 GLY A CA 1
ATOM 2914 C C . GLY A 1 372 ? 4.177 26.749 12.271 1.00 84.44 372 GLY A C 1
ATOM 2915 O O . GLY A 1 372 ? 5.129 27.258 11.675 1.00 84.44 372 GLY A O 1
ATOM 2916 N N . ARG A 1 373 ? 4.143 26.656 13.609 1.00 85.81 373 ARG A N 1
ATOM 2917 C CA . ARG A 1 373 ? 5.226 27.147 14.475 1.00 85.81 373 ARG A CA 1
ATOM 2918 C C . ARG A 1 373 ? 6.534 26.390 14.248 1.00 85.81 373 ARG A C 1
ATOM 2920 O O . ARG A 1 373 ? 7.585 27.018 14.181 1.00 85.81 373 ARG A O 1
ATOM 2927 N N . THR A 1 374 ? 6.486 25.062 14.135 1.00 78.88 374 THR A N 1
ATOM 2928 C CA . THR A 1 374 ? 7.700 24.256 13.921 1.00 78.88 374 THR A CA 1
ATOM 2929 C C . THR A 1 374 ? 8.314 24.474 12.539 1.00 78.88 374 THR A C 1
ATOM 2931 O O . THR A 1 374 ? 9.538 24.541 12.429 1.00 78.88 374 THR A O 1
ATOM 2934 N N . SER A 1 375 ? 7.496 24.670 11.497 1.00 72.62 375 SER A N 1
ATOM 2935 C CA . SER A 1 375 ? 8.005 24.881 10.138 1.00 72.62 375 SER A CA 1
ATOM 2936 C C . SER A 1 375 ? 8.714 26.216 9.935 1.00 72.62 375 SER A C 1
ATOM 2938 O O . SER A 1 375 ? 9.589 26.295 9.089 1.00 72.62 375 SER A O 1
ATOM 2940 N N . GLY A 1 376 ? 8.404 27.247 10.728 1.00 70.19 376 GLY A N 1
ATOM 2941 C CA . GLY A 1 376 ? 9.128 28.523 10.658 1.00 70.19 376 GLY A CA 1
ATOM 2942 C C . GLY A 1 376 ? 10.570 28.456 11.180 1.00 70.19 376 GLY A C 1
ATOM 2943 O O . GLY A 1 376 ? 11.310 29.417 11.022 1.00 70.19 376 GLY A O 1
ATOM 2944 N N . SER A 1 377 ? 10.963 27.351 11.824 1.00 66.69 377 SER A N 1
ATOM 2945 C CA . SER A 1 377 ? 12.277 27.197 12.473 1.00 66.69 377 SER A CA 1
ATOM 2946 C C . SER A 1 377 ? 13.235 26.248 11.749 1.00 66.69 377 SER A C 1
ATOM 2948 O O . SER A 1 377 ? 14.409 26.181 12.100 1.00 66.69 377 SER A O 1
ATOM 2950 N N . LEU A 1 378 ? 12.741 25.498 10.761 1.00 60.53 378 LEU A N 1
ATOM 2951 C CA . LEU A 1 378 ? 13.506 24.506 10.016 1.00 60.53 378 LEU A CA 1
ATOM 2952 C C . LEU A 1 378 ? 13.509 24.926 8.542 1.00 60.53 378 LEU A C 1
ATOM 2954 O O . LEU A 1 378 ? 12.458 24.888 7.913 1.00 60.53 378 LEU A O 1
ATOM 2958 N N . ASP A 1 379 ? 14.680 25.218 7.964 1.00 61.88 379 ASP A N 1
ATOM 2959 C CA . ASP A 1 379 ? 14.897 25.416 6.508 1.00 61.88 379 ASP A CA 1
ATOM 2960 C C . ASP A 1 379 ? 14.561 24.165 5.656 1.00 61.88 379 ASP A C 1
ATOM 2962 O O . ASP A 1 379 ? 14.867 24.069 4.465 1.00 61.88 379 ASP A O 1
ATOM 2966 N N . VAL A 1 380 ? 13.914 23.165 6.256 1.00 56.75 380 VAL A N 1
ATOM 2967 C CA . VAL A 1 380 ? 13.426 21.955 5.606 1.00 56.75 380 VAL A CA 1
ATOM 2968 C C . VAL A 1 380 ? 12.218 22.332 4.748 1.00 56.75 380 VAL A C 1
ATOM 2970 O O . VAL A 1 380 ? 11.083 22.313 5.208 1.00 56.75 380 VAL A O 1
ATOM 2973 N N . ALA A 1 381 ? 12.502 22.687 3.493 1.00 53.66 381 ALA A N 1
ATOM 2974 C CA . ALA A 1 381 ? 11.574 22.864 2.377 1.00 53.66 381 ALA A CA 1
ATOM 2975 C C . ALA A 1 381 ? 10.247 23.582 2.747 1.00 53.66 381 ALA A C 1
ATOM 2977 O O . ALA A 1 381 ? 9.268 22.910 3.091 1.00 53.66 381 ALA A O 1
ATOM 2978 N N . PRO A 1 382 ? 10.139 24.917 2.569 1.00 56.59 382 PRO A N 1
ATOM 2979 C CA . PRO A 1 382 ? 8.942 25.715 2.902 1.00 56.59 382 PRO A CA 1
ATOM 2980 C C . PRO A 1 382 ? 7.623 25.253 2.241 1.00 56.59 382 PRO A C 1
ATOM 2982 O O . PRO A 1 382 ? 6.544 25.733 2.590 1.00 56.59 382 PRO A O 1
ATOM 2985 N N . ASN A 1 383 ? 7.689 24.287 1.322 1.00 57.66 383 ASN A N 1
ATOM 2986 C CA . ASN A 1 383 ? 6.556 23.734 0.591 1.00 57.66 383 ASN A CA 1
ATOM 2987 C C . ASN A 1 383 ? 5.791 22.629 1.341 1.00 57.66 383 ASN A C 1
ATOM 2989 O O . ASN A 1 383 ? 4.663 22.331 0.956 1.00 57.66 383 ASN A O 1
ATOM 2993 N N . PHE A 1 384 ? 6.350 21.981 2.375 1.00 61.81 384 PHE A N 1
ATOM 2994 C CA . PHE A 1 384 ? 5.689 20.798 2.952 1.00 61.81 384 PHE A CA 1
ATOM 2995 C C . PHE A 1 384 ? 4.537 21.154 3.909 1.00 61.81 384 PHE A C 1
ATOM 2997 O O . PHE A 1 384 ? 3.442 20.615 3.772 1.00 61.81 384 PHE A O 1
ATOM 3004 N N . SER A 1 385 ? 4.737 22.088 4.845 1.00 56.84 385 SER A N 1
ATOM 3005 C CA . SER A 1 385 ? 3.742 22.415 5.885 1.00 56.84 385 SER A CA 1
ATOM 3006 C C . SER A 1 385 ? 2.661 23.407 5.445 1.00 56.84 385 SER A C 1
ATOM 3008 O O . SER A 1 385 ? 1.577 23.423 6.026 1.00 56.84 385 SER A O 1
ATOM 3010 N N . SER A 1 386 ? 2.938 24.223 4.426 1.00 62.19 386 SER A N 1
ATOM 3011 C CA . SER A 1 386 ? 2.034 25.269 3.929 1.00 62.19 386 SER A CA 1
ATOM 3012 C C . SER A 1 386 ? 1.199 24.830 2.726 1.00 62.19 386 SER A C 1
ATOM 3014 O O . SER A 1 386 ? 0.283 25.546 2.320 1.00 62.19 386 SER A O 1
ATOM 3016 N N . SER A 1 387 ? 1.479 23.653 2.153 1.00 73.25 387 SER A N 1
ATOM 3017 C CA . SER A 1 387 ? 0.731 23.189 0.991 1.00 73.25 387 SER A CA 1
ATOM 3018 C C . SER A 1 387 ? -0.706 22.807 1.404 1.00 73.25 387 SER A C 1
ATOM 3020 O O . SER A 1 387 ? -0.900 21.932 2.257 1.00 73.25 387 SER A O 1
ATOM 3022 N N . PRO A 1 388 ? -1.746 23.407 0.785 1.00 79.94 388 PRO A N 1
ATOM 3023 C CA . PRO A 1 388 ? -3.145 23.025 1.007 1.00 79.94 388 PRO A CA 1
ATOM 3024 C C . PRO A 1 388 ? -3.433 21.505 0.960 1.00 79.94 388 PRO A C 1
ATOM 3026 O O . PRO A 1 388 ? -4.289 21.049 1.724 1.00 79.94 388 PRO A O 1
ATOM 3029 N N . PRO A 1 389 ? -2.724 20.685 0.148 1.00 82.25 389 PRO A N 1
ATOM 3030 C CA . PRO A 1 389 ? -2.891 19.232 0.138 1.00 82.25 389 PRO A CA 1
ATOM 3031 C C . PRO A 1 389 ? -2.613 18.531 1.472 1.00 82.25 389 PRO A C 1
ATOM 3033 O O . PRO A 1 389 ? -3.328 17.585 1.802 1.00 82.25 389 PRO A O 1
ATOM 3036 N N . VAL A 1 390 ? -1.620 18.966 2.259 1.00 81.44 390 VAL A N 1
ATOM 3037 C CA . VAL A 1 390 ? -1.280 18.291 3.528 1.00 81.44 390 VAL A CA 1
ATOM 3038 C C . VAL A 1 390 ? -2.371 18.519 4.567 1.00 81.44 390 VAL A C 1
ATOM 3040 O O . VAL A 1 390 ? -2.829 17.565 5.196 1.00 81.44 390 VAL A O 1
ATOM 3043 N N . VAL A 1 391 ? -2.854 19.758 4.692 1.00 85.25 391 VAL A N 1
ATOM 3044 C CA . VAL A 1 391 ? -3.977 20.092 5.580 1.00 85.25 391 VAL A CA 1
ATOM 3045 C C . VAL A 1 391 ? -5.223 19.308 5.178 1.00 85.25 391 VAL A C 1
ATOM 3047 O O . VAL A 1 391 ? -5.859 18.684 6.029 1.00 85.25 391 VAL A O 1
ATOM 3050 N N . LEU A 1 392 ? -5.539 19.275 3.880 1.00 86.75 392 LEU A N 1
ATOM 3051 C CA . LEU A 1 392 ? -6.674 18.516 3.361 1.00 86.75 392 LEU A CA 1
ATOM 3052 C C . LEU A 1 392 ? -6.536 17.014 3.655 1.00 86.75 392 LEU A C 1
ATOM 3054 O O . LEU A 1 392 ? -7.514 16.379 4.046 1.00 86.75 392 LEU A O 1
ATOM 3058 N N . MET A 1 393 ? -5.328 16.455 3.538 1.00 87.19 393 MET A N 1
ATOM 3059 C CA . MET A 1 393 ? -5.056 15.059 3.877 1.00 87.19 393 MET A CA 1
ATOM 3060 C C . MET A 1 393 ? -5.240 14.791 5.376 1.00 87.19 393 MET A C 1
ATOM 3062 O O . MET A 1 393 ? -5.861 13.795 5.735 1.00 87.19 393 MET A O 1
ATOM 3066 N N . MET A 1 394 ? -4.771 15.672 6.265 1.00 89.19 394 MET A N 1
ATOM 3067 C CA . MET A 1 394 ? -4.981 15.514 7.712 1.00 89.19 394 MET A CA 1
ATOM 3068 C C . MET A 1 394 ? -6.467 15.566 8.076 1.00 89.19 394 MET A C 1
ATOM 3070 O O . MET A 1 394 ? -6.949 14.702 8.810 1.00 89.19 394 MET A O 1
ATOM 3074 N N . VAL A 1 395 ? -7.207 16.533 7.521 1.00 91.38 395 VAL A N 1
ATOM 3075 C CA . VAL A 1 395 ? -8.667 16.631 7.682 1.00 91.38 395 VAL A CA 1
ATOM 3076 C C . VAL A 1 395 ? -9.340 15.349 7.205 1.00 91.38 395 VAL A C 1
ATOM 3078 O O . VAL A 1 395 ? -10.146 14.772 7.934 1.00 91.38 395 VAL A O 1
ATOM 3081 N N . PHE A 1 396 ? -8.970 14.874 6.014 1.00 91.38 396 PHE A N 1
ATOM 3082 C CA . PHE A 1 396 ? -9.486 13.638 5.440 1.00 91.38 396 PHE A CA 1
ATOM 3083 C C . PHE A 1 396 ? -9.242 12.446 6.367 1.00 91.38 396 PHE A C 1
ATOM 3085 O O . PHE A 1 396 ? -10.185 11.735 6.699 1.00 91.38 396 PHE A O 1
ATOM 3092 N N . VAL A 1 397 ? -8.008 12.249 6.839 1.00 93.56 397 VAL A N 1
ATOM 3093 C CA . VAL A 1 397 ? -7.637 11.118 7.701 1.00 93.56 397 VAL A CA 1
ATOM 3094 C C . VAL A 1 397 ? -8.411 11.146 9.023 1.00 93.56 397 VAL A C 1
ATOM 3096 O O . VAL A 1 397 ? -8.934 10.112 9.447 1.00 93.56 397 VAL A O 1
ATOM 3099 N N . LEU A 1 398 ? -8.519 12.310 9.672 1.00 94.81 398 LEU A N 1
ATOM 3100 C CA . LEU A 1 398 ? -9.250 12.452 10.935 1.00 94.81 398 LEU A CA 1
ATOM 3101 C C . LEU A 1 398 ? -10.751 12.210 10.748 1.00 94.81 398 LEU A C 1
ATOM 3103 O O . LEU A 1 398 ? -11.351 11.431 11.490 1.00 94.81 398 LEU A O 1
ATOM 3107 N N . PHE A 1 399 ? -11.354 12.835 9.737 1.00 94.69 399 PHE A N 1
ATOM 3108 C CA . PHE A 1 399 ? -12.785 12.710 9.471 1.00 94.69 399 PHE A CA 1
ATOM 3109 C C . PHE A 1 399 ? -13.163 11.295 9.017 1.00 94.69 399 PHE A C 1
ATOM 3111 O O . PHE A 1 399 ? -14.195 10.763 9.429 1.00 94.69 399 PHE A O 1
ATOM 3118 N N . PHE A 1 400 ? -12.293 10.653 8.235 1.00 95.88 400 PHE A N 1
ATOM 3119 C CA . PHE A 1 400 ? -12.420 9.254 7.846 1.00 95.88 400 PHE A CA 1
ATOM 3120 C C . PHE A 1 400 ? -12.344 8.326 9.056 1.00 95.88 400 PHE A C 1
ATOM 3122 O O . PHE A 1 400 ? -13.240 7.509 9.260 1.00 95.88 400 PHE A O 1
ATOM 3129 N N . THR A 1 401 ? -11.321 8.494 9.899 1.00 97.12 401 THR A N 1
ATOM 3130 C CA . THR A 1 401 ? -11.150 7.693 11.118 1.00 97.12 401 THR A CA 1
ATOM 3131 C C . THR A 1 401 ? -12.372 7.829 12.022 1.00 97.12 401 THR A C 1
ATOM 3133 O O . THR A 1 401 ? -12.946 6.826 12.436 1.00 97.12 401 THR A O 1
ATOM 3136 N N . TYR A 1 402 ? -12.838 9.056 12.262 1.00 98.00 402 TYR A N 1
ATOM 3137 C CA . TYR A 1 402 ? -14.052 9.309 13.036 1.00 98.00 402 TYR A CA 1
ATOM 3138 C C . TYR A 1 402 ? -15.297 8.663 12.399 1.00 98.00 402 TYR A C 1
ATOM 3140 O O . TYR A 1 402 ? -16.072 8.001 13.091 1.00 98.00 402 TYR A O 1
ATOM 3148 N N . GLY A 1 403 ? -15.477 8.828 11.084 1.00 97.19 403 GLY A N 1
ATOM 3149 C CA . GLY A 1 403 ? -16.614 8.310 10.320 1.00 97.19 403 GLY A CA 1
ATOM 3150 C C . GLY A 1 403 ? -16.716 6.785 10.318 1.00 97.19 403 GLY A C 1
ATOM 3151 O O . GLY A 1 403 ? -17.802 6.234 10.489 1.00 97.19 403 GLY A O 1
ATOM 3152 N N . ILE A 1 404 ? -15.587 6.087 10.195 1.00 97.88 404 ILE A N 1
ATOM 3153 C CA . ILE A 1 404 ? -15.546 4.628 10.335 1.00 97.88 404 ILE A CA 1
ATOM 3154 C C . ILE A 1 404 ? -15.815 4.217 11.781 1.00 97.88 404 ILE A C 1
ATOM 3156 O O . ILE A 1 404 ? -16.579 3.285 12.033 1.00 97.88 404 ILE A O 1
ATOM 3160 N N . SER A 1 405 ? -15.238 4.921 12.749 1.00 97.94 405 SER A N 1
ATOM 3161 C CA . SER A 1 405 ? -15.375 4.537 14.149 1.00 97.94 405 SER A CA 1
ATOM 3162 C C . SER A 1 405 ? -16.774 4.761 14.720 1.00 97.94 405 SER A C 1
ATOM 3164 O O . SER A 1 405 ? -17.226 3.941 15.518 1.00 97.94 405 SER A O 1
ATOM 3166 N N . GLN A 1 406 ? -17.501 5.801 14.293 1.00 97.38 406 GLN A N 1
ATOM 3167 C CA . GLN A 1 406 ? -18.919 5.963 14.652 1.00 97.38 406 GLN A CA 1
ATOM 3168 C C . GLN A 1 406 ? -19.806 4.898 13.994 1.00 97.38 406 GLN A C 1
ATOM 3170 O O . GLN A 1 406 ? -20.690 4.354 14.652 1.00 97.38 406 GLN A O 1
ATOM 3175 N N . PHE A 1 407 ? -19.504 4.494 12.758 1.00 97.75 407 PHE A N 1
ATOM 3176 C CA . PHE A 1 407 ? -20.154 3.353 12.107 1.00 97.75 407 PHE A CA 1
ATOM 3177 C C . PHE A 1 407 ? -19.951 2.044 12.882 1.00 97.75 407 PHE A C 1
ATOM 3179 O O . PHE A 1 407 ? -20.917 1.350 13.207 1.00 97.75 407 PHE A O 1
ATOM 3186 N N . VAL A 1 408 ? -18.714 1.747 13.287 1.00 97.12 408 VAL A N 1
ATOM 3187 C CA . VAL A 1 408 ? -18.405 0.603 14.162 1.00 97.12 408 VAL A CA 1
ATOM 3188 C C . VAL A 1 408 ? -19.121 0.733 15.515 1.00 97.12 408 VAL A C 1
ATOM 3190 O O . VAL A 1 408 ? -19.667 -0.245 16.032 1.00 97.12 408 VAL A O 1
ATOM 3193 N N . GLY A 1 409 ? -19.173 1.948 16.065 1.00 96.38 409 GLY A N 1
ATOM 3194 C CA . GLY A 1 409 ? -19.876 2.281 17.300 1.00 96.38 409 GLY A CA 1
ATOM 3195 C C . GLY A 1 409 ? -21.389 2.064 17.248 1.00 96.38 409 GLY A C 1
ATOM 3196 O O . GLY A 1 409 ? -21.980 1.818 18.292 1.00 96.38 409 GLY A O 1
ATOM 3197 N N . GLN A 1 410 ? -22.030 2.106 16.081 1.00 96.31 410 GLN A N 1
ATOM 3198 C CA . GLN A 1 410 ? -23.455 1.782 15.957 1.00 96.31 410 GLN A CA 1
ATOM 3199 C C . GLN A 1 410 ? -23.702 0.277 15.769 1.00 96.31 410 GLN A C 1
ATOM 3201 O O . GLN A 1 410 ? -24.717 -0.251 16.228 1.00 96.31 410 GLN A O 1
ATOM 3206 N N . ILE A 1 411 ? -22.766 -0.410 15.106 1.00 95.75 411 ILE A N 1
ATOM 3207 C CA . ILE A 1 411 ? -22.834 -1.842 14.796 1.00 95.75 411 ILE A CA 1
ATOM 3208 C C . ILE A 1 411 ? -22.724 -2.708 16.056 1.00 95.75 411 ILE A C 1
ATOM 3210 O O . ILE A 1 411 ? -23.534 -3.614 16.269 1.00 95.75 411 ILE A O 1
ATOM 3214 N N . PHE A 1 412 ? -21.717 -2.465 16.893 1.00 93.75 412 PHE A N 1
ATOM 3215 C CA . PHE A 1 412 ? -21.491 -3.295 18.073 1.00 93.75 412 PHE A CA 1
ATOM 3216 C C . PHE A 1 412 ? -22.344 -2.810 19.245 1.00 93.75 412 PHE A C 1
ATOM 3218 O O . PHE A 1 412 ? -22.397 -1.625 19.532 1.00 93.75 412 PHE A O 1
ATOM 3225 N N . ARG A 1 413 ? -22.988 -3.720 19.984 1.00 90.56 413 ARG A N 1
ATOM 3226 C CA . ARG A 1 413 ? -23.703 -3.354 21.226 1.00 90.56 413 ARG A CA 1
ATOM 3227 C C . ARG A 1 413 ? -22.776 -3.151 22.426 1.00 90.56 413 ARG A C 1
ATOM 3229 O O . ARG A 1 413 ? -23.144 -2.465 23.370 1.00 90.56 413 ARG A O 1
ATOM 3236 N N . SER A 1 414 ? -21.613 -3.804 22.421 1.00 90.75 414 SER A N 1
ATOM 3237 C CA . SER A 1 414 ? -20.635 -3.701 23.505 1.00 90.75 414 SER A CA 1
ATOM 3238 C C . SER A 1 414 ? -19.669 -2.555 23.225 1.00 90.75 414 SER A C 1
ATOM 3240 O O . SER A 1 414 ? -18.944 -2.583 22.228 1.00 90.75 414 SER A O 1
ATOM 3242 N N . ALA A 1 415 ? -19.617 -1.587 24.142 1.00 90.75 415 ALA A N 1
ATOM 3243 C CA . ALA A 1 415 ? -18.715 -0.442 24.058 1.00 90.75 415 ALA A CA 1
ATOM 3244 C C . ALA A 1 415 ? -17.242 -0.860 24.045 1.00 90.75 415 ALA A C 1
ATOM 3246 O O . ALA A 1 415 ? -16.432 -0.243 23.359 1.00 90.75 415 ALA A O 1
ATOM 3247 N N . THR A 1 416 ? -16.894 -1.937 24.755 1.00 90.69 416 THR A N 1
ATOM 3248 C CA . THR A 1 416 ? -15.534 -2.487 24.769 1.00 90.69 416 THR A CA 1
ATOM 3249 C C . THR A 1 416 ? -15.146 -3.045 23.409 1.00 90.69 416 THR A C 1
ATOM 3251 O O . THR A 1 416 ? -14.091 -2.701 22.882 1.00 90.69 416 THR A O 1
ATOM 3254 N N . ILE A 1 417 ? -16.017 -3.872 22.818 1.00 91.50 417 ILE A N 1
ATOM 3255 C CA . ILE A 1 417 ? -15.766 -4.452 21.494 1.00 91.50 417 ILE A CA 1
ATOM 3256 C C . ILE A 1 417 ? -15.653 -3.329 20.461 1.00 91.50 417 ILE A C 1
ATOM 3258 O O . ILE A 1 417 ? -14.709 -3.329 19.679 1.00 91.50 417 ILE A O 1
ATOM 3262 N N . ALA A 1 418 ? -16.545 -2.334 20.506 1.00 94.38 418 ALA A N 1
ATOM 3263 C CA . ALA A 1 418 ? -16.486 -1.181 19.614 1.00 94.38 418 ALA A CA 1
ATOM 3264 C C . ALA A 1 418 ? -15.185 -0.374 19.780 1.00 94.38 418 ALA A C 1
ATOM 3266 O O . ALA A 1 418 ? -14.548 -0.043 18.785 1.00 94.38 418 ALA A O 1
ATOM 3267 N N . ALA A 1 419 ? -14.753 -0.097 21.015 1.00 93.19 419 ALA A N 1
ATOM 3268 C CA . ALA A 1 419 ? -13.538 0.673 21.294 1.00 93.19 419 ALA A CA 1
ATOM 3269 C C . ALA A 1 419 ? -12.252 -0.014 20.805 1.00 93.19 419 ALA A C 1
ATOM 3271 O O . ALA A 1 419 ? -11.287 0.673 20.470 1.00 93.19 419 ALA A O 1
ATOM 3272 N N . ILE A 1 420 ? -12.239 -1.349 20.748 1.00 91.75 420 ILE A N 1
ATOM 3273 C CA . ILE A 1 420 ? -11.109 -2.143 20.243 1.00 91.75 420 ILE A CA 1
ATOM 3274 C C . ILE A 1 420 ? -11.202 -2.320 18.728 1.00 91.75 420 ILE A C 1
ATOM 3276 O O . ILE A 1 420 ? -10.208 -2.148 18.028 1.00 91.75 420 ILE A O 1
ATOM 3280 N N . ALA A 1 421 ? -12.389 -2.638 18.208 1.00 92.94 421 ALA A N 1
ATOM 3281 C CA . ALA A 1 421 ? -12.609 -2.867 16.784 1.00 92.94 421 ALA A CA 1
ATOM 3282 C C . ALA A 1 421 ? -12.418 -1.586 15.964 1.00 92.94 421 ALA A C 1
ATOM 3284 O O . ALA A 1 421 ? -11.812 -1.622 14.896 1.00 92.94 421 ALA A O 1
ATOM 3285 N N . ALA A 1 422 ? -12.922 -0.451 16.454 1.00 95.75 422 ALA A N 1
ATOM 3286 C CA . ALA A 1 422 ? -13.019 0.774 15.674 1.00 95.75 422 ALA A CA 1
ATOM 3287 C C . ALA A 1 422 ? -11.667 1.318 15.194 1.00 95.75 422 ALA A C 1
ATOM 3289 O O . ALA A 1 422 ? -11.551 1.547 13.992 1.00 95.75 422 ALA A O 1
ATOM 3290 N N . PRO A 1 423 ? -10.622 1.473 16.041 1.00 95.06 423 PRO A N 1
ATOM 3291 C CA . PRO A 1 423 ? -9.314 1.911 15.563 1.00 95.06 423 PRO A CA 1
ATOM 3292 C C . PRO A 1 423 ? -8.779 0.982 14.478 1.00 95.06 423 PRO A C 1
ATOM 3294 O O . PRO A 1 423 ? -8.316 1.442 13.444 1.00 95.06 423 PRO A O 1
ATOM 3297 N N . VAL A 1 424 ? -8.891 -0.328 14.677 1.00 91.56 424 VAL A N 1
ATOM 3298 C CA . VAL A 1 424 ? -8.301 -1.303 13.762 1.00 91.56 424 VAL A CA 1
ATOM 3299 C C . VAL A 1 424 ? -9.037 -1.323 12.425 1.00 91.56 424 VAL A C 1
ATOM 3301 O O . VAL A 1 424 ? -8.392 -1.309 11.381 1.00 91.56 424 VAL A O 1
ATOM 3304 N N . VAL A 1 425 ? -10.373 -1.284 12.430 1.00 94.00 425 VAL A N 1
ATOM 3305 C CA . VAL A 1 425 ? -11.182 -1.173 11.204 1.00 94.00 425 VAL A CA 1
ATOM 3306 C C . VAL A 1 425 ? -10.907 0.157 10.496 1.00 94.00 425 VAL A C 1
ATOM 3308 O O . VAL A 1 425 ? -10.725 0.163 9.280 1.00 94.00 425 VAL A O 1
ATOM 3311 N N . ALA A 1 426 ? -10.800 1.267 11.233 1.00 95.44 426 ALA A N 1
ATOM 3312 C CA . ALA A 1 426 ? -10.453 2.570 10.670 1.00 95.44 426 ALA A CA 1
ATOM 3313 C C . ALA A 1 426 ? -9.071 2.557 10.005 1.00 95.44 426 ALA A C 1
ATOM 3315 O O . ALA A 1 426 ? -8.955 2.967 8.855 1.00 95.44 426 ALA A O 1
ATOM 3316 N N . TRP A 1 427 ? -8.047 2.012 10.666 1.00 91.38 427 TRP A N 1
ATOM 3317 C CA . TRP A 1 427 ? -6.705 1.855 10.097 1.00 91.38 427 TRP A CA 1
ATOM 3318 C C . TRP A 1 427 ? -6.687 0.932 8.878 1.00 91.38 427 TRP A C 1
ATOM 3320 O O . TRP A 1 427 ? -6.050 1.247 7.877 1.00 91.38 427 TRP A O 1
ATOM 3330 N N . THR A 1 428 ? -7.424 -0.178 8.935 1.00 89.50 428 THR A N 1
ATOM 3331 C CA . THR A 1 428 ? -7.563 -1.135 7.827 1.00 89.50 428 THR A CA 1
ATOM 3332 C C . THR A 1 428 ? -8.134 -0.448 6.587 1.00 89.50 428 THR A C 1
ATOM 3334 O O . THR A 1 428 ? -7.578 -0.543 5.492 1.00 89.50 428 THR A O 1
ATOM 3337 N N . LEU A 1 429 ? -9.231 0.291 6.758 1.00 93.69 429 LEU A N 1
ATOM 3338 C CA . LEU A 1 429 ? -9.889 0.997 5.664 1.00 93.69 429 LEU A CA 1
ATOM 3339 C C . LEU A 1 429 ? -9.133 2.265 5.245 1.00 93.69 429 LEU A C 1
ATOM 3341 O O . LEU A 1 429 ? -9.234 2.679 4.093 1.00 93.69 429 LEU A O 1
ATOM 3345 N N . LEU A 1 430 ? -8.330 2.857 6.133 1.00 92.19 430 LEU A N 1
ATOM 3346 C CA . LEU A 1 430 ? -7.440 3.964 5.795 1.00 92.19 430 LEU A CA 1
ATOM 3347 C C . LEU A 1 430 ? -6.292 3.464 4.918 1.00 92.19 430 LEU A C 1
ATOM 3349 O O . LEU A 1 430 ? -6.007 4.070 3.890 1.00 92.19 430 LEU A O 1
ATOM 3353 N N . PHE A 1 431 ? -5.685 2.328 5.267 1.00 88.25 431 PHE A N 1
ATOM 3354 C CA . PHE A 1 431 ? -4.685 1.669 4.429 1.00 88.25 431 PHE A CA 1
ATOM 3355 C C . PHE A 1 431 ? -5.270 1.296 3.065 1.00 88.25 431 PHE A C 1
ATOM 3357 O O . PHE A 1 431 ? -4.638 1.533 2.037 1.00 88.25 431 PHE A O 1
ATOM 3364 N N . TYR A 1 432 ? -6.508 0.795 3.041 1.00 91.25 432 TYR A N 1
ATOM 3365 C CA . TYR A 1 432 ? -7.233 0.559 1.797 1.00 91.25 432 TYR A CA 1
ATOM 3366 C C . TYR A 1 432 ? -7.448 1.850 0.987 1.00 91.25 432 TYR A C 1
ATOM 3368 O O . TYR A 1 432 ? -7.172 1.856 -0.208 1.00 91.25 432 TYR A O 1
ATOM 3376 N N . SER A 1 433 ? -7.840 2.965 1.615 1.00 91.69 433 SER A N 1
ATOM 3377 C CA . SER A 1 433 ? -7.934 4.280 0.952 1.00 91.69 433 SER A CA 1
ATOM 3378 C C . SER A 1 433 ? -6.596 4.740 0.374 1.00 91.69 433 SER A C 1
ATOM 3380 O O . SER A 1 433 ? -6.545 5.215 -0.757 1.00 91.69 433 SER A O 1
ATOM 3382 N N . VAL A 1 434 ? -5.501 4.582 1.124 1.00 89.19 434 VAL A N 1
ATOM 3383 C CA . VAL A 1 434 ? -4.149 4.927 0.659 1.00 89.19 434 VAL A CA 1
ATOM 3384 C C . VAL A 1 434 ? -3.748 4.043 -0.517 1.00 89.19 434 VAL A C 1
ATOM 3386 O O . VAL A 1 434 ? -3.182 4.545 -1.483 1.00 89.19 434 VAL A O 1
ATOM 3389 N N . PHE A 1 435 ? -4.075 2.752 -0.487 1.00 87.69 435 PHE A N 1
ATOM 3390 C CA . PHE A 1 435 ? -3.889 1.851 -1.623 1.00 87.69 435 PHE A CA 1
ATOM 3391 C C . PHE A 1 435 ? -4.714 2.304 -2.838 1.00 87.69 435 PHE A C 1
ATOM 3393 O O . PHE A 1 435 ? -4.170 2.436 -3.933 1.00 87.69 435 PHE A O 1
ATOM 3400 N N . LEU A 1 436 ? -5.997 2.625 -2.658 1.00 90.19 436 LEU A N 1
ATOM 3401 C CA . LEU A 1 436 ? -6.839 3.154 -3.730 1.00 90.19 436 LEU A CA 1
ATOM 3402 C C . LEU A 1 436 ? -6.256 4.444 -4.325 1.00 90.19 436 LEU A C 1
ATOM 3404 O O . LEU A 1 436 ? -6.239 4.616 -5.539 1.00 90.19 436 LEU A O 1
ATOM 3408 N N . PHE A 1 437 ? -5.733 5.332 -3.487 1.00 88.81 437 PHE A N 1
ATOM 3409 C CA . PHE A 1 437 ? -5.144 6.591 -3.925 1.00 88.81 437 PHE A CA 1
ATOM 3410 C C . PHE A 1 437 ? -3.796 6.405 -4.638 1.00 88.81 437 PHE A C 1
ATOM 3412 O O . PHE A 1 437 ? -3.610 6.871 -5.757 1.00 88.81 437 PHE A O 1
ATOM 3419 N N . THR A 1 438 ? -2.852 5.705 -4.012 1.00 83.12 438 THR A N 1
ATOM 3420 C CA . THR A 1 438 ? -1.468 5.597 -4.504 1.00 83.12 438 THR A CA 1
ATOM 3421 C C . THR A 1 438 ? -1.316 4.556 -5.606 1.00 83.12 438 THR A C 1
ATOM 3423 O O . THR A 1 438 ? -0.605 4.785 -6.584 1.00 83.12 438 THR A O 1
ATOM 3426 N N . GLN A 1 439 ? -1.998 3.420 -5.463 1.00 82.88 439 GLN A N 1
ATOM 3427 C CA . GLN A 1 439 ? -1.846 2.267 -6.340 1.00 82.88 439 GLN A CA 1
ATOM 3428 C C . GLN A 1 439 ? -2.964 2.186 -7.374 1.00 82.88 439 GLN A C 1
ATOM 3430 O O . GLN A 1 439 ? -2.699 1.888 -8.526 1.00 82.88 439 GLN A O 1
ATOM 3435 N N . VAL A 1 440 ? -4.215 2.481 -7.021 1.00 86.31 440 VAL A N 1
ATOM 3436 C CA . VAL A 1 440 ? -5.315 2.457 -8.007 1.00 86.31 440 VAL A CA 1
ATOM 3437 C C . VAL A 1 440 ? -5.474 3.811 -8.711 1.00 86.31 440 VAL A C 1
ATOM 3439 O O . VAL A 1 440 ? -5.993 3.863 -9.823 1.00 86.31 440 VAL A O 1
ATOM 3442 N N . ARG A 1 441 ? -4.966 4.897 -8.107 1.00 87.62 441 ARG A N 1
ATOM 3443 C CA . ARG A 1 441 ? -5.177 6.291 -8.538 1.00 87.62 441 ARG A CA 1
ATOM 3444 C C . ARG A 1 441 ? -6.660 6.644 -8.641 1.00 87.62 441 ARG A C 1
ATOM 3446 O O . ARG A 1 441 ? -7.098 7.321 -9.568 1.00 87.62 441 ARG A O 1
ATOM 3453 N N . ALA A 1 442 ? -7.435 6.166 -7.667 1.00 90.12 442 ALA A N 1
ATOM 3454 C CA . ALA A 1 442 ? -8.847 6.479 -7.554 1.00 90.12 442 ALA A CA 1
ATOM 3455 C C . ALA A 1 442 ? -9.050 8.009 -7.455 1.00 90.12 442 ALA A C 1
ATOM 3457 O O . ALA A 1 442 ? -8.396 8.658 -6.633 1.00 90.12 442 ALA A O 1
ATOM 3458 N N . PRO A 1 443 ? -9.960 8.593 -8.256 1.00 91.00 443 PRO A N 1
ATOM 3459 C CA . PRO A 1 443 ? -10.323 10.003 -8.164 1.00 91.00 443 PRO A CA 1
ATOM 3460 C C . PRO A 1 443 ? -10.735 10.426 -6.746 1.00 91.00 443 PRO A C 1
ATOM 3462 O O . PRO A 1 443 ? -11.479 9.714 -6.069 1.00 91.00 443 PRO A O 1
ATOM 3465 N N . TYR A 1 444 ? -10.329 11.627 -6.318 1.00 90.31 444 TYR A N 1
ATOM 3466 C CA . TYR A 1 444 ? -10.606 12.139 -4.966 1.00 90.31 444 TYR A CA 1
ATOM 3467 C C . TYR A 1 444 ? -12.097 12.169 -4.608 1.00 90.31 444 TYR A C 1
ATOM 3469 O O . TYR A 1 444 ? -12.457 11.909 -3.465 1.00 90.31 444 TYR A O 1
ATOM 3477 N N . TRP A 1 445 ? -12.978 12.441 -5.575 1.00 93.31 445 TRP A N 1
ATOM 3478 C CA . TRP A 1 445 ? -14.423 12.464 -5.339 1.00 93.31 445 TRP A CA 1
ATOM 3479 C C . TRP A 1 445 ? -14.994 11.067 -5.037 1.00 93.31 445 TRP A C 1
ATOM 3481 O O . TRP A 1 445 ? -15.892 10.945 -4.209 1.00 93.31 445 TRP A O 1
ATOM 3491 N N . LEU A 1 446 ? -14.438 10.001 -5.629 1.00 94.06 446 LEU A N 1
ATOM 3492 C CA . LEU A 1 446 ? -14.814 8.618 -5.310 1.00 94.06 446 LEU A CA 1
ATOM 3493 C C . LEU A 1 446 ? -14.326 8.217 -3.918 1.00 94.06 446 LEU A C 1
ATOM 3495 O O . LEU A 1 446 ? -15.060 7.574 -3.168 1.00 94.06 446 LEU A O 1
ATOM 3499 N N . LEU A 1 447 ? -13.115 8.644 -3.548 1.00 92.31 447 LEU A N 1
ATOM 3500 C CA . LEU A 1 447 ? -12.604 8.472 -2.187 1.00 92.31 447 LEU A CA 1
ATOM 3501 C C . LEU A 1 447 ? -13.461 9.236 -1.171 1.00 92.31 447 LEU A C 1
ATOM 3503 O O . LEU A 1 447 ? -13.762 8.700 -0.110 1.00 92.31 447 LEU A O 1
ATOM 3507 N N . ALA A 1 448 ? -13.917 10.447 -1.502 1.00 91.69 448 ALA A N 1
ATOM 3508 C CA . ALA A 1 448 ? -14.845 11.195 -0.660 1.00 91.69 448 ALA A CA 1
ATOM 3509 C C . ALA A 1 448 ? -16.165 10.431 -0.468 1.00 91.69 448 ALA A C 1
ATOM 3511 O O . ALA A 1 448 ? -16.609 10.276 0.667 1.00 91.69 448 ALA A O 1
ATOM 3512 N N . ILE A 1 449 ? -16.755 9.873 -1.534 1.00 93.94 449 ILE A N 1
ATOM 3513 C CA . ILE A 1 449 ? -17.950 9.018 -1.415 1.00 93.94 449 ILE A CA 1
ATOM 3514 C C . ILE A 1 449 ? -17.682 7.847 -0.463 1.00 93.94 449 ILE A C 1
ATOM 3516 O O . ILE A 1 449 ? -18.488 7.604 0.434 1.00 93.94 449 ILE A O 1
ATOM 3520 N N . PHE A 1 450 ? -16.538 7.167 -0.592 1.00 94.75 450 PHE A N 1
ATOM 3521 C CA . PHE A 1 450 ? -16.152 6.094 0.327 1.00 94.75 450 PHE A CA 1
ATOM 3522 C C . PHE A 1 450 ? -16.113 6.562 1.794 1.00 94.75 450 PHE A C 1
ATOM 3524 O O . PHE A 1 450 ? -16.652 5.880 2.665 1.00 94.75 450 PHE A O 1
ATOM 3531 N N . VAL A 1 451 ? -15.560 7.748 2.066 1.00 92.69 451 VAL A N 1
ATOM 3532 C CA . VAL A 1 451 ? -15.505 8.351 3.413 1.00 92.69 451 VAL A CA 1
ATOM 3533 C C . VAL A 1 451 ? -16.891 8.669 3.973 1.00 92.69 451 VAL A C 1
ATOM 3535 O O . VAL A 1 451 ? -17.120 8.506 5.172 1.00 92.69 451 VAL A O 1
ATOM 3538 N N . PHE A 1 452 ? -17.818 9.126 3.130 1.00 95.56 452 PHE A N 1
ATOM 3539 C CA . PHE A 1 452 ? -19.161 9.530 3.552 1.00 95.56 452 PHE A CA 1
ATOM 3540 C C . PHE A 1 452 ? -20.156 8.364 3.650 1.00 95.56 452 PHE A C 1
ATOM 3542 O O . PHE A 1 452 ? -21.156 8.487 4.356 1.00 95.56 452 PHE A O 1
ATOM 3549 N N . MET A 1 453 ? -19.895 7.214 3.021 1.00 96.25 453 MET A N 1
ATOM 3550 C CA . MET A 1 453 ? -20.775 6.036 3.105 1.00 96.25 453 MET A CA 1
ATOM 3551 C C . MET A 1 453 ? -21.050 5.556 4.545 1.00 96.25 453 MET A C 1
ATOM 3553 O O . MET A 1 453 ? -22.216 5.327 4.868 1.00 96.25 453 MET A O 1
ATOM 3557 N N . PRO A 1 454 ? -20.054 5.462 5.446 1.00 96.75 454 PRO A N 1
ATOM 3558 C CA . PRO A 1 454 ? -20.279 5.180 6.865 1.00 96.75 454 PRO A CA 1
ATOM 3559 C C . PRO A 1 454 ? -21.235 6.173 7.538 1.00 96.75 454 PRO A C 1
ATOM 3561 O O . PRO A 1 454 ? -22.124 5.761 8.276 1.00 96.75 454 PRO A O 1
ATOM 3564 N N . TRP A 1 455 ? -21.103 7.471 7.242 1.00 97.44 455 TRP A N 1
ATOM 3565 C CA . TRP A 1 455 ? -21.979 8.518 7.781 1.00 97.44 455 TRP A CA 1
ATOM 3566 C C . TRP A 1 455 ? -23.416 8.379 7.290 1.00 97.44 455 TRP A C 1
ATOM 3568 O O . TRP A 1 455 ? -24.363 8.499 8.068 1.00 97.44 455 TRP A O 1
ATOM 3578 N N . LEU A 1 456 ? -23.577 8.102 5.997 1.00 97.75 456 LEU A N 1
ATOM 3579 C CA . LEU A 1 456 ? -24.880 7.861 5.398 1.00 97.75 456 LEU A CA 1
ATOM 3580 C C . LEU A 1 456 ? -25.530 6.609 5.998 1.00 97.75 456 LEU A C 1
ATOM 3582 O O . LEU A 1 456 ? -26.705 6.639 6.363 1.00 97.75 456 LEU A O 1
ATOM 3586 N N . ALA A 1 457 ? -24.760 5.531 6.157 1.00 97.62 457 ALA A N 1
ATOM 3587 C CA . ALA A 1 457 ? -25.233 4.302 6.777 1.00 97.62 457 ALA A CA 1
ATOM 3588 C C . ALA A 1 457 ? -25.737 4.554 8.200 1.00 97.62 457 ALA A C 1
ATOM 3590 O O . ALA A 1 457 ? -26.849 4.121 8.527 1.00 97.62 457 ALA A O 1
ATOM 3591 N N . THR A 1 458 ? -24.982 5.307 9.013 1.00 97.81 458 THR A N 1
ATOM 3592 C CA . THR A 1 458 ? -25.398 5.547 10.396 1.00 97.81 458 THR A CA 1
ATOM 3593 C C . THR A 1 458 ? -26.619 6.436 10.525 1.00 97.81 458 THR A C 1
ATOM 3595 O O . THR A 1 458 ? -27.472 6.188 11.384 1.00 97.81 458 THR A O 1
ATOM 3598 N N . TRP A 1 459 ? -26.764 7.414 9.630 1.00 98.25 459 TRP A N 1
ATOM 3599 C CA . TRP A 1 459 ? -27.965 8.237 9.543 1.00 98.25 459 TRP A CA 1
ATOM 3600 C C . TRP A 1 459 ? -29.185 7.392 9.154 1.00 98.25 459 TRP A C 1
ATOM 3602 O O . TRP A 1 459 ? -30.155 7.344 9.916 1.00 98.25 459 TRP A O 1
ATOM 3612 N N . ILE A 1 460 ? -29.158 6.688 8.014 1.00 98.00 460 ILE A N 1
ATOM 3613 C CA . ILE A 1 460 ? -30.329 5.933 7.519 1.00 98.00 460 ILE A CA 1
ATOM 3614 C C . ILE A 1 460 ? -30.764 4.881 8.550 1.00 98.00 460 ILE A C 1
ATOM 3616 O O . ILE A 1 460 ? -31.959 4.673 8.783 1.00 98.00 460 ILE A O 1
ATOM 3620 N N . MET A 1 461 ? -29.804 4.232 9.211 1.00 97.94 461 MET A N 1
ATOM 3621 C CA . MET A 1 461 ? -30.087 3.180 10.185 1.00 97.94 461 MET A CA 1
ATOM 3622 C C . MET A 1 461 ? -30.407 3.696 11.590 1.00 97.94 461 MET A C 1
ATOM 3624 O O . MET A 1 461 ? -30.815 2.896 12.437 1.00 97.94 461 MET A O 1
ATOM 3628 N N . MET A 1 462 ? -30.327 5.011 11.834 1.00 97.81 462 MET A N 1
ATOM 3629 C CA . MET A 1 462 ? -30.571 5.601 13.150 1.00 97.81 462 MET A CA 1
ATOM 3630 C C . MET A 1 462 ? -31.944 5.221 13.709 1.00 97.81 462 MET A C 1
ATOM 3632 O O . MET A 1 462 ? -32.032 4.782 14.848 1.00 97.81 462 MET A O 1
ATOM 3636 N N . ARG A 1 463 ? -33.016 5.284 12.907 1.00 97.12 463 ARG A N 1
ATOM 3637 C CA . ARG A 1 463 ? -34.366 4.914 13.375 1.00 97.12 463 ARG A CA 1
ATOM 3638 C C . ARG A 1 463 ? -34.432 3.464 13.867 1.00 97.12 463 ARG A C 1
ATOM 3640 O O . ARG A 1 463 ? -34.903 3.203 14.965 1.00 97.12 463 ARG A O 1
ATOM 3647 N N . ARG A 1 464 ? -33.916 2.518 13.074 1.00 96.75 464 ARG A N 1
ATOM 3648 C CA . ARG A 1 464 ? -33.913 1.087 13.432 1.00 96.75 464 ARG A CA 1
ATOM 3649 C C . ARG A 1 464 ? -33.048 0.806 14.657 1.00 96.75 464 ARG A C 1
ATOM 3651 O O . ARG A 1 464 ? -33.393 -0.060 15.456 1.00 96.75 464 ARG A O 1
ATOM 3658 N N . TRP A 1 465 ? -31.939 1.530 14.786 1.00 96.44 465 TRP A N 1
ATOM 3659 C CA . TRP A 1 465 ? -31.053 1.442 15.937 1.00 96.44 465 TRP A CA 1
ATOM 3660 C C . TRP A 1 465 ? -31.716 1.984 17.209 1.00 96.44 465 TRP A C 1
ATOM 3662 O O . TRP A 1 465 ? -31.693 1.301 18.230 1.00 96.44 465 TRP A O 1
ATOM 3672 N N . MET A 1 466 ? -32.387 3.140 17.124 1.00 96.38 466 MET A N 1
ATOM 3673 C CA . MET A 1 466 ? -33.185 3.713 18.213 1.00 96.38 466 MET A CA 1
ATOM 3674 C C . MET A 1 466 ? -34.293 2.758 18.678 1.00 96.38 466 MET A C 1
ATOM 3676 O O . MET A 1 466 ? -34.476 2.570 19.877 1.00 96.38 466 MET A O 1
ATOM 3680 N N . ASP A 1 467 ? -34.963 2.084 17.741 1.00 95.75 467 ASP A N 1
ATOM 3681 C CA . ASP A 1 467 ? -36.005 1.091 18.036 1.00 95.75 467 ASP A CA 1
ATOM 3682 C C . ASP A 1 467 ? -35.445 -0.252 18.564 1.00 95.75 467 ASP A C 1
ATOM 3684 O O . ASP A 1 467 ? -36.209 -1.172 18.861 1.00 95.75 467 ASP A O 1
ATOM 3688 N N . GLY A 1 468 ? -34.117 -0.429 18.617 1.00 93.19 468 GLY A N 1
ATOM 3689 C CA . GLY A 1 468 ? -33.463 -1.685 19.009 1.00 93.19 468 GLY A CA 1
ATOM 3690 C C . GLY A 1 468 ? -33.620 -2.840 18.005 1.00 93.19 468 GLY A C 1
ATOM 3691 O O . GLY A 1 468 ? -33.246 -3.980 18.303 1.00 93.19 468 GLY A O 1
ATOM 3692 N N . ARG A 1 469 ? -34.143 -2.571 16.800 1.00 94.12 469 ARG A N 1
ATOM 3693 C CA . ARG A 1 469 ? -34.469 -3.564 15.760 1.00 94.12 469 ARG A CA 1
ATOM 3694 C C . ARG A 1 469 ? -33.241 -3.927 14.917 1.00 94.12 469 ARG A C 1
ATOM 3696 O O . ARG A 1 469 ? -33.136 -3.555 13.748 1.00 94.12 469 ARG A O 1
ATOM 3703 N N . LEU A 1 470 ? -32.324 -4.700 15.495 1.00 93.69 470 LEU A N 1
ATOM 3704 C CA . LEU A 1 470 ? -31.077 -5.138 14.842 1.00 93.69 470 LEU A CA 1
ATOM 3705 C C . LEU A 1 470 ? -31.234 -6.433 14.017 1.00 93.69 470 LEU A C 1
ATOM 3707 O O . LEU A 1 470 ? -30.461 -7.378 14.172 1.00 93.69 470 LEU A O 1
ATOM 3711 N N . GLY A 1 471 ? -32.263 -6.500 13.167 1.00 95.12 471 GLY A N 1
ATOM 3712 C CA . GLY A 1 471 ? -32.509 -7.654 12.289 1.00 95.12 471 GLY A CA 1
ATOM 3713 C C . GLY A 1 471 ? -31.612 -7.682 11.044 1.00 95.12 471 GLY A C 1
ATOM 3714 O O . GLY A 1 471 ? -30.816 -6.774 10.815 1.00 95.12 471 GLY A O 1
ATOM 3715 N N . TRP A 1 472 ? -31.787 -8.684 10.178 1.00 95.94 472 TRP A N 1
ATOM 3716 C CA . TRP A 1 472 ? -31.029 -8.829 8.922 1.00 95.94 472 TRP A CA 1
ATOM 3717 C C . TRP A 1 472 ? -31.037 -7.578 8.040 1.00 95.94 472 TRP A C 1
ATOM 3719 O O . TRP A 1 472 ? -30.013 -7.234 7.461 1.00 95.94 472 TRP A O 1
ATOM 3729 N N . GLY A 1 473 ? -32.154 -6.845 7.992 1.00 95.75 473 GLY A N 1
ATOM 3730 C CA . GLY A 1 473 ? -32.228 -5.591 7.242 1.00 95.75 473 GLY A CA 1
ATOM 3731 C C . GLY A 1 473 ? -31.292 -4.498 7.773 1.00 95.75 473 GLY A C 1
ATOM 3732 O O . GLY A 1 473 ? -30.803 -3.694 6.985 1.00 95.75 473 GLY A O 1
ATOM 3733 N N . PHE A 1 474 ? -31.021 -4.452 9.082 1.00 96.06 474 PHE A N 1
ATOM 3734 C CA . PHE A 1 474 ? -30.058 -3.516 9.674 1.00 96.06 474 PHE A CA 1
ATOM 3735 C C . PHE A 1 474 ? -28.635 -3.865 9.229 1.00 96.06 474 PHE A C 1
ATOM 3737 O O . PHE A 1 474 ? -27.933 -3.016 8.680 1.00 96.06 474 PHE A O 1
ATOM 3744 N N . TRP A 1 475 ? -28.246 -5.131 9.394 1.00 94.88 475 TRP A N 1
ATOM 3745 C CA . TRP A 1 475 ? -26.920 -5.629 9.027 1.00 94.88 475 TRP A CA 1
ATOM 3746 C C . TRP A 1 475 ? -26.664 -5.529 7.524 1.00 94.88 475 TRP A C 1
ATOM 3748 O O . TRP A 1 475 ? -25.679 -4.928 7.108 1.00 94.88 475 TRP A O 1
ATOM 3758 N N . GLY A 1 476 ? -27.605 -6.009 6.707 1.00 96.50 476 GLY A N 1
ATOM 3759 C CA . GLY A 1 476 ? -27.516 -5.950 5.252 1.00 96.50 476 GLY A CA 1
ATOM 3760 C C . GLY A 1 476 ? -27.397 -4.523 4.716 1.00 96.50 476 GLY A C 1
ATOM 3761 O O . GLY A 1 476 ? -26.663 -4.307 3.757 1.00 96.50 476 GLY A O 1
ATOM 3762 N N . THR A 1 477 ? -28.031 -3.527 5.352 1.00 96.12 477 THR A N 1
ATOM 3763 C CA . THR A 1 477 ? -27.893 -2.123 4.914 1.00 96.12 477 THR A CA 1
ATOM 3764 C C . THR A 1 477 ? -26.508 -1.555 5.242 1.00 96.12 477 THR A C 1
ATOM 3766 O O . THR A 1 477 ? -25.898 -0.928 4.382 1.00 96.12 477 THR A O 1
ATOM 3769 N N . HIS A 1 478 ? -25.960 -1.821 6.434 1.00 95.75 478 HIS A N 1
ATOM 3770 C CA . HIS A 1 478 ? -24.589 -1.398 6.764 1.00 95.75 478 HIS A CA 1
ATOM 3771 C C . HIS A 1 478 ? -23.567 -2.057 5.835 1.00 95.75 478 HIS A C 1
ATOM 3773 O O . HIS A 1 478 ? -22.704 -1.379 5.281 1.00 95.75 478 HIS A O 1
ATOM 3779 N N . THR A 1 479 ? -23.685 -3.373 5.640 1.00 94.31 479 THR A N 1
ATOM 3780 C CA . THR A 1 479 ? -22.777 -4.137 4.783 1.00 94.31 479 THR A CA 1
ATOM 3781 C C . THR A 1 479 ? -22.870 -3.693 3.328 1.00 94.31 479 THR A C 1
ATOM 3783 O O . THR A 1 479 ? -21.833 -3.508 2.700 1.00 94.31 479 THR A O 1
ATOM 3786 N N . SER A 1 480 ? -24.075 -3.477 2.790 1.00 95.81 480 SER A N 1
ATOM 3787 C CA . SER A 1 480 ? -24.248 -3.038 1.398 1.00 95.81 480 SER A CA 1
ATOM 3788 C C . SER A 1 480 ? -23.699 -1.634 1.156 1.00 95.81 480 SER A C 1
ATOM 3790 O O . SER A 1 480 ? -22.960 -1.449 0.195 1.00 95.81 480 SER A O 1
ATOM 3792 N N . LEU A 1 481 ? -23.972 -0.662 2.034 1.00 96.31 481 LEU A N 1
ATOM 3793 C CA . LEU A 1 481 ? -23.436 0.697 1.888 1.00 96.31 481 LEU A CA 1
ATOM 3794 C C . LEU A 1 481 ? -21.909 0.730 2.005 1.00 96.31 481 LEU A C 1
ATOM 3796 O O . LEU A 1 481 ? -21.248 1.396 1.208 1.00 96.31 481 LEU A O 1
ATOM 3800 N N . LEU A 1 482 ? -21.335 -0.031 2.943 1.00 93.88 482 LEU A N 1
ATOM 3801 C CA . LEU A 1 482 ? -19.882 -0.154 3.054 1.00 93.88 482 LEU A CA 1
ATOM 3802 C C . LEU A 1 482 ? -19.280 -0.832 1.815 1.00 93.88 482 LEU A C 1
ATOM 3804 O O . LEU A 1 482 ? -18.290 -0.342 1.280 1.00 93.88 482 LEU A O 1
ATOM 3808 N N . ALA A 1 483 ? -19.889 -1.917 1.327 1.00 94.75 483 ALA A N 1
ATOM 3809 C CA . ALA A 1 483 ? -19.432 -2.621 0.131 1.00 94.75 483 ALA A CA 1
ATOM 3810 C C . ALA A 1 483 ? -19.490 -1.724 -1.113 1.00 94.75 483 ALA A C 1
ATOM 3812 O O . ALA A 1 483 ? -18.521 -1.673 -1.865 1.00 94.75 483 ALA A O 1
ATOM 3813 N N . VAL A 1 484 ? -20.573 -0.964 -1.302 1.00 95.88 484 VAL A N 1
ATOM 3814 C CA . VAL A 1 484 ? -20.676 0.035 -2.377 1.00 95.88 484 VAL A CA 1
ATOM 3815 C C . VAL A 1 484 ? -19.573 1.081 -2.235 1.00 95.88 484 VAL A C 1
ATOM 3817 O O . VAL A 1 484 ? -18.870 1.349 -3.206 1.00 95.88 484 VAL A O 1
ATOM 3820 N N . GLY A 1 485 ? -19.359 1.616 -1.029 1.00 95.12 485 GLY A N 1
ATOM 3821 C CA . GLY A 1 485 ? -18.279 2.565 -0.760 1.00 95.12 485 GLY A CA 1
ATOM 3822 C C . GLY A 1 485 ? -16.888 2.016 -1.086 1.00 95.12 485 GLY A C 1
ATOM 3823 O O . GLY A 1 485 ? -16.065 2.750 -1.619 1.00 95.12 485 GLY A O 1
ATOM 3824 N N . MET A 1 486 ? -16.627 0.736 -0.808 1.00 94.19 486 MET A N 1
ATOM 3825 C CA . MET A 1 486 ? -15.339 0.097 -1.103 1.00 94.19 486 MET A CA 1
ATOM 3826 C C . MET A 1 486 ? -15.168 -0.238 -2.590 1.00 94.19 486 MET A C 1
ATOM 3828 O O . MET A 1 486 ? -14.074 -0.096 -3.126 1.00 94.19 486 MET A O 1
ATOM 3832 N N . LEU A 1 487 ? -16.228 -0.677 -3.274 1.00 95.19 487 LEU A N 1
ATOM 3833 C CA . LEU A 1 487 ? -16.152 -1.122 -4.669 1.00 95.19 487 LEU A CA 1
ATOM 3834 C C . LEU A 1 487 ? -16.186 0.038 -5.671 1.00 95.19 487 LEU A C 1
ATOM 3836 O O . LEU A 1 487 ? -15.553 -0.051 -6.721 1.00 95.19 487 LEU A O 1
ATOM 3840 N N . LEU A 1 488 ? -16.891 1.130 -5.366 1.00 95.38 488 LEU A N 1
ATOM 3841 C CA . LEU A 1 488 ? -17.063 2.249 -6.296 1.00 95.38 488 LEU A CA 1
ATOM 3842 C C . LEU A 1 488 ? -15.724 2.896 -6.729 1.00 95.38 488 LEU A C 1
ATOM 3844 O O . LEU A 1 488 ? -15.543 3.104 -7.932 1.00 95.38 488 LEU A O 1
ATOM 3848 N N . PRO A 1 489 ? -14.739 3.139 -5.835 1.00 94.94 489 PRO A N 1
ATOM 3849 C CA . PRO A 1 489 ? -13.418 3.646 -6.220 1.00 94.94 489 PRO A CA 1
ATOM 3850 C C . PRO A 1 489 ? -12.616 2.723 -7.149 1.00 94.94 489 PRO A C 1
ATOM 3852 O O . PRO A 1 489 ? -11.698 3.192 -7.819 1.00 94.94 489 PRO A O 1
ATOM 3855 N N . LEU A 1 490 ? -12.950 1.428 -7.215 1.00 92.50 490 LEU A N 1
ATOM 3856 C CA . LEU A 1 490 ? -12.318 0.478 -8.137 1.00 92.50 490 LEU A CA 1
ATOM 3857 C C . LEU A 1 490 ? -12.879 0.578 -9.562 1.00 92.50 490 LEU A C 1
ATOM 3859 O O . LEU A 1 490 ? -12.239 0.093 -10.494 1.00 92.50 490 LEU A O 1
ATOM 3863 N N . GLY A 1 491 ? -14.041 1.214 -9.748 1.00 93.44 491 GLY A N 1
ATOM 3864 C CA . GLY A 1 491 ? -14.728 1.336 -11.035 1.00 93.44 491 GLY A CA 1
ATOM 3865 C C . GLY A 1 491 ? -13.832 1.838 -12.175 1.00 93.44 491 GLY A C 1
ATOM 3866 O O . GLY A 1 491 ? -13.723 1.137 -13.180 1.00 93.44 491 GLY A O 1
ATOM 3867 N N . PRO A 1 492 ? -13.126 2.980 -12.031 1.00 90.81 492 PRO A N 1
ATOM 3868 C CA . PRO A 1 492 ? -12.228 3.486 -13.071 1.00 90.81 492 PRO A CA 1
ATOM 3869 C C . PRO A 1 492 ? -11.115 2.502 -13.440 1.00 90.81 492 PRO A C 1
ATOM 3871 O O . PRO A 1 492 ? -10.820 2.317 -14.617 1.00 90.81 492 PRO A O 1
ATOM 3874 N N . ALA A 1 493 ? -10.530 1.819 -12.455 1.00 87.44 493 ALA A N 1
ATOM 3875 C CA . ALA A 1 493 ? -9.486 0.835 -12.710 1.00 87.44 493 ALA A CA 1
ATOM 3876 C C . ALA A 1 493 ? -10.027 -0.401 -13.429 1.00 87.44 493 ALA A C 1
ATOM 3878 O O . ALA A 1 493 ? -9.416 -0.859 -14.389 1.00 87.44 493 ALA A O 1
ATOM 3879 N N . VAL A 1 494 ? -11.192 -0.911 -13.021 1.00 90.19 494 VAL A N 1
ATOM 3880 C CA . VAL A 1 494 ? -11.877 -1.995 -13.739 1.00 90.19 494 VAL A CA 1
ATOM 3881 C C . VAL A 1 494 ? -12.187 -1.568 -15.172 1.00 90.19 494 VAL A C 1
ATOM 3883 O O . VAL A 1 494 ? -11.939 -2.338 -16.095 1.00 90.19 494 VAL A O 1
ATOM 3886 N N . MET A 1 495 ? -12.652 -0.333 -15.375 1.00 90.69 495 MET A N 1
ATOM 3887 C CA . MET A 1 495 ? -12.937 0.203 -16.703 1.00 90.69 495 MET A CA 1
ATOM 3888 C C . MET A 1 495 ? -11.677 0.231 -17.571 1.00 90.69 495 MET A C 1
ATOM 3890 O O . MET A 1 495 ? -11.720 -0.285 -18.679 1.00 90.69 495 MET A O 1
ATOM 3894 N N . VAL A 1 496 ? -10.546 0.710 -17.036 1.00 86.31 496 VAL A N 1
ATOM 3895 C CA . VAL A 1 496 ? -9.238 0.685 -17.714 1.00 86.31 496 VAL A CA 1
ATOM 3896 C C . VAL A 1 496 ? -8.812 -0.747 -18.056 1.00 86.31 496 VAL A C 1
ATOM 3898 O O . VAL A 1 496 ? -8.367 -1.006 -19.168 1.00 86.31 496 VAL A O 1
ATOM 3901 N N . ILE A 1 497 ? -8.974 -1.706 -17.139 1.00 86.69 497 ILE A N 1
ATOM 3902 C CA . ILE A 1 497 ? -8.626 -3.118 -17.378 1.00 86.69 497 ILE A CA 1
ATOM 3903 C C . ILE A 1 497 ? -9.482 -3.724 -18.499 1.00 86.69 497 ILE A C 1
ATOM 3905 O O . ILE A 1 497 ? -8.980 -4.499 -19.319 1.00 86.69 497 ILE A O 1
ATOM 3909 N N . VAL A 1 498 ? -10.775 -3.400 -18.519 1.00 89.81 498 VAL A N 1
ATOM 3910 C CA . VAL A 1 498 ? -11.733 -3.919 -19.500 1.00 89.81 498 VAL A CA 1
ATOM 3911 C C . VAL A 1 498 ? -11.554 -3.244 -20.860 1.00 89.81 498 VAL A C 1
ATOM 3913 O O . VAL A 1 498 ? -11.619 -3.934 -21.874 1.00 89.81 498 VAL A O 1
ATOM 3916 N N . SER A 1 499 ? -11.278 -1.937 -20.892 1.00 89.94 499 SER A N 1
ATOM 3917 C CA . SER A 1 499 ? -11.095 -1.155 -22.120 1.00 89.94 499 SER A CA 1
ATOM 3918 C C . SER A 1 499 ? -9.698 -1.280 -22.729 1.00 89.94 499 SER A C 1
ATOM 3920 O O . SER A 1 499 ? -9.468 -0.770 -23.823 1.00 89.94 499 SER A O 1
ATOM 3922 N N . GLN A 1 500 ? -8.752 -1.910 -22.028 1.00 88.00 500 GLN A N 1
ATOM 3923 C CA . GLN A 1 500 ? -7.400 -2.122 -22.534 1.00 88.00 500 GLN A CA 1
ATOM 3924 C C . GLN A 1 500 ? -7.435 -2.970 -23.810 1.00 88.00 500 GLN A C 1
ATOM 3926 O O . GLN A 1 500 ? -7.926 -4.107 -23.771 1.00 88.00 500 GLN A O 1
ATOM 3931 N N . PRO A 1 501 ? -6.880 -2.466 -24.923 1.00 91.19 501 PRO A N 1
ATOM 3932 C CA . PRO A 1 501 ? -6.760 -3.253 -26.131 1.00 91.19 501 PRO A CA 1
ATOM 3933 C C . PRO A 1 501 ? -5.777 -4.406 -25.903 1.00 91.19 501 PRO A C 1
ATOM 3935 O O . PRO A 1 501 ? -4.929 -4.383 -25.008 1.00 91.19 501 PRO A O 1
ATOM 3938 N N . THR A 1 502 ? -5.928 -5.467 -26.693 1.00 91.69 502 THR A N 1
ATOM 3939 C CA . THR A 1 502 ? -5.137 -6.692 -26.535 1.00 91.69 502 THR A CA 1
ATOM 3940 C C . THR A 1 502 ? -4.670 -7.209 -27.884 1.00 91.69 502 THR A C 1
ATOM 3942 O O . THR A 1 502 ? -5.342 -7.002 -28.892 1.00 91.69 502 THR A O 1
ATOM 3945 N N . MET A 1 503 ? -3.530 -7.904 -27.897 1.00 95.81 503 MET A N 1
ATOM 3946 C CA . MET A 1 503 ? -3.066 -8.639 -29.074 1.00 95.81 503 MET A CA 1
ATOM 3947 C C . MET A 1 503 ? -4.126 -9.667 -29.508 1.00 95.81 503 MET A C 1
ATOM 3949 O O . MET A 1 503 ? -4.576 -10.449 -28.656 1.00 95.81 503 MET A O 1
ATOM 3953 N N . PRO A 1 504 ? -4.489 -9.721 -30.805 1.00 96.94 504 PRO A N 1
ATOM 3954 C CA . PRO A 1 504 ? -5.371 -10.755 -31.335 1.00 96.94 504 PRO A CA 1
ATOM 3955 C C . PRO A 1 504 ? -4.880 -12.159 -30.969 1.00 96.94 504 PRO A C 1
ATOM 3957 O O . PRO A 1 504 ? -3.679 -12.439 -30.987 1.00 96.94 504 PRO A O 1
ATOM 3960 N N . ALA A 1 505 ? -5.808 -13.061 -30.643 1.00 96.44 505 ALA A N 1
ATOM 3961 C CA . ALA A 1 505 ? -5.464 -14.413 -30.197 1.00 96.44 505 ALA A CA 1
ATOM 3962 C C . ALA A 1 505 ? -4.648 -15.194 -31.242 1.00 96.44 505 ALA A C 1
ATOM 3964 O O . ALA A 1 505 ? -3.765 -15.964 -30.865 1.00 96.44 505 ALA A O 1
ATOM 3965 N N . GLU A 1 506 ? -4.899 -14.947 -32.530 1.00 97.62 506 GLU A N 1
ATOM 3966 C CA . GLU A 1 506 ? -4.164 -15.574 -33.627 1.00 97.62 506 GLU A CA 1
ATOM 3967 C C . GLU A 1 506 ? -2.699 -15.135 -33.662 1.00 97.62 506 GLU A C 1
ATOM 3969 O O . GLU A 1 506 ? -1.807 -15.978 -33.615 1.00 97.62 506 GLU A O 1
ATOM 3974 N N . VAL A 1 507 ? -2.437 -13.824 -33.618 1.00 96.88 507 VAL A N 1
ATOM 3975 C CA . VAL A 1 507 ? -1.066 -13.290 -33.559 1.00 96.88 507 VAL A CA 1
ATOM 3976 C C . VAL A 1 507 ? -0.347 -13.804 -32.312 1.00 96.88 507 VAL A C 1
ATOM 3978 O O . VAL A 1 507 ? 0.802 -14.233 -32.374 1.00 96.88 507 VAL A O 1
ATOM 3981 N N . ARG A 1 508 ? -1.045 -13.860 -31.170 1.00 97.12 508 ARG A N 1
ATOM 3982 C CA . ARG A 1 508 ? -0.494 -14.436 -29.936 1.00 97.12 508 ARG A CA 1
ATOM 3983 C C . ARG A 1 508 ? -0.084 -15.897 -30.123 1.00 97.12 508 ARG A C 1
ATOM 3985 O O . ARG A 1 508 ? 0.951 -16.305 -29.593 1.00 97.12 508 ARG A O 1
ATOM 3992 N N . ARG A 1 509 ? -0.898 -16.698 -30.814 1.00 97.56 509 ARG A N 1
ATOM 3993 C CA . ARG A 1 509 ? -0.594 -18.103 -31.113 1.00 97.56 509 ARG A CA 1
ATOM 3994 C C . ARG A 1 509 ? 0.627 -18.201 -32.025 1.00 97.56 509 ARG A C 1
ATOM 3996 O O . ARG A 1 509 ? 1.552 -18.934 -31.689 1.00 97.56 509 ARG A O 1
ATOM 4003 N N . GLN A 1 510 ? 0.666 -17.407 -33.092 1.00 97.75 510 GLN A N 1
ATOM 4004 C CA . GLN A 1 510 ? 1.784 -17.354 -34.037 1.00 97.75 510 GLN A CA 1
ATOM 4005 C C . GLN A 1 510 ? 3.104 -16.992 -33.347 1.00 97.75 510 GLN A C 1
ATOM 4007 O O . GLN A 1 510 ? 4.059 -17.755 -33.439 1.00 97.75 510 GLN A O 1
ATOM 4012 N N . LEU A 1 511 ? 3.137 -15.916 -32.552 1.00 97.31 511 LEU A N 1
ATOM 4013 C CA . LEU A 1 511 ? 4.336 -15.520 -31.802 1.00 97.31 511 LEU A CA 1
ATOM 4014 C C . LEU A 1 511 ? 4.773 -16.576 -30.781 1.00 97.31 511 LEU A C 1
ATOM 4016 O O . LEU A 1 511 ? 5.955 -16.688 -30.472 1.00 97.31 511 LEU A O 1
ATOM 4020 N N . THR A 1 512 ? 3.832 -17.352 -30.232 1.00 97.12 512 THR A N 1
ATOM 4021 C CA . THR A 1 512 ? 4.173 -18.447 -29.311 1.00 97.12 512 THR A CA 1
ATOM 4022 C C . THR A 1 512 ? 4.904 -19.564 -30.055 1.00 97.12 512 THR A C 1
ATOM 4024 O O . THR A 1 512 ? 5.960 -19.992 -29.596 1.00 97.12 512 THR A O 1
ATOM 4027 N N . LEU A 1 513 ? 4.385 -19.980 -31.215 1.00 97.75 513 LEU A N 1
ATOM 4028 C CA . LEU A 1 513 ? 5.021 -20.989 -32.070 1.00 97.75 513 LEU A CA 1
ATOM 4029 C C . LEU A 1 513 ? 6.385 -20.510 -32.581 1.00 97.75 513 LEU A C 1
ATOM 4031 O O . LEU A 1 513 ? 7.354 -21.264 -32.590 1.00 97.75 513 LEU A O 1
ATOM 4035 N N . GLU A 1 514 ? 6.482 -19.237 -32.955 1.00 97.56 514 GLU A N 1
ATOM 4036 C CA . GLU A 1 514 ? 7.724 -18.624 -33.419 1.00 97.56 514 GLU A CA 1
ATOM 4037 C C . GLU A 1 514 ? 8.782 -18.566 -32.303 1.00 97.56 514 GLU A C 1
ATOM 4039 O O . GLU A 1 514 ? 9.936 -18.935 -32.515 1.00 97.56 514 GLU A O 1
ATOM 4044 N N . ALA A 1 515 ? 8.386 -18.208 -31.077 1.00 96.81 515 ALA A N 1
ATOM 4045 C CA . ALA A 1 515 ? 9.276 -18.239 -29.917 1.00 96.81 515 ALA A CA 1
ATOM 4046 C C . ALA A 1 515 ? 9.752 -19.660 -29.572 1.00 96.81 515 ALA A C 1
ATOM 4048 O O . ALA A 1 515 ? 10.882 -19.844 -29.120 1.00 96.81 515 ALA A O 1
ATOM 4049 N N . GLU A 1 516 ? 8.897 -20.669 -29.747 1.00 96.25 516 GLU A N 1
ATOM 4050 C CA . GLU A 1 516 ? 9.263 -22.078 -29.563 1.00 96.25 516 GLU A CA 1
ATOM 4051 C C . GLU A 1 516 ? 10.239 -22.550 -30.639 1.00 96.25 516 GLU A C 1
ATOM 4053 O O . GLU A 1 516 ? 11.233 -23.195 -30.303 1.00 96.25 516 GLU A O 1
ATOM 4058 N N . ARG A 1 517 ? 10.024 -22.147 -31.897 1.00 96.75 517 ARG A N 1
ATOM 4059 C CA . ARG A 1 517 ? 10.962 -22.396 -32.995 1.00 96.75 517 ARG A CA 1
ATOM 4060 C C . ARG A 1 517 ? 12.336 -21.804 -32.689 1.00 96.75 517 ARG A C 1
ATOM 4062 O O . ARG A 1 517 ? 13.315 -22.547 -32.696 1.00 96.75 517 ARG A O 1
ATOM 4069 N N . TYR A 1 518 ? 12.417 -20.526 -32.319 1.00 95.06 518 TYR A N 1
ATOM 4070 C CA . TYR A 1 518 ? 13.693 -19.918 -31.928 1.00 95.06 518 TYR A CA 1
ATOM 4071 C C . TYR A 1 518 ? 14.311 -20.612 -30.713 1.00 95.06 518 TYR A C 1
ATOM 4073 O O . TYR A 1 518 ? 15.513 -20.856 -30.683 1.00 95.06 518 TYR A O 1
ATOM 4081 N N . ARG A 1 519 ? 13.510 -21.010 -29.719 1.00 92.50 519 ARG A N 1
ATOM 4082 C CA . ARG A 1 519 ? 14.033 -21.780 -28.583 1.00 92.50 519 ARG A CA 1
ATOM 4083 C C . ARG A 1 519 ? 14.639 -23.114 -29.018 1.00 92.50 519 ARG A C 1
ATOM 4085 O O . ARG A 1 519 ? 15.667 -23.496 -28.473 1.00 92.50 519 ARG A O 1
ATOM 4092 N N . SER A 1 520 ? 14.022 -23.808 -29.971 1.00 92.25 520 SER A N 1
ATOM 4093 C CA . SER A 1 520 ? 14.565 -25.060 -30.508 1.00 92.25 520 SER A CA 1
ATOM 4094 C C . SER A 1 520 ? 15.845 -24.842 -31.318 1.00 92.25 520 SER A C 1
ATOM 4096 O O . SER A 1 520 ? 16.775 -25.630 -31.194 1.00 92.25 520 SER A O 1
ATOM 4098 N N . GLU A 1 521 ? 15.925 -23.742 -32.070 1.00 91.31 521 GLU A N 1
ATOM 4099 C CA . GLU A 1 521 ? 17.078 -23.388 -32.905 1.00 91.31 521 GLU A CA 1
ATOM 4100 C C . GLU A 1 521 ? 18.301 -22.977 -32.070 1.00 91.31 521 GLU A C 1
ATOM 4102 O O . GLU A 1 521 ? 19.413 -23.423 -32.336 1.00 91.31 521 GLU A O 1
ATOM 4107 N N . TYR A 1 522 ? 18.099 -22.170 -31.022 1.00 86.62 522 TYR A N 1
ATOM 4108 C CA . TYR A 1 522 ? 19.180 -21.665 -30.161 1.00 86.62 522 TYR A CA 1
ATOM 4109 C C . TYR A 1 522 ? 19.431 -22.525 -28.905 1.00 86.62 522 TYR A C 1
ATOM 4111 O O . TYR A 1 522 ? 20.371 -22.263 -28.149 1.00 86.62 522 TYR A O 1
ATOM 4119 N N . GLY A 1 523 ? 18.601 -23.540 -28.645 1.00 87.19 523 GLY A N 1
ATOM 4120 C CA . GLY A 1 523 ? 18.733 -24.451 -27.505 1.00 87.19 523 GLY A CA 1
ATOM 4121 C C . GLY A 1 523 ? 18.659 -23.756 -26.137 1.00 87.19 523 GLY A C 1
ATOM 4122 O O . GLY A 1 523 ? 17.853 -22.851 -25.906 1.00 87.19 523 GLY A O 1
ATOM 4123 N N . THR A 1 524 ? 19.520 -24.167 -25.199 1.00 77.94 524 THR A N 1
ATOM 4124 C CA . THR A 1 524 ? 19.609 -23.596 -23.836 1.00 77.94 524 THR A CA 1
ATOM 4125 C C . THR A 1 524 ? 19.976 -22.109 -23.816 1.00 77.94 524 THR A C 1
ATOM 4127 O O . THR A 1 524 ? 19.724 -21.424 -22.826 1.00 77.94 524 THR A O 1
ATOM 4130 N N . TRP A 1 525 ? 20.529 -21.589 -24.913 1.00 74.81 525 TRP A N 1
ATOM 4131 C CA . TRP A 1 525 ? 21.012 -20.211 -25.049 1.00 74.81 525 TRP A CA 1
ATOM 4132 C C . TRP A 1 525 ? 19.936 -19.228 -25.499 1.00 74.81 525 TRP A C 1
ATOM 4134 O O . TRP A 1 525 ? 20.154 -18.020 -25.478 1.00 74.81 525 TRP A O 1
ATOM 4144 N N . ALA A 1 526 ? 18.747 -19.716 -25.850 1.00 80.88 526 ALA A N 1
ATOM 4145 C CA . ALA A 1 526 ? 17.648 -18.885 -26.331 1.00 80.88 526 ALA A CA 1
ATOM 4146 C C . ALA A 1 526 ? 17.285 -17.725 -25.374 1.00 80.88 526 ALA A C 1
ATOM 4148 O O . ALA A 1 526 ? 16.737 -16.714 -25.805 1.00 80.88 526 ALA A O 1
ATOM 4149 N N . PHE A 1 527 ? 17.609 -17.856 -24.080 1.00 82.50 527 PHE A N 1
ATOM 4150 C CA . PHE A 1 527 ? 17.447 -16.807 -23.070 1.00 82.50 527 PHE A CA 1
ATOM 4151 C C . PHE A 1 527 ? 18.707 -16.547 -22.233 1.00 82.50 527 PHE A C 1
ATOM 4153 O O . PHE A 1 527 ? 18.591 -15.946 -21.160 1.00 82.50 527 PHE A O 1
ATOM 4160 N N . SER A 1 528 ? 19.895 -16.982 -22.670 1.00 83.75 528 SER A N 1
ATOM 4161 C CA . SER A 1 528 ? 21.123 -16.622 -21.953 1.00 83.75 528 SER A CA 1
ATOM 4162 C C . SER A 1 528 ? 21.265 -15.104 -21.935 1.00 83.75 528 SER A C 1
ATOM 4164 O O . SER A 1 528 ? 21.003 -14.445 -22.946 1.00 83.75 528 SER A O 1
ATOM 4166 N N . GLU A 1 529 ? 21.621 -14.534 -20.784 1.00 84.88 529 GLU A N 1
ATOM 4167 C CA . GLU A 1 529 ? 21.914 -13.102 -20.728 1.00 84.88 529 GLU A CA 1
ATOM 4168 C C . GLU A 1 529 ? 23.049 -12.791 -21.708 1.00 84.88 529 GLU A C 1
ATOM 4170 O O . GLU A 1 529 ? 24.040 -13.530 -21.723 1.00 84.88 529 GLU A O 1
ATOM 4175 N N . PRO A 1 530 ? 22.912 -11.751 -22.550 1.00 84.94 530 PRO A N 1
ATOM 4176 C CA . PRO A 1 530 ? 24.014 -11.320 -23.388 1.00 84.94 530 PRO A CA 1
ATOM 4177 C C . PRO A 1 530 ? 25.223 -11.001 -22.519 1.00 84.94 530 PRO A C 1
ATOM 4179 O O . PRO A 1 530 ? 25.080 -10.455 -21.421 1.00 84.94 530 PRO A O 1
ATOM 4182 N N . GLN A 1 531 ? 26.407 -11.336 -23.018 1.00 83.88 531 GLN A N 1
ATOM 4183 C CA . GLN A 1 531 ? 27.637 -11.080 -22.291 1.00 83.88 531 GLN A CA 1
ATOM 4184 C C . GLN A 1 531 ? 27.782 -9.573 -22.099 1.00 83.88 531 GLN A C 1
ATOM 4186 O O . GLN A 1 531 ? 27.875 -8.816 -23.069 1.00 83.88 531 GLN A O 1
ATOM 4191 N N . GLU A 1 532 ? 27.772 -9.133 -20.845 1.00 81.44 532 GLU A N 1
ATOM 4192 C CA . GLU A 1 532 ? 28.135 -7.767 -20.525 1.00 81.44 532 GLU A CA 1
ATOM 4193 C C . GLU A 1 532 ? 29.625 -7.621 -20.771 1.00 81.44 532 GLU A C 1
ATOM 4195 O O . GLU A 1 532 ? 30.459 -8.149 -20.039 1.00 81.44 532 GLU A O 1
ATOM 4200 N N . LEU A 1 533 ? 29.952 -6.927 -21.855 1.00 77.19 533 LEU A N 1
ATOM 4201 C CA . LEU A 1 533 ? 31.281 -6.384 -22.006 1.00 77.19 533 LEU A CA 1
ATOM 4202 C C . LEU A 1 533 ? 31.343 -5.279 -20.965 1.00 77.19 533 LEU A C 1
ATOM 4204 O O . LEU A 1 533 ? 30.680 -4.252 -21.115 1.00 77.19 533 LEU A O 1
ATOM 4208 N N . VAL A 1 534 ? 32.061 -5.540 -19.881 1.00 67.81 534 VAL A N 1
ATOM 4209 C CA . VAL A 1 534 ? 32.314 -4.565 -18.828 1.00 67.81 534 VAL A CA 1
ATOM 4210 C C . VAL A 1 534 ? 33.263 -3.526 -19.434 1.00 67.81 534 VAL A C 1
ATOM 4212 O O . VAL A 1 534 ? 34.397 -3.884 -19.774 1.00 67.81 534 VAL A O 1
ATOM 4215 N N . PRO A 1 535 ? 32.807 -2.272 -19.661 1.00 62.22 535 PRO A N 1
ATOM 4216 C CA . PRO A 1 535 ? 33.706 -1.151 -19.935 1.00 62.22 535 PRO A CA 1
ATOM 4217 C C . PRO A 1 535 ? 34.721 -1.132 -18.827 1.00 62.22 535 PRO A C 1
ATOM 4219 O O . PRO A 1 535 ? 34.361 -1.547 -17.739 1.00 62.22 535 PRO A O 1
ATOM 4222 N N . TRP A 1 536 ? 35.955 -0.718 -19.095 1.00 60.66 536 TRP A N 1
ATOM 4223 C CA . TRP A 1 536 ? 37.018 -0.605 -18.101 1.00 60.66 536 TRP A CA 1
ATOM 4224 C C . TRP A 1 536 ? 36.563 0.235 -16.888 1.00 60.66 536 TRP A C 1
ATOM 4226 O O . TRP A 1 536 ? 36.858 1.410 -16.735 1.00 60.66 536 TRP A O 1
ATOM 4236 N N . THR A 1 537 ? 35.772 -0.367 -16.014 1.00 50.66 537 THR A N 1
ATOM 4237 C CA . THR A 1 537 ? 35.664 -0.072 -14.615 1.00 50.66 537 THR A CA 1
ATOM 4238 C C . THR A 1 537 ? 36.823 -0.867 -14.096 1.00 50.66 537 THR A C 1
ATOM 4240 O O . THR A 1 537 ? 36.741 -2.097 -14.035 1.00 50.66 537 THR A O 1
ATOM 4243 N N . ARG A 1 538 ? 37.931 -0.153 -13.871 1.00 54.56 538 ARG A N 1
ATOM 4244 C CA . ARG A 1 538 ? 38.958 -0.513 -12.900 1.00 54.56 538 ARG A CA 1
ATOM 4245 C C . ARG A 1 538 ? 38.356 -1.545 -11.960 1.00 54.56 538 ARG A C 1
ATOM 4247 O O . ARG A 1 538 ? 37.362 -1.223 -11.303 1.00 54.56 538 ARG A O 1
ATOM 4254 N N . ASP A 1 539 ? 38.877 -2.772 -11.977 1.00 57.22 539 ASP A N 1
ATOM 4255 C CA . ASP A 1 539 ? 38.625 -3.653 -10.844 1.00 57.22 539 ASP A CA 1
ATOM 4256 C C . ASP A 1 539 ? 38.975 -2.775 -9.643 1.00 57.22 539 ASP A C 1
ATOM 4258 O O . ASP A 1 539 ? 40.089 -2.237 -9.648 1.00 57.22 539 ASP A O 1
ATOM 4262 N N . PRO A 1 540 ? 38.029 -2.422 -8.757 1.00 58.72 540 PRO A N 1
ATOM 4263 C CA . PRO A 1 540 ? 38.301 -1.446 -7.707 1.00 58.72 540 PRO A CA 1
ATOM 4264 C C . PRO A 1 540 ? 39.542 -1.830 -6.888 1.00 58.72 540 PRO A C 1
ATOM 4266 O O . PRO A 1 540 ? 40.178 -0.947 -6.318 1.00 58.72 540 PRO A O 1
ATOM 4269 N N . ASP A 1 541 ? 39.919 -3.110 -6.946 1.00 67.06 541 ASP A N 1
ATOM 4270 C CA . ASP A 1 541 ? 41.076 -3.721 -6.308 1.00 67.06 541 ASP A CA 1
ATOM 4271 C C . ASP A 1 541 ? 42.338 -3.800 -7.207 1.00 67.06 541 ASP A C 1
ATOM 4273 O O . ASP A 1 541 ? 43.377 -4.285 -6.767 1.00 67.06 541 ASP A O 1
ATOM 4277 N N . SER A 1 542 ? 42.295 -3.323 -8.459 1.00 69.12 542 SER A N 1
ATOM 4278 C CA . SER A 1 542 ? 43.466 -3.250 -9.348 1.00 69.12 542 SER A CA 1
ATOM 4279 C C . SER A 1 542 ? 44.242 -1.940 -9.176 1.00 69.12 542 SER A C 1
ATOM 4281 O O . SER A 1 542 ? 43.720 -0.829 -9.349 1.00 69.12 542 SER A O 1
ATOM 4283 N N . ASP A 1 543 ? 45.532 -2.104 -8.886 1.00 72.31 543 ASP A N 1
ATOM 4284 C CA . ASP A 1 543 ? 46.543 -1.046 -8.757 1.00 72.31 543 ASP A CA 1
ATOM 4285 C C . ASP A 1 543 ? 47.169 -0.632 -10.102 1.00 72.31 543 ASP A C 1
ATOM 4287 O O . ASP A 1 543 ? 48.181 0.069 -10.134 1.00 72.31 543 ASP A O 1
ATOM 4291 N N . GLU A 1 544 ? 46.594 -1.049 -11.235 1.00 74.81 544 GLU A N 1
ATOM 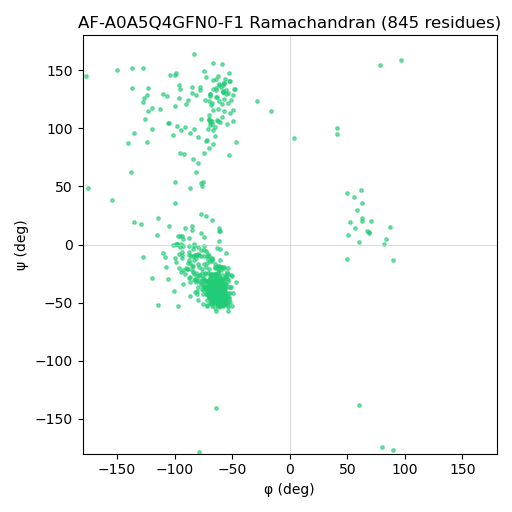4292 C CA . GLU A 1 544 ? 47.125 -0.665 -12.544 1.00 74.81 544 GLU A CA 1
ATOM 4293 C C . GLU A 1 544 ? 47.032 0.863 -12.739 1.00 74.81 544 GLU A C 1
ATOM 4295 O O . GLU A 1 544 ? 45.956 1.452 -12.562 1.00 74.81 544 GLU A O 1
ATOM 4300 N N . PRO A 1 545 ? 48.147 1.536 -13.087 1.00 70.56 545 PRO A N 1
ATOM 4301 C CA . PRO A 1 545 ? 48.158 2.975 -13.301 1.00 70.56 545 PRO A CA 1
ATOM 4302 C C . PRO A 1 545 ? 47.244 3.354 -14.470 1.00 70.56 545 PRO A C 1
ATOM 4304 O O . PRO A 1 545 ? 47.132 2.630 -15.461 1.00 70.56 545 PRO A O 1
ATOM 4307 N N . LEU A 1 546 ? 46.597 4.522 -14.363 1.00 68.62 546 LEU A N 1
ATOM 4308 C CA . LEU A 1 546 ? 45.835 5.088 -15.476 1.00 68.62 546 LEU A CA 1
ATOM 4309 C C . LEU A 1 546 ? 46.771 5.202 -16.693 1.00 68.62 546 LEU A C 1
ATOM 4311 O O . LEU A 1 546 ? 47.888 5.700 -16.529 1.00 68.62 546 LEU A O 1
ATOM 4315 N N . PRO A 1 547 ? 46.349 4.775 -17.896 1.00 71.12 547 PRO A N 1
ATOM 4316 C CA . PRO A 1 547 ? 47.173 4.934 -19.085 1.00 71.12 547 PRO A CA 1
ATOM 4317 C C . PRO A 1 547 ? 47.561 6.408 -19.255 1.00 71.12 547 PRO A C 1
ATOM 4319 O O . PRO A 1 547 ? 46.707 7.294 -19.218 1.00 71.12 547 PRO A O 1
ATOM 4322 N N . GLU A 1 548 ? 48.858 6.669 -19.442 1.00 72.81 548 GLU A N 1
ATOM 4323 C CA . GLU A 1 548 ? 49.438 8.024 -19.467 1.00 72.81 548 GLU A CA 1
ATOM 4324 C C . GLU A 1 548 ? 48.847 8.920 -20.571 1.00 72.81 548 GLU A C 1
ATOM 4326 O O . GLU A 1 548 ? 48.898 10.147 -20.487 1.00 72.81 548 GLU A O 1
ATOM 4331 N N . ASN A 1 549 ? 48.264 8.320 -21.616 1.00 81.12 549 ASN A N 1
ATOM 4332 C CA . ASN A 1 549 ? 47.591 9.027 -22.698 1.00 81.12 549 ASN A CA 1
ATOM 4333 C C . ASN A 1 549 ? 46.449 8.178 -23.290 1.00 81.12 549 ASN A C 1
ATOM 4335 O O . ASN A 1 549 ? 46.541 6.951 -23.375 1.00 81.12 549 ASN A O 1
ATOM 4339 N N . ARG A 1 550 ? 45.407 8.847 -23.801 1.00 73.44 550 ARG A N 1
ATOM 4340 C CA . ARG A 1 550 ? 44.242 8.253 -24.486 1.00 73.44 550 ARG A CA 1
ATOM 4341 C C . ARG A 1 550 ? 44.605 7.326 -25.647 1.00 73.44 550 ARG A C 1
ATOM 4343 O O . ARG A 1 550 ? 43.825 6.452 -25.995 1.00 73.44 550 ARG A O 1
ATOM 4350 N N . LEU A 1 551 ? 45.771 7.511 -26.267 1.00 74.88 551 LEU A N 1
ATOM 4351 C CA . LEU A 1 551 ? 46.254 6.623 -27.331 1.00 74.88 551 LEU A CA 1
ATOM 4352 C C . LEU A 1 551 ? 46.541 5.202 -26.820 1.00 74.88 551 LEU A C 1
ATOM 4354 O O . LEU A 1 551 ? 46.156 4.236 -27.478 1.00 74.88 551 LEU A O 1
ATOM 4358 N N . ILE A 1 552 ? 47.174 5.089 -25.648 1.00 78.69 552 ILE A N 1
ATOM 4359 C CA . ILE A 1 552 ? 47.508 3.809 -25.005 1.00 78.69 552 ILE A CA 1
ATOM 4360 C C . ILE A 1 552 ? 46.224 3.145 -24.501 1.00 78.69 552 ILE A C 1
ATOM 4362 O O . ILE A 1 552 ? 45.997 1.965 -24.753 1.00 78.69 552 ILE A O 1
ATOM 4366 N N . GLU A 1 553 ? 45.333 3.926 -23.886 1.00 78.81 553 GLU A N 1
ATOM 4367 C CA . GLU A 1 553 ? 43.983 3.481 -23.514 1.00 78.81 553 GLU A CA 1
ATOM 4368 C C . GLU A 1 553 ? 43.227 2.913 -24.731 1.00 78.81 553 GLU A C 1
ATOM 4370 O O . GLU A 1 553 ? 42.670 1.815 -24.680 1.00 78.81 553 GLU A O 1
ATOM 4375 N N . GLY A 1 554 ? 43.306 3.625 -25.862 1.00 77.88 554 GLY A N 1
ATOM 4376 C CA . GLY A 1 554 ? 42.780 3.229 -27.165 1.00 77.88 554 GLY A CA 1
ATOM 4377 C C . GLY A 1 554 ? 43.235 1.838 -27.614 1.00 77.88 554 GLY A C 1
ATOM 4378 O O . GLY A 1 554 ? 42.426 0.999 -28.020 1.00 77.88 554 GLY A O 1
ATOM 4379 N N . GLN A 1 555 ? 44.544 1.593 -27.537 1.00 82.38 555 GLN A N 1
ATOM 4380 C CA . GLN A 1 555 ? 45.172 0.329 -27.924 1.00 82.38 555 GLN A CA 1
ATOM 4381 C C . GLN A 1 555 ? 44.807 -0.818 -26.978 1.00 82.38 555 GLN A C 1
ATOM 4383 O O . GLN A 1 555 ? 44.374 -1.865 -27.457 1.00 82.38 555 GLN A O 1
ATOM 4388 N N . ILE A 1 556 ? 44.902 -0.603 -25.661 1.00 81.06 556 ILE A N 1
ATOM 4389 C CA . ILE A 1 556 ? 44.577 -1.614 -24.641 1.00 81.06 556 ILE A CA 1
ATOM 4390 C C . ILE A 1 556 ? 43.128 -2.079 -24.795 1.00 81.06 556 ILE A C 1
ATOM 4392 O O . ILE A 1 556 ? 42.844 -3.279 -24.781 1.00 81.06 556 ILE A O 1
ATOM 4396 N N . ILE A 1 557 ? 42.196 -1.138 -24.978 1.00 79.19 557 ILE A N 1
ATOM 4397 C CA . ILE A 1 557 ? 40.785 -1.477 -25.158 1.00 79.19 557 ILE A CA 1
ATOM 4398 C C . ILE A 1 557 ? 40.598 -2.262 -26.459 1.00 79.19 557 ILE A C 1
ATOM 4400 O O . ILE A 1 557 ? 39.959 -3.311 -26.418 1.00 79.19 557 ILE A O 1
ATOM 4404 N N . ARG A 1 558 ? 41.179 -1.832 -27.588 1.00 82.94 558 ARG A N 1
ATOM 4405 C CA . ARG A 1 558 ? 41.085 -2.576 -28.860 1.00 82.94 558 ARG A CA 1
ATOM 4406 C C . ARG A 1 558 ? 41.630 -3.996 -28.759 1.00 82.94 558 ARG A C 1
ATOM 4408 O O . ARG A 1 558 ? 40.973 -4.920 -29.228 1.00 82.94 558 ARG A O 1
ATOM 4415 N N . GLU A 1 559 ? 42.803 -4.183 -28.164 1.00 83.44 559 GLU A N 1
ATOM 4416 C CA . GLU A 1 559 ? 43.431 -5.500 -28.037 1.00 83.44 559 GLU A CA 1
ATOM 4417 C C . GLU A 1 559 ? 42.613 -6.419 -27.132 1.00 83.44 559 GLU A C 1
ATOM 4419 O O . GLU A 1 559 ? 42.301 -7.551 -27.501 1.00 83.44 559 GLU A O 1
ATOM 4424 N N . ARG A 1 560 ? 42.154 -5.908 -25.986 1.00 79.88 560 ARG A N 1
ATOM 4425 C CA . ARG A 1 560 ? 41.265 -6.657 -25.096 1.00 79.88 560 ARG A CA 1
ATOM 4426 C C . ARG A 1 560 ? 39.955 -7.018 -25.782 1.00 79.88 560 ARG A C 1
ATOM 4428 O O . ARG A 1 560 ? 39.448 -8.116 -25.582 1.00 79.88 560 ARG A O 1
ATOM 4435 N N . TRP A 1 561 ? 39.417 -6.127 -26.604 1.00 77.38 561 TRP A N 1
ATOM 4436 C CA . TRP A 1 561 ? 38.226 -6.390 -27.402 1.00 77.38 561 TRP A CA 1
ATOM 4437 C C . TRP A 1 561 ? 38.466 -7.431 -28.475 1.00 77.38 561 TRP A C 1
ATOM 4439 O O . TRP A 1 561 ? 37.668 -8.350 -28.593 1.00 77.38 561 TRP A O 1
ATOM 4449 N N . ARG A 1 562 ? 39.575 -7.349 -29.205 1.00 82.06 562 ARG A N 1
ATOM 4450 C CA . ARG A 1 562 ? 39.987 -8.390 -30.144 1.00 82.06 562 ARG A CA 1
ATOM 4451 C C . ARG A 1 562 ? 40.119 -9.732 -29.434 1.00 82.06 562 ARG A C 1
ATOM 4453 O O . ARG A 1 562 ? 39.657 -10.732 -29.959 1.00 82.06 562 ARG A O 1
ATOM 4460 N N . ASN A 1 563 ? 40.640 -9.749 -28.212 1.00 80.94 563 ASN A N 1
ATOM 4461 C CA . ASN A 1 563 ? 40.728 -10.964 -27.412 1.00 80.94 563 ASN A CA 1
ATOM 4462 C C . ASN A 1 563 ? 39.340 -11.438 -26.950 1.00 80.94 563 ASN A C 1
ATOM 4464 O O . ASN A 1 563 ? 39.023 -12.607 -27.095 1.00 80.94 563 ASN A O 1
ATOM 4468 N N . LEU A 1 564 ? 38.450 -10.568 -26.471 1.00 75.44 564 LEU A N 1
ATOM 4469 C CA . LEU A 1 564 ? 37.088 -10.952 -26.054 1.00 75.44 564 LEU A CA 1
ATOM 4470 C C . LEU A 1 564 ? 36.185 -11.353 -27.234 1.00 75.44 564 LEU A C 1
ATOM 4472 O O . LEU A 1 564 ? 35.292 -12.194 -27.094 1.00 75.44 564 LEU A O 1
ATOM 4476 N N . LEU A 1 565 ? 36.399 -10.743 -28.398 1.00 72.31 565 LEU A N 1
ATOM 4477 C CA . LEU A 1 565 ? 35.650 -11.007 -29.619 1.00 72.31 565 LEU A CA 1
ATOM 4478 C C . LEU A 1 565 ? 36.246 -12.164 -30.443 1.00 72.31 565 LEU A C 1
ATOM 4480 O O . LEU A 1 565 ? 35.512 -12.853 -31.151 1.00 72.31 565 LEU A O 1
ATOM 4484 N N . GLY A 1 566 ? 37.552 -12.388 -30.347 1.00 67.44 566 GLY A N 1
ATOM 4485 C CA . GLY A 1 566 ? 38.299 -13.353 -31.152 1.00 67.44 566 GLY A CA 1
ATOM 4486 C C . GLY A 1 566 ? 38.758 -14.599 -30.398 1.00 67.44 566 GLY A C 1
ATOM 4487 O O . GLY A 1 566 ? 39.037 -15.605 -31.040 1.00 67.44 566 GLY A O 1
ATOM 4488 N N . SER A 1 567 ? 38.827 -14.586 -29.062 1.00 60.84 567 SER A N 1
ATOM 4489 C CA . SER A 1 567 ? 39.278 -15.767 -28.321 1.00 60.84 567 SER A CA 1
ATOM 4490 C C . SER A 1 567 ? 38.263 -16.905 -28.420 1.00 60.84 567 SER A C 1
ATOM 4492 O O . SER A 1 567 ? 37.126 -16.805 -27.971 1.00 60.84 567 SER A O 1
ATOM 4494 N N . GLU A 1 568 ? 38.701 -18.040 -28.960 1.00 54.62 568 GLU A N 1
ATOM 4495 C CA . GLU A 1 568 ? 38.022 -19.337 -28.835 1.00 54.62 568 GLU A CA 1
ATOM 4496 C C . GLU A 1 568 ? 38.246 -19.981 -27.451 1.00 54.62 568 GLU A C 1
ATOM 4498 O O . GLU A 1 568 ? 37.920 -21.147 -27.234 1.00 54.62 568 GLU A O 1
ATOM 4503 N N . LEU A 1 569 ? 38.819 -19.230 -26.502 1.00 48.12 569 LEU A N 1
ATOM 4504 C CA . LEU A 1 569 ? 39.225 -19.697 -25.180 1.00 48.12 569 LEU A CA 1
ATOM 4505 C C . LEU A 1 569 ? 38.009 -19.900 -24.267 1.00 48.12 569 LEU A C 1
ATOM 4507 O O . LEU A 1 569 ? 37.705 -19.062 -23.429 1.00 48.12 569 LEU A O 1
ATOM 4511 N N . GLU A 1 570 ? 37.310 -21.018 -24.456 1.00 49.66 570 GLU A N 1
ATOM 4512 C CA . GLU A 1 570 ? 36.768 -21.881 -23.395 1.00 49.66 570 GLU A CA 1
ATOM 4513 C C . GLU A 1 570 ? 36.076 -23.113 -24.017 1.00 49.66 570 GLU A C 1
ATOM 4515 O O . GLU A 1 570 ? 35.394 -22.980 -25.036 1.00 49.66 570 GLU A O 1
ATOM 4520 N N . PRO A 1 571 ? 36.142 -24.306 -23.387 1.00 45.31 571 PRO A N 1
ATOM 4521 C CA . PRO A 1 571 ? 35.418 -25.508 -23.810 1.00 45.31 571 PRO A CA 1
ATOM 4522 C C . PRO A 1 571 ? 33.927 -25.429 -23.424 1.00 45.31 571 PRO A C 1
ATOM 4524 O O . PRO A 1 571 ? 33.364 -26.327 -22.799 1.00 45.31 571 PRO A O 1
ATOM 4527 N N . LEU A 1 572 ? 33.274 -24.322 -23.766 1.00 52.41 572 LEU A N 1
ATOM 4528 C CA . LEU A 1 572 ? 31.835 -24.133 -23.627 1.00 52.41 572 LEU A CA 1
ATOM 4529 C C . LEU A 1 572 ? 31.162 -24.386 -24.983 1.00 52.41 572 LEU A C 1
ATOM 4531 O O . LEU A 1 572 ? 31.721 -24.099 -26.034 1.00 52.41 572 LEU A O 1
ATOM 4535 N N . ALA A 1 573 ? 29.930 -24.899 -24.965 1.00 55.47 573 ALA A N 1
ATOM 4536 C CA . ALA A 1 573 ? 29.221 -25.455 -26.128 1.00 55.47 573 ALA A CA 1
ATOM 4537 C C . ALA A 1 573 ? 28.934 -24.495 -27.317 1.00 55.47 573 ALA A C 1
ATOM 4539 O O . ALA A 1 573 ? 28.300 -24.906 -28.287 1.00 55.47 573 ALA A O 1
ATOM 4540 N N . MET A 1 574 ? 29.379 -23.234 -27.273 1.00 60.47 574 MET A N 1
ATOM 4541 C CA . MET A 1 574 ? 29.432 -22.332 -28.426 1.00 60.47 574 MET A CA 1
ATOM 4542 C C . MET A 1 574 ? 30.754 -21.561 -28.426 1.00 60.47 574 MET A C 1
ATOM 4544 O O . MET A 1 574 ? 31.098 -20.993 -27.380 1.00 60.47 574 MET A O 1
ATOM 4548 N N . PRO A 1 575 ? 31.432 -21.452 -29.587 1.00 64.94 575 PRO A N 1
ATOM 4549 C CA . PRO A 1 575 ? 32.610 -20.607 -29.713 1.00 64.94 575 PRO A CA 1
ATOM 4550 C C . PRO A 1 575 ? 32.231 -19.169 -29.343 1.00 64.94 575 PRO A C 1
ATOM 4552 O O . PRO A 1 575 ? 31.148 -18.690 -29.703 1.00 64.94 575 PRO A O 1
ATOM 4555 N N . ALA A 1 576 ? 33.094 -18.486 -28.583 1.00 62.31 576 ALA A N 1
ATOM 4556 C CA . ALA A 1 576 ? 32.814 -17.147 -28.057 1.00 62.31 576 ALA A CA 1
ATOM 4557 C C . ALA A 1 576 ? 32.438 -16.151 -29.168 1.00 62.31 576 ALA A C 1
ATOM 4559 O O . ALA A 1 576 ? 31.622 -15.260 -28.934 1.00 62.31 576 ALA A O 1
ATOM 4560 N N . SER A 1 577 ? 32.941 -16.381 -30.389 1.00 66.12 577 SER A N 1
ATOM 4561 C CA . SER A 1 577 ? 32.594 -15.684 -31.636 1.00 66.12 577 SER A CA 1
ATOM 4562 C C . SER A 1 577 ? 31.090 -15.581 -31.916 1.00 66.12 577 SER A C 1
ATOM 4564 O O . SER A 1 577 ? 30.656 -14.623 -32.548 1.00 66.12 577 SER A O 1
ATOM 4566 N N . ARG A 1 578 ? 30.270 -16.517 -31.417 1.00 74.94 578 ARG A N 1
ATOM 4567 C CA . ARG A 1 578 ? 28.819 -16.566 -31.677 1.00 74.94 578 ARG A CA 1
ATOM 4568 C C . ARG A 1 578 ? 27.946 -16.042 -30.538 1.00 74.94 578 ARG A C 1
ATOM 4570 O O . ARG A 1 578 ? 26.720 -16.067 -30.672 1.00 74.94 578 ARG A O 1
ATOM 4577 N N . ARG A 1 579 ? 28.527 -15.597 -29.419 1.00 81.69 579 ARG A N 1
ATOM 4578 C CA . ARG A 1 579 ? 27.742 -15.162 -28.256 1.00 81.69 579 ARG A CA 1
ATOM 4579 C C . ARG A 1 579 ? 27.162 -13.762 -28.457 1.00 81.69 579 ARG A C 1
ATOM 4581 O O . ARG A 1 579 ? 27.887 -12.861 -28.882 1.00 81.69 579 ARG A O 1
ATOM 4588 N N . PRO A 1 580 ? 25.879 -13.550 -28.110 1.00 90.25 580 PRO A N 1
ATOM 4589 C CA . PRO A 1 580 ? 25.305 -12.219 -28.123 1.00 90.25 580 PRO A CA 1
ATOM 4590 C C . PRO A 1 580 ? 25.959 -11.352 -27.046 1.00 90.25 580 PRO A C 1
ATOM 4592 O O . PRO A 1 580 ? 26.229 -11.806 -25.930 1.00 90.25 580 PRO A O 1
ATOM 4595 N N . VAL A 1 581 ? 26.180 -10.090 -27.385 1.00 90.62 581 VAL A N 1
ATOM 4596 C CA . VAL A 1 581 ? 26.786 -9.085 -26.507 1.00 90.62 581 VAL A CA 1
ATOM 4597 C C . VAL A 1 581 ? 25.708 -8.142 -25.983 1.00 90.62 581 VAL A C 1
ATOM 4599 O O . VAL A 1 581 ? 24.732 -7.858 -26.677 1.00 90.62 581 VAL A O 1
ATOM 4602 N N . ARG A 1 582 ? 25.860 -7.670 -24.743 1.00 90.62 582 ARG A N 1
ATOM 4603 C CA . ARG A 1 582 ? 24.984 -6.656 -24.148 1.00 90.62 582 ARG A CA 1
ATOM 4604 C C . ARG A 1 582 ? 25.353 -5.276 -24.681 1.00 90.62 582 ARG A C 1
ATOM 4606 O O . ARG A 1 582 ? 26.522 -4.894 -24.671 1.00 90.62 582 ARG A O 1
ATOM 4613 N N . PHE A 1 583 ? 24.353 -4.501 -25.088 1.00 90.62 583 PHE A N 1
ATOM 4614 C CA . PHE A 1 583 ? 24.578 -3.119 -25.488 1.00 90.62 583 PHE A CA 1
ATOM 4615 C C . PHE A 1 583 ? 24.840 -2.256 -24.250 1.00 90.62 583 PHE A C 1
ATOM 4617 O O . PHE A 1 583 ? 24.009 -2.187 -23.343 1.00 90.62 583 PHE A O 1
ATOM 4624 N N . THR A 1 584 ? 25.970 -1.553 -24.240 1.00 87.94 584 THR A N 1
ATOM 4625 C CA . THR A 1 584 ? 26.287 -0.538 -23.229 1.00 87.94 584 THR A CA 1
ATOM 4626 C C . THR A 1 584 ? 26.659 0.747 -23.964 1.00 87.94 584 THR A C 1
ATOM 4628 O O . THR A 1 584 ? 27.605 0.721 -24.748 1.00 87.94 584 THR A O 1
ATOM 4631 N N . PRO A 1 585 ? 25.978 1.887 -23.722 1.00 85.06 585 PRO A N 1
ATOM 4632 C CA . PRO A 1 585 ? 26.196 3.130 -24.478 1.00 85.06 585 PRO A CA 1
ATOM 4633 C C . PRO A 1 585 ? 27.632 3.674 -24.459 1.00 85.06 585 PRO A C 1
ATOM 4635 O O . PRO A 1 585 ? 28.007 4.477 -25.309 1.00 85.06 585 PRO A O 1
ATOM 4638 N N . GLN A 1 586 ? 28.441 3.245 -23.491 1.00 83.38 586 GLN A N 1
ATOM 4639 C CA . GLN A 1 586 ? 29.851 3.616 -23.391 1.00 83.38 586 GLN A CA 1
ATOM 4640 C C . GLN A 1 586 ? 30.679 3.050 -24.555 1.00 83.38 586 GLN A C 1
ATOM 4642 O O . GLN A 1 586 ? 31.620 3.702 -25.000 1.00 83.38 586 GLN A O 1
ATOM 4647 N N . TRP A 1 587 ? 30.300 1.885 -25.092 1.00 82.81 587 TRP A N 1
ATOM 4648 C CA . TRP A 1 587 ? 31.067 1.215 -26.141 1.00 82.81 587 TRP A CA 1
ATOM 4649 C C . TRP A 1 587 ? 30.992 1.896 -27.499 1.00 82.81 587 TRP A C 1
ATOM 4651 O O . TRP A 1 587 ? 32.053 2.226 -28.031 1.00 82.81 587 TRP A O 1
ATOM 4661 N N . PRO A 1 588 ? 29.796 2.195 -28.042 1.00 86.00 588 PRO A N 1
ATOM 4662 C CA . PRO A 1 588 ? 29.705 2.969 -29.272 1.00 86.00 588 PRO A CA 1
ATOM 4663 C C . PRO A 1 588 ? 30.424 4.311 -29.136 1.00 86.00 588 PRO A C 1
ATOM 4665 O O . PRO A 1 588 ? 31.200 4.680 -30.003 1.00 86.00 588 PRO A O 1
ATOM 4668 N N . ARG A 1 589 ? 30.264 5.008 -28.001 1.00 85.88 589 ARG A N 1
ATOM 4669 C CA . ARG A 1 589 ? 30.938 6.293 -27.758 1.00 85.88 589 ARG A CA 1
ATOM 4670 C C . ARG A 1 589 ? 32.458 6.189 -27.895 1.00 85.88 589 ARG A C 1
ATOM 4672 O O . ARG A 1 589 ? 33.069 7.073 -28.491 1.00 85.88 589 ARG A O 1
ATOM 4679 N N . PHE A 1 590 ? 33.049 5.137 -27.337 1.00 86.88 590 PHE A N 1
ATOM 4680 C CA . PHE A 1 590 ? 34.481 4.894 -27.442 1.00 86.88 590 PHE A CA 1
ATOM 4681 C C . PHE A 1 590 ? 34.895 4.556 -28.881 1.00 86.88 590 PHE A C 1
ATOM 4683 O O . PHE A 1 590 ? 35.752 5.239 -29.435 1.00 86.88 590 PHE A O 1
ATOM 4690 N N . LEU A 1 591 ? 34.250 3.569 -29.514 1.00 89.75 591 LEU A N 1
ATOM 4691 C CA . LEU A 1 591 ? 34.602 3.119 -30.868 1.00 89.75 591 LEU A CA 1
ATOM 4692 C C . LEU A 1 591 ? 34.408 4.224 -31.918 1.00 89.75 591 LEU A C 1
ATOM 4694 O O . LEU A 1 591 ? 35.270 4.420 -32.770 1.00 89.75 591 LEU A O 1
ATOM 4698 N N . PHE A 1 592 ? 33.329 5.004 -31.817 1.00 92.81 592 PHE A N 1
ATOM 4699 C CA . PHE A 1 592 ? 33.093 6.158 -32.689 1.00 92.81 592 PHE A CA 1
ATOM 4700 C C . PHE A 1 592 ? 34.145 7.239 -32.485 1.00 92.81 592 PHE A C 1
ATOM 4702 O O . PHE A 1 592 ? 34.606 7.836 -33.456 1.00 92.81 592 PHE A O 1
ATOM 4709 N N . GLY A 1 593 ? 34.531 7.493 -31.231 1.00 90.94 593 GLY A N 1
ATOM 4710 C CA . GLY A 1 593 ? 35.604 8.424 -30.901 1.00 90.94 593 GLY A CA 1
ATOM 4711 C C . GLY A 1 593 ? 36.927 7.995 -31.528 1.00 90.94 593 GLY A C 1
ATOM 4712 O O . GLY A 1 593 ? 37.562 8.794 -32.208 1.00 90.94 593 GLY A O 1
ATOM 4713 N N . GLU A 1 594 ? 37.302 6.727 -31.367 1.00 91.56 594 GLU A N 1
ATOM 4714 C CA . GLU A 1 594 ? 38.530 6.156 -31.925 1.00 91.56 594 GLU A CA 1
ATOM 4715 C C . GLU A 1 594 ? 38.564 6.207 -33.456 1.00 91.56 594 GLU A C 1
ATOM 4717 O O . GLU A 1 594 ? 39.552 6.672 -34.025 1.00 91.56 594 GLU A O 1
ATOM 4722 N N . ALA A 1 595 ? 37.481 5.800 -34.123 1.00 94.56 595 ALA A N 1
ATOM 4723 C CA . ALA A 1 595 ? 37.386 5.851 -35.578 1.00 94.56 595 ALA A CA 1
ATOM 4724 C C . ALA A 1 595 ? 37.432 7.298 -36.100 1.00 94.56 595 ALA A C 1
ATOM 4726 O O . ALA A 1 595 ? 38.181 7.602 -37.027 1.00 94.56 595 ALA A O 1
ATOM 4727 N N . THR A 1 596 ? 36.709 8.218 -35.448 1.00 94.62 596 THR A N 1
ATOM 4728 C CA . THR A 1 596 ? 36.715 9.644 -35.815 1.00 94.62 596 THR A CA 1
ATOM 4729 C C . THR A 1 596 ? 38.102 10.261 -35.633 1.00 94.62 596 THR A C 1
ATOM 4731 O O . THR A 1 596 ? 38.550 11.021 -36.490 1.00 94.62 596 THR A O 1
ATOM 4734 N N . LEU A 1 597 ? 38.801 9.940 -34.538 1.00 92.56 597 LEU A N 1
ATOM 4735 C CA . LEU A 1 597 ? 40.155 10.432 -34.276 1.00 92.56 597 LEU A CA 1
ATOM 4736 C C . LEU A 1 597 ? 41.164 9.883 -35.287 1.00 92.56 597 LEU A C 1
ATOM 4738 O O . LEU A 1 597 ? 41.974 10.654 -35.799 1.00 92.56 597 LEU A O 1
ATOM 4742 N N . ALA A 1 598 ? 41.102 8.586 -35.603 1.00 94.06 598 ALA A N 1
ATOM 4743 C CA . ALA A 1 598 ? 41.972 7.972 -36.604 1.00 94.06 598 ALA A CA 1
ATOM 4744 C C . ALA A 1 598 ? 41.750 8.599 -37.991 1.00 94.06 598 ALA A C 1
ATOM 4746 O O . ALA A 1 598 ? 42.713 8.997 -38.643 1.00 94.06 598 ALA A O 1
ATOM 4747 N N . ARG A 1 599 ? 40.491 8.813 -38.398 1.00 96.06 599 ARG A N 1
ATOM 4748 C CA . ARG A 1 599 ? 40.170 9.511 -39.652 1.00 96.06 599 ARG A CA 1
ATOM 4749 C C . ARG A 1 599 ? 40.651 10.962 -39.667 1.00 96.06 599 ARG A C 1
ATOM 4751 O O . ARG A 1 599 ? 41.198 11.411 -40.666 1.00 96.06 599 ARG A O 1
ATOM 4758 N N . GLN A 1 600 ? 40.462 11.714 -38.582 1.00 95.31 600 GLN A N 1
ATOM 4759 C CA . GLN A 1 600 ? 40.966 13.091 -38.494 1.00 95.31 600 GLN A CA 1
ATOM 4760 C C . GLN A 1 600 ? 42.495 13.157 -38.553 1.00 95.31 600 GLN A C 1
ATOM 4762 O O . GLN A 1 600 ? 43.036 14.135 -39.066 1.00 95.31 600 GLN A O 1
ATOM 4767 N N . ALA A 1 601 ? 43.187 12.145 -38.024 1.00 94.31 601 ALA A N 1
ATOM 4768 C CA . ALA A 1 601 ? 44.634 12.034 -38.141 1.00 94.31 601 ALA A CA 1
ATOM 4769 C C . ALA A 1 601 ? 45.055 11.729 -39.587 1.00 94.31 601 ALA A C 1
ATOM 4771 O O . ALA A 1 601 ? 45.941 12.410 -40.091 1.00 94.31 601 ALA A O 1
ATOM 4772 N N . LEU A 1 602 ? 44.361 10.816 -40.277 1.00 95.62 602 LEU A N 1
ATOM 4773 C CA . LEU A 1 602 ? 44.570 10.542 -41.708 1.00 95.62 602 LEU A CA 1
ATOM 4774 C C . LEU A 1 602 ? 44.328 11.776 -42.586 1.00 95.62 602 LEU A C 1
ATOM 4776 O O . LEU A 1 602 ? 45.086 12.039 -43.507 1.00 95.62 602 LEU A O 1
ATOM 4780 N N . ALA A 1 603 ? 43.337 12.607 -42.255 1.00 94.69 603 ALA A N 1
ATOM 4781 C CA . ALA A 1 603 ? 43.107 13.864 -42.972 1.00 94.69 603 ALA A CA 1
ATOM 4782 C C . ALA A 1 603 ? 44.254 14.886 -42.811 1.00 94.69 603 ALA A C 1
ATOM 4784 O O . ALA A 1 603 ? 44.355 15.829 -43.594 1.00 94.69 603 ALA A O 1
ATOM 4785 N N . ARG A 1 604 ? 45.097 14.742 -41.777 1.00 95.25 604 ARG A N 1
ATOM 4786 C CA . ARG A 1 604 ? 46.300 15.571 -41.571 1.00 95.25 604 ARG A CA 1
ATOM 4787 C C . ARG A 1 604 ? 47.551 14.940 -42.173 1.00 95.25 604 ARG A C 1
ATOM 4789 O O . ARG A 1 604 ? 48.432 15.675 -42.604 1.00 95.25 604 ARG A O 1
ATOM 4796 N N . ASP A 1 605 ? 47.624 13.616 -42.151 1.00 95.44 605 ASP A N 1
ATOM 4797 C CA . ASP A 1 605 ? 48.745 12.809 -42.620 1.00 95.44 605 ASP A CA 1
ATOM 4798 C C . ASP A 1 605 ? 48.200 11.560 -43.330 1.00 95.44 605 ASP A C 1
ATOM 4800 O O . ASP A 1 605 ? 47.964 10.519 -42.707 1.00 95.44 605 ASP A O 1
ATOM 4804 N N . ALA A 1 606 ? 47.935 11.706 -44.631 1.00 91.44 606 ALA A N 1
ATOM 4805 C CA . ALA A 1 606 ? 47.246 10.699 -45.442 1.00 91.44 606 ALA A CA 1
ATOM 4806 C C . ALA A 1 606 ? 48.042 9.391 -45.580 1.00 91.44 606 ALA A C 1
ATOM 4808 O O . ALA A 1 606 ? 47.444 8.330 -45.750 1.00 91.44 606 ALA A O 1
ATOM 4809 N N . ASP A 1 607 ? 49.369 9.461 -45.442 1.00 92.44 607 ASP A N 1
ATOM 4810 C CA . ASP A 1 607 ? 50.286 8.329 -45.609 1.00 92.44 607 ASP A CA 1
ATOM 4811 C C . ASP A 1 607 ? 50.605 7.621 -44.275 1.00 92.44 607 ASP A C 1
ATOM 4813 O O . ASP A 1 607 ? 51.456 6.730 -44.206 1.00 92.44 607 ASP A O 1
ATOM 4817 N N . SER A 1 608 ? 49.923 7.994 -43.185 1.00 95.94 608 SER A N 1
ATOM 4818 C CA . SER A 1 608 ? 50.138 7.404 -41.864 1.00 95.94 608 SER A CA 1
ATOM 4819 C C . SER A 1 608 ? 49.575 5.978 -41.769 1.00 95.94 608 SER A C 1
ATOM 4821 O O . SER A 1 608 ? 48.442 5.767 -41.324 1.00 95.94 608 SER A O 1
ATOM 4823 N N . GLU A 1 609 ? 50.390 4.975 -42.113 1.00 95.88 609 GLU A N 1
ATOM 4824 C CA . GLU A 1 609 ? 50.011 3.548 -42.071 1.00 95.88 609 GLU A CA 1
ATOM 4825 C C . GLU A 1 609 ? 49.457 3.125 -40.696 1.00 95.88 609 GLU A C 1
ATOM 4827 O O . GLU A 1 609 ? 48.485 2.376 -40.600 1.00 95.88 609 GLU A O 1
ATOM 4832 N N . LEU A 1 610 ? 50.007 3.678 -39.608 1.00 93.31 610 LEU A N 1
ATOM 4833 C CA . LEU A 1 610 ? 49.537 3.409 -38.246 1.00 93.31 610 LEU A CA 1
ATOM 4834 C C . LEU A 1 610 ? 48.086 3.868 -38.026 1.00 93.31 610 LEU A C 1
ATOM 4836 O O . LEU A 1 610 ? 47.295 3.151 -37.407 1.00 93.31 610 LEU A O 1
ATOM 4840 N N . GLN A 1 611 ? 47.723 5.069 -38.492 1.00 94.44 611 GLN A N 1
ATOM 4841 C CA . GLN A 1 611 ? 46.355 5.580 -38.342 1.00 94.44 611 GLN A CA 1
ATOM 4842 C C . GLN A 1 611 ? 45.394 4.871 -39.296 1.00 94.44 611 GLN A C 1
ATOM 4844 O O . GLN A 1 611 ? 44.239 4.642 -38.933 1.00 94.44 611 GLN A O 1
ATOM 4849 N N . LEU A 1 612 ? 45.883 4.459 -40.468 1.00 96.00 612 LEU A N 1
ATOM 4850 C CA . LEU A 1 612 ? 45.135 3.674 -41.444 1.00 96.00 612 LEU A CA 1
ATOM 4851 C C . LEU A 1 612 ? 44.755 2.305 -40.876 1.00 96.00 612 LEU A C 1
ATOM 4853 O O . LEU A 1 612 ? 43.576 1.943 -40.855 1.00 96.00 612 LEU A O 1
ATOM 4857 N N . GLN A 1 613 ? 45.736 1.582 -40.330 1.00 94.94 613 GLN A N 1
ATOM 4858 C CA . GLN A 1 613 ? 45.516 0.314 -39.641 1.00 94.94 613 GLN A CA 1
ATOM 4859 C C . GLN A 1 613 ? 44.565 0.497 -38.454 1.00 94.94 613 GLN A C 1
ATOM 4861 O O . GLN A 1 613 ? 43.596 -0.249 -38.319 1.00 94.94 613 GLN A O 1
ATOM 4866 N N . ARG A 1 614 ? 44.776 1.530 -37.627 1.00 92.25 614 ARG A N 1
ATOM 4867 C CA . ARG A 1 614 ? 43.900 1.840 -36.487 1.00 92.25 614 ARG A CA 1
ATOM 4868 C C . ARG A 1 614 ? 42.449 2.066 -36.908 1.00 92.25 614 ARG A C 1
ATOM 4870 O O . ARG A 1 614 ? 41.538 1.587 -36.229 1.00 92.25 614 ARG A O 1
ATOM 4877 N N . TYR A 1 615 ? 42.234 2.803 -37.994 1.00 96.00 615 TYR A N 1
ATOM 4878 C CA . TYR A 1 615 ? 40.906 3.067 -38.536 1.00 96.00 615 TYR A CA 1
ATOM 4879 C C . TYR A 1 615 ? 40.247 1.771 -39.026 1.00 96.00 615 TYR A C 1
ATOM 4881 O O . TYR A 1 615 ? 39.150 1.447 -38.573 1.00 96.00 615 TYR A O 1
ATOM 4889 N N . ARG A 1 616 ? 40.950 0.975 -39.846 1.00 96.31 616 ARG A N 1
ATOM 4890 C CA . ARG A 1 616 ? 40.470 -0.326 -40.352 1.00 96.31 616 ARG A CA 1
ATOM 4891 C C . ARG A 1 616 ? 40.110 -1.294 -39.228 1.00 96.31 616 ARG A C 1
ATOM 4893 O O . ARG A 1 616 ? 39.008 -1.831 -39.218 1.00 96.31 616 ARG A O 1
ATOM 4900 N N . GLU A 1 617 ? 40.997 -1.463 -38.250 1.00 92.94 617 GLU A N 1
ATOM 4901 C CA . GLU A 1 617 ? 40.766 -2.339 -37.096 1.00 92.94 617 GLU A CA 1
ATOM 4902 C C . GLU A 1 617 ? 39.555 -1.898 -36.270 1.00 92.94 617 GLU A C 1
ATOM 4904 O O . GLU A 1 617 ? 38.764 -2.727 -35.828 1.00 92.94 617 GLU A O 1
ATOM 4909 N N . THR A 1 618 ? 39.389 -0.591 -36.056 1.00 93.69 618 THR A N 1
ATOM 4910 C CA . THR A 1 618 ? 38.246 -0.073 -35.292 1.00 93.69 618 THR A CA 1
ATOM 4911 C C . THR A 1 618 ? 36.932 -0.326 -36.032 1.00 93.69 618 THR A C 1
ATOM 4913 O O . THR A 1 618 ? 35.939 -0.691 -35.407 1.00 93.69 618 THR A O 1
ATOM 4916 N N . MET A 1 619 ? 36.927 -0.185 -37.358 1.00 96.62 619 MET A N 1
ATOM 4917 C CA . MET A 1 619 ? 35.744 -0.412 -38.192 1.00 96.62 619 MET A CA 1
ATOM 4918 C C . MET A 1 619 ? 35.380 -1.900 -38.289 1.00 96.62 619 MET A C 1
ATOM 4920 O O . MET A 1 619 ? 34.203 -2.242 -38.221 1.00 96.62 619 MET A O 1
ATOM 4924 N N . ASP A 1 620 ? 36.373 -2.789 -38.331 1.00 94.50 620 ASP A N 1
ATOM 4925 C CA . ASP A 1 620 ? 36.171 -4.242 -38.249 1.00 94.50 620 ASP A CA 1
ATOM 4926 C C . ASP A 1 620 ? 35.599 -4.686 -36.885 1.00 94.50 620 ASP A C 1
ATOM 4928 O O . ASP A 1 620 ? 34.683 -5.512 -36.802 1.00 94.50 620 ASP A O 1
ATOM 4932 N N . LEU A 1 621 ? 36.068 -4.072 -35.790 1.00 91.75 621 LEU A N 1
ATOM 4933 C CA . LEU A 1 621 ? 35.504 -4.291 -34.452 1.00 91.75 621 LEU A CA 1
ATOM 4934 C C . LEU A 1 621 ? 34.051 -3.805 -34.352 1.00 91.75 621 LEU A C 1
ATOM 4936 O O . LEU A 1 621 ? 33.238 -4.454 -33.689 1.00 91.75 621 LEU A O 1
ATOM 4940 N N . ILE A 1 622 ? 33.716 -2.683 -35.000 1.00 94.50 622 ILE A N 1
ATOM 4941 C CA . ILE A 1 622 ? 32.342 -2.170 -35.077 1.00 94.50 622 ILE A CA 1
ATOM 4942 C C . ILE A 1 622 ? 31.433 -3.166 -35.814 1.00 94.50 622 ILE A C 1
ATOM 4944 O O . ILE A 1 622 ? 30.362 -3.475 -35.295 1.00 94.50 622 ILE A O 1
ATOM 4948 N N . ASP A 1 623 ? 31.864 -3.716 -36.954 1.00 95.56 623 ASP A N 1
ATOM 4949 C CA . ASP A 1 623 ? 31.114 -4.739 -37.709 1.00 95.56 623 ASP A CA 1
ATOM 4950 C C . ASP A 1 623 ? 30.853 -5.990 -36.860 1.00 95.56 623 ASP A C 1
ATOM 4952 O O . ASP A 1 623 ? 29.717 -6.443 -36.701 1.00 95.56 623 ASP A O 1
ATOM 4956 N N . THR A 1 624 ? 31.904 -6.491 -36.204 1.00 92.94 624 THR A N 1
ATOM 4957 C CA . THR A 1 624 ? 31.808 -7.658 -35.316 1.00 92.94 624 THR A CA 1
ATOM 4958 C C . THR A 1 624 ? 30.854 -7.399 -34.145 1.00 92.94 624 THR A C 1
ATOM 4960 O O . THR A 1 624 ? 30.083 -8.277 -33.745 1.00 92.94 624 THR A O 1
ATOM 4963 N N . LEU A 1 625 ? 30.879 -6.189 -33.576 1.00 92.19 625 LEU A N 1
ATOM 4964 C CA . LEU A 1 625 ? 29.954 -5.793 -32.518 1.00 92.19 625 LEU A CA 1
ATOM 4965 C C . LEU A 1 625 ? 28.505 -5.754 -33.025 1.00 92.19 625 LEU A C 1
ATOM 4967 O O . LEU A 1 625 ? 27.622 -6.254 -32.324 1.00 92.19 625 LEU A O 1
ATOM 4971 N N . ILE A 1 626 ? 28.257 -5.208 -34.221 1.00 95.88 626 ILE A N 1
ATOM 4972 C CA . ILE A 1 626 ? 26.926 -5.190 -34.846 1.00 95.88 626 ILE A CA 1
ATOM 4973 C C . ILE A 1 626 ? 26.405 -6.621 -35.008 1.00 95.88 626 ILE A C 1
ATOM 4975 O O . ILE A 1 626 ? 25.325 -6.915 -34.494 1.00 95.88 626 ILE A O 1
ATOM 4979 N N . ASP A 1 627 ? 27.171 -7.534 -35.616 1.00 95.12 627 ASP A N 1
ATOM 4980 C CA . ASP A 1 627 ? 26.759 -8.939 -35.797 1.00 95.12 627 ASP A CA 1
ATOM 4981 C C . ASP A 1 627 ? 26.367 -9.596 -34.459 1.00 95.12 627 ASP A C 1
ATOM 4983 O O . ASP A 1 627 ? 25.307 -10.220 -34.325 1.00 95.12 627 ASP A O 1
ATOM 4987 N N . ARG A 1 628 ? 27.167 -9.387 -33.407 1.00 92.62 628 ARG A N 1
ATOM 4988 C CA . ARG A 1 628 ? 26.871 -9.942 -32.077 1.00 92.62 628 ARG A CA 1
ATOM 4989 C C . ARG A 1 628 ? 25.654 -9.317 -31.408 1.00 92.62 628 ARG A C 1
ATOM 4991 O O . ARG A 1 628 ? 24.899 -10.031 -30.741 1.00 92.62 628 ARG A O 1
ATOM 4998 N N . LEU A 1 629 ? 25.439 -8.014 -31.569 1.00 94.62 629 LEU A N 1
ATOM 4999 C CA . LEU A 1 629 ? 24.227 -7.350 -31.087 1.00 94.62 629 LEU A CA 1
ATOM 5000 C C . LEU A 1 629 ? 22.996 -7.866 -31.837 1.00 94.62 629 LEU A C 1
ATOM 5002 O O . LEU A 1 629 ? 21.997 -8.216 -31.202 1.00 94.62 629 LEU A O 1
ATOM 5006 N N . ARG A 1 630 ? 23.093 -8.028 -33.163 1.00 96.38 630 ARG A N 1
ATOM 5007 C CA . ARG A 1 630 ? 22.025 -8.575 -34.009 1.00 96.38 630 ARG A CA 1
ATOM 5008 C C . ARG A 1 630 ? 21.639 -9.990 -33.601 1.00 96.38 630 ARG A C 1
ATOM 5010 O O . ARG A 1 630 ? 20.456 -10.311 -33.652 1.00 96.38 630 ARG A O 1
ATOM 5017 N N . ARG A 1 631 ? 22.549 -10.818 -33.086 1.00 94.50 631 ARG A N 1
ATOM 5018 C CA . ARG A 1 631 ? 22.233 -12.166 -32.554 1.00 94.50 631 ARG A CA 1
ATOM 5019 C C . ARG A 1 631 ? 21.469 -12.168 -31.227 1.00 94.50 631 ARG A C 1
ATOM 5021 O O . ARG A 1 631 ? 20.899 -13.196 -30.864 1.00 94.50 631 ARG A O 1
ATOM 5028 N N . SER A 1 632 ? 21.429 -11.052 -30.503 1.00 94.50 632 SER A N 1
ATOM 5029 C CA . SER A 1 632 ? 20.745 -10.969 -29.212 1.00 94.50 632 SER A CA 1
ATOM 5030 C C . SER A 1 632 ? 19.235 -11.194 -29.331 1.00 94.50 632 SER A C 1
ATOM 5032 O O . SER A 1 632 ? 18.577 -10.723 -30.259 1.00 94.50 632 SER A O 1
ATOM 5034 N N . TRP A 1 633 ? 18.660 -11.885 -28.343 1.00 95.50 633 TRP A N 1
ATOM 5035 C CA . TRP A 1 633 ? 17.211 -12.077 -28.218 1.00 95.50 633 TRP A CA 1
ATOM 5036 C C . TRP A 1 633 ? 16.495 -10.852 -27.624 1.00 95.50 633 TRP A C 1
ATOM 5038 O O . TRP A 1 633 ? 15.266 -10.829 -27.561 1.00 95.50 633 TRP A O 1
ATOM 5048 N N . ARG A 1 634 ? 17.239 -9.848 -27.151 1.00 95.06 634 ARG A N 1
ATOM 5049 C CA . ARG A 1 634 ? 16.702 -8.652 -26.494 1.00 95.06 634 ARG A CA 1
ATOM 5050 C C . ARG A 1 634 ? 16.550 -7.497 -27.481 1.00 95.06 634 ARG A C 1
ATOM 5052 O O . ARG A 1 634 ? 17.436 -7.244 -28.289 1.00 95.06 634 ARG A O 1
ATOM 5059 N N . LEU A 1 635 ? 15.427 -6.786 -27.382 1.00 95.56 635 LEU A N 1
ATOM 5060 C CA . LEU A 1 635 ? 15.122 -5.605 -28.199 1.00 95.56 635 LEU A CA 1
ATOM 5061 C C . LEU A 1 635 ? 16.153 -4.482 -28.043 1.00 95.56 635 LEU A C 1
ATOM 5063 O O . LEU A 1 635 ? 16.549 -3.876 -29.030 1.00 95.56 635 LEU A O 1
ATOM 5067 N N . PHE A 1 636 ? 16.605 -4.235 -26.815 1.00 94.75 636 PHE A N 1
ATOM 5068 C CA . PHE A 1 636 ? 17.543 -3.162 -26.489 1.00 94.75 636 PHE A CA 1
ATOM 5069 C C . PHE A 1 636 ? 18.858 -3.281 -27.262 1.00 94.75 636 PHE A C 1
ATOM 5071 O O . PHE A 1 636 ? 19.391 -2.294 -27.759 1.00 94.75 636 PHE A O 1
ATOM 5078 N N . GLU A 1 637 ? 19.355 -4.502 -27.416 1.00 95.44 637 GLU A N 1
ATOM 5079 C CA . GLU A 1 637 ? 20.548 -4.803 -28.194 1.00 95.44 637 GLU A CA 1
ATOM 5080 C C . GLU A 1 637 ? 20.330 -4.598 -29.705 1.00 95.44 637 GLU A C 1
ATOM 5082 O O . GLU A 1 637 ? 21.246 -4.131 -30.376 1.00 95.44 637 GLU A O 1
ATOM 5087 N N . GLN A 1 638 ? 19.128 -4.858 -30.237 1.00 97.00 638 GLN A N 1
ATOM 5088 C CA . GLN A 1 638 ? 18.807 -4.587 -31.649 1.00 97.00 638 GLN A CA 1
ATOM 5089 C C . GLN A 1 638 ? 18.763 -3.093 -31.957 1.00 97.00 638 GLN A C 1
ATOM 5091 O O . GLN A 1 638 ? 19.312 -2.651 -32.962 1.00 97.00 638 GLN A O 1
ATOM 5096 N N . ASP A 1 639 ? 18.134 -2.316 -31.082 1.00 95.50 639 ASP A N 1
ATOM 5097 C CA . ASP A 1 639 ? 18.077 -0.862 -31.224 1.00 95.50 639 ASP A CA 1
ATOM 5098 C C . ASP A 1 639 ? 19.462 -0.230 -30.988 1.00 95.50 639 ASP A C 1
ATOM 5100 O O . ASP A 1 639 ? 19.812 0.779 -31.598 1.00 95.50 639 ASP A O 1
ATOM 5104 N N . GLY A 1 640 ? 20.291 -0.858 -30.147 1.00 94.38 640 GLY A N 1
ATOM 5105 C CA . GLY A 1 640 ? 21.709 -0.537 -30.016 1.00 94.38 640 GLY A CA 1
ATOM 5106 C C . GLY A 1 640 ? 22.499 -0.779 -31.305 1.00 94.38 640 GLY A C 1
ATOM 5107 O O . GLY A 1 640 ? 23.296 0.074 -31.688 1.00 94.38 640 GLY A O 1
ATOM 5108 N N . ALA A 1 641 ? 22.255 -1.896 -31.999 1.00 96.56 641 ALA A N 1
ATOM 5109 C CA . ALA A 1 641 ? 22.846 -2.162 -33.312 1.00 96.56 641 ALA A CA 1
ATOM 5110 C C . ALA A 1 641 ? 22.395 -1.129 -34.359 1.00 96.56 641 ALA A C 1
ATOM 5112 O O . ALA A 1 641 ? 23.240 -0.605 -35.077 1.00 96.56 641 ALA A O 1
ATOM 5113 N N . ASP A 1 642 ? 21.106 -0.760 -34.381 1.00 96.44 642 ASP A N 1
ATOM 5114 C CA . ASP A 1 642 ? 20.587 0.291 -35.272 1.00 96.44 642 ASP A CA 1
ATOM 5115 C C . ASP A 1 642 ? 21.342 1.618 -35.085 1.00 96.44 642 ASP A C 1
ATOM 5117 O O . ASP A 1 642 ? 21.711 2.266 -36.058 1.00 96.44 642 ASP A O 1
ATOM 5121 N N . LEU A 1 643 ? 21.620 2.024 -33.841 1.00 94.25 643 LEU A N 1
ATOM 5122 C CA . LEU A 1 643 ? 22.383 3.248 -33.565 1.00 94.25 643 LEU A CA 1
ATOM 5123 C C . LEU A 1 643 ? 23.811 3.204 -34.114 1.00 94.25 643 LEU A C 1
ATOM 5125 O O . LEU A 1 643 ? 24.319 4.226 -34.580 1.00 94.25 643 LEU A O 1
ATOM 5129 N N . ILE A 1 644 ? 24.460 2.044 -34.029 1.00 95.75 644 ILE A N 1
ATOM 5130 C CA . ILE A 1 644 ? 25.811 1.851 -34.554 1.00 95.75 644 ILE A CA 1
ATOM 5131 C C . ILE A 1 644 ? 25.793 1.873 -36.080 1.00 95.75 644 ILE A C 1
ATOM 5133 O O . ILE A 1 644 ? 26.613 2.564 -36.679 1.00 95.75 644 ILE A O 1
ATOM 5137 N N . GLU A 1 645 ? 24.819 1.214 -36.701 1.00 97.25 645 GLU A N 1
ATOM 5138 C CA . GLU A 1 645 ? 24.635 1.230 -38.152 1.00 97.25 645 GLU A CA 1
ATOM 5139 C C . GLU A 1 645 ? 24.319 2.640 -38.683 1.00 97.25 645 GLU A C 1
ATOM 5141 O O . GLU A 1 645 ? 24.897 3.045 -39.686 1.00 97.25 645 GLU A O 1
ATOM 5146 N N . ILE A 1 646 ? 23.497 3.441 -37.989 1.00 96.44 646 ILE A N 1
ATOM 5147 C CA . ILE A 1 646 ? 23.230 4.848 -38.355 1.00 96.44 646 ILE A CA 1
ATOM 5148 C C . ILE A 1 646 ? 24.523 5.671 -38.395 1.00 96.44 646 ILE A C 1
ATOM 5150 O O . ILE A 1 646 ? 24.737 6.463 -39.316 1.00 96.44 646 ILE A O 1
ATOM 5154 N N . TRP A 1 647 ? 25.385 5.507 -37.387 1.00 96.38 647 TRP A N 1
ATOM 5155 C CA . TRP A 1 647 ? 26.684 6.177 -37.370 1.00 96.38 647 TRP A CA 1
ATOM 5156 C C . TRP A 1 647 ? 27.593 5.660 -38.485 1.00 96.38 647 TRP A C 1
ATOM 5158 O O . TRP A 1 647 ? 28.237 6.461 -39.160 1.00 96.38 647 TRP A O 1
ATOM 5168 N N . LEU A 1 648 ? 27.590 4.347 -38.722 1.00 97.06 648 LEU A N 1
ATOM 5169 C CA . LEU A 1 648 ? 28.405 3.704 -39.745 1.00 97.06 648 LEU A CA 1
ATOM 5170 C C . LEU A 1 648 ? 28.018 4.163 -41.158 1.00 97.06 648 LEU A C 1
ATOM 5172 O O . LEU A 1 648 ? 28.902 4.475 -41.947 1.00 97.06 648 LEU A O 1
ATOM 5176 N N . VAL A 1 649 ? 26.721 4.299 -41.459 1.00 97.25 649 VAL A N 1
ATOM 5177 C CA . VAL A 1 649 ? 26.228 4.884 -42.720 1.00 97.25 649 VAL A CA 1
ATOM 5178 C C . VAL A 1 649 ? 26.815 6.278 -42.922 1.00 97.25 649 VAL A C 1
ATOM 5180 O O . VAL A 1 649 ? 27.405 6.556 -43.963 1.00 97.25 649 VAL A O 1
ATOM 5183 N N . ARG A 1 650 ? 26.720 7.147 -41.908 1.00 95.88 650 ARG A N 1
ATOM 5184 C CA . ARG A 1 650 ? 27.279 8.504 -41.977 1.00 95.88 650 ARG A CA 1
ATOM 5185 C C . ARG A 1 650 ? 28.792 8.496 -42.203 1.00 95.88 650 ARG A C 1
ATOM 5187 O O . ARG A 1 650 ? 29.292 9.340 -42.941 1.00 95.88 650 ARG A O 1
ATOM 5194 N N . GLU A 1 651 ? 29.507 7.581 -41.558 1.00 96.50 651 GLU A N 1
ATOM 5195 C CA . GLU A 1 651 ? 30.959 7.474 -41.677 1.00 96.50 651 GLU A CA 1
ATOM 5196 C C . GLU A 1 651 ? 31.385 6.962 -43.066 1.00 96.50 651 GLU A C 1
ATOM 5198 O O . GLU A 1 651 ? 32.298 7.522 -43.668 1.00 96.50 651 GLU A O 1
ATOM 5203 N N . LEU A 1 652 ? 30.682 5.973 -43.628 1.00 96.56 652 LEU A N 1
ATOM 5204 C CA . LEU A 1 652 ? 30.970 5.405 -44.955 1.00 96.56 652 LEU A CA 1
ATOM 5205 C C . LEU A 1 652 ? 30.551 6.305 -46.128 1.00 96.56 652 LEU A C 1
ATOM 5207 O O . LEU A 1 652 ? 31.033 6.111 -47.245 1.00 96.56 652 LEU A O 1
ATOM 5211 N N . MET A 1 653 ? 29.690 7.297 -45.882 1.00 95.00 653 MET A N 1
ATOM 5212 C CA . MET A 1 653 ? 29.369 8.359 -46.844 1.00 95.00 653 MET A CA 1
ATOM 5213 C C . MET A 1 653 ? 30.513 9.367 -47.029 1.00 95.00 653 MET A C 1
ATOM 5215 O O . MET A 1 653 ? 30.436 10.214 -47.922 1.00 95.00 653 MET A O 1
ATOM 5219 N N . HIS A 1 654 ? 31.570 9.328 -46.208 1.00 94.50 654 HIS A N 1
ATOM 5220 C CA . HIS A 1 654 ? 32.733 10.180 -46.440 1.00 94.50 654 HIS A CA 1
ATOM 5221 C C . HIS A 1 654 ? 33.461 9.773 -47.737 1.00 94.50 654 HIS A C 1
ATOM 5223 O O . HIS A 1 654 ? 33.737 8.588 -47.921 1.00 94.50 654 HIS A O 1
ATOM 5229 N N . PRO A 1 655 ? 33.843 10.730 -48.612 1.00 93.81 655 PRO A N 1
ATOM 5230 C CA . PRO A 1 655 ? 34.467 10.418 -49.906 1.00 93.81 655 PRO A CA 1
ATOM 5231 C C . PRO A 1 655 ? 35.736 9.562 -49.802 1.00 93.81 655 PRO A C 1
A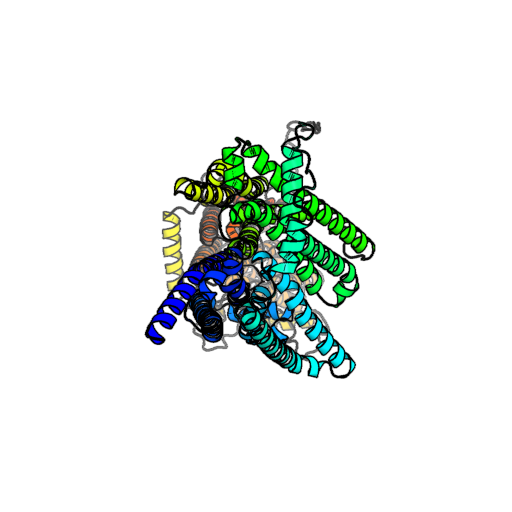TOM 5233 O O . PRO A 1 655 ? 35.991 8.710 -50.646 1.00 93.81 655 PRO A O 1
ATOM 5236 N N . GLU A 1 656 ? 36.512 9.763 -48.738 1.00 95.38 656 GLU A N 1
ATOM 5237 C CA . GLU A 1 656 ? 37.780 9.072 -48.486 1.00 95.38 656 GLU A CA 1
ATOM 5238 C C . GLU A 1 656 ? 37.593 7.701 -47.808 1.00 95.38 656 GLU A C 1
ATOM 5240 O O . GLU A 1 656 ? 38.544 6.928 -47.711 1.00 95.38 656 GLU A O 1
ATOM 5245 N N . ALA A 1 657 ? 36.384 7.363 -47.335 1.00 95.81 657 ALA A N 1
ATOM 5246 C CA . ALA A 1 657 ? 36.153 6.159 -46.531 1.00 95.81 657 ALA A CA 1
ATOM 5247 C C . ALA A 1 657 ? 36.525 4.876 -47.287 1.00 95.81 657 ALA A C 1
ATOM 5249 O O . ALA A 1 657 ? 37.168 3.994 -46.720 1.00 95.81 657 ALA A O 1
ATOM 5250 N N . ARG A 1 658 ? 36.185 4.792 -48.580 1.00 96.44 658 ARG A N 1
ATOM 5251 C CA . ARG A 1 658 ? 36.535 3.643 -49.428 1.00 96.44 658 ARG A CA 1
ATOM 5252 C C . ARG A 1 658 ? 38.048 3.491 -49.591 1.00 96.44 658 ARG A C 1
ATOM 5254 O O . ARG A 1 658 ? 38.566 2.388 -49.447 1.00 96.44 658 ARG A O 1
ATOM 5261 N N . GLN A 1 659 ? 38.756 4.597 -49.824 1.00 96.06 659 GLN A N 1
ATOM 5262 C CA . GLN A 1 659 ? 40.216 4.603 -49.935 1.00 96.06 659 GLN A CA 1
ATOM 5263 C C . GLN A 1 659 ? 40.873 4.174 -48.616 1.00 96.06 659 GLN A C 1
ATOM 5265 O O . GLN A 1 659 ? 41.753 3.314 -48.612 1.00 96.06 659 GLN A O 1
ATOM 5270 N N . HIS A 1 660 ? 40.424 4.730 -47.488 1.00 96.56 660 HIS A N 1
ATOM 5271 C CA . HIS A 1 660 ? 40.997 4.417 -46.181 1.00 96.56 660 HIS A CA 1
ATOM 5272 C C . HIS A 1 660 ? 40.717 2.969 -45.751 1.00 96.56 660 HIS A C 1
ATOM 5274 O O . HIS A 1 660 ? 41.598 2.290 -45.227 1.00 96.56 660 HIS A O 1
ATOM 5280 N N . LEU A 1 661 ? 39.515 2.446 -45.992 1.00 96.88 661 LEU A N 1
ATOM 5281 C CA . LEU A 1 661 ? 39.153 1.090 -45.567 1.00 96.88 661 LEU A CA 1
ATOM 5282 C C . LEU A 1 661 ? 39.707 -0.001 -46.486 1.00 96.88 661 LEU A C 1
ATOM 5284 O O . LEU A 1 661 ? 39.962 -1.107 -46.013 1.00 96.88 661 LEU A O 1
ATOM 5288 N N . GLY A 1 662 ? 39.955 0.322 -47.756 1.00 96.62 662 GLY A N 1
ATOM 5289 C CA . GLY A 1 662 ? 40.216 -0.667 -48.796 1.00 96.62 662 GLY A CA 1
ATOM 5290 C C . GLY A 1 662 ? 38.920 -1.320 -49.280 1.00 96.62 662 GLY A C 1
ATOM 5291 O O . GLY A 1 662 ? 37.924 -1.373 -48.553 1.00 96.62 662 GLY A O 1
ATOM 5292 N N . ASP A 1 663 ? 38.930 -1.819 -50.518 1.00 96.38 663 ASP A N 1
ATOM 5293 C CA . ASP A 1 663 ? 37.718 -2.322 -51.177 1.00 96.38 663 ASP A CA 1
ATOM 5294 C C . ASP A 1 663 ? 37.072 -3.485 -50.414 1.00 96.38 663 ASP A C 1
ATOM 5296 O O . ASP A 1 663 ? 35.863 -3.484 -50.219 1.00 96.38 663 ASP A O 1
ATOM 5300 N N . GLU A 1 664 ? 37.860 -4.432 -49.897 1.00 97.00 664 GLU A N 1
ATOM 5301 C CA . GLU A 1 664 ? 37.324 -5.618 -49.216 1.00 97.00 664 GLU A CA 1
ATOM 5302 C C . GLU A 1 664 ? 36.521 -5.268 -47.951 1.00 97.00 664 GLU A C 1
ATOM 5304 O O . GLU A 1 664 ? 35.376 -5.703 -47.792 1.00 97.00 664 GLU A O 1
ATOM 5309 N N . LEU A 1 665 ? 37.104 -4.473 -47.044 1.00 96.56 665 LEU A N 1
ATOM 5310 C CA . LEU A 1 665 ? 36.444 -4.082 -45.796 1.00 96.56 665 LEU A CA 1
ATOM 5311 C C . LEU A 1 665 ? 35.279 -3.125 -46.072 1.00 96.56 665 LEU A C 1
ATOM 5313 O O . LEU A 1 665 ? 34.216 -3.279 -45.471 1.00 96.56 665 LEU A O 1
ATOM 5317 N N . TYR A 1 666 ? 35.449 -2.175 -46.999 1.00 97.69 666 TYR A N 1
ATOM 5318 C CA . TYR A 1 666 ? 34.382 -1.254 -47.392 1.00 97.69 666 TYR A CA 1
ATOM 5319 C C . TYR A 1 666 ? 33.175 -2.007 -47.965 1.00 97.69 666 TYR A C 1
ATOM 5321 O O . TYR A 1 666 ? 32.057 -1.825 -47.486 1.00 97.69 666 TYR A O 1
ATOM 5329 N N . GLU A 1 667 ? 33.388 -2.896 -48.940 1.00 96.75 667 GLU A N 1
ATOM 5330 C CA . GLU A 1 667 ? 32.318 -3.683 -49.558 1.00 96.75 667 GLU A CA 1
ATOM 5331 C C . GLU A 1 667 ? 31.645 -4.630 -48.563 1.00 96.75 667 GLU A C 1
ATOM 5333 O O . GLU A 1 667 ? 30.428 -4.811 -48.629 1.00 96.75 667 GLU A O 1
ATOM 5338 N N . ARG A 1 668 ? 32.396 -5.212 -47.615 1.00 97.12 668 ARG A N 1
ATOM 5339 C CA . ARG A 1 668 ? 31.818 -6.037 -46.542 1.00 97.12 668 ARG A CA 1
ATOM 5340 C C . ARG A 1 668 ? 30.877 -5.225 -45.652 1.00 97.12 668 ARG A C 1
ATOM 5342 O O . ARG A 1 668 ? 29.734 -5.640 -45.464 1.00 97.12 668 ARG A O 1
ATOM 5349 N N . LEU A 1 669 ? 31.332 -4.074 -45.152 1.00 97.50 669 LEU A N 1
ATOM 5350 C CA . LEU A 1 669 ? 30.540 -3.189 -44.288 1.00 97.50 669 LEU A CA 1
ATOM 5351 C C . LEU A 1 669 ? 29.290 -2.675 -45.008 1.00 97.50 669 LEU A C 1
ATOM 5353 O O . LEU A 1 669 ? 28.191 -2.708 -44.461 1.00 97.50 669 LEU A O 1
ATOM 5357 N N . VAL A 1 670 ? 29.449 -2.236 -46.256 1.00 97.12 670 VAL A N 1
ATOM 5358 C CA . VAL A 1 670 ? 28.353 -1.732 -47.086 1.00 97.12 670 VAL A CA 1
ATOM 5359 C C . VAL A 1 670 ? 27.331 -2.833 -47.396 1.00 97.12 670 VAL A C 1
ATOM 5361 O O . VAL A 1 670 ? 26.131 -2.600 -47.277 1.00 97.12 670 VAL A O 1
ATOM 5364 N N . ARG A 1 671 ? 27.776 -4.057 -47.714 1.00 96.81 671 ARG A N 1
ATOM 5365 C CA . ARG A 1 671 ? 26.881 -5.209 -47.920 1.00 96.81 671 ARG A CA 1
ATOM 5366 C C . ARG A 1 671 ? 26.129 -5.587 -46.644 1.00 96.81 671 ARG A C 1
ATOM 5368 O O . ARG A 1 671 ? 24.938 -5.868 -46.717 1.00 96.81 671 ARG A O 1
ATOM 5375 N N . SER A 1 672 ? 26.811 -5.575 -45.497 1.00 96.19 672 SER A N 1
ATOM 5376 C CA . SER A 1 672 ? 26.216 -5.814 -44.173 1.00 96.19 672 SER A CA 1
ATOM 5377 C C . SER A 1 672 ? 25.132 -4.774 -43.858 1.00 96.19 672 SER A C 1
ATOM 5379 O O . SER A 1 672 ? 24.012 -5.119 -43.487 1.00 96.19 672 SER A O 1
ATOM 5381 N N . LEU A 1 673 ? 25.414 -3.493 -44.117 1.00 96.50 673 LEU A N 1
ATOM 5382 C CA . LEU A 1 673 ? 24.449 -2.399 -43.978 1.00 96.50 673 LEU A CA 1
ATOM 5383 C C . LEU A 1 673 ? 23.271 -2.485 -44.962 1.00 96.50 673 LEU A C 1
ATOM 5385 O O . LEU A 1 673 ? 22.170 -2.051 -44.625 1.00 96.50 673 LEU A O 1
ATOM 5389 N N . GLY A 1 674 ? 23.476 -3.037 -46.155 1.00 95.25 674 GLY A N 1
ATOM 5390 C CA . GLY A 1 674 ? 22.419 -3.243 -47.148 1.00 95.25 674 GLY A CA 1
ATOM 5391 C C . GLY A 1 674 ? 21.456 -4.398 -46.836 1.00 95.25 674 GLY A C 1
ATOM 5392 O O . GLY A 1 674 ? 20.430 -4.516 -47.502 1.00 95.25 674 GLY A O 1
ATOM 5393 N N . ASP A 1 675 ? 21.739 -5.249 -45.842 1.00 96.88 675 ASP A N 1
ATOM 5394 C CA . ASP A 1 675 ? 20.913 -6.423 -45.511 1.00 96.88 675 ASP A CA 1
ATOM 5395 C C . ASP A 1 675 ? 19.664 -6.066 -44.675 1.00 96.88 675 ASP A C 1
ATOM 5397 O O . ASP A 1 675 ? 19.544 -6.393 -43.488 1.00 96.88 675 ASP A O 1
ATOM 5401 N N . ASP A 1 676 ? 18.689 -5.392 -45.297 1.00 95.69 676 ASP A N 1
ATOM 5402 C CA . ASP A 1 676 ? 17.415 -5.048 -44.644 1.00 95.69 676 ASP A CA 1
ATOM 5403 C C . ASP A 1 676 ? 16.633 -6.297 -44.191 1.00 95.69 676 ASP A C 1
ATOM 5405 O O . ASP A 1 676 ? 16.013 -6.316 -43.120 1.00 95.69 676 ASP A O 1
ATOM 5409 N N . ALA A 1 677 ? 16.698 -7.381 -44.969 1.00 96.50 677 ALA A N 1
ATOM 5410 C CA . ALA A 1 677 ? 16.006 -8.628 -44.657 1.00 96.50 677 ALA A CA 1
ATOM 5411 C C . ALA A 1 677 ? 16.563 -9.284 -43.382 1.00 96.50 677 ALA A C 1
ATOM 5413 O O . ALA A 1 677 ? 15.791 -9.621 -42.475 1.00 96.50 677 ALA A O 1
ATOM 5414 N N . GLY A 1 678 ? 17.888 -9.425 -43.276 1.00 96.50 678 GLY A N 1
ATOM 5415 C CA . GLY A 1 678 ? 18.557 -9.953 -42.088 1.00 96.50 678 GLY A CA 1
ATOM 5416 C C . GLY A 1 678 ? 18.336 -9.072 -40.862 1.00 96.50 678 GLY A C 1
ATOM 5417 O O . GLY A 1 678 ? 18.018 -9.582 -39.779 1.00 96.50 678 GLY A O 1
ATOM 5418 N N . ARG A 1 679 ? 18.382 -7.745 -41.037 1.00 96.50 679 ARG A N 1
ATOM 5419 C CA . ARG A 1 679 ? 18.078 -6.773 -39.978 1.00 96.50 679 ARG A CA 1
ATOM 5420 C C . ARG A 1 679 ? 16.664 -6.948 -39.429 1.00 96.50 679 ARG A C 1
ATOM 5422 O O . ARG A 1 679 ? 16.471 -7.072 -38.215 1.00 96.50 679 ARG A O 1
ATOM 5429 N N . ASN A 1 680 ? 15.663 -6.996 -40.305 1.00 97.06 680 ASN A N 1
ATOM 5430 C CA . ASN A 1 680 ? 14.265 -7.140 -39.903 1.00 97.06 680 ASN A CA 1
ATOM 5431 C C . ASN A 1 680 ? 13.978 -8.523 -39.300 1.00 97.06 680 ASN A C 1
ATOM 5433 O O . ASN A 1 680 ? 13.239 -8.614 -38.316 1.00 97.06 680 ASN A O 1
ATOM 5437 N N . ALA A 1 681 ? 14.623 -9.585 -39.792 1.00 97.06 681 ALA A N 1
ATOM 5438 C CA . ALA A 1 681 ? 14.560 -10.910 -39.175 1.00 97.06 681 ALA A CA 1
ATOM 5439 C C . ALA A 1 681 ? 15.155 -10.916 -37.751 1.00 97.06 681 ALA A C 1
ATOM 5441 O O . ALA A 1 681 ? 14.558 -11.486 -36.832 1.00 97.06 681 ALA A O 1
ATOM 5442 N N . ALA A 1 682 ? 16.287 -10.237 -37.534 1.00 96.88 682 ALA A N 1
ATOM 5443 C CA . ALA A 1 682 ? 16.907 -10.099 -36.216 1.00 96.88 682 ALA A CA 1
ATOM 5444 C C . ALA A 1 682 ? 16.027 -9.303 -35.235 1.00 96.88 682 ALA A C 1
ATOM 5446 O O . ALA A 1 682 ? 15.786 -9.758 -34.111 1.00 96.88 682 ALA A O 1
ATOM 5447 N N . ARG A 1 683 ? 15.468 -8.166 -35.676 1.00 97.88 683 ARG A N 1
ATOM 5448 C CA . ARG A 1 683 ? 14.500 -7.362 -34.906 1.00 97.88 683 ARG A CA 1
ATOM 5449 C C . ARG A 1 683 ? 13.265 -8.176 -34.526 1.00 97.88 683 ARG A C 1
ATOM 5451 O O . ARG A 1 683 ? 12.851 -8.156 -33.365 1.00 97.88 683 ARG A O 1
ATOM 5458 N N . ARG A 1 684 ? 12.706 -8.939 -35.475 1.00 97.88 684 ARG A N 1
ATOM 5459 C CA . ARG A 1 684 ? 11.539 -9.803 -35.249 1.00 97.88 684 ARG A CA 1
ATOM 5460 C C . ARG A 1 684 ? 11.834 -10.871 -34.204 1.00 97.88 684 ARG A C 1
ATOM 5462 O O . ARG A 1 684 ? 11.087 -10.988 -33.232 1.00 97.88 684 ARG A O 1
ATOM 5469 N N . ARG A 1 685 ? 12.950 -11.593 -34.354 1.00 97.38 685 ARG A N 1
ATOM 5470 C CA . ARG A 1 685 ? 13.401 -12.589 -33.373 1.00 97.38 685 ARG A CA 1
ATOM 5471 C C . ARG A 1 685 ? 13.499 -11.977 -31.983 1.00 97.38 685 ARG A C 1
ATOM 5473 O O . ARG A 1 685 ? 12.960 -12.537 -31.029 1.00 97.38 685 ARG A O 1
ATOM 5480 N N . ALA A 1 686 ? 14.163 -10.831 -31.862 1.00 97.12 686 ALA A N 1
ATOM 5481 C CA . ALA A 1 686 ? 14.334 -10.175 -30.576 1.00 97.12 686 ALA A CA 1
ATOM 5482 C C . ALA A 1 686 ? 12.995 -9.741 -29.963 1.00 97.12 686 ALA A C 1
ATOM 5484 O O . ALA A 1 686 ? 12.769 -9.945 -28.771 1.00 97.12 686 ALA A O 1
ATOM 5485 N N . LEU A 1 687 ? 12.074 -9.206 -30.768 1.00 97.38 687 LEU A N 1
ATOM 5486 C CA . LEU A 1 687 ? 10.728 -8.832 -30.331 1.00 97.38 687 LEU A CA 1
ATOM 5487 C C . LEU A 1 687 ? 9.949 -10.041 -29.788 1.00 97.38 687 LEU A C 1
ATOM 5489 O O . LEU A 1 687 ? 9.454 -10.009 -28.657 1.00 97.38 687 LEU A O 1
ATOM 5493 N N . VAL A 1 688 ? 9.900 -11.126 -30.565 1.00 97.69 688 VAL A N 1
ATOM 5494 C CA . VAL A 1 688 ? 9.217 -12.385 -30.225 1.00 97.69 688 VAL A CA 1
ATOM 5495 C C . VAL A 1 688 ? 9.795 -12.991 -28.943 1.00 97.69 688 VAL A C 1
ATOM 5497 O O . VAL A 1 688 ? 9.059 -13.344 -28.016 1.00 97.69 688 VAL A O 1
ATOM 5500 N N . MET A 1 689 ? 11.121 -13.085 -28.854 1.00 96.56 689 MET A N 1
ATOM 5501 C CA . MET A 1 689 ? 11.804 -13.706 -27.720 1.00 96.56 689 MET A CA 1
ATOM 5502 C C . MET A 1 689 ? 11.720 -12.853 -26.453 1.00 96.56 689 MET A C 1
ATOM 5504 O O . MET A 1 689 ? 11.466 -13.384 -25.368 1.00 96.56 689 MET A O 1
ATOM 5508 N N . SER A 1 690 ? 11.845 -11.531 -26.582 1.00 95.50 690 SER A N 1
ATOM 5509 C CA . SER A 1 690 ? 11.649 -10.582 -25.480 1.00 95.50 690 SER A CA 1
ATOM 5510 C C . SER A 1 690 ? 10.250 -10.697 -24.882 1.00 95.50 690 SER A C 1
ATOM 5512 O O . SER A 1 690 ? 10.094 -10.774 -23.660 1.00 95.50 690 SER A O 1
ATOM 5514 N N . TRP A 1 691 ? 9.233 -10.785 -25.738 1.00 95.88 691 TRP A N 1
ATOM 5515 C CA . TRP A 1 691 ? 7.849 -11.005 -25.335 1.00 95.88 691 TRP A CA 1
ATOM 5516 C C . TRP A 1 691 ? 7.635 -12.363 -24.656 1.00 95.88 691 TRP A C 1
ATOM 5518 O O . TRP A 1 691 ? 7.018 -12.442 -23.587 1.00 95.88 691 TRP A O 1
ATOM 5528 N N . ALA A 1 692 ? 8.174 -13.439 -25.233 1.00 95.31 692 ALA A N 1
ATOM 5529 C CA . ALA A 1 692 ? 8.045 -14.784 -24.681 1.00 95.31 692 ALA A CA 1
ATOM 5530 C C . ALA A 1 692 ? 8.696 -14.886 -23.293 1.00 95.31 692 ALA A C 1
ATOM 5532 O O . ALA A 1 692 ? 8.095 -15.435 -22.361 1.00 95.31 692 ALA A O 1
ATOM 5533 N N . ARG A 1 693 ? 9.888 -14.298 -23.120 1.00 92.88 693 ARG A N 1
ATOM 5534 C CA . ARG A 1 693 ? 10.556 -14.215 -21.817 1.00 92.88 693 ARG A CA 1
ATOM 5535 C C . ARG A 1 693 ? 9.737 -13.404 -20.820 1.00 92.88 693 ARG A C 1
ATOM 5537 O O . ARG A 1 693 ? 9.555 -13.864 -19.694 1.00 92.88 693 ARG A O 1
ATOM 5544 N N . TYR A 1 694 ? 9.212 -12.247 -21.224 1.00 92.00 694 TYR A N 1
ATOM 5545 C CA . TYR A 1 694 ? 8.367 -11.410 -20.367 1.00 92.00 694 TYR A CA 1
ATOM 5546 C C . TYR A 1 694 ? 7.114 -12.160 -19.885 1.00 92.00 694 TYR A C 1
ATOM 5548 O O . TYR A 1 694 ? 6.767 -12.143 -18.706 1.00 92.00 694 TYR A O 1
ATOM 5556 N N . ARG A 1 695 ? 6.449 -12.915 -20.766 1.00 91.25 695 ARG A N 1
ATOM 5557 C CA . ARG A 1 695 ? 5.297 -13.742 -20.372 1.00 91.25 695 ARG A CA 1
ATOM 5558 C C . ARG A 1 695 ? 5.669 -14.873 -19.416 1.00 91.25 695 ARG A C 1
ATOM 5560 O O . ARG A 1 695 ? 4.866 -15.207 -18.542 1.00 91.25 695 ARG A O 1
ATOM 5567 N N . ASN A 1 696 ? 6.850 -15.462 -19.578 1.00 88.81 696 ASN A N 1
ATOM 5568 C CA . ASN A 1 696 ? 7.341 -16.514 -18.694 1.00 88.81 696 ASN A CA 1
ATOM 5569 C C . ASN A 1 696 ? 7.764 -15.965 -17.322 1.00 88.81 696 ASN A C 1
ATOM 5571 O O . ASN A 1 696 ? 7.444 -16.591 -16.313 1.00 88.81 696 ASN A O 1
ATOM 5575 N N . SER A 1 697 ? 8.386 -14.784 -17.253 1.00 85.00 697 SER A N 1
ATOM 5576 C CA . SER A 1 697 ? 8.781 -14.156 -15.980 1.00 85.00 697 SER A CA 1
ATOM 5577 C C . SER A 1 697 ? 7.571 -13.792 -15.112 1.00 85.00 697 SER A C 1
ATOM 5579 O O . SER A 1 697 ? 7.574 -14.001 -13.898 1.00 85.00 697 SER A O 1
ATOM 5581 N N . LEU A 1 698 ? 6.467 -13.366 -15.736 1.00 79.31 698 LEU A N 1
ATOM 5582 C CA . LEU A 1 698 ? 5.200 -13.142 -15.035 1.00 79.31 698 LEU A CA 1
ATOM 5583 C C . LEU A 1 698 ? 4.619 -14.423 -14.408 1.00 79.31 698 LEU A C 1
ATOM 5585 O O . LEU A 1 698 ? 3.862 -14.331 -13.440 1.00 79.31 698 LEU A O 1
ATOM 5589 N N . ARG A 1 699 ? 4.968 -15.616 -14.916 1.00 78.06 699 ARG A N 1
ATOM 5590 C CA . ARG A 1 699 ? 4.581 -16.899 -14.299 1.00 78.06 699 ARG A CA 1
ATOM 5591 C C . ARG A 1 699 ? 5.481 -17.261 -13.119 1.00 78.06 699 ARG A C 1
ATOM 5593 O O . ARG A 1 699 ? 4.984 -17.783 -12.126 1.00 78.06 699 ARG A O 1
ATOM 5600 N N . THR A 1 700 ? 6.775 -16.956 -13.195 1.00 69.12 700 THR A N 1
ATOM 5601 C CA . THR A 1 700 ? 7.781 -17.357 -12.194 1.00 69.12 700 THR A CA 1
ATOM 5602 C C . THR A 1 700 ? 7.884 -16.413 -10.988 1.00 69.12 700 THR A C 1
ATOM 5604 O O . THR A 1 700 ? 8.829 -16.501 -10.212 1.00 69.12 700 THR A O 1
ATOM 5607 N N . ARG A 1 701 ? 6.887 -15.539 -10.771 1.00 58.06 701 ARG A N 1
ATOM 5608 C CA . ARG A 1 701 ? 6.758 -14.613 -9.620 1.00 58.06 701 ARG A CA 1
ATOM 5609 C C . ARG A 1 701 ? 7.892 -13.593 -9.433 1.00 58.06 701 ARG A C 1
ATOM 5611 O O . ARG A 1 701 ? 7.797 -12.806 -8.491 1.00 58.06 701 ARG A O 1
ATOM 5618 N N . SER A 1 702 ? 8.888 -13.549 -10.315 1.00 54.59 702 SER A N 1
ATOM 5619 C CA . SER A 1 702 ? 9.864 -12.462 -10.401 1.00 54.59 702 SER A CA 1
ATOM 5620 C C . SER A 1 702 ? 9.455 -11.562 -11.565 1.00 54.59 702 SER A C 1
ATOM 5622 O O . SER A 1 702 ? 9.742 -11.899 -12.718 1.00 54.59 702 SER A O 1
ATOM 5624 N N . PRO A 1 703 ? 8.694 -10.477 -11.321 1.00 57.59 703 PRO A N 1
ATOM 5625 C CA . PRO A 1 703 ? 8.315 -9.575 -12.390 1.00 57.59 703 PRO A CA 1
ATOM 5626 C C . PRO A 1 703 ? 9.590 -8.926 -12.918 1.00 57.59 703 PRO A C 1
ATOM 5628 O O . PRO A 1 703 ? 10.120 -7.988 -12.325 1.00 57.59 703 PRO A O 1
ATOM 5631 N N . ALA A 1 704 ? 10.087 -9.427 -14.045 1.00 62.34 704 ALA A N 1
ATOM 5632 C CA . ALA A 1 704 ? 11.019 -8.660 -14.841 1.00 62.34 704 ALA A CA 1
ATOM 5633 C C . ALA A 1 704 ? 10.243 -7.417 -15.282 1.00 62.34 704 ALA A C 1
ATOM 5635 O O . ALA A 1 704 ? 9.372 -7.505 -16.143 1.00 62.34 704 ALA A O 1
ATOM 5636 N N . ASN A 1 705 ? 10.531 -6.256 -14.693 1.00 73.75 705 ASN A N 1
ATOM 5637 C CA . ASN A 1 705 ? 9.992 -4.969 -15.152 1.00 73.75 705 ASN A CA 1
ATOM 5638 C C . ASN A 1 705 ? 10.657 -4.530 -16.472 1.00 73.75 705 ASN A C 1
ATOM 5640 O O . ASN A 1 705 ? 10.753 -3.341 -16.764 1.00 73.75 705 ASN A O 1
ATOM 5644 N N . GLN A 1 706 ? 11.173 -5.494 -17.239 1.00 87.62 706 GLN A N 1
ATOM 5645 C CA . GLN A 1 706 ? 11.921 -5.274 -18.455 1.00 87.62 706 GLN A CA 1
ATOM 5646 C C . GLN A 1 706 ? 11.318 -6.070 -19.606 1.00 87.62 706 GLN A C 1
ATOM 5648 O O . GLN A 1 706 ? 11.187 -7.293 -19.517 1.00 87.62 706 GLN A O 1
ATOM 5653 N N . LEU A 1 707 ? 11.002 -5.378 -20.697 1.00 92.00 707 LEU A N 1
ATOM 5654 C CA . LEU A 1 707 ? 10.614 -5.982 -21.967 1.00 92.00 707 LEU A CA 1
ATOM 5655 C C . LEU A 1 707 ? 11.793 -5.832 -22.932 1.00 92.00 707 LEU A C 1
ATOM 5657 O O . LEU A 1 707 ? 12.086 -4.741 -23.408 1.00 92.00 707 LEU A O 1
ATOM 5661 N N . GLY A 1 708 ? 12.516 -6.930 -23.159 1.00 91.88 708 GLY A N 1
ATOM 5662 C CA . GLY A 1 708 ? 13.668 -6.948 -24.065 1.00 91.88 708 GLY A CA 1
ATOM 5663 C C . GLY A 1 708 ? 14.823 -6.042 -23.649 1.00 91.88 708 GLY A C 1
ATOM 5664 O O . GLY A 1 708 ? 15.453 -5.447 -24.508 1.00 91.88 708 GLY A O 1
ATOM 5665 N N . GLY A 1 709 ? 15.081 -5.909 -22.344 1.00 89.81 709 GLY A N 1
ATOM 5666 C CA . GLY A 1 709 ? 16.141 -5.052 -21.798 1.00 89.81 709 GLY A CA 1
ATOM 5667 C C . GLY A 1 709 ? 15.713 -3.610 -21.505 1.00 89.81 709 GLY A C 1
ATOM 5668 O O . GLY A 1 709 ? 16.404 -2.917 -20.762 1.00 89.81 709 GLY A O 1
ATOM 5669 N N . TYR A 1 710 ? 14.550 -3.175 -21.998 1.00 90.12 710 TYR A N 1
ATOM 5670 C CA . TYR A 1 710 ? 13.986 -1.871 -21.660 1.00 90.12 710 TYR A CA 1
ATOM 5671 C C . TYR A 1 710 ? 13.183 -1.926 -20.369 1.00 90.12 710 TYR A C 1
ATOM 5673 O O . TYR A 1 710 ? 12.281 -2.753 -20.251 1.00 90.12 710 TYR A O 1
ATOM 5681 N N . TRP A 1 711 ? 13.437 -0.998 -19.444 1.00 85.00 711 TRP A N 1
ATOM 5682 C CA . TRP A 1 711 ? 12.554 -0.780 -18.299 1.00 85.00 711 TRP A CA 1
ATOM 5683 C C . TRP A 1 711 ? 11.216 -0.236 -18.783 1.00 85.00 711 TRP A C 1
ATOM 5685 O O . TRP A 1 711 ? 11.142 0.866 -19.322 1.00 85.00 711 TRP A O 1
ATOM 5695 N N . TRP A 1 712 ? 10.158 -1.012 -18.573 1.00 82.75 712 TRP A N 1
ATOM 5696 C CA . TRP A 1 712 ? 8.810 -0.630 -18.962 1.00 82.75 712 TRP A CA 1
ATOM 5697 C C . TRP A 1 712 ? 7.904 -0.669 -17.737 1.00 82.75 712 TRP A C 1
ATOM 5699 O O . TRP A 1 712 ? 7.684 -1.719 -17.128 1.00 82.75 712 TRP A O 1
ATOM 5709 N N . ILE A 1 713 ? 7.404 0.508 -17.360 1.00 66.56 713 ILE A N 1
ATOM 5710 C CA . ILE A 1 713 ? 6.539 0.707 -16.188 1.00 66.56 713 ILE A CA 1
ATOM 5711 C C . ILE A 1 713 ? 5.050 0.681 -16.609 1.00 66.56 713 ILE A C 1
ATOM 5713 O O . ILE A 1 713 ? 4.157 0.701 -15.762 1.00 66.56 713 ILE A O 1
ATOM 5717 N N . GLY A 1 714 ? 4.767 0.533 -17.911 1.00 67.88 714 GLY A N 1
ATOM 5718 C CA . GLY A 1 714 ? 3.455 0.820 -18.490 1.00 67.88 714 GLY A CA 1
ATOM 5719 C C . GLY A 1 714 ? 3.280 2.316 -18.730 1.00 67.88 714 GLY A C 1
ATOM 5720 O O . GLY A 1 714 ? 4.206 3.091 -18.515 1.00 67.88 714 GLY A O 1
ATOM 5721 N N . GLU A 1 715 ? 2.083 2.720 -19.150 1.00 64.06 715 GLU A N 1
ATOM 5722 C CA . GLU A 1 715 ? 1.672 4.126 -19.206 1.00 64.06 715 GLU A CA 1
ATOM 5723 C C . GLU A 1 715 ? 1.885 4.729 -17.798 1.00 64.06 715 GLU A C 1
ATOM 5725 O O . GLU A 1 715 ? 1.136 4.404 -16.867 1.00 64.06 715 GLU A O 1
ATOM 5730 N N . GLY A 1 716 ? 2.948 5.532 -17.607 1.00 52.78 716 GLY A N 1
ATOM 5731 C CA . GLY A 1 716 ? 3.528 5.929 -16.304 1.00 52.78 716 GLY A CA 1
ATOM 5732 C C . GLY A 1 716 ? 2.578 6.695 -15.372 1.00 52.78 716 GLY A C 1
ATOM 5733 O O . GLY A 1 716 ? 2.861 6.967 -14.198 1.00 52.78 716 GLY A O 1
ATOM 5734 N N . GLY A 1 717 ? 1.381 6.976 -15.876 1.00 54.28 717 GLY A N 1
ATOM 5735 C CA . GLY A 1 717 ? 0.242 7.555 -15.190 1.00 54.28 717 GLY A CA 1
ATOM 5736 C C . GLY A 1 717 ? -0.708 6.571 -14.486 1.00 54.28 717 GLY A C 1
ATOM 5737 O O . GLY A 1 717 ? -1.596 7.025 -13.767 1.00 54.28 717 GLY A O 1
ATOM 5738 N N . SER A 1 718 ? -0.586 5.255 -14.656 1.00 59.16 718 SER A N 1
ATOM 5739 C CA . SER A 1 718 ? -1.621 4.305 -14.221 1.00 59.16 718 SER A CA 1
ATOM 5740 C C . SER A 1 718 ? -1.072 3.315 -13.193 1.00 59.16 718 SER A C 1
ATOM 5742 O O . SER A 1 718 ? -0.430 2.316 -13.517 1.00 59.16 718 SER A O 1
ATOM 5744 N N . GLY A 1 719 ? -1.346 3.572 -11.908 1.00 61.47 719 GLY A N 1
ATOM 5745 C CA . GLY A 1 719 ? -0.972 2.640 -10.838 1.00 61.47 719 GLY A CA 1
ATOM 5746 C C . GLY A 1 719 ? -1.634 1.255 -10.990 1.00 61.47 719 GLY A C 1
ATOM 5747 O O . GLY A 1 719 ? -1.112 0.253 -10.503 1.00 61.47 719 GLY A O 1
ATOM 5748 N N . VAL A 1 720 ? -2.714 1.160 -11.774 1.00 67.56 720 VAL A N 1
ATOM 5749 C CA . VAL A 1 720 ? -3.381 -0.101 -12.127 1.00 67.56 720 VAL A CA 1
ATOM 5750 C C . VAL A 1 720 ? -2.407 -1.093 -12.779 1.00 67.56 720 VAL A C 1
ATOM 5752 O O . VAL A 1 720 ? -2.465 -2.287 -12.476 1.00 67.56 720 VAL A O 1
ATOM 5755 N N . TYR A 1 721 ? -1.465 -0.626 -13.611 1.00 68.00 721 TYR A N 1
ATOM 5756 C CA . TYR A 1 721 ? -0.438 -1.495 -14.205 1.00 68.00 721 TYR A CA 1
ATOM 5757 C C . TYR A 1 721 ? 0.562 -2.008 -13.163 1.00 68.00 721 TYR A C 1
ATOM 5759 O O . TYR A 1 721 ? 0.965 -3.172 -13.220 1.00 68.00 721 TYR A O 1
ATOM 5767 N N . ALA A 1 722 ? 0.916 -1.198 -12.162 1.00 64.94 722 ALA A N 1
ATOM 5768 C CA . ALA A 1 722 ? 1.807 -1.638 -11.091 1.00 64.94 722 ALA A CA 1
ATOM 5769 C C . ALA A 1 722 ? 1.192 -2.813 -10.308 1.00 64.94 722 ALA A C 1
ATOM 5771 O O . ALA A 1 722 ? 1.853 -3.828 -10.074 1.00 64.94 722 ALA A O 1
ATOM 5772 N N . VAL A 1 723 ? -0.103 -2.732 -9.991 1.00 66.50 723 VAL A N 1
ATOM 5773 C CA . VAL A 1 723 ? -0.780 -3.721 -9.135 1.00 66.50 723 VAL A CA 1
ATOM 5774 C C . VAL A 1 723 ? -1.238 -4.967 -9.888 1.00 66.50 723 VAL A C 1
ATOM 5776 O O . VAL A 1 723 ? -1.284 -6.044 -9.299 1.00 66.50 723 VAL A O 1
ATOM 5779 N N . SER A 1 724 ? -1.575 -4.858 -11.176 1.00 79.44 724 SER A N 1
ATOM 5780 C CA . SER A 1 724 ? -2.203 -5.945 -11.937 1.00 79.44 724 SER A CA 1
ATOM 5781 C C . SER A 1 724 ? -1.220 -6.622 -12.906 1.00 79.44 724 SER A C 1
ATOM 5783 O O . SER A 1 724 ? -0.951 -6.089 -13.990 1.00 79.44 724 SER A O 1
ATOM 5785 N N . PRO A 1 725 ? -0.721 -7.843 -12.603 1.00 80.56 725 PRO A N 1
ATOM 5786 C CA . PRO A 1 725 ? 0.052 -8.642 -13.560 1.00 80.56 725 PRO A CA 1
ATOM 5787 C C . PRO A 1 725 ? -0.730 -8.927 -14.846 1.00 80.56 725 PRO A C 1
ATOM 5789 O O . PRO A 1 725 ? -0.148 -9.060 -15.920 1.00 80.56 725 PRO A O 1
ATOM 5792 N N . TYR A 1 726 ? -2.059 -9.010 -14.739 1.00 84.75 726 TYR A N 1
ATOM 5793 C CA . TYR A 1 726 ? -2.949 -9.224 -15.872 1.00 84.75 726 TYR A CA 1
ATOM 5794 C C . TYR A 1 726 ? -2.911 -8.049 -16.854 1.00 84.75 726 TYR A C 1
ATOM 5796 O O . TYR A 1 726 ? -2.742 -8.254 -18.055 1.00 84.75 726 TYR A O 1
ATOM 5804 N N . SER A 1 727 ? -3.004 -6.824 -16.337 1.00 85.00 727 SER A N 1
ATOM 5805 C CA . SER A 1 727 ? -2.945 -5.599 -17.138 1.00 85.00 727 SER A CA 1
ATOM 5806 C C . SER A 1 727 ? -1.570 -5.399 -17.751 1.00 85.00 727 SER A C 1
ATOM 5808 O O . SER A 1 727 ? -1.478 -5.106 -18.937 1.00 85.00 727 SER A O 1
ATOM 5810 N N . ARG A 1 728 ? -0.495 -5.652 -16.990 1.00 85.56 728 ARG A N 1
ATOM 5811 C CA . ARG A 1 728 ? 0.877 -5.655 -17.527 1.00 85.56 728 ARG A CA 1
ATOM 5812 C C . ARG A 1 728 ? 1.043 -6.630 -18.681 1.00 85.56 728 ARG A C 1
ATOM 5814 O O . ARG A 1 728 ? 1.588 -6.271 -19.716 1.00 85.56 728 ARG A O 1
ATOM 5821 N N . ARG A 1 729 ? 0.516 -7.847 -18.538 1.00 89.06 729 ARG A N 1
ATOM 5822 C CA . ARG A 1 729 ? 0.548 -8.845 -19.608 1.00 89.06 729 ARG A CA 1
ATOM 5823 C C . ARG A 1 729 ? -0.234 -8.396 -20.841 1.00 89.06 729 ARG A C 1
ATOM 5825 O O . ARG A 1 729 ? 0.275 -8.536 -21.944 1.00 89.06 729 ARG A O 1
ATOM 5832 N N . ARG A 1 730 ? -1.450 -7.869 -20.665 1.00 90.50 730 ARG A N 1
ATOM 5833 C CA . ARG A 1 730 ? -2.276 -7.369 -21.777 1.00 90.50 730 ARG A CA 1
ATOM 5834 C C . ARG A 1 730 ? -1.619 -6.199 -22.501 1.00 90.50 730 ARG A C 1
ATOM 5836 O O . ARG A 1 730 ? -1.591 -6.204 -23.725 1.00 90.50 730 ARG A O 1
ATOM 5843 N N . ALA A 1 731 ? -1.071 -5.243 -21.758 1.00 89.25 731 ALA A N 1
ATOM 5844 C CA . ALA A 1 731 ? -0.398 -4.095 -22.343 1.00 89.25 731 ALA A CA 1
ATOM 5845 C C . ALA A 1 731 ? 0.917 -4.493 -23.032 1.00 89.25 731 ALA A C 1
ATOM 5847 O O . ALA A 1 731 ? 1.154 -4.030 -24.138 1.00 89.25 731 ALA A O 1
ATOM 5848 N N . ALA A 1 732 ? 1.707 -5.420 -22.474 1.00 91.25 732 ALA A N 1
ATOM 5849 C CA . ALA A 1 732 ? 2.892 -5.949 -23.155 1.00 91.25 732 ALA A CA 1
ATOM 5850 C C . ALA A 1 732 ? 2.518 -6.696 -24.442 1.00 91.25 732 ALA A C 1
ATOM 5852 O O . ALA A 1 732 ? 3.169 -6.519 -25.465 1.00 91.25 732 ALA A O 1
ATOM 5853 N N . ASP A 1 733 ? 1.451 -7.503 -24.408 1.00 94.44 733 ASP A N 1
ATOM 5854 C CA . ASP A 1 733 ? 0.912 -8.161 -25.597 1.00 94.44 733 ASP A CA 1
ATOM 5855 C C . ASP A 1 733 ? 0.523 -7.116 -26.661 1.00 94.44 733 ASP A C 1
ATOM 5857 O O . ASP A 1 733 ? 0.957 -7.195 -27.807 1.00 94.44 733 ASP A O 1
ATOM 5861 N N . TYR A 1 734 ? -0.282 -6.119 -26.292 1.00 94.25 734 TYR A N 1
ATOM 5862 C CA . TYR A 1 734 ? -0.728 -5.086 -27.227 1.00 94.25 734 TYR A CA 1
ATOM 5863 C C . TYR A 1 734 ? 0.435 -4.290 -27.818 1.00 94.25 734 TYR A C 1
ATOM 5865 O O . TYR A 1 734 ? 0.483 -4.026 -29.016 1.00 94.25 734 TYR A O 1
ATOM 5873 N N . LEU A 1 735 ? 1.404 -3.954 -26.981 1.00 93.25 735 LEU A N 1
ATOM 5874 C CA . LEU A 1 735 ? 2.564 -3.193 -27.379 1.00 93.25 735 LEU A CA 1
ATOM 5875 C C . LEU A 1 735 ? 3.446 -3.980 -28.355 1.00 93.25 735 LEU A C 1
ATOM 5877 O O . LEU A 1 735 ? 3.866 -3.444 -29.377 1.00 93.25 735 LEU A O 1
ATOM 5881 N N . VAL A 1 736 ? 3.694 -5.261 -28.075 1.00 95.88 736 VAL A N 1
ATOM 5882 C CA . VAL A 1 736 ? 4.461 -6.140 -28.970 1.00 95.88 736 VAL A CA 1
ATOM 5883 C C . VAL A 1 736 ? 3.741 -6.298 -30.303 1.00 95.88 736 VAL A C 1
ATOM 5885 O O . VAL A 1 736 ? 4.384 -6.310 -31.345 1.00 95.88 736 VAL A O 1
ATOM 5888 N N . TRP A 1 737 ? 2.409 -6.350 -30.286 1.00 96.06 737 TRP A N 1
ATOM 5889 C CA . TRP A 1 737 ? 1.606 -6.341 -31.502 1.00 96.06 737 TRP A CA 1
ATOM 5890 C C . TRP A 1 737 ? 1.763 -5.041 -32.304 1.00 96.06 737 TRP A C 1
ATOM 5892 O O . TRP A 1 737 ? 1.989 -5.116 -33.507 1.00 96.06 737 TRP A O 1
ATOM 5902 N N . LEU A 1 738 ? 1.732 -3.866 -31.661 1.00 94.44 738 LEU A N 1
ATOM 5903 C CA . LEU A 1 738 ? 1.993 -2.585 -32.337 1.00 94.44 738 LEU A CA 1
ATOM 5904 C C . LEU A 1 738 ? 3.400 -2.533 -32.948 1.00 94.44 738 LEU A C 1
ATOM 5906 O O . LEU A 1 738 ? 3.571 -2.073 -34.077 1.00 94.44 738 LEU A O 1
ATOM 5910 N N . MET A 1 739 ? 4.406 -3.023 -32.221 1.00 95.38 739 MET A N 1
ATOM 5911 C CA . MET A 1 739 ? 5.779 -3.113 -32.722 1.00 95.38 739 MET A CA 1
ATOM 5912 C C . MET A 1 739 ? 5.897 -4.085 -33.900 1.00 95.38 739 MET A C 1
ATOM 5914 O O . MET A 1 739 ? 6.613 -3.795 -34.855 1.00 95.38 739 MET A O 1
ATOM 5918 N N . LEU A 1 740 ? 5.174 -5.206 -33.863 1.00 95.75 740 LEU A N 1
ATOM 5919 C CA . LEU A 1 740 ? 5.149 -6.187 -34.944 1.00 95.75 740 LEU A CA 1
ATOM 5920 C C . LEU A 1 740 ? 4.521 -5.600 -36.211 1.00 95.75 740 LEU A C 1
ATOM 5922 O O . LEU A 1 740 ? 5.135 -5.658 -37.271 1.00 95.75 740 LEU A O 1
ATOM 5926 N N . GLN A 1 741 ? 3.360 -4.948 -36.085 1.00 93.19 741 GLN A N 1
ATOM 5927 C CA . GLN A 1 741 ? 2.714 -4.245 -37.201 1.00 93.19 741 GLN A CA 1
ATOM 5928 C C . GLN A 1 741 ? 3.631 -3.188 -37.813 1.00 93.19 741 GLN A C 1
ATOM 5930 O O . GLN A 1 741 ? 3.668 -3.019 -39.032 1.00 93.19 741 GLN A O 1
ATOM 5935 N N . ARG A 1 742 ? 4.386 -2.490 -36.956 1.00 92.25 742 ARG A N 1
ATOM 5936 C CA . ARG A 1 742 ? 5.387 -1.524 -37.389 1.00 92.25 742 ARG A CA 1
ATOM 5937 C C . ARG A 1 742 ? 6.520 -2.169 -38.172 1.00 92.25 742 ARG A C 1
ATOM 5939 O O . ARG A 1 742 ? 6.945 -1.612 -39.180 1.00 92.25 742 ARG A O 1
ATOM 5946 N N . LEU A 1 743 ? 7.013 -3.309 -37.704 1.00 94.38 743 LEU A N 1
ATOM 5947 C CA . LEU A 1 743 ? 8.098 -4.030 -38.351 1.00 94.38 743 LEU A CA 1
ATOM 5948 C C . LEU A 1 743 ? 7.672 -4.589 -39.719 1.00 94.38 743 LEU A C 1
ATOM 5950 O O . LEU A 1 743 ? 8.438 -4.475 -40.669 1.00 94.38 743 LEU A O 1
ATOM 5954 N N . GLU A 1 744 ? 6.447 -5.107 -39.838 1.00 92.44 744 GLU A N 1
ATOM 5955 C CA . GLU A 1 744 ? 5.916 -5.776 -41.040 1.00 92.44 744 GLU A CA 1
ATOM 5956 C C . GLU A 1 744 ? 5.433 -4.827 -42.159 1.00 92.44 744 GLU A C 1
ATOM 5958 O O . GLU A 1 744 ? 5.016 -5.305 -43.209 1.00 92.44 744 GLU A O 1
ATOM 5963 N N . LYS A 1 745 ? 5.479 -3.496 -41.973 1.00 79.75 745 LYS A N 1
ATOM 5964 C CA . LYS A 1 745 ? 5.021 -2.488 -42.962 1.00 79.75 745 LYS A CA 1
ATOM 5965 C C . LYS A 1 745 ? 3.605 -2.767 -43.520 1.00 79.75 745 LYS A C 1
ATOM 5967 O O . LYS A 1 745 ? 3.372 -2.641 -44.718 1.00 79.75 745 LYS A O 1
ATOM 5972 N N . HIS A 1 746 ? 2.649 -3.125 -42.661 1.00 69.88 746 HIS A N 1
ATOM 5973 C CA . HIS A 1 746 ? 1.284 -3.485 -43.079 1.00 69.88 746 HIS A CA 1
ATOM 5974 C C . HIS A 1 746 ? 0.603 -2.397 -43.952 1.00 69.88 746 HIS A C 1
ATOM 5976 O O . HIS A 1 746 ? 0.555 -1.226 -43.570 1.00 69.88 746 HIS A O 1
ATOM 5982 N N . GLU A 1 747 ? 0.031 -2.774 -45.104 1.00 55.91 747 GLU A N 1
ATOM 5983 C CA . GLU A 1 747 ? -0.741 -1.859 -45.965 1.00 55.91 747 GLU A CA 1
ATOM 5984 C C . GLU A 1 747 ? -1.973 -1.292 -45.226 1.00 55.91 747 GLU A C 1
ATOM 5986 O O . GLU A 1 747 ? -2.649 -1.999 -44.478 1.00 55.91 747 GLU A O 1
ATOM 5991 N N . GLY A 1 748 ? -2.259 0.007 -45.395 1.00 66.12 748 GLY A N 1
ATOM 5992 C CA . GLY A 1 748 ? -3.346 0.710 -44.684 1.00 66.12 748 GLY A CA 1
ATOM 5993 C C . GLY A 1 748 ? -2.983 1.221 -43.280 1.00 66.12 748 GLY A C 1
ATOM 5994 O O . GLY A 1 748 ? -3.827 1.769 -42.566 1.00 66.12 748 GLY A O 1
ATOM 5995 N N . TRP A 1 749 ? -1.723 1.077 -42.871 1.00 69.81 749 TRP A N 1
ATOM 5996 C CA . TRP A 1 749 ? -1.220 1.572 -41.597 1.00 69.81 749 TRP A CA 1
ATOM 5997 C C . TRP A 1 749 ? -1.146 3.109 -41.587 1.00 69.81 749 TRP A C 1
ATOM 5999 O O . TRP A 1 749 ? -0.272 3.706 -42.215 1.00 69.81 749 TRP A O 1
ATOM 6009 N N . ASN A 1 750 ? -2.043 3.774 -40.840 1.00 83.75 750 ASN A N 1
ATOM 6010 C CA . ASN A 1 750 ? -1.863 5.190 -40.495 1.00 83.75 750 ASN A CA 1
ATOM 6011 C C . ASN A 1 750 ? -0.652 5.312 -39.557 1.00 83.75 750 ASN A C 1
ATOM 6013 O O . ASN A 1 750 ? -0.772 5.240 -38.327 1.00 83.75 750 ASN A O 1
ATOM 6017 N N . ARG A 1 751 ? 0.523 5.428 -40.183 1.00 84.00 751 ARG A N 1
ATOM 6018 C CA . ARG A 1 751 ? 1.842 5.372 -39.556 1.00 84.00 751 ARG A CA 1
ATOM 6019 C C . ARG A 1 751 ? 1.945 6.355 -38.400 1.00 84.00 751 ARG A C 1
ATOM 6021 O O . ARG A 1 751 ? 2.364 5.972 -37.316 1.00 84.00 751 ARG A O 1
ATOM 6028 N N . GLU A 1 752 ? 1.507 7.594 -38.594 1.00 89.88 752 GLU A N 1
ATOM 6029 C CA . GLU A 1 752 ? 1.615 8.625 -37.567 1.00 89.88 752 GLU A CA 1
ATOM 6030 C C . GLU A 1 752 ? 0.725 8.322 -36.354 1.00 89.88 752 GLU A C 1
ATOM 6032 O O . GLU A 1 752 ? 1.220 8.293 -35.228 1.00 89.88 752 GLU A O 1
ATOM 6037 N N . ALA A 1 753 ? -0.556 7.999 -36.564 1.00 91.38 753 ALA A N 1
ATOM 6038 C CA . ALA A 1 753 ? -1.488 7.718 -35.467 1.00 91.38 753 ALA A CA 1
ATOM 6039 C C . ALA A 1 753 ? -1.031 6.537 -34.592 1.00 91.38 753 ALA A C 1
ATOM 6041 O O . ALA A 1 753 ? -1.101 6.598 -33.364 1.00 91.38 753 ALA A O 1
ATOM 6042 N N . ARG A 1 754 ? -0.512 5.472 -35.212 1.00 89.62 754 ARG A N 1
ATOM 6043 C CA . ARG A 1 754 ? -0.007 4.294 -34.491 1.00 89.62 754 ARG A CA 1
ATOM 6044 C C . ARG A 1 754 ? 1.341 4.529 -33.826 1.00 89.62 754 ARG A C 1
ATOM 6046 O O . ARG A 1 754 ? 1.612 3.922 -32.796 1.00 89.62 754 ARG A O 1
ATOM 6053 N N . ILE A 1 755 ? 2.175 5.409 -34.375 1.00 90.62 755 ILE A N 1
ATOM 6054 C CA . ILE A 1 755 ? 3.404 5.843 -33.709 1.00 90.62 755 ILE A CA 1
ATOM 6055 C C . ILE A 1 755 ? 3.074 6.632 -32.444 1.00 90.62 755 ILE A C 1
ATOM 6057 O O . ILE A 1 755 ? 3.663 6.359 -31.401 1.00 90.62 755 ILE A O 1
ATOM 6061 N N . ARG A 1 756 ? 2.110 7.558 -32.510 1.00 93.50 756 ARG A N 1
ATOM 6062 C CA . ARG A 1 756 ? 1.633 8.283 -31.322 1.00 93.50 756 ARG A CA 1
ATOM 6063 C C . ARG A 1 756 ? 1.057 7.326 -30.284 1.00 93.50 756 ARG A C 1
ATOM 6065 O O . ARG A 1 756 ? 1.341 7.445 -29.097 1.00 93.50 756 ARG A O 1
ATOM 6072 N N . GLU A 1 757 ? 0.310 6.321 -30.735 1.00 91.88 757 GLU A N 1
ATOM 6073 C CA . GLU A 1 757 ? -0.192 5.262 -29.864 1.00 91.88 757 GLU A CA 1
ATOM 6074 C C . GLU A 1 757 ? 0.944 4.458 -29.207 1.00 91.88 757 GLU A C 1
ATOM 6076 O O . GLU A 1 757 ? 0.942 4.292 -27.989 1.00 91.88 757 GLU A O 1
ATOM 6081 N N . LEU A 1 758 ? 1.947 4.016 -29.973 1.00 91.75 758 LEU A N 1
ATOM 6082 C CA . LEU A 1 758 ? 3.122 3.316 -29.445 1.00 91.75 758 LEU A CA 1
ATOM 6083 C C . LEU A 1 758 ? 3.878 4.178 -28.422 1.00 91.75 758 LEU A C 1
ATOM 6085 O O . LEU A 1 758 ? 4.213 3.688 -27.345 1.00 91.75 758 LEU A O 1
ATOM 6089 N N . ALA A 1 759 ? 4.098 5.460 -28.726 1.00 91.69 759 ALA A N 1
ATOM 6090 C CA . ALA A 1 759 ? 4.746 6.414 -27.830 1.00 91.69 759 ALA A CA 1
ATOM 6091 C C . ALA A 1 759 ? 3.977 6.572 -26.512 1.00 91.69 759 ALA A C 1
ATOM 6093 O O . ALA A 1 759 ? 4.571 6.484 -25.437 1.00 91.69 759 ALA A O 1
ATOM 6094 N N . LYS A 1 760 ? 2.647 6.692 -26.589 1.00 89.44 760 LYS A N 1
ATOM 6095 C CA . LYS A 1 760 ? 1.756 6.759 -25.427 1.00 89.44 760 LYS A CA 1
ATOM 6096 C C . LYS A 1 760 ? 1.822 5.494 -24.563 1.00 89.44 760 LYS A C 1
ATOM 6098 O O . LYS A 1 760 ? 2.002 5.597 -23.354 1.00 89.44 760 LYS A O 1
ATOM 6103 N N . TYR A 1 761 ? 1.705 4.303 -25.155 1.00 86.88 761 TYR A N 1
ATOM 6104 C CA . TYR A 1 761 ? 1.747 3.034 -24.405 1.00 86.88 761 TYR A CA 1
ATOM 6105 C C . TYR A 1 761 ? 3.116 2.736 -23.790 1.00 86.88 761 TYR A C 1
ATOM 6107 O O . TYR A 1 761 ? 3.208 2.048 -22.766 1.00 86.88 761 TYR A O 1
ATOM 6115 N N . TRP A 1 762 ? 4.175 3.228 -24.427 1.00 86.88 762 TRP A N 1
ATOM 6116 C CA . TRP A 1 762 ? 5.537 3.093 -23.935 1.00 86.88 762 TRP A CA 1
ATOM 6117 C C . TRP A 1 762 ? 5.923 4.207 -22.934 1.00 86.88 762 TRP A C 1
ATOM 6119 O O . TRP A 1 762 ? 6.931 4.080 -22.246 1.00 86.88 762 TRP A O 1
ATOM 6129 N N . ASP A 1 763 ? 5.093 5.246 -22.784 1.00 87.75 763 ASP A N 1
ATOM 6130 C CA . ASP A 1 763 ? 5.321 6.413 -21.916 1.00 87.75 763 ASP A CA 1
ATOM 6131 C C . ASP A 1 763 ? 6.563 7.235 -22.308 1.00 87.75 763 ASP A C 1
ATOM 6133 O O . ASP A 1 763 ? 7.405 7.600 -21.483 1.00 87.75 763 ASP A O 1
ATOM 6137 N N . VAL A 1 764 ? 6.696 7.522 -23.607 1.00 88.19 764 VAL A N 1
ATOM 6138 C CA . VAL A 1 764 ? 7.746 8.398 -24.147 1.00 88.19 764 VAL A CA 1
ATOM 6139 C C . VAL A 1 764 ? 7.172 9.513 -25.017 1.00 88.19 764 VAL A C 1
ATOM 6141 O O . VAL A 1 764 ? 6.130 9.327 -25.645 1.00 88.19 764 VAL A O 1
ATOM 6144 N N . PRO A 1 765 ? 7.853 10.672 -25.103 1.00 91.00 765 PRO A N 1
ATOM 6145 C CA . PRO A 1 765 ? 7.449 11.741 -26.009 1.00 91.00 765 PRO A CA 1
ATOM 6146 C C . PRO A 1 765 ? 7.372 11.268 -27.468 1.00 91.00 765 PRO A C 1
ATOM 6148 O O . PRO A 1 765 ? 8.269 10.574 -27.949 1.00 91.00 765 PRO A O 1
ATOM 6151 N N . GLU A 1 766 ? 6.338 11.702 -28.194 1.00 93.38 766 GLU A N 1
ATOM 6152 C CA . GLU A 1 766 ? 6.111 11.343 -29.607 1.00 93.38 766 GLU A CA 1
ATOM 6153 C C . GLU A 1 766 ? 7.305 11.711 -30.513 1.00 93.38 766 GLU A C 1
ATOM 6155 O O . GLU A 1 766 ? 7.630 10.972 -31.446 1.00 93.38 766 GLU A O 1
ATOM 6160 N N . MET A 1 767 ? 8.030 12.788 -30.175 1.00 92.62 767 MET A N 1
ATOM 6161 C CA . MET A 1 767 ? 9.221 13.251 -30.904 1.00 92.62 767 MET A CA 1
ATOM 6162 C C . MET A 1 767 ? 10.336 12.208 -30.970 1.00 92.62 767 MET A C 1
ATOM 6164 O O . MET A 1 767 ? 11.094 12.193 -31.933 1.00 92.62 767 MET A O 1
ATOM 6168 N N . VAL A 1 768 ? 10.413 11.279 -30.011 1.00 91.00 768 VAL A N 1
ATOM 6169 C CA . VAL A 1 768 ? 11.427 10.211 -30.031 1.00 91.00 768 VAL A CA 1
ATOM 6170 C C . VAL A 1 768 ? 11.227 9.269 -31.223 1.00 91.00 768 VAL A C 1
ATOM 6172 O O . VAL A 1 768 ? 12.182 8.675 -31.710 1.00 91.00 768 VAL A O 1
ATOM 6175 N N . TYR A 1 769 ? 10.003 9.168 -31.743 1.00 93.06 769 TYR A N 1
ATOM 6176 C CA . TYR A 1 769 ? 9.696 8.403 -32.950 1.00 93.06 769 TYR A CA 1
ATOM 6177 C C . TYR A 1 769 ? 9.671 9.250 -34.229 1.00 93.06 769 TYR A C 1
ATOM 6179 O O . TYR A 1 769 ? 9.298 8.723 -35.283 1.00 93.06 769 TYR A O 1
ATOM 6187 N N . GLY A 1 770 ? 10.067 10.525 -34.152 1.00 92.19 770 GLY A N 1
ATOM 6188 C CA . GLY A 1 770 ? 10.060 11.474 -35.266 1.00 92.19 770 GLY A CA 1
ATOM 6189 C C . GLY A 1 770 ? 8.745 12.230 -35.466 1.00 92.19 770 GLY A C 1
ATOM 6190 O O . GLY A 1 770 ? 8.546 12.796 -36.534 1.00 92.19 770 GLY A O 1
ATOM 6191 N N . VAL A 1 771 ? 7.831 12.227 -34.487 1.00 93.00 771 VAL A N 1
ATOM 6192 C CA . VAL A 1 771 ? 6.526 12.906 -34.595 1.00 93.00 771 VAL A CA 1
ATOM 6193 C C . VAL A 1 771 ? 6.498 14.172 -33.736 1.00 93.00 771 VAL A C 1
ATOM 6195 O O . VAL A 1 771 ? 6.768 14.121 -32.541 1.00 93.00 771 VAL A O 1
ATOM 6198 N N . GLY A 1 772 ? 6.119 15.306 -34.324 1.00 91.75 772 GLY A N 1
ATOM 6199 C CA . GLY A 1 772 ? 6.077 16.602 -33.638 1.00 91.75 772 GLY A CA 1
ATOM 6200 C C . GLY A 1 772 ? 7.388 17.391 -33.733 1.00 91.75 772 GLY A C 1
ATOM 6201 O O . GLY A 1 772 ? 8.325 16.989 -34.417 1.00 91.75 772 GLY A O 1
ATOM 6202 N N . LEU A 1 773 ? 7.433 18.548 -33.065 1.00 91.00 773 LEU A N 1
ATOM 6203 C CA . LEU A 1 773 ? 8.562 19.482 -33.139 1.00 91.00 773 LEU A CA 1
ATOM 6204 C C . LEU A 1 773 ? 9.847 18.866 -32.570 1.00 91.00 773 LEU A C 1
ATOM 6206 O O . LEU A 1 773 ? 9.870 18.404 -31.427 1.00 91.00 773 LEU A O 1
ATOM 6210 N N . GLY A 1 774 ? 10.919 18.892 -33.363 1.00 88.62 774 GLY A N 1
ATOM 6211 C CA . GLY A 1 774 ? 12.224 18.350 -33.000 1.00 88.62 774 GLY A CA 1
ATOM 6212 C C . GLY A 1 774 ? 12.355 16.838 -33.201 1.00 88.62 774 GLY A C 1
ATOM 6213 O O . GLY A 1 774 ? 13.418 16.279 -32.921 1.00 88.62 774 GLY A O 1
ATOM 6214 N N . GLY A 1 775 ? 11.307 16.167 -33.690 1.00 90.31 775 GLY A N 1
ATOM 6215 C CA . GLY A 1 775 ? 11.364 14.747 -34.028 1.00 90.31 775 GLY A CA 1
ATOM 6216 C C . GLY A 1 775 ? 12.367 14.445 -35.145 1.00 90.31 775 GLY A C 1
ATOM 6217 O O . GLY A 1 775 ? 13.026 13.407 -35.114 1.00 90.31 775 GLY A O 1
ATOM 6218 N N . GLU A 1 776 ? 12.564 15.386 -36.066 1.00 90.69 776 GLU A N 1
ATOM 6219 C CA . GLU A 1 776 ? 13.528 15.319 -37.167 1.00 90.69 776 GLU A CA 1
ATOM 6220 C C . GLU A 1 776 ? 14.994 15.214 -36.714 1.00 90.69 776 GLU A C 1
ATOM 6222 O O . GLU A 1 776 ? 15.836 14.755 -37.480 1.00 90.69 776 GLU A O 1
ATOM 6227 N N . PHE A 1 777 ? 15.309 15.608 -35.475 1.00 91.81 777 PHE A N 1
ATOM 6228 C CA . PHE A 1 777 ? 16.653 15.460 -34.902 1.00 91.81 777 PHE A CA 1
ATOM 6229 C C . PHE A 1 777 ? 16.819 14.149 -34.129 1.00 91.81 777 PHE A C 1
ATOM 6231 O O . PHE A 1 777 ? 17.941 13.692 -33.927 1.00 91.81 777 PHE A O 1
ATOM 6238 N N . LEU A 1 778 ? 15.716 13.542 -33.677 1.00 91.00 778 LEU A N 1
ATOM 6239 C CA . LEU A 1 778 ? 15.719 12.310 -32.880 1.00 91.00 778 LEU A CA 1
ATOM 6240 C C . LEU A 1 778 ? 15.448 11.049 -33.703 1.00 91.00 778 LEU A C 1
ATOM 6242 O O . LEU A 1 778 ? 15.686 9.941 -33.221 1.00 91.00 778 LEU A O 1
ATOM 6246 N N . ARG A 1 779 ? 14.955 11.201 -34.930 1.00 93.06 779 ARG A N 1
ATOM 6247 C CA . ARG A 1 779 ? 14.792 10.128 -35.906 1.00 93.06 779 ARG A CA 1
ATOM 6248 C C . ARG A 1 779 ? 15.799 10.320 -37.033 1.00 93.06 779 ARG A C 1
ATOM 6250 O O . ARG A 1 779 ? 15.867 11.392 -37.621 1.00 93.06 779 ARG A O 1
ATOM 6257 N N . ALA A 1 780 ? 16.550 9.276 -37.360 1.00 94.44 780 ALA A N 1
ATOM 6258 C CA . ALA A 1 780 ? 17.554 9.279 -38.417 1.00 94.44 780 ALA A CA 1
ATOM 6259 C C . ALA A 1 780 ? 16.919 9.173 -39.814 1.00 94.44 780 ALA A C 1
ATOM 6261 O O . ALA A 1 780 ? 17.257 8.292 -40.600 1.00 94.44 780 ALA A O 1
ATOM 6262 N N . ASP A 1 781 ? 15.962 10.055 -40.114 1.00 94.00 781 ASP A N 1
ATOM 6263 C CA . ASP A 1 781 ? 15.466 10.243 -41.480 1.00 94.00 781 ASP A CA 1
ATOM 6264 C C . ASP A 1 781 ? 16.469 11.037 -42.333 1.00 94.00 781 ASP A C 1
ATOM 6266 O O . ASP A 1 781 ? 16.578 10.799 -43.532 1.00 94.00 781 ASP A O 1
ATOM 6270 N N . ASP A 1 782 ? 17.251 11.907 -41.690 1.00 94.19 782 ASP A N 1
ATOM 6271 C CA . ASP A 1 782 ? 18.447 12.554 -42.231 1.00 94.19 782 ASP A CA 1
ATOM 6272 C C . ASP A 1 782 ? 19.617 12.288 -41.266 1.00 94.19 782 ASP A C 1
ATOM 6274 O O . ASP A 1 782 ? 19.668 12.832 -40.158 1.00 94.19 782 ASP A O 1
ATOM 6278 N N . VAL A 1 783 ? 20.563 11.435 -41.673 1.00 93.12 783 VAL A N 1
ATOM 6279 C CA . VAL A 1 783 ? 21.711 11.015 -40.843 1.00 93.12 783 VAL A CA 1
ATOM 6280 C C . VAL A 1 783 ? 22.649 12.168 -40.468 1.00 93.12 783 VAL A C 1
ATOM 6282 O O . VAL A 1 783 ? 23.387 12.066 -39.484 1.00 93.12 783 VAL A O 1
ATOM 6285 N N . HIS A 1 784 ? 22.622 13.283 -41.203 1.00 91.12 784 HIS A N 1
ATOM 6286 C CA . HIS A 1 784 ? 23.439 14.458 -40.896 1.00 91.12 784 HIS A CA 1
ATOM 6287 C C . HIS A 1 784 ? 22.804 15.345 -39.823 1.00 91.12 784 HIS A C 1
ATOM 6289 O O . HIS A 1 784 ? 23.526 15.999 -39.067 1.00 91.12 784 HIS A O 1
ATOM 6295 N N . ARG A 1 785 ? 21.468 15.358 -39.743 1.00 90.88 785 ARG A N 1
ATOM 6296 C CA . ARG A 1 785 ? 20.706 16.089 -38.716 1.00 90.88 785 ARG A CA 1
ATOM 6297 C C . ARG A 1 785 ? 20.438 15.262 -37.470 1.00 90.88 785 ARG A C 1
ATOM 6299 O O . ARG A 1 785 ? 20.169 15.838 -36.419 1.00 90.88 785 ARG A O 1
ATOM 6306 N N . PHE A 1 786 ? 20.515 13.939 -37.584 1.00 92.19 786 PHE A N 1
ATOM 6307 C CA . PHE A 1 786 ? 20.326 13.034 -36.465 1.00 92.19 786 PHE A CA 1
ATOM 6308 C C . PHE A 1 786 ? 21.316 13.338 -35.334 1.00 92.19 786 PHE A C 1
ATOM 6310 O O . PHE A 1 786 ? 22.534 13.179 -35.463 1.00 92.19 786 PHE A O 1
ATOM 6317 N N . ALA A 1 787 ? 20.774 13.769 -34.201 1.00 84.81 787 ALA A N 1
ATOM 6318 C CA . ALA A 1 787 ? 21.523 14.007 -32.986 1.00 84.81 787 ALA A CA 1
ATOM 6319 C C . ALA A 1 787 ? 21.609 12.692 -32.213 1.00 84.81 787 ALA A C 1
ATOM 6321 O O . ALA A 1 787 ? 20.696 12.333 -31.466 1.00 84.81 787 ALA A O 1
ATOM 6322 N N . MET A 1 788 ? 22.719 11.971 -32.393 1.00 80.12 788 MET A N 1
ATOM 6323 C CA . MET A 1 788 ? 22.954 10.755 -31.626 1.00 80.12 788 MET A CA 1
ATOM 6324 C C . MET A 1 788 ? 22.946 11.092 -30.122 1.00 80.12 788 MET A C 1
ATOM 6326 O O . MET A 1 788 ? 23.747 11.908 -29.663 1.00 80.12 788 MET A O 1
ATOM 6330 N N . PRO A 1 789 ? 22.064 10.480 -29.326 1.00 72.69 789 PRO A N 1
ATOM 6331 C CA . PRO A 1 789 ? 21.952 10.786 -27.910 1.00 72.69 789 PRO A CA 1
ATOM 6332 C C . PRO A 1 789 ? 23.096 10.126 -27.141 1.00 72.69 789 PRO A C 1
ATOM 6334 O O . PRO A 1 789 ? 23.124 8.913 -26.950 1.00 72.69 789 PRO A O 1
ATOM 6337 N N . VAL A 1 790 ? 24.037 10.946 -26.678 1.00 60.03 790 VAL A N 1
ATOM 6338 C CA . VAL A 1 790 ? 25.285 10.495 -26.034 1.00 60.03 790 VAL A CA 1
ATOM 6339 C C . VAL A 1 790 ? 25.095 10.145 -24.543 1.00 60.03 790 VAL A C 1
ATOM 6341 O O . VAL A 1 790 ? 25.949 9.502 -23.937 1.00 60.03 790 VAL A O 1
ATOM 6344 N N . GLU A 1 791 ? 23.956 10.499 -23.936 1.00 59.25 791 GLU A N 1
ATOM 6345 C CA . GLU A 1 791 ? 23.723 10.365 -22.490 1.00 59.25 791 GLU A CA 1
ATOM 6346 C C . GLU A 1 791 ? 22.475 9.542 -22.160 1.00 59.25 791 GLU A C 1
ATOM 6348 O O . GLU A 1 791 ? 21.418 10.136 -21.993 1.00 59.25 791 GLU A O 1
ATOM 6353 N N . GLY A 1 792 ? 22.588 8.206 -22.046 1.00 57.62 792 GLY A N 1
ATOM 6354 C CA . GLY A 1 792 ? 21.757 7.265 -21.244 1.00 57.62 792 GLY A CA 1
ATOM 6355 C C . GLY A 1 792 ? 20.210 7.292 -21.306 1.00 57.62 792 GLY A C 1
ATOM 6356 O O . GLY A 1 792 ? 19.554 6.363 -20.834 1.00 57.62 792 GLY A O 1
ATOM 6357 N N . ARG A 1 793 ? 19.596 8.319 -21.892 1.00 56.94 793 ARG A N 1
ATOM 6358 C CA . ARG A 1 793 ? 18.164 8.637 -21.938 1.00 56.94 793 ARG A CA 1
ATOM 6359 C C . ARG A 1 793 ? 17.467 7.959 -23.107 1.00 56.94 793 ARG A C 1
ATOM 6361 O O . ARG A 1 793 ? 16.246 7.866 -23.100 1.00 56.94 793 ARG A O 1
ATOM 6368 N N . TRP A 1 794 ? 18.232 7.426 -24.062 1.00 58.28 794 TRP A N 1
ATOM 6369 C CA . TRP A 1 794 ? 17.709 6.601 -25.151 1.00 58.28 794 TRP A CA 1
ATOM 6370 C C . TRP A 1 794 ? 17.228 5.220 -24.702 1.00 58.28 794 TRP A C 1
ATOM 6372 O O . TRP A 1 794 ? 16.560 4.512 -25.449 1.00 58.28 794 TRP A O 1
ATOM 6382 N N . SER A 1 795 ? 17.482 4.872 -23.439 1.00 60.72 795 SER A N 1
ATOM 6383 C CA . SER A 1 795 ? 17.018 3.655 -22.767 1.00 60.72 795 SER A CA 1
ATOM 6384 C C . SER A 1 795 ? 15.496 3.503 -22.661 1.00 60.72 795 SER A C 1
ATOM 6386 O O . SER A 1 795 ? 15.023 2.681 -21.879 1.00 60.72 795 SER A O 1
ATOM 6388 N N . ARG A 1 796 ? 14.710 4.287 -23.408 1.00 71.12 796 ARG A N 1
ATOM 6389 C CA . ARG A 1 796 ? 13.270 4.399 -23.203 1.00 71.12 796 ARG A CA 1
ATOM 6390 C C . ARG A 1 796 ? 12.393 4.176 -24.423 1.00 71.12 796 ARG A C 1
ATOM 6392 O O . ARG A 1 796 ? 11.211 4.072 -24.179 1.00 71.12 796 ARG A O 1
ATOM 6399 N N . ALA A 1 797 ? 12.863 4.094 -25.669 1.00 88.31 797 ALA A N 1
ATOM 6400 C CA . ALA A 1 797 ? 11.945 3.983 -26.817 1.00 88.31 797 ALA A CA 1
ATOM 6401 C C . ALA A 1 797 ? 12.385 2.916 -27.832 1.00 88.31 797 ALA A C 1
ATOM 6403 O O . ALA A 1 797 ? 13.223 3.212 -28.690 1.00 88.31 797 ALA A O 1
ATOM 6404 N N . PRO A 1 798 ? 11.842 1.691 -27.752 1.00 93.38 798 PRO A N 1
ATOM 6405 C CA . PRO A 1 798 ? 12.243 0.628 -28.648 1.00 93.38 798 PRO A CA 1
ATOM 6406 C C . PRO A 1 798 ? 11.712 0.837 -30.064 1.00 93.38 798 PRO A C 1
ATOM 6408 O O . PRO A 1 798 ? 10.597 1.321 -30.271 1.00 93.38 798 PRO A O 1
ATOM 6411 N N . GLY A 1 799 ? 12.512 0.461 -31.055 1.00 94.50 799 GLY A N 1
ATOM 6412 C CA . GLY A 1 799 ? 12.162 0.568 -32.467 1.00 94.50 799 GLY A CA 1
ATOM 6413 C C . GLY A 1 799 ? 11.933 1.984 -32.994 1.00 94.50 799 GLY A C 1
ATOM 6414 O O . GLY A 1 799 ? 11.294 2.168 -34.036 1.00 94.50 799 GLY A O 1
ATOM 6415 N N . SER A 1 800 ? 12.455 3.002 -32.304 1.00 94.06 800 SER A N 1
ATOM 6416 C CA . SER A 1 800 ? 12.348 4.404 -32.732 1.00 94.06 800 SER A CA 1
ATOM 6417 C C . SER A 1 800 ? 12.933 4.646 -34.131 1.00 94.06 800 SER A C 1
ATOM 6419 O O . SER A 1 800 ? 12.351 5.390 -34.935 1.00 94.06 800 SER A O 1
ATOM 6421 N N . GLN A 1 801 ? 14.011 3.928 -34.457 1.00 95.06 801 GLN A N 1
ATOM 6422 C CA . GLN A 1 801 ? 14.758 4.057 -35.711 1.00 95.06 801 GLN A CA 1
ATOM 6423 C C . GLN A 1 801 ? 14.399 3.021 -36.775 1.00 95.06 801 GLN A C 1
ATOM 6425 O O . GLN A 1 801 ? 14.940 3.089 -37.874 1.00 95.06 801 GLN A O 1
ATOM 6430 N N . TRP A 1 802 ? 13.460 2.108 -36.501 1.00 95.12 802 TRP A N 1
ATOM 6431 C CA . TRP A 1 802 ? 13.006 1.150 -37.512 1.00 95.12 802 TRP A CA 1
ATOM 6432 C C . TRP A 1 802 ? 12.331 1.891 -38.667 1.00 95.12 802 TRP A C 1
ATOM 6434 O O . TRP A 1 802 ? 11.471 2.766 -38.427 1.00 95.12 802 TRP A O 1
ATOM 6444 N N . HIS A 1 803 ? 12.699 1.527 -39.898 1.00 94.12 803 HIS A N 1
ATOM 6445 C CA . HIS A 1 803 ? 12.175 2.103 -41.140 1.00 94.12 803 HIS A CA 1
ATOM 6446 C C . HIS A 1 803 ? 12.388 3.620 -41.238 1.00 94.12 803 HIS A C 1
ATOM 6448 O O . HIS A 1 803 ? 11.534 4.349 -41.761 1.00 94.12 803 HIS A O 1
ATOM 6454 N N . ALA A 1 804 ? 13.449 4.139 -40.617 1.00 94.25 804 ALA A N 1
ATOM 6455 C CA . ALA A 1 804 ? 13.876 5.529 -40.774 1.00 94.25 804 ALA A CA 1
ATOM 6456 C C . ALA A 1 804 ? 14.735 5.695 -42.040 1.00 94.25 804 ALA A C 1
ATOM 6458 O O . ALA A 1 804 ? 15.180 4.716 -42.634 1.00 94.25 804 ALA A O 1
ATOM 6459 N N . GLY A 1 805 ? 14.918 6.938 -42.485 1.00 94.75 805 GLY A N 1
ATOM 6460 C CA . GLY A 1 805 ? 15.603 7.262 -43.747 1.00 94.75 805 GLY A CA 1
ATOM 6461 C C . GLY A 1 805 ? 17.021 6.695 -43.888 1.00 94.75 805 GLY A C 1
ATOM 6462 O O . GLY A 1 805 ? 17.426 6.388 -45.006 1.00 94.75 805 GLY A O 1
ATOM 6463 N N . TRP A 1 806 ? 17.739 6.466 -42.785 1.00 96.81 806 TRP A N 1
ATOM 6464 C CA . TRP A 1 806 ? 19.067 5.843 -42.797 1.00 96.81 806 TRP A CA 1
ATOM 6465 C C . TRP A 1 806 ? 19.099 4.445 -43.432 1.00 96.81 806 TRP A C 1
ATOM 6467 O O . TRP A 1 806 ? 20.108 4.100 -44.034 1.00 96.81 806 TRP A O 1
ATOM 6477 N N . GLU A 1 807 ? 18.022 3.654 -43.341 1.00 96.56 807 GLU A N 1
ATOM 6478 C CA . GLU A 1 807 ? 17.980 2.308 -43.939 1.00 96.56 807 GLU A CA 1
ATOM 6479 C C . GLU A 1 807 ? 17.995 2.393 -45.467 1.00 96.56 807 GLU A C 1
ATOM 6481 O O . GLU A 1 807 ? 18.705 1.640 -46.123 1.00 96.56 807 GLU A O 1
ATOM 6486 N N . ARG A 1 808 ? 17.294 3.386 -46.031 1.00 95.88 808 ARG A N 1
ATOM 6487 C CA . ARG A 1 808 ? 17.334 3.667 -47.471 1.00 95.88 808 ARG A CA 1
ATOM 6488 C C . ARG A 1 808 ? 18.721 4.132 -47.904 1.00 95.88 808 ARG A C 1
ATOM 6490 O O . ARG A 1 808 ? 19.207 3.705 -48.940 1.00 95.88 808 ARG A O 1
ATOM 6497 N N . LEU A 1 809 ? 19.369 4.983 -47.107 1.00 95.81 809 LEU A N 1
ATOM 6498 C CA . LEU A 1 809 ? 20.740 5.421 -47.387 1.00 95.81 809 LEU A CA 1
ATOM 6499 C C . LEU A 1 809 ? 21.729 4.247 -47.332 1.00 95.81 809 LEU A C 1
ATOM 6501 O O . LEU A 1 809 ? 22.646 4.186 -48.144 1.00 95.81 809 LEU A O 1
ATOM 6505 N N . ALA A 1 810 ? 21.531 3.301 -46.412 1.00 96.25 810 ALA A N 1
ATOM 6506 C CA . ALA A 1 810 ? 22.320 2.076 -46.338 1.00 96.25 810 ALA A CA 1
ATOM 6507 C C . ALA A 1 810 ? 22.153 1.202 -47.596 1.00 96.25 810 ALA A C 1
ATOM 6509 O O . ALA A 1 810 ? 23.146 0.732 -48.148 1.00 96.25 810 ALA A O 1
ATOM 6510 N N . GLU A 1 811 ? 20.921 1.042 -48.091 1.00 95.75 811 GLU A N 1
ATOM 6511 C CA . GLU A 1 811 ? 20.634 0.361 -49.363 1.00 95.75 811 GLU A CA 1
ATOM 6512 C C . GLU A 1 811 ? 21.253 1.099 -50.566 1.00 95.75 811 GLU A C 1
ATOM 6514 O O . GLU A 1 811 ? 21.886 0.480 -51.417 1.00 95.75 811 GLU A O 1
ATOM 6519 N N . GLU A 1 812 ? 21.142 2.430 -50.627 1.00 95.19 812 GLU A N 1
ATOM 6520 C CA . GLU A 1 812 ? 21.730 3.249 -51.700 1.00 95.19 812 GLU A CA 1
ATOM 6521 C C . GLU A 1 812 ? 23.268 3.182 -51.726 1.00 95.19 812 GLU A C 1
ATOM 6523 O O . GLU A 1 812 ? 23.874 3.206 -52.805 1.00 95.19 812 GLU A O 1
ATOM 6528 N N . LEU A 1 813 ? 23.903 3.083 -50.551 1.00 94.44 813 LEU A N 1
ATOM 6529 C CA . LEU A 1 813 ? 25.335 2.804 -50.426 1.00 94.44 813 LEU A CA 1
ATOM 6530 C C . LEU A 1 813 ? 25.671 1.406 -50.964 1.00 94.44 813 LEU A C 1
ATOM 6532 O O . LEU A 1 813 ? 26.641 1.273 -51.710 1.00 94.44 813 LEU A O 1
ATOM 6536 N N . ALA A 1 814 ? 24.862 0.391 -50.641 1.00 94.94 814 ALA A N 1
ATOM 6537 C CA . ALA A 1 814 ? 25.043 -0.987 -51.109 1.00 94.94 814 ALA A CA 1
ATOM 6538 C C . ALA A 1 814 ? 24.882 -1.155 -52.622 1.00 94.94 814 ALA A C 1
ATOM 6540 O O . ALA A 1 814 ? 25.653 -1.884 -53.245 1.00 94.94 814 ALA A O 1
ATOM 6541 N N . ASP A 1 815 ? 23.962 -0.407 -53.223 1.00 94.00 815 ASP A N 1
ATOM 6542 C CA . ASP A 1 815 ? 23.751 -0.356 -54.671 1.00 94.00 815 ASP A CA 1
ATOM 6543 C C . ASP A 1 815 ? 24.857 0.408 -55.429 1.00 94.00 815 ASP A C 1
ATOM 6545 O O . ASP A 1 815 ? 24.815 0.498 -56.659 1.00 94.00 815 ASP A O 1
ATOM 6549 N N . GLY A 1 816 ? 25.813 1.028 -54.725 1.00 87.44 816 GLY A N 1
ATOM 6550 C CA . GLY A 1 816 ? 26.847 1.876 -55.328 1.00 87.44 816 GLY A CA 1
ATOM 6551 C C . GLY A 1 816 ? 26.317 3.198 -55.902 1.00 87.44 816 GLY A C 1
ATOM 6552 O O . GLY A 1 816 ? 27.044 3.907 -56.596 1.00 87.44 816 GLY A O 1
ATOM 6553 N N . LYS A 1 817 ? 25.060 3.562 -55.615 1.00 79.25 817 LYS A N 1
ATOM 6554 C CA . LYS A 1 817 ? 24.430 4.813 -56.080 1.00 79.25 817 LYS A CA 1
ATOM 6555 C C . LYS A 1 817 ? 24.853 6.027 -55.247 1.00 79.25 817 LYS A C 1
ATOM 6557 O O . LYS A 1 817 ? 24.749 7.159 -55.715 1.00 79.25 817 LYS A O 1
ATOM 6562 N N . GLY A 1 818 ? 25.368 5.801 -54.037 1.00 63.44 818 GLY A N 1
ATOM 6563 C CA . GLY A 1 818 ? 25.759 6.859 -53.101 1.00 63.44 818 GLY A CA 1
ATOM 6564 C C . GLY A 1 818 ? 27.000 7.677 -53.492 1.00 63.44 818 GLY A C 1
ATOM 6565 O O . GLY A 1 818 ? 27.135 8.808 -53.033 1.00 63.44 818 GLY A O 1
ATOM 6566 N N . SER A 1 819 ? 27.893 7.176 -54.357 1.00 55.72 819 SER A N 1
ATOM 6567 C CA . SER A 1 819 ? 29.175 7.847 -54.654 1.00 55.72 819 SER A CA 1
ATOM 6568 C C . SER A 1 819 ? 29.070 9.050 -55.605 1.00 55.72 819 SER A C 1
ATOM 6570 O O . SER A 1 819 ? 30.046 9.777 -55.772 1.00 55.72 819 SER A O 1
ATOM 6572 N N . GLY A 1 820 ? 27.908 9.269 -56.234 1.00 55.09 820 GLY A N 1
ATOM 6573 C CA . GLY A 1 820 ? 27.676 10.359 -57.196 1.00 55.09 820 GLY A CA 1
ATOM 6574 C C . GLY A 1 820 ? 26.751 11.478 -56.708 1.00 55.09 820 GLY A C 1
ATOM 6575 O O . GLY A 1 820 ? 26.607 12.493 -57.393 1.00 55.09 820 GLY A O 1
ATOM 6576 N N . VAL A 1 821 ? 26.115 11.330 -55.541 1.00 55.94 821 VAL A N 1
ATOM 6577 C CA . VAL A 1 821 ? 25.234 12.372 -54.998 1.00 55.94 821 VAL A CA 1
ATOM 6578 C C . VAL A 1 821 ? 26.108 13.445 -54.351 1.00 55.94 821 VAL A C 1
ATOM 6580 O O . VAL A 1 821 ? 26.491 13.360 -53.188 1.00 55.94 821 VAL A O 1
ATOM 6583 N N . VAL A 1 822 ? 26.461 14.474 -55.123 1.00 51.78 822 VAL A N 1
ATOM 6584 C CA . VAL A 1 822 ? 27.118 15.682 -54.610 1.00 51.78 822 VAL A CA 1
ATOM 6585 C C . VAL A 1 822 ? 26.134 16.394 -53.673 1.00 51.78 822 VAL A C 1
ATOM 6587 O O . VAL A 1 822 ? 25.321 17.212 -54.100 1.00 51.78 822 VAL A O 1
ATOM 6590 N N . PHE A 1 823 ? 26.209 16.102 -52.373 1.00 51.66 823 PHE A N 1
ATOM 6591 C CA . PHE A 1 823 ? 25.354 16.662 -51.311 1.00 51.66 823 PHE A CA 1
ATOM 6592 C C . PHE A 1 823 ? 25.570 18.174 -51.035 1.00 51.66 823 PHE A C 1
ATOM 6594 O O . PHE A 1 823 ? 25.213 18.690 -49.977 1.00 51.66 823 PHE A O 1
ATOM 6601 N N . GLY A 1 824 ? 26.127 18.918 -51.997 1.00 44.91 824 GLY A N 1
ATOM 6602 C CA . GLY A 1 824 ? 26.349 20.366 -51.926 1.00 44.91 824 GLY A CA 1
ATOM 6603 C C . GLY A 1 824 ? 25.181 21.227 -52.419 1.00 44.91 824 GLY A C 1
ATOM 6604 O O . GLY A 1 824 ? 25.136 22.417 -52.110 1.00 44.91 824 GLY A O 1
ATOM 6605 N N . GLN A 1 825 ? 24.210 20.668 -53.150 1.00 43.75 825 GLN A N 1
ATOM 6606 C CA . GLN A 1 825 ? 23.014 21.417 -53.544 1.00 43.75 825 GLN A CA 1
ATOM 6607 C C . GLN A 1 825 ? 21.887 21.178 -52.539 1.00 43.75 825 GLN A C 1
ATOM 6609 O O . GLN A 1 825 ? 21.171 20.181 -52.595 1.00 43.75 825 GLN A O 1
ATOM 6614 N N . ARG A 1 826 ? 21.712 22.127 -51.607 1.00 41.84 826 ARG A N 1
ATOM 6615 C CA . ARG A 1 826 ? 20.453 22.255 -50.856 1.00 41.84 826 ARG A CA 1
ATOM 6616 C C . ARG A 1 826 ? 19.297 22.232 -51.867 1.00 41.84 826 ARG A C 1
ATOM 6618 O O . ARG A 1 826 ? 19.338 23.039 -52.796 1.00 41.84 826 ARG A O 1
ATOM 6625 N N . PRO A 1 827 ? 18.260 21.396 -51.699 1.00 38.53 827 PRO A N 1
ATOM 6626 C CA . PRO A 1 827 ? 17.078 21.485 -52.542 1.00 38.53 827 PRO A CA 1
ATOM 6627 C C . PRO A 1 827 ? 16.423 22.853 -52.308 1.00 38.53 827 PRO A C 1
ATOM 6629 O O . PRO A 1 827 ? 15.848 23.118 -51.254 1.00 38.53 827 PRO A O 1
ATOM 6632 N N . THR A 1 828 ? 16.541 23.750 -53.285 1.00 43.50 828 THR A N 1
ATOM 6633 C CA . THR A 1 828 ? 15.935 25.091 -53.296 1.00 43.50 828 THR A CA 1
ATOM 6634 C C . THR A 1 828 ? 14.424 25.065 -53.561 1.00 43.50 828 THR A C 1
ATOM 6636 O O . THR A 1 828 ? 13.793 26.113 -53.652 1.00 43.50 828 THR A O 1
ATOM 6639 N N . THR A 1 829 ? 13.797 23.890 -53.621 1.00 40.44 829 THR A N 1
ATOM 6640 C CA . THR A 1 829 ? 12.376 23.708 -53.957 1.00 40.44 829 THR A CA 1
ATOM 6641 C C . THR A 1 829 ? 11.462 23.496 -52.742 1.00 40.44 829 THR A C 1
ATOM 6643 O O . THR A 1 829 ? 10.470 22.783 -52.829 1.00 40.44 829 THR A O 1
ATOM 6646 N N . TRP A 1 830 ? 11.739 24.163 -51.614 1.00 40.97 830 TRP A N 1
ATOM 6647 C CA . TRP A 1 830 ? 10.782 24.284 -50.493 1.00 40.97 830 TRP A CA 1
ATOM 6648 C C . TRP A 1 830 ? 9.969 25.592 -50.494 1.00 40.97 830 TRP A C 1
ATOM 6650 O O . TRP A 1 830 ? 9.187 25.837 -49.579 1.00 40.97 830 TRP A O 1
ATOM 6660 N N . ASN A 1 831 ? 10.072 26.409 -51.545 1.00 38.00 831 ASN A N 1
ATOM 6661 C CA . ASN A 1 831 ? 9.206 27.572 -51.744 1.00 38.00 831 ASN A CA 1
ATOM 6662 C C . ASN A 1 831 ? 8.020 27.217 -52.650 1.00 38.00 831 ASN A C 1
ATOM 6664 O O . ASN A 1 831 ? 8.046 27.510 -53.837 1.00 38.00 831 ASN A O 1
ATOM 6668 N N . THR A 1 832 ? 7.000 26.551 -52.106 1.00 40.00 832 THR A N 1
ATOM 6669 C CA . THR A 1 832 ? 5.577 26.661 -52.524 1.00 40.00 832 THR A CA 1
ATOM 6670 C C . THR A 1 832 ? 4.676 25.839 -51.589 1.00 40.00 832 THR A C 1
ATOM 6672 O O . THR A 1 832 ? 3.789 25.104 -52.009 1.00 40.00 832 THR A O 1
ATOM 6675 N N . LEU A 1 833 ? 4.848 25.994 -50.274 1.00 37.69 833 LEU A N 1
ATOM 6676 C CA . LEU A 1 833 ? 3.724 25.800 -49.359 1.00 37.69 833 LEU A CA 1
ATOM 6677 C C . LEU A 1 833 ? 3.051 27.160 -49.192 1.00 37.69 833 LEU A C 1
ATOM 6679 O O . LEU A 1 833 ? 3.545 28.036 -48.488 1.00 37.69 833 LEU A O 1
ATOM 6683 N N . SER A 1 834 ? 1.938 27.340 -49.905 1.00 34.25 834 SER A N 1
ATOM 6684 C CA . SER A 1 834 ? 1.003 28.443 -49.685 1.00 34.25 834 SER A CA 1
ATOM 6685 C C . SER A 1 834 ? 0.700 28.557 -48.184 1.00 34.25 834 SER A C 1
ATOM 6687 O O . SER A 1 834 ? 0.401 27.532 -47.563 1.00 34.25 834 SER A O 1
ATOM 6689 N N . PRO A 1 835 ? 0.726 29.761 -47.585 1.00 36.91 835 PRO A N 1
ATOM 6690 C CA . PRO A 1 835 ? 0.360 29.939 -46.190 1.00 36.91 835 PRO A CA 1
ATOM 6691 C C . PRO A 1 835 ? -1.133 29.632 -46.043 1.00 36.91 835 PRO A C 1
ATOM 6693 O O . PRO A 1 835 ? -1.992 30.458 -46.345 1.00 36.91 835 PRO A O 1
ATOM 6696 N N . LYS A 1 836 ? -1.472 28.418 -45.599 1.00 41.31 836 LYS A N 1
ATOM 6697 C CA . LYS A 1 836 ? -2.794 28.169 -45.029 1.00 41.31 836 LYS A CA 1
ATOM 6698 C C . LYS A 1 836 ? -2.839 28.905 -43.698 1.00 41.31 836 LYS A C 1
ATOM 6700 O O . LYS A 1 836 ? -2.235 28.455 -42.733 1.00 41.31 836 LYS A O 1
ATOM 6705 N N . THR A 1 837 ? -3.521 30.049 -43.725 1.00 40.47 837 THR A N 1
ATOM 6706 C CA . THR A 1 837 ? -4.261 30.665 -42.616 1.00 40.47 837 THR A CA 1
ATOM 6707 C C . THR A 1 837 ? -3.568 30.588 -41.258 1.00 40.47 837 THR A C 1
ATOM 6709 O O . THR A 1 837 ? -3.652 29.588 -40.548 1.00 40.47 837 THR A O 1
ATOM 6712 N N . THR A 1 838 ? -2.939 31.703 -40.895 1.00 36.97 838 THR A N 1
ATOM 6713 C CA . THR A 1 838 ? -2.655 32.118 -39.518 1.00 36.97 838 THR A CA 1
ATOM 6714 C C . THR A 1 838 ? -3.693 31.583 -38.524 1.00 36.97 838 THR A C 1
ATOM 6716 O O . THR A 1 838 ? -4.879 31.875 -38.697 1.00 36.97 838 THR A O 1
ATOM 6719 N N . PRO A 1 839 ? -3.294 30.838 -37.479 1.00 42.59 839 PRO A N 1
ATOM 6720 C CA . PRO A 1 839 ? -4.179 30.591 -36.355 1.00 42.59 839 PRO A CA 1
ATOM 6721 C C . PRO A 1 839 ? -4.383 31.906 -35.591 1.00 42.59 839 PRO A C 1
ATOM 6723 O O . PRO A 1 839 ? -3.419 32.600 -35.263 1.00 42.59 839 PRO A O 1
ATOM 6726 N N . ASP A 1 840 ? -5.649 32.240 -35.342 1.00 39.97 840 ASP A N 1
ATOM 6727 C CA . ASP A 1 840 ? -6.071 33.353 -34.491 1.00 39.97 840 ASP A CA 1
ATOM 6728 C C . ASP A 1 840 ? -5.314 33.337 -33.148 1.00 39.97 840 ASP A C 1
ATOM 6730 O O . ASP A 1 840 ? -5.235 32.287 -32.496 1.00 39.97 840 ASP A O 1
ATOM 6734 N N . PRO A 1 841 ? -4.785 34.480 -32.677 1.00 42.59 841 PRO A N 1
ATOM 6735 C CA . PRO A 1 841 ? -4.202 34.564 -31.351 1.00 42.59 841 PRO A CA 1
ATOM 6736 C C . PRO A 1 841 ? -5.299 34.399 -30.289 1.00 42.59 841 PRO A C 1
ATOM 6738 O O . PRO A 1 841 ? -6.114 35.288 -30.051 1.00 42.59 841 PRO A O 1
ATOM 6741 N N . LEU A 1 842 ? -5.295 33.217 -29.667 1.00 39.50 842 LEU A N 1
ATOM 6742 C CA . LEU A 1 842 ? -5.799 32.869 -28.335 1.00 39.50 842 LEU A CA 1
ATOM 6743 C C . LEU A 1 842 ? -6.507 34.012 -27.577 1.00 39.50 842 LEU A C 1
ATOM 6745 O O . LEU A 1 842 ? -5.906 34.719 -26.766 1.00 39.50 842 LEU A O 1
ATOM 6749 N N . ARG A 1 843 ? -7.833 34.103 -27.745 1.00 33.22 843 ARG A N 1
ATOM 6750 C CA . ARG A 1 843 ? -8.718 34.651 -26.710 1.00 33.22 843 ARG A CA 1
ATOM 6751 C C . ARG A 1 843 ? -8.775 33.658 -25.554 1.00 33.22 843 ARG A C 1
ATOM 6753 O O . ARG A 1 843 ? -9.421 32.618 -25.647 1.00 33.22 843 ARG A O 1
ATOM 6760 N N . TRP A 1 844 ? -8.131 34.008 -24.449 1.00 42.09 844 TRP A N 1
ATOM 6761 C CA . TRP A 1 844 ? -8.422 33.415 -23.151 1.00 42.09 844 TRP A CA 1
ATOM 6762 C C . TRP A 1 844 ? -9.827 33.849 -22.720 1.00 42.09 844 TRP A C 1
ATOM 6764 O O . TRP A 1 844 ? -10.027 34.987 -22.303 1.00 42.09 844 TRP A O 1
ATOM 6774 N N . SER A 1 845 ? -10.809 32.955 -22.828 1.00 39.75 845 SER A N 1
ATOM 6775 C CA . SER A 1 845 ? -12.050 33.066 -22.062 1.00 39.75 845 SER A CA 1
ATOM 6776 C C . SER A 1 845 ? -11.967 32.131 -20.866 1.00 39.75 845 SER A C 1
ATOM 6778 O O . SER A 1 845 ? -11.835 30.918 -21.022 1.00 39.75 845 SER A O 1
ATOM 6780 N N . SER A 1 846 ? -12.054 32.717 -19.681 1.00 43.66 846 SER A N 1
ATOM 6781 C CA . SER A 1 846 ? -12.257 32.037 -18.412 1.00 43.66 846 SER A CA 1
ATOM 6782 C C . SER A 1 846 ? -13.537 31.196 -18.425 1.00 43.66 846 SER A C 1
ATOM 6784 O O . SER A 1 846 ? -14.625 31.721 -18.672 1.00 43.66 846 SER A O 1
ATOM 6786 N N . ARG A 1 847 ? -13.403 29.905 -18.107 1.00 38.72 847 ARG A N 1
ATOM 6787 C CA . ARG A 1 847 ? -14.382 29.094 -17.370 1.00 38.72 847 ARG A CA 1
ATOM 6788 C C . ARG A 1 847 ? -13.718 27.856 -16.793 1.00 38.72 847 ARG A C 1
ATOM 6790 O O . ARG A 1 847 ? -12.985 27.189 -17.552 1.00 38.72 847 ARG A O 1
#

Nearest PDB structures (foldseek):
  7o0y-assembly1_E  TM=6.038E-01  e=1.969E+00  Stutzerimonas stutzeri ATCC 14405 = CCUG 16156
  7qba-assembly1_E  TM=6.009E-01  e=4.539E+00  Stutzerimonas stutzeri

Solvent-accessible surface area (backbone atoms only — not comparable to full-atom values): 45995 Å² total; per-residue (Å²): 131,62,69,68,60,56,50,51,53,50,48,53,52,55,49,63,68,47,45,64,58,55,50,52,45,54,56,50,49,51,53,47,49,54,54,51,63,68,50,73,82,53,82,66,76,62,64,62,52,49,51,46,47,48,48,34,57,48,21,40,43,46,18,20,55,74,42,2,41,30,48,61,70,48,52,49,63,56,55,59,75,43,103,58,60,55,68,57,56,53,49,46,55,53,50,52,48,52,54,51,50,53,54,44,48,54,51,37,51,48,49,40,58,69,68,52,61,79,63,68,57,76,82,61,53,68,57,48,50,77,70,53,52,59,64,40,51,47,89,74,39,45,67,53,50,19,51,27,32,29,25,42,17,34,22,32,12,51,72,34,61,43,23,55,55,13,51,60,54,43,50,64,54,52,50,50,52,52,51,49,52,53,50,53,54,53,52,49,57,74,72,46,92,56,75,74,60,55,54,72,50,50,36,57,52,52,52,50,52,41,52,53,51,24,53,53,27,42,52,51,21,51,53,47,40,47,66,68,48,41,80,76,67,90,82,63,69,59,65,64,50,48,55,54,63,70,55,81,72,72,75,70,68,79,79,83,69,92,84,68,59,72,59,60,53,50,36,52,48,49,52,66,75,40,45,67,61,51,51,54,45,52,52,52,48,50,51,23,52,48,36,48,66,70,43,40,83,65,28,82,78,72,47,70,60,52,55,51,50,21,51,50,48,48,50,46,45,38,10,44,44,16,18,53,47,43,32,72,37,54,75,68,53,48,38,36,56,42,44,77,69,67,55,55,47,69,58,57,55,52,36,39,46,50,64,47,51,53,54,49,50,53,49,51,53,51,51,52,53,51,51,57,59,53,54,79,75,44,94,73,54,86,64,63,86,72,34,68,67,51,58,51,47,54,53,47,53,50,54,35,27,22,25,41,3,30,36,36,12,64,71,42,79,47,52,54,61,17,58,60,47,16,42,54,53,23,51,50,53,47,52,48,49,50,42,35,45,70,38,48,54,33,54,68,69,42,51,47,48,33,45,45,26,34,50,52,40,47,57,73,44,32,54,42,57,27,70,65,53,80,47,69,71,50,54,51,48,48,52,48,40,46,48,50,26,64,50,55,40,44,46,66,47,52,48,51,62,69,68,51,65,60,47,54,69,65,61,54,50,50,43,50,55,50,34,50,50,48,33,66,74,49,44,89,54,51,74,53,79,47,48,70,73,75,70,92,65,68,54,92,88,57,84,74,75,78,63,95,42,71,69,56,46,50,48,54,51,51,52,51,44,49,45,65,54,62,39,66,87,58,102,52,102,60,57,46,72,75,50,27,37,44,70,53,80,68,53,60,55,49,54,54,49,51,35,52,50,23,48,56,46,31,77,75,40,78,83,42,61,69,36,41,52,52,25,40,54,46,53,52,51,49,53,54,49,36,57,23,12,43,65,22,41,30,38,48,19,36,50,46,29,50,56,51,50,49,51,46,47,57,54,62,68,38,89,59,37,48,72,60,44,32,68,69,57,37,51,50,54,32,50,60,55,36,39,59,67,60,51,51,51,30,47,49,48,5,48,35,38,16,49,51,50,40,58,49,28,62,69,70,75,52,71,62,56,36,58,16,78,29,72,51,71,44,42,83,86,44,30,46,38,73,70,28,70,66,46,42,50,34,49,52,40,27,51,53,44,54,53,48,49,61,73,68,65,52,86,89,61,61,59,66,66,52,46,46,48,50,20,50,56,56,55,41,67,42,24,52,59,39,42,67,89,70,0,61,34,54,16,36,58,41,60,86,58,31,56,78,81,88,69,82,67,76,64,54,61,86,65,36,61,63,94,28,42,42,58,57,52,22,37,36,48,48,72,62,61,52,85,74,65,72,86,80,69,73,81,82,81,75,84,78,75,74,85,78,69,83,78,78,83,78,80,87,74,92,130

Mean predicted aligned error: 9.84 Å

Secondary structure (DSSP, 8-state):
--HHHHHHHHHHHHHHHHHHHHHHHHHHHHHHHHHHHH-TT-SS-THHHHHHHHHHHHHHHHHIIIIIIHHHTTHHHHHHHSSS-HHHHHHHHHHHHHHHHHHHHHHHHHHHHHHTGGG-GGGGTHHHHTTTSGGGTGGGTHHHHHHHHHHHHHHHHHH-SSHHHHHHTHHHHHHHHHHHHHHHHHHHHHH---TTHHHHHHHHHHHHHHHHHHHHHHHHHHHHHHHHHS---TT-HHHHHHHHTT-S-----------S-HHHHHHHHHHHHTHHHHHHHHHHHHHHHHHHHHTSHHHHHH-THHHHHHHHHHHHHHHHHHHHHHHHHHTTTHHHHHHHTT--HHHHHHHHHHHHHHHHHHHHHHHHHHHHHHHTT--S-THHHH-HHHHHHHHHHHHHHHHHHHHHHHH-S-HHHHHHHHHHHHHHHHHHHHHIIIII---HHHHHHHHHHHHHHHHHHHHHHHTT--SHHHHHHHHHHHHHHHHGGGHHHHHHHHH-----HHHHHHHHHHHHHHHHHHGGGGGPPPB--------TT--PPPPSSHHHHHHHHHHHHHHHHH---S-SSS-GGG--B---THHHHHHHHHHHHHHHHHTT-TT-HHHHHHHHHHHHHHHHHHHHHHT-SSHHHHHHHHHHHHHHHHHHTSTTHHHHH-HHHHHHHHHHHT-HHHHHHHHHHHHHHHHHHHHHHTTTT----EETTEE--SSTT-HHHHH-HHHHHHHHHHHHHHHHHHHTT-TT--HHHHHHHHHHHHT--GGGGT-STTHHHHSTTSTTT-----SSTTTT-TTTTTT-HHHHHHHHHHTTGGGG--TT----TT-----------------